Protein AF-A0A496V4Q6-F1 (afdb_monomer_lite)

Foldseek 3Di:
DVVVVVVVVVVVVVVVPPDFLDAAQKFKAFLQRHGFAWAEWEWEKEDWFQKIKIKIKTKTWDQAQFKFKIKIKHQDDPQKFWFWKWKDDPNDIFTWFKAFPVLQVVLQQVVVLVQFWKKWWADDFARMIIMTTDIRGHRDMIMMMIMMMGGQFWLQGKDWAGQANHDFYQKYKYKYAYDPVFKDPPPQVVQDADADPRRITIGIDGRDRDNDIGIITTDPPDPQQWAWADDPQKIKIKGQLFADDDDDDFDLEFAAEEEEEELALVCQSQLVVLLVLCLVQVVRSNYAKYWYWYDAPDIDTQGIDGDSVRSNVSSVVCVPPHRFFHHAVVNVLVVQLPDDDAQHEYEYEELLRHLFDDNQLQVSLVSLLNRPNYAFYEYEYRDSGHHVSSVLSNQVSHPFRAYYYYPPDDSVVVSCRRRFGKDAQFAKDKPQFPDKPDRARSIDTHSGIDMMITRGNDPDFIWMDGHNGITTHDYDYTDPLSSVLVVLVRVLVVLVVVLSPDPDPVSVVVSVVVSSVSCSAAVTDDNRIMTMGDDDPVSCVVSPNDQQNHDWRWDADPSGIDTDDSPPPPDVCVPPPCVPVPPPLVVQVVQLLCCLAPVVDFLVVRHPDDLVVNLVVVVVVCVVVVDDPVVVVVSVVLSVCSVVRVSVVNNVSSVVPDDPVVVVVVVVVVVVPPDPDLCVQVVQQLCCLQPPVDFSVVRHPDDLVVNLVVVVVVVVVPPDDPVVVVLVVVLSVCSVVRPSVVNNVSSPPPDDDDDDDDDDDDDDDDDDDDDDDDDDDDDDDDDDDDDDDDDDDDDDDDDDDDDDDDDDDDDDDDDDDDDDDDDDDDDDDDDDDDDDDDDDDDDDDDDDDDDDDDDDDDDDDDDDDDDDDDDDDDDDDDDDDDDDDDDDDDDDDDDDDDDDDDDDDDDDDDDDDDDDDDDDDDDDDDDDDDDDDDDYDDDDDDDDDDDDDDDDDDDDDDDDPPPPPDDPDADDLDDDLLVVLVVCVVVVVLVVSCVSLVVVCSVSVQSPSSLVSNLVSCVVVVNNVVSLRSLSSLSNSCSLDLLSLQQSLLSCVQSVPPLSSSLRSLVSSCVNCVLDLSSLQSNLVSCVSVVVLLVSLVSLVVNLPDDRVQAPCSNVVSQVVSLQSCLQCVLVVNNCVSPVPDDDDHDHQPFKKKKKKWWWAWFQWAKWKWKAFLVRAIDIDVRQAGPQAWGWDDGHRGGTDITMIMGTHRDRPWMWIKMATQDQRSSQKIWTWIWIWIADSPPGIDIHIQIDMGRDHRHMDTSGIHGD

Radius of gyration: 44.27 Å; chains: 1; bounding box: 140×147×120 Å

Secondary structure (DSSP, 8-state):
-HHHHHHHHHHHHHHH--------SEEEEETTSPBPEEEEEEEEEEEETTEEEEEEEEEEE--SSS-EEEEEEEEPPTTEEEEEEEEEETTEEEEPEEEEHHHHHHHHHHHHTTT---EEEEE-STTEEEEEEEEE-TT-EEEEEEEEEEE---TT-EEEE--TT---EEEEEEEEEE-TTTB--TT-TT---EE-TTSEEEEEEEEE---S-EEEEB----SSSEEEEEETTEEEEEE------S-------EEEEEEEEE-SGGGTTTHHHHHHHHHHHHHHTTEEEEEEEEESSSEEEEEEESSHHHHHHHHHGGGG----S---HHHHHHHHHT---SSEEEEEES-----SS---HHHHHHHHHT-TTEEEEEEEE-SSS--HHHHHHHHTSSSS---EEETTS-HHHHHHHHHS--B-S-BEEETTEEEEE-SB--SB-TT--EEEEEEESS---EEEEETTEEEEEPEEE--HHHHHHHHHHHHHHHHHHHHHH---HHHHHHHHHHHHHHHHHTT---TTEEEEE-S-HHHHHHTT--SSSSPPEEEEETTEEEEE-STT-------------TT-HHHHHHHHHHHHHTT---HHHH-SS-HHHHHHHHHHHHHHH---HHHHHHHHHHHHHHHHT-HHHHHHHHHTT--HHHHHHHHHHHHHHH--SSHHHHHHHHHHHHHH---GGGT-SS-HHHHHHHHHHHHHHTT--HHHHHHHHHHHHHHHHT-HHHHHHHHHTT------------------------------------------SS-----------------------------------------------------------------------------PPP---------------------------------------------------------------------------PPPP------------PPPP---S--HHHHHHHHHHTTT-HHHHHHHHHHHHHHSTT-HHHHHHHHHHHHHTT-HHHHHHHHHHHHHH-TT-HHHHHHHHHHHHHTT-SHHHHHHHHHHHHHH-TT-HHHHHHHHHHHHHTT-HHHHHHHHHHHHTS--TT-TTHHHHHHHHHHHHHHHHHHTT-HHHH-TT---------S-EEEEEEEE--TT-EEEEEEE-TT--EESSSS-B-TTS-EE-----SS---EEEEEES--SPPEEEEEEEEE--TTSSEEEEEEEEEEETTTEEEEEEEEEEE-STTEEEEEEEE--

Sequence (1268 aa):
MKKLAAFFTLLTLLLSQTGFATESRLSLTASDGTGLELHQFEARVVLDGFLAFTELEMVFYNPENRRREGRFQIILPDNAAISRFAMKIGERLQEGEIVEKQLARRAYEDFLHRRQDPALLETDSGNRFNARIFPIEPKSEKRLILSYSQRLAGLESEYVLPLKGLPQLKHLAIKVFYDRDSFSTTQLGELTGTVSKREVLSIDKRNYQPTVDFRMPYQLKSSQGGISMQSGQLVAARIIPFTEATSTTAKQGLDNLILLMDTSASQAPYLADSLKRLETLLPQLKVGTLQLYTFDQRVKKVGTADNLTAHKALIGQLQQHKALGASRLEAAINALSALKLQKSRLLLISDTVVTAGETSATALAAQLKTIPWLDRVDILIPSYHSDKQIARSLAKAGKSPGIVAPLALSDAHIIRKLTSPVYADMPIKVSGSNWFWPEKVEALQTNEPLIVFAEMSSNLPITISVGDKVLSLTSKPANPILLKREWVRARLDKLLDMEDKTQDKDLKSAFHNEIINLSVKERVLSPYTSLLVLETEDDYRRYKIDRKGLADILTIGVDGLTVIKRAGVENERPTPEVAKPAEDIEKVVQRFVICILQERKEIETCLPGSKEAFVARFREAMEKERPSEHDRQEVEKFLALIVQGNTEELFEYLSNRVSAAQLSEMSKVLEEATSRRVGKSLQRFVICIRQERKEIEACLPESKEAFVASIREVMEKERSSEHDRQEIEEFFALIVQGNTEELFEYLSNRVPAARRSERLEENASRSSVAESEADDEAETELQMATREDSAELETGSAPPAPTLALRDAPALSAPAPAPMEERPQAQTEERRMMAAPPRQERLMTRSRGAADDDAERRAARMGRHRDVPAAPPAPTAALRAPATGASAPRSAPAPMAEHPQAQTEERRVMTAPPRQERMMMDSRGAADDDDDRAAEEEMAASRPAAAMAPPPARLMARSAGRAAQEKPRQISPWIGKYAEFRALLDKADIKAAGNFAQQWHQKELANVMALIALGEWYEKTGDTAQAARAYGSLIDYFPARADIRRWAAERLLSINTESWLSIDSLKKAVEQRPDHPSGHYLLAIAYWEAGQYKKAVETLQAALERDYPRFKAAKRMLAETLALMLTRLEQQQQLGAIFPDKSFNWKKATQRQLRLLLMWETDANDVDFHIYDNQQHHAYYSQKRLPSGGSLYADIRTGYGPECFSISEPKAFPYRIQAHYYNMGPMGYGMGVLHVLKYEPKTGLNSEFRPFVVMKDGAYVELGKVNE

Structure (mmCIF, N/CA/C/O backbone):
data_AF-A0A496V4Q6-F1
#
_entry.id   AF-A0A496V4Q6-F1
#
loop_
_atom_site.group_PDB
_atom_site.id
_atom_site.type_symbol
_atom_site.label_atom_id
_atom_site.label_alt_id
_atom_site.label_comp_id
_atom_site.label_asym_id
_atom_site.label_entity_id
_atom_site.label_seq_id
_atom_site.pdbx_PDB_ins_code
_atom_site.Cartn_x
_atom_site.Cartn_y
_atom_site.Cartn_z
_atom_site.occupancy
_atom_site.B_iso_or_equiv
_atom_site.auth_seq_id
_atom_site.auth_comp_id
_atom_site.auth_asym_id
_atom_site.auth_atom_id
_atom_site.pdbx_PDB_model_num
ATOM 1 N N . MET A 1 1 ? 54.951 -1.117 11.280 1.00 44.97 1 MET A N 1
ATOM 2 C CA . MET A 1 1 ? 54.190 -0.256 10.339 1.00 44.97 1 MET A CA 1
ATOM 3 C C . MET A 1 1 ? 53.484 -1.029 9.221 1.00 44.97 1 MET A C 1
ATOM 5 O O . MET A 1 1 ? 52.283 -1.177 9.359 1.00 44.97 1 MET A O 1
ATOM 9 N N . LYS A 1 2 ? 54.134 -1.578 8.172 1.00 40.06 2 LYS A N 1
ATOM 10 C CA . LYS A 1 2 ? 53.418 -2.190 7.011 1.00 40.06 2 LYS A CA 1
ATOM 11 C C . LYS A 1 2 ? 52.298 -3.200 7.365 1.00 40.06 2 LYS A C 1
ATOM 13 O O . LYS A 1 2 ? 51.205 -3.074 6.830 1.00 40.06 2 LYS A O 1
ATOM 18 N N . LYS A 1 3 ? 52.515 -4.130 8.312 1.00 41.31 3 LYS A N 1
ATOM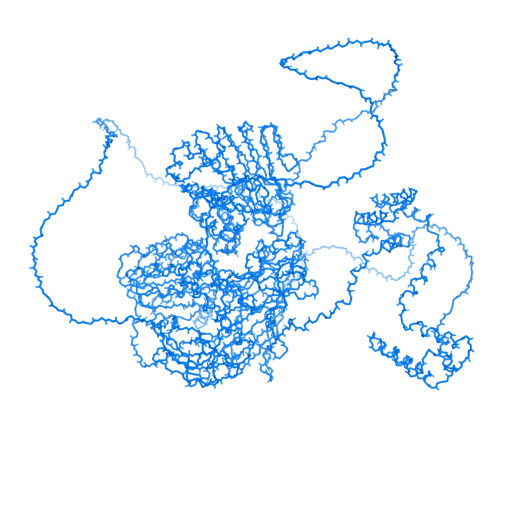 19 C CA . LYS A 1 3 ? 51.457 -5.052 8.799 1.00 41.31 3 LYS A CA 1
ATOM 20 C C . LYS A 1 3 ? 50.284 -4.338 9.500 1.00 41.31 3 LYS A C 1
ATOM 22 O O . LYS A 1 3 ? 49.149 -4.770 9.365 1.00 41.31 3 LYS A O 1
ATOM 27 N N . LEU A 1 4 ? 50.549 -3.235 10.204 1.00 42.16 4 LEU A N 1
ATOM 28 C CA . LEU A 1 4 ? 49.530 -2.425 10.884 1.00 42.16 4 LEU A CA 1
ATOM 29 C C . LEU A 1 4 ? 48.688 -1.628 9.876 1.00 42.16 4 LEU A C 1
ATOM 31 O O . LEU A 1 4 ? 47.475 -1.550 10.019 1.00 42.16 4 LEU A O 1
ATOM 35 N N . ALA A 1 5 ? 49.327 -1.105 8.823 1.00 45.78 5 ALA A N 1
ATOM 36 C CA . ALA A 1 5 ? 48.631 -0.490 7.696 1.00 45.78 5 ALA A CA 1
ATOM 37 C C . ALA A 1 5 ? 47.727 -1.513 6.993 1.00 45.78 5 ALA A C 1
ATOM 39 O O . ALA A 1 5 ? 46.545 -1.249 6.843 1.00 45.78 5 ALA A O 1
ATOM 40 N N . ALA A 1 6 ? 48.240 -2.707 6.669 1.00 46.50 6 ALA A N 1
ATOM 41 C CA . ALA A 1 6 ? 47.439 -3.780 6.074 1.00 46.50 6 ALA A CA 1
ATOM 42 C C . ALA A 1 6 ? 46.247 -4.200 6.957 1.00 46.50 6 ALA A C 1
ATOM 44 O O . ALA A 1 6 ? 45.155 -4.407 6.436 1.00 46.50 6 ALA A O 1
ATOM 45 N N . PHE A 1 7 ? 46.421 -4.261 8.284 1.00 58.66 7 PHE A N 1
ATOM 46 C CA . PHE A 1 7 ? 45.321 -4.515 9.219 1.00 58.66 7 PHE A CA 1
ATOM 47 C C . PHE A 1 7 ? 44.275 -3.391 9.194 1.00 58.66 7 PHE A C 1
ATOM 49 O O . PHE A 1 7 ? 43.087 -3.677 9.099 1.00 58.66 7 PHE A O 1
ATOM 56 N N . PHE A 1 8 ? 44.691 -2.119 9.179 1.00 52.66 8 PHE A N 1
ATOM 57 C CA . PHE A 1 8 ? 43.772 -0.989 9.005 1.00 52.66 8 PHE A CA 1
ATOM 58 C C . PHE A 1 8 ? 43.091 -0.980 7.628 1.00 52.66 8 PHE A C 1
ATOM 60 O O . PHE A 1 8 ? 41.909 -0.654 7.555 1.00 52.66 8 PHE A O 1
ATOM 67 N N . THR A 1 9 ? 43.768 -1.383 6.548 1.00 48.62 9 THR A N 1
ATOM 68 C CA . THR A 1 9 ? 43.160 -1.518 5.214 1.00 48.62 9 THR A CA 1
ATOM 69 C C . THR A 1 9 ? 42.128 -2.644 5.192 1.00 48.62 9 THR A C 1
ATOM 71 O O . THR A 1 9 ? 41.038 -2.449 4.673 1.00 48.62 9 THR A O 1
ATOM 74 N N . LEU A 1 10 ? 42.414 -3.794 5.812 1.00 38.03 10 LEU A N 1
ATOM 75 C CA . LEU A 1 10 ? 41.465 -4.906 5.918 1.00 38.03 10 LEU A CA 1
ATOM 76 C C . LEU A 1 10 ? 40.263 -4.549 6.809 1.00 38.03 10 LEU A C 1
ATOM 78 O O . LEU A 1 10 ? 39.123 -4.821 6.445 1.00 38.03 10 LEU A O 1
ATOM 82 N N . LEU A 1 11 ? 40.504 -3.875 7.938 1.00 38.03 11 LEU A N 1
ATOM 83 C CA . LEU A 1 11 ? 39.464 -3.403 8.853 1.00 38.03 11 LEU A CA 1
ATOM 84 C C . LEU A 1 11 ? 38.582 -2.325 8.207 1.00 38.03 11 LEU A C 1
ATOM 86 O O . LEU A 1 11 ? 37.369 -2.345 8.378 1.00 38.03 11 LEU A O 1
ATOM 90 N N . THR A 1 12 ? 39.157 -1.420 7.410 1.00 38.53 12 THR A N 1
ATOM 91 C CA . THR A 1 12 ? 38.375 -0.450 6.620 1.00 38.53 12 THR A CA 1
ATOM 92 C C . THR A 1 12 ? 37.675 -1.089 5.419 1.00 38.53 12 THR A C 1
ATOM 94 O O . THR A 1 12 ? 36.600 -0.619 5.059 1.00 38.53 12 THR A O 1
ATOM 97 N N . LEU A 1 13 ? 38.176 -2.194 4.849 1.00 33.94 13 LEU A N 1
ATOM 98 C CA . LEU A 1 13 ? 37.432 -3.003 3.869 1.00 33.94 13 LEU A CA 1
ATOM 99 C C . LEU A 1 13 ? 36.204 -3.673 4.509 1.00 33.94 13 LEU A C 1
ATOM 101 O O . LEU A 1 13 ? 35.108 -3.608 3.959 1.00 33.94 13 LEU A O 1
ATOM 105 N N . LEU A 1 14 ? 36.365 -4.250 5.703 1.00 33.81 14 LEU A N 1
ATOM 106 C CA . LEU A 1 14 ? 35.273 -4.850 6.479 1.00 33.81 14 LEU A CA 1
ATOM 107 C C . LEU A 1 14 ? 34.242 -3.800 6.933 1.00 33.81 14 LEU A C 1
ATOM 109 O O . LEU A 1 14 ? 33.043 -4.037 6.833 1.00 33.81 14 LEU A O 1
ATOM 113 N N . LEU A 1 15 ? 34.686 -2.610 7.354 1.00 32.62 15 LEU A N 1
ATOM 114 C CA . LEU A 1 15 ? 33.810 -1.499 7.762 1.00 32.62 15 LEU A CA 1
ATOM 115 C C . LEU A 1 15 ? 33.196 -0.706 6.590 1.00 32.62 15 LEU A C 1
ATOM 117 O O . LEU A 1 15 ? 32.280 0.090 6.808 1.00 32.62 15 LEU A O 1
ATOM 121 N N . SER A 1 16 ? 33.676 -0.887 5.354 1.00 27.30 16 SER A N 1
ATOM 122 C CA . SER A 1 16 ? 33.104 -0.237 4.160 1.00 27.30 16 SER A CA 1
ATOM 123 C C . SER A 1 16 ? 32.055 -1.084 3.439 1.00 27.30 16 SER A C 1
ATOM 125 O O . SER A 1 16 ? 31.323 -0.539 2.613 1.00 27.30 16 SER A O 1
ATOM 127 N N . GLN A 1 17 ? 31.859 -2.349 3.831 1.00 29.73 17 GLN A N 1
ATOM 128 C CA . GLN A 1 17 ? 30.667 -3.122 3.468 1.00 29.73 17 GLN A CA 1
ATOM 129 C C . GLN A 1 17 ? 29.421 -2.684 4.266 1.00 29.73 17 GLN A C 1
ATOM 131 O O . GLN A 1 17 ? 28.739 -3.499 4.884 1.00 29.73 17 GLN A O 1
ATOM 136 N N . THR A 1 18 ? 29.056 -1.397 4.206 1.00 33.66 18 THR A N 1
ATOM 137 C CA . THR A 1 18 ? 27.669 -0.995 4.498 1.00 33.66 18 THR A CA 1
ATOM 138 C C . THR A 1 18 ? 26.791 -1.397 3.324 1.00 33.66 18 THR A C 1
ATOM 140 O O . THR A 1 18 ? 26.477 -0.588 2.450 1.00 33.66 18 THR A O 1
ATOM 143 N N . GLY A 1 19 ? 26.440 -2.680 3.279 1.00 33.44 19 GLY A N 1
ATOM 144 C CA . GLY A 1 19 ? 25.277 -3.120 2.532 1.00 33.44 19 GLY A CA 1
ATOM 145 C C . GLY A 1 19 ? 24.030 -2.578 3.221 1.00 33.44 19 GLY A C 1
ATOM 146 O O . GLY A 1 19 ? 23.894 -2.748 4.429 1.00 33.44 19 GLY A O 1
ATOM 147 N N . PHE A 1 20 ? 23.137 -1.958 2.447 1.00 41.81 20 PHE A N 1
ATOM 148 C CA . PHE A 1 20 ? 21.845 -1.468 2.931 1.00 41.81 20 PHE A CA 1
ATOM 149 C C . PHE A 1 20 ? 21.125 -2.508 3.791 1.00 41.81 20 PHE A C 1
ATOM 151 O O . PHE A 1 20 ? 21.181 -3.703 3.467 1.00 41.81 20 PHE A O 1
ATOM 158 N N . ALA A 1 21 ? 20.381 -2.061 4.807 1.00 39.22 21 ALA A N 1
ATOM 159 C CA . ALA A 1 21 ? 19.422 -2.908 5.517 1.00 39.22 21 ALA A CA 1
ATOM 160 C C . ALA A 1 21 ? 18.460 -3.552 4.500 1.00 39.22 21 ALA A C 1
ATOM 162 O O . ALA A 1 21 ? 17.575 -2.901 3.947 1.00 39.22 21 ALA A O 1
ATOM 163 N N . THR A 1 22 ? 18.699 -4.824 4.168 1.00 53.19 22 THR A N 1
ATOM 164 C CA . THR A 1 22 ? 18.036 -5.474 3.032 1.00 53.19 22 THR A CA 1
ATOM 165 C C . THR A 1 22 ? 16.865 -6.297 3.540 1.00 53.19 22 THR A C 1
ATOM 167 O O . THR A 1 22 ? 17.007 -7.487 3.810 1.00 53.19 22 THR A O 1
ATOM 170 N N . GLU A 1 23 ? 15.706 -5.651 3.667 1.00 60.03 23 GLU A N 1
ATOM 171 C CA . GLU A 1 23 ? 14.436 -6.368 3.776 1.00 60.03 23 GLU A CA 1
ATOM 172 C C . GLU A 1 23 ? 14.280 -7.319 2.580 1.00 60.03 23 GLU A C 1
ATOM 174 O O . GLU A 1 23 ? 14.585 -6.955 1.438 1.00 60.03 23 GLU A O 1
ATOM 179 N N . SER A 1 24 ? 13.783 -8.534 2.825 1.00 70.38 24 SER A N 1
ATOM 180 C CA . SER A 1 24 ? 13.433 -9.435 1.729 1.00 70.38 24 SER A CA 1
ATOM 181 C C . SER A 1 24 ? 12.344 -8.799 0.868 1.00 70.38 24 SER A C 1
ATOM 183 O O . SER A 1 24 ? 11.290 -8.404 1.371 1.00 70.38 24 SER A O 1
ATOM 185 N N . ARG A 1 25 ? 12.548 -8.771 -0.455 1.00 82.88 25 ARG A N 1
ATOM 186 C CA . ARG A 1 25 ? 11.516 -8.324 -1.410 1.00 82.88 25 ARG A CA 1
ATOM 187 C C . ARG A 1 25 ? 10.362 -9.325 -1.551 1.00 82.88 25 ARG A C 1
ATOM 189 O O . ARG A 1 25 ? 9.430 -9.050 -2.302 1.00 82.88 25 ARG A O 1
ATOM 196 N N . LEU A 1 26 ? 10.426 -10.463 -0.856 1.00 86.00 26 LEU A N 1
ATOM 197 C CA . LEU A 1 26 ? 9.433 -11.532 -0.888 1.00 86.00 26 LEU A CA 1
ATOM 198 C C . LEU A 1 26 ? 9.269 -12.191 0.489 1.00 86.00 26 LEU A C 1
ATOM 200 O O . LEU A 1 26 ? 10.253 -12.574 1.123 1.00 86.00 26 LEU A O 1
ATOM 204 N N . SER A 1 27 ? 8.031 -12.357 0.947 1.00 82.44 27 SER A N 1
ATOM 205 C CA . SER A 1 27 ? 7.727 -13.031 2.212 1.00 82.44 27 SER A CA 1
ATOM 206 C C . SER A 1 27 ? 6.346 -13.687 2.201 1.00 82.44 27 SER A C 1
ATOM 208 O O . SER A 1 27 ? 5.471 -13.330 1.413 1.00 82.44 27 SER A O 1
ATOM 210 N N . LEU A 1 28 ? 6.149 -14.641 3.111 1.00 78.50 28 LEU A N 1
ATOM 211 C CA . LEU A 1 28 ? 4.838 -15.115 3.543 1.00 78.50 28 LEU A CA 1
ATOM 212 C C . LEU A 1 28 ? 4.835 -15.069 5.068 1.00 78.50 28 LEU A C 1
ATOM 214 O O . LEU A 1 28 ? 5.462 -15.905 5.714 1.00 78.50 28 LEU A O 1
ATOM 218 N N . THR A 1 29 ? 4.183 -14.069 5.649 1.00 68.50 29 THR A N 1
ATOM 219 C CA . THR A 1 29 ? 3.980 -14.012 7.101 1.00 68.50 29 THR A CA 1
ATOM 220 C C . THR A 1 29 ? 2.613 -14.575 7.440 1.00 68.50 29 THR A C 1
ATOM 222 O O . THR A 1 29 ? 1.648 -14.375 6.707 1.00 68.50 29 THR A O 1
ATOM 225 N N . ALA A 1 30 ? 2.492 -15.265 8.566 1.00 58.72 30 ALA A N 1
ATOM 226 C CA . ALA A 1 30 ? 1.199 -15.433 9.192 1.00 58.72 30 ALA A CA 1
ATOM 227 C C . ALA A 1 30 ? 0.634 -14.060 9.598 1.00 58.72 30 ALA A C 1
ATOM 229 O O . ALA A 1 30 ? 1.353 -13.078 9.795 1.00 58.72 30 ALA A O 1
ATOM 230 N N . SER A 1 31 ? -0.679 -14.021 9.755 1.00 56.38 31 SER A N 1
ATOM 231 C CA . SER A 1 31 ? -1.485 -12.905 10.262 1.00 56.38 31 SER A CA 1
ATOM 232 C C . SER A 1 31 ? -0.940 -12.163 11.500 1.00 56.38 31 SER A C 1
ATOM 234 O O . SER A 1 31 ? -1.075 -10.940 11.585 1.00 56.38 31 SER A O 1
ATOM 236 N N . ASP A 1 32 ? -0.274 -12.867 12.423 1.00 51.34 32 ASP A N 1
ATOM 237 C CA . ASP A 1 32 ? 0.359 -12.292 13.624 1.00 51.34 32 ASP A CA 1
ATOM 238 C C . ASP A 1 32 ? 1.798 -11.772 13.411 1.00 51.34 32 ASP A C 1
ATOM 240 O O . ASP A 1 32 ? 2.471 -11.370 14.359 1.00 51.34 32 ASP A O 1
ATOM 244 N N . GLY A 1 33 ? 2.264 -11.735 12.160 1.00 55.22 33 GLY A N 1
ATOM 245 C CA . GLY A 1 33 ? 3.583 -11.240 11.764 1.00 55.22 33 GLY A CA 1
ATOM 246 C C . GLY A 1 33 ? 4.695 -12.291 11.805 1.00 55.22 33 GLY A C 1
ATOM 247 O O . GLY A 1 33 ? 5.783 -12.028 11.293 1.00 55.22 33 GLY A O 1
ATOM 248 N N . THR A 1 34 ? 4.445 -13.485 12.354 1.00 61.94 34 THR A N 1
ATOM 249 C CA . THR A 1 34 ? 5.431 -14.580 12.339 1.00 61.94 34 THR A CA 1
ATOM 250 C C . THR A 1 34 ? 5.676 -15.075 10.909 1.00 61.94 34 THR A C 1
ATOM 252 O O . THR A 1 34 ? 4.738 -15.297 10.149 1.00 61.94 34 THR A O 1
ATOM 255 N N . GLY A 1 35 ? 6.938 -15.211 10.495 1.00 64.50 35 GLY A N 1
ATOM 256 C CA . GLY A 1 35 ? 7.281 -15.680 9.147 1.00 64.50 35 GLY A CA 1
ATOM 257 C C . GLY A 1 35 ? 7.022 -17.177 8.971 1.00 64.50 35 GLY A C 1
ATOM 258 O O . GLY A 1 35 ? 7.370 -17.960 9.851 1.00 64.50 35 GLY A O 1
ATOM 259 N N . LEU A 1 36 ? 6.458 -17.577 7.829 1.00 80.69 36 LEU A N 1
ATOM 260 C CA . LEU A 1 36 ? 6.497 -18.968 7.376 1.00 80.69 36 LEU A CA 1
ATOM 261 C C . LEU A 1 36 ? 7.816 -19.233 6.640 1.00 80.69 36 LEU A C 1
ATOM 263 O O . LEU A 1 36 ? 8.372 -18.347 5.986 1.00 80.69 36 LEU A O 1
ATOM 267 N N . GLU A 1 37 ? 8.330 -20.453 6.749 1.00 86.94 37 GLU A N 1
ATOM 268 C CA . GLU A 1 37 ? 9.658 -20.796 6.242 1.00 86.94 37 GLU A CA 1
ATOM 269 C C . GLU A 1 37 ? 9.612 -21.022 4.725 1.00 86.94 37 GLU A C 1
ATOM 271 O O . GLU A 1 37 ? 8.992 -21.974 4.257 1.00 86.94 37 GLU A O 1
ATOM 276 N N . LEU A 1 38 ? 10.279 -20.177 3.933 1.00 91.12 38 LEU A N 1
ATOM 277 C CA . LEU A 1 38 ? 10.460 -20.425 2.499 1.00 91.12 38 LEU A CA 1
ATOM 278 C C . LEU A 1 38 ? 11.493 -21.547 2.309 1.00 91.12 38 LEU A C 1
ATOM 280 O O . LEU A 1 38 ? 12.683 -21.346 2.540 1.00 91.12 38 LEU A O 1
ATOM 284 N N . HIS A 1 39 ? 11.037 -22.731 1.903 1.00 93.25 39 HIS A N 1
ATOM 285 C CA . HIS A 1 39 ? 11.875 -23.926 1.761 1.00 93.25 39 HIS A CA 1
ATOM 286 C C . HIS A 1 39 ? 12.426 -24.101 0.346 1.00 93.25 39 HIS A C 1
ATOM 288 O O . HIS A 1 39 ? 13.597 -24.452 0.198 1.00 93.25 39 HIS A O 1
ATOM 294 N N . GLN A 1 40 ? 11.616 -23.835 -0.679 1.00 95.81 40 GLN A N 1
ATOM 295 C CA . GLN A 1 40 ? 12.003 -23.961 -2.088 1.00 95.81 40 GLN A CA 1
ATOM 296 C C . GLN A 1 40 ? 11.648 -22.685 -2.849 1.00 95.81 40 GLN A C 1
ATOM 298 O O . GLN A 1 40 ? 10.555 -22.138 -2.680 1.00 95.81 40 GLN A O 1
ATOM 303 N N . PHE A 1 41 ? 12.565 -22.241 -3.706 1.00 96.69 41 PHE A N 1
ATOM 304 C CA . PHE A 1 41 ? 12.357 -21.139 -4.640 1.00 96.69 41 PHE A CA 1
ATOM 305 C C . PHE A 1 41 ? 12.890 -21.548 -6.015 1.00 96.69 41 PHE A C 1
ATOM 307 O O . PHE A 1 41 ? 14.092 -21.759 -6.182 1.00 96.69 41 PHE A O 1
ATOM 314 N N . GLU A 1 42 ? 12.010 -21.647 -7.006 1.00 97.56 42 GLU A N 1
ATOM 315 C CA . GLU A 1 42 ? 12.393 -21.874 -8.397 1.00 97.56 42 GLU A CA 1
ATOM 316 C C . GLU A 1 42 ? 12.016 -20.674 -9.260 1.00 97.56 42 GLU A C 1
ATOM 318 O O . GLU A 1 42 ? 10.879 -20.210 -9.227 1.00 97.56 42 GLU A O 1
ATOM 323 N N . ALA A 1 43 ? 12.955 -20.193 -10.071 1.00 97.56 43 ALA A N 1
ATOM 324 C CA . ALA A 1 43 ? 12.722 -19.125 -11.033 1.00 97.56 43 ALA A CA 1
ATOM 325 C C . ALA A 1 43 ? 12.981 -19.613 -12.461 1.00 97.56 43 ALA A C 1
ATOM 327 O O . ALA A 1 43 ? 14.114 -19.898 -12.853 1.00 97.56 43 ALA A O 1
ATOM 328 N N . ARG A 1 44 ? 11.924 -19.658 -13.270 1.00 97.94 44 ARG A N 1
ATOM 329 C CA . ARG A 1 44 ? 12.011 -19.795 -14.725 1.00 97.94 44 ARG A CA 1
ATOM 330 C C . ARG A 1 44 ? 11.958 -18.398 -15.342 1.00 97.94 44 ARG A C 1
ATOM 332 O O . ARG A 1 44 ? 11.097 -17.599 -14.986 1.00 97.94 44 ARG A O 1
ATOM 339 N N . VAL A 1 45 ? 12.867 -18.088 -16.262 1.00 97.19 45 VAL A N 1
ATOM 340 C CA . VAL A 1 45 ? 12.973 -16.760 -16.892 1.00 97.19 45 VAL A CA 1
ATOM 341 C C . VAL A 1 45 ? 13.164 -16.910 -18.398 1.00 97.19 45 VAL A C 1
ATOM 343 O O . VAL A 1 45 ? 13.981 -17.715 -18.837 1.00 97.19 45 VAL A O 1
ATOM 346 N N . VAL A 1 46 ? 12.451 -16.115 -19.193 1.00 95.94 46 VAL A N 1
ATOM 347 C CA . VAL A 1 46 ? 12.709 -15.948 -20.630 1.00 95.94 46 VAL A CA 1
ATOM 348 C C . VAL A 1 46 ? 13.013 -14.480 -20.905 1.00 95.94 46 VAL A C 1
ATOM 350 O O . VAL A 1 46 ? 12.235 -13.603 -20.523 1.00 95.94 46 VAL A O 1
ATOM 353 N N . LEU A 1 47 ? 14.146 -14.228 -21.557 1.00 93.88 47 LEU A N 1
ATOM 354 C CA . LEU A 1 47 ? 14.636 -12.904 -21.924 1.00 93.88 47 LEU A CA 1
ATOM 355 C C . LEU A 1 47 ? 14.583 -12.750 -23.454 1.00 93.88 47 LEU A C 1
ATOM 357 O O . LEU A 1 47 ? 15.407 -13.319 -24.168 1.00 93.88 47 LEU A O 1
ATOM 361 N N . ASP A 1 48 ? 13.596 -11.997 -23.944 1.00 90.25 48 ASP A N 1
ATOM 362 C CA . ASP A 1 48 ? 13.326 -11.755 -25.367 1.00 90.25 48 ASP A CA 1
ATOM 363 C C . ASP A 1 48 ? 13.605 -10.277 -25.685 1.00 90.25 48 ASP A C 1
ATOM 365 O O . ASP A 1 48 ? 12.816 -9.386 -25.357 1.00 90.25 48 ASP A O 1
ATOM 369 N N . GLY A 1 49 ? 14.780 -9.992 -26.254 1.00 88.62 49 GLY A N 1
ATOM 370 C CA . GLY A 1 49 ? 15.252 -8.625 -26.484 1.00 88.62 49 GLY A CA 1
ATOM 371 C C . GLY A 1 49 ? 15.246 -7.787 -25.199 1.00 88.62 49 GLY A C 1
ATOM 372 O O . GLY A 1 49 ? 15.964 -8.093 -24.255 1.00 88.62 49 GLY A O 1
ATOM 373 N N . PHE A 1 50 ? 14.444 -6.720 -25.150 1.00 90.69 50 PHE A N 1
ATOM 374 C CA . PHE A 1 50 ? 14.288 -5.874 -23.952 1.00 90.69 50 PHE A CA 1
ATOM 375 C C . PHE A 1 50 ? 13.010 -6.169 -23.143 1.00 90.69 50 PHE A C 1
ATOM 377 O O . PHE A 1 50 ? 12.657 -5.399 -22.241 1.00 90.69 50 PHE A O 1
ATOM 384 N N . LEU A 1 51 ? 12.313 -7.264 -23.454 1.00 93.44 51 LEU A N 1
ATOM 385 C CA . LEU A 1 51 ? 11.168 -7.777 -22.708 1.00 93.44 51 LEU A CA 1
ATOM 386 C C . LEU A 1 51 ? 11.588 -9.037 -21.939 1.00 93.44 51 LEU A C 1
ATOM 388 O O . LEU A 1 51 ? 12.321 -9.883 -22.445 1.00 93.44 51 LEU A O 1
ATOM 392 N N . ALA A 1 52 ? 11.109 -9.181 -20.709 1.00 95.12 52 ALA A N 1
ATOM 393 C CA . ALA A 1 52 ? 11.350 -10.367 -19.896 1.00 95.12 52 ALA A CA 1
ATOM 394 C C . ALA A 1 52 ? 10.031 -10.956 -19.396 1.00 95.12 52 ALA A C 1
ATOM 396 O O . ALA A 1 52 ? 9.095 -10.225 -19.065 1.00 95.12 52 ALA A O 1
ATOM 397 N N . PHE A 1 53 ? 9.978 -12.280 -19.282 1.00 96.81 53 PHE A N 1
ATOM 398 C CA . PHE A 1 53 ? 8.932 -13.000 -18.564 1.00 96.81 53 PHE A CA 1
ATOM 399 C C . PHE A 1 53 ? 9.576 -13.869 -17.488 1.00 96.81 53 PHE A C 1
ATOM 401 O O . PHE A 1 53 ? 10.591 -14.517 -17.729 1.00 96.81 53 PHE A O 1
ATOM 408 N N . THR A 1 54 ? 9.018 -13.854 -16.285 1.00 97.62 54 THR A N 1
ATOM 409 C CA . THR A 1 54 ? 9.510 -14.602 -15.125 1.00 97.62 54 THR A CA 1
ATOM 410 C C . THR A 1 54 ? 8.354 -15.373 -14.513 1.00 97.62 54 THR A C 1
ATOM 412 O O . THR A 1 54 ? 7.276 -14.817 -14.335 1.00 97.62 54 THR A O 1
ATOM 415 N N . GLU A 1 55 ? 8.580 -16.635 -14.173 1.00 97.75 55 GLU A N 1
ATOM 416 C CA . GLU A 1 55 ? 7.669 -17.488 -13.417 1.00 97.75 55 GLU A CA 1
ATOM 417 C C . GLU A 1 55 ? 8.402 -17.995 -12.175 1.00 97.75 55 GLU A C 1
ATOM 419 O O . GLU A 1 55 ? 9.447 -18.637 -12.285 1.00 97.75 55 GLU A O 1
ATOM 424 N N . LEU A 1 56 ? 7.865 -17.657 -11.005 1.00 97.44 56 LEU A N 1
ATOM 425 C CA . LEU A 1 56 ? 8.369 -18.057 -9.698 1.00 97.44 56 LEU A CA 1
ATOM 426 C C . LEU A 1 56 ? 7.476 -19.159 -9.134 1.00 97.44 56 LEU A C 1
ATOM 428 O O . LEU A 1 56 ? 6.266 -18.965 -9.023 1.00 97.44 56 LEU A O 1
ATOM 432 N N . GLU A 1 57 ? 8.071 -20.272 -8.728 1.00 97.12 57 GLU A N 1
ATOM 433 C CA . GLU A 1 57 ? 7.424 -21.310 -7.930 1.00 97.12 57 GLU A CA 1
ATOM 434 C C . GLU A 1 57 ? 8.046 -21.316 -6.532 1.00 97.12 57 GLU A C 1
ATOM 436 O O . GLU A 1 57 ? 9.266 -21.299 -6.371 1.00 97.12 57 GLU A O 1
ATOM 441 N N . MET A 1 58 ? 7.199 -21.251 -5.508 1.00 96.62 58 MET A N 1
ATOM 442 C CA . MET A 1 58 ? 7.604 -21.000 -4.127 1.00 96.62 58 MET A CA 1
ATOM 443 C C . MET A 1 58 ? 6.895 -21.985 -3.209 1.00 96.62 58 MET A C 1
ATOM 445 O O . MET A 1 58 ? 5.670 -22.120 -3.271 1.00 96.62 58 MET A O 1
ATOM 449 N N . VAL A 1 59 ? 7.651 -22.644 -2.335 1.00 95.56 59 VAL A N 1
ATOM 450 C CA . VAL A 1 59 ? 7.103 -23.569 -1.338 1.00 95.56 59 VAL A CA 1
ATOM 451 C C . VAL A 1 59 ? 7.424 -23.048 0.052 1.00 95.56 59 VAL A C 1
ATOM 453 O O . VAL A 1 59 ? 8.591 -22.942 0.434 1.00 95.56 59 VAL A O 1
ATOM 456 N N . PHE A 1 60 ? 6.372 -22.717 0.796 1.00 93.81 60 PHE A N 1
ATOM 457 C CA . PHE A 1 60 ? 6.457 -22.236 2.168 1.00 93.81 60 PHE A CA 1
ATOM 458 C C . PHE A 1 60 ? 5.938 -23.294 3.134 1.00 93.81 60 PHE A C 1
ATOM 460 O O . PHE A 1 60 ? 4.899 -23.898 2.880 1.00 93.81 60 PHE A O 1
ATOM 467 N N . TYR A 1 61 ? 6.612 -23.470 4.260 1.00 91.50 61 TYR A N 1
ATOM 468 C CA . TYR A 1 61 ? 6.264 -24.432 5.297 1.00 91.50 61 TYR A CA 1
ATOM 469 C C . TYR A 1 61 ? 5.725 -23.739 6.549 1.00 91.50 61 TYR A C 1
ATOM 471 O O . TYR A 1 61 ? 6.234 -22.699 6.976 1.00 91.50 61 TYR A O 1
ATOM 479 N N . ASN A 1 62 ? 4.696 -24.337 7.149 1.00 90.38 62 ASN A N 1
ATOM 480 C CA . ASN A 1 62 ? 4.150 -23.921 8.433 1.00 90.38 62 ASN A CA 1
ATOM 481 C C . ASN A 1 62 ? 4.761 -24.749 9.579 1.00 90.38 62 ASN A C 1
ATOM 483 O O . ASN A 1 62 ? 4.354 -25.897 9.772 1.00 90.38 62 ASN A O 1
ATOM 487 N N . PRO A 1 63 ? 5.690 -24.194 10.381 1.00 86.19 63 PRO A N 1
ATOM 488 C CA . PRO A 1 63 ? 6.293 -24.918 11.498 1.00 86.19 63 PRO A CA 1
ATOM 489 C C . PRO A 1 63 ? 5.344 -25.104 12.694 1.00 86.19 63 PRO A C 1
ATOM 491 O O . PRO A 1 63 ? 5.693 -25.835 13.622 1.00 86.19 63 PRO A O 1
ATOM 494 N N . GLU A 1 64 ? 4.160 -24.488 12.700 1.00 83.88 64 GLU A N 1
ATOM 495 C CA . GLU A 1 64 ? 3.212 -24.540 13.817 1.00 83.88 64 GLU A CA 1
ATOM 496 C C . GLU A 1 64 ? 2.343 -25.808 13.844 1.00 83.88 64 GLU A C 1
ATOM 498 O O . GLU A 1 64 ? 2.040 -26.420 12.818 1.00 83.88 64 GLU A O 1
ATOM 503 N N . ASN A 1 65 ? 1.849 -26.145 15.040 1.00 83.88 65 ASN A N 1
ATOM 504 C CA . ASN A 1 65 ? 0.834 -27.188 15.263 1.00 83.88 65 ASN A CA 1
ATOM 505 C C . ASN A 1 65 ? -0.613 -26.684 15.024 1.00 83.88 65 ASN A C 1
ATOM 507 O O . ASN A 1 65 ? -1.567 -27.295 15.499 1.00 83.88 65 ASN A O 1
ATOM 511 N N . ARG A 1 66 ? -0.802 -25.560 14.316 1.00 78.81 66 ARG A N 1
ATOM 512 C CA . ARG A 1 66 ? -2.120 -24.954 14.044 1.00 78.81 66 ARG A CA 1
ATOM 513 C C . ARG A 1 66 ? -2.248 -24.445 12.607 1.00 78.81 66 ARG A C 1
ATOM 515 O O . ARG A 1 66 ? -1.267 -23.984 12.021 1.00 78.81 66 ARG A O 1
ATOM 522 N N . ARG A 1 67 ? -3.474 -24.496 12.072 1.00 82.88 67 ARG A N 1
ATOM 523 C CA . ARG A 1 67 ? -3.856 -23.901 10.781 1.00 82.88 67 ARG A CA 1
ATOM 524 C C . ARG A 1 67 ? -3.682 -22.373 10.831 1.00 82.88 67 ARG A C 1
ATOM 526 O O . ARG A 1 67 ? -3.899 -21.756 11.875 1.00 82.88 67 ARG A O 1
ATOM 533 N N . ARG A 1 68 ? -3.296 -21.758 9.711 1.00 77.25 68 ARG A N 1
ATOM 534 C CA . ARG A 1 68 ? -3.030 -20.315 9.565 1.00 77.25 68 ARG A CA 1
ATOM 535 C C . ARG A 1 68 ? -3.704 -19.722 8.326 1.00 77.25 68 ARG A C 1
ATOM 537 O O . ARG A 1 68 ? -3.943 -20.432 7.352 1.00 77.25 68 ARG A O 1
ATOM 544 N N . GLU A 1 69 ? -3.926 -18.408 8.341 1.00 80.12 69 GLU A N 1
ATOM 545 C CA . GLU A 1 69 ? -3.906 -17.594 7.117 1.00 80.12 69 GLU A CA 1
ATOM 546 C C . GLU A 1 69 ? -2.496 -17.015 6.949 1.00 80.12 69 GLU A C 1
ATOM 548 O O . GLU A 1 69 ? -1.909 -16.499 7.906 1.00 80.12 69 GLU A O 1
ATOM 553 N N . GLY A 1 70 ? -1.961 -17.110 5.734 1.00 80.88 70 GLY A N 1
ATOM 554 C CA . GLY A 1 70 ? -0.716 -16.469 5.338 1.00 80.88 70 GLY A CA 1
ATOM 555 C C . GLY A 1 70 ? -0.977 -15.238 4.472 1.00 80.88 70 GLY A C 1
ATOM 556 O O . GLY A 1 70 ? -1.789 -15.266 3.549 1.00 80.88 70 GLY A O 1
ATOM 557 N N . ARG A 1 71 ? -0.248 -14.158 4.741 1.00 82.69 71 ARG A N 1
ATOM 558 C CA . ARG A 1 71 ? -0.153 -12.972 3.895 1.00 82.69 71 ARG A CA 1
ATOM 559 C C . ARG A 1 71 ? 1.156 -13.017 3.113 1.00 82.69 71 ARG A C 1
ATOM 561 O O . ARG A 1 71 ? 2.227 -12.731 3.645 1.00 82.69 71 ARG A O 1
ATOM 568 N N . PHE A 1 72 ? 1.062 -13.394 1.845 1.00 89.38 72 PHE A N 1
ATOM 569 C CA . PHE A 1 72 ? 2.166 -13.284 0.899 1.00 89.38 72 PHE A CA 1
ATOM 570 C C . PHE A 1 72 ? 2.366 -11.817 0.526 1.00 89.38 72 PHE A C 1
ATOM 572 O O . PHE A 1 72 ? 1.388 -11.096 0.317 1.00 89.38 72 PHE A O 1
ATOM 579 N N . GLN A 1 73 ? 3.617 -11.392 0.397 1.00 88.62 73 GLN A N 1
ATOM 580 C CA . GLN A 1 73 ? 3.993 -10.084 -0.119 1.00 88.62 73 GLN A CA 1
ATOM 581 C C . GLN A 1 73 ? 5.147 -10.237 -1.108 1.00 88.62 73 GLN A C 1
ATOM 583 O O . GLN A 1 73 ? 6.120 -10.938 -0.830 1.00 88.62 73 GLN A O 1
ATOM 588 N N . ILE A 1 74 ? 5.073 -9.519 -2.229 1.00 90.94 74 ILE A N 1
ATOM 589 C CA . ILE A 1 74 ? 6.185 -9.359 -3.166 1.00 90.94 74 ILE A CA 1
ATOM 590 C C . ILE A 1 74 ? 6.312 -7.898 -3.618 1.00 90.94 74 ILE A C 1
ATOM 592 O O . ILE A 1 74 ? 5.320 -7.233 -3.920 1.00 90.94 74 ILE A O 1
ATOM 596 N N . ILE A 1 75 ? 7.544 -7.395 -3.667 1.00 91.00 75 ILE A N 1
ATOM 597 C CA . ILE A 1 75 ? 7.901 -6.100 -4.259 1.00 91.00 75 ILE A CA 1
ATOM 598 C C . ILE A 1 75 ? 8.522 -6.392 -5.625 1.00 91.00 75 ILE A C 1
ATOM 600 O O . ILE A 1 75 ? 9.609 -6.971 -5.704 1.00 91.00 75 ILE A O 1
ATOM 604 N N . LEU A 1 76 ? 7.832 -6.024 -6.706 1.00 91.12 76 LEU A N 1
ATOM 605 C CA . LEU A 1 76 ? 8.293 -6.354 -8.055 1.00 91.12 76 LEU A CA 1
ATOM 606 C C . LEU A 1 76 ? 9.381 -5.393 -8.577 1.00 91.12 76 LEU A C 1
ATOM 608 O O . LEU A 1 76 ? 9.393 -4.215 -8.206 1.00 91.12 76 LEU A O 1
ATOM 612 N N . PRO A 1 77 ? 10.262 -5.858 -9.488 1.00 88.94 77 PRO A N 1
ATOM 613 C CA . PRO A 1 77 ? 11.199 -5.003 -10.217 1.00 88.94 77 PRO A CA 1
ATOM 614 C C . PRO A 1 77 ? 10.534 -3.878 -11.030 1.00 88.94 77 PRO A C 1
ATOM 616 O O . PRO A 1 77 ? 9.355 -3.938 -11.383 1.00 88.94 77 PRO A O 1
ATOM 619 N N . ASP A 1 78 ? 11.327 -2.871 -11.405 1.00 83.25 78 ASP A N 1
ATOM 620 C CA . ASP A 1 78 ? 10.853 -1.737 -12.205 1.00 83.25 78 ASP A CA 1
ATOM 621 C C . ASP A 1 78 ? 10.237 -2.172 -13.541 1.00 83.25 78 ASP A C 1
ATOM 623 O O . ASP A 1 78 ? 10.805 -2.968 -14.295 1.00 83.25 78 ASP A O 1
ATOM 627 N N . ASN A 1 79 ? 9.072 -1.591 -13.840 1.00 87.19 79 ASN A N 1
ATOM 628 C CA . ASN A 1 79 ? 8.235 -1.873 -15.009 1.00 87.19 79 ASN A CA 1
ATOM 629 C C . ASN A 1 79 ? 7.756 -3.337 -15.124 1.00 87.19 79 ASN A C 1
ATOM 631 O O . ASN A 1 79 ? 7.368 -3.766 -16.216 1.00 87.19 79 ASN A O 1
ATOM 635 N N . ALA A 1 80 ? 7.745 -4.108 -14.033 1.00 91.38 80 ALA A N 1
ATOM 636 C CA . ALA A 1 80 ? 7.110 -5.424 -13.993 1.00 91.38 80 ALA A CA 1
ATOM 637 C C . ALA A 1 80 ? 5.582 -5.338 -13.773 1.00 91.38 80 ALA A C 1
ATOM 639 O O . ALA A 1 80 ? 5.092 -4.373 -13.191 1.00 91.38 80 ALA A O 1
ATOM 640 N N . ALA A 1 81 ? 4.824 -6.345 -14.222 1.00 90.12 81 ALA A N 1
ATOM 641 C CA . ALA A 1 81 ? 3.410 -6.527 -13.874 1.00 90.12 81 ALA A CA 1
ATOM 642 C C . ALA A 1 81 ? 3.019 -8.009 -13.788 1.00 90.12 81 ALA A C 1
ATOM 644 O O . ALA A 1 81 ? 3.458 -8.843 -14.591 1.00 90.12 81 ALA A O 1
ATOM 645 N N . ILE A 1 82 ? 2.149 -8.330 -12.826 1.00 91.75 82 ILE A N 1
ATOM 646 C CA . ILE A 1 82 ? 1.687 -9.699 -12.582 1.00 91.75 82 ILE A CA 1
ATOM 647 C C . ILE A 1 82 ? 0.863 -10.220 -13.763 1.00 91.75 82 ILE A C 1
ATOM 649 O O . ILE A 1 82 ? 0.153 -9.496 -14.463 1.00 91.75 82 ILE A O 1
ATOM 653 N N . SER A 1 83 ? 1.051 -11.507 -14.028 1.00 86.31 83 SER A N 1
ATOM 654 C CA . SER A 1 83 ? 0.558 -12.210 -15.208 1.00 86.31 83 SER A CA 1
ATOM 655 C C . SER A 1 83 ? -0.096 -13.552 -14.902 1.00 86.31 83 SER A C 1
ATOM 657 O O . SER A 1 83 ? -0.974 -13.978 -15.647 1.00 86.31 83 SER A O 1
ATOM 659 N N . ARG A 1 84 ? 0.286 -14.182 -13.791 1.00 91.31 84 ARG A N 1
ATOM 660 C CA . ARG A 1 84 ? -0.304 -15.415 -13.273 1.00 91.31 84 ARG A CA 1
ATOM 661 C C . ARG A 1 84 ? -0.175 -15.409 -11.755 1.00 91.31 84 ARG A C 1
ATOM 663 O O . ARG A 1 84 ? 0.841 -14.944 -11.238 1.00 91.31 84 ARG A O 1
ATOM 670 N N . PHE A 1 85 ? -1.176 -15.943 -11.071 1.00 94.19 85 PHE A N 1
ATOM 671 C CA . PHE A 1 85 ? -1.073 -16.358 -9.679 1.00 94.19 85 PHE A CA 1
ATOM 672 C C . PHE A 1 85 ? -1.880 -17.641 -9.516 1.00 94.19 85 PHE A C 1
ATOM 674 O O . PHE A 1 85 ? -3.024 -17.698 -9.967 1.00 94.19 85 PHE A O 1
ATOM 681 N N . ALA A 1 86 ? -1.271 -18.663 -8.930 1.00 93.12 86 ALA A N 1
ATOM 682 C CA . ALA A 1 86 ? -1.866 -19.979 -8.763 1.00 93.12 86 ALA A CA 1
ATOM 683 C C . ALA A 1 86 ? -1.388 -20.626 -7.457 1.00 93.12 86 ALA A C 1
ATOM 685 O O . ALA A 1 86 ? -0.318 -20.297 -6.940 1.00 93.12 86 ALA A O 1
ATOM 686 N N . MET A 1 87 ? -2.181 -21.550 -6.922 1.00 92.69 87 MET A N 1
ATOM 687 C CA . MET A 1 87 ? -1.955 -22.184 -5.620 1.00 92.69 87 MET A CA 1
ATOM 688 C C . MET A 1 87 ? -2.221 -23.687 -5.712 1.00 92.69 87 MET A C 1
ATOM 690 O O . MET A 1 87 ? -3.176 -24.091 -6.373 1.00 92.69 87 MET A O 1
ATOM 694 N N . LYS A 1 88 ? -1.412 -24.530 -5.056 1.00 90.25 88 LYS A N 1
ATOM 695 C CA . LYS A 1 88 ? -1.745 -25.961 -4.932 1.00 90.25 88 LYS A CA 1
ATOM 696 C C . LYS A 1 88 ? -2.893 -26.138 -3.924 1.00 90.25 88 LYS A C 1
ATOM 698 O O . LYS A 1 88 ? -2.779 -25.679 -2.785 1.00 90.25 88 LYS A O 1
ATOM 703 N N . ILE A 1 89 ? -3.972 -26.792 -4.357 1.00 84.94 89 ILE A N 1
ATOM 704 C CA . ILE A 1 89 ? -5.165 -27.149 -3.573 1.00 84.94 89 ILE A CA 1
ATOM 705 C C . ILE A 1 89 ? -5.435 -28.640 -3.804 1.00 84.94 89 ILE A C 1
ATOM 707 O O . ILE A 1 89 ? -5.573 -29.082 -4.949 1.00 84.94 89 ILE A O 1
ATOM 711 N N . GLY A 1 90 ? -5.459 -29.435 -2.730 1.00 81.44 90 GLY A N 1
ATOM 712 C CA . GLY A 1 90 ? -5.337 -30.892 -2.855 1.00 81.44 90 GLY A CA 1
ATOM 713 C C . GLY A 1 90 ? -4.105 -31.239 -3.698 1.00 81.44 90 GLY A C 1
ATOM 714 O O . GLY A 1 90 ? -3.054 -30.632 -3.520 1.00 81.44 90 GLY A O 1
ATOM 715 N N . GLU A 1 91 ? -4.249 -32.133 -4.679 1.00 79.75 91 GLU A N 1
ATOM 716 C CA . GLU A 1 91 ? -3.179 -32.462 -5.637 1.00 79.75 91 GLU A CA 1
ATOM 717 C C . GLU A 1 91 ? -3.167 -31.618 -6.927 1.00 79.75 91 GLU A C 1
ATOM 719 O O . GLU A 1 91 ? -2.327 -31.842 -7.798 1.00 79.75 91 GLU A O 1
ATOM 724 N N . ARG A 1 92 ? -4.046 -30.617 -7.072 1.00 84.56 92 ARG A N 1
ATOM 725 C CA . ARG A 1 92 ? -4.146 -29.796 -8.293 1.00 84.56 92 ARG A CA 1
ATOM 726 C C . ARG A 1 92 ? -3.563 -28.397 -8.093 1.00 84.56 92 ARG A C 1
ATOM 728 O O . ARG A 1 92 ? -3.654 -27.814 -7.017 1.00 84.56 92 ARG A O 1
ATOM 735 N N . LEU A 1 93 ? -2.976 -27.836 -9.151 1.00 87.50 93 LEU A N 1
ATOM 736 C CA . LEU A 1 93 ? -2.634 -26.414 -9.209 1.00 87.50 93 LEU A CA 1
ATOM 737 C C . LEU A 1 93 ? -3.865 -25.635 -9.682 1.00 87.50 93 LEU A C 1
ATOM 739 O O . LEU A 1 93 ? -4.320 -25.837 -10.806 1.00 87.50 93 LEU A O 1
ATOM 743 N N . GLN A 1 94 ? -4.378 -24.740 -8.843 1.00 90.00 94 GLN A N 1
ATOM 744 C CA . GLN A 1 94 ? -5.552 -23.935 -9.149 1.00 90.00 94 GLN A CA 1
ATOM 745 C C . GLN A 1 94 ? -5.151 -22.523 -9.586 1.00 90.00 94 GLN A C 1
ATOM 747 O O . GLN A 1 94 ? -4.528 -21.769 -8.836 1.00 90.00 94 GLN A O 1
ATOM 752 N N . GLU A 1 95 ? -5.516 -22.173 -10.818 1.00 90.31 95 GLU A N 1
ATOM 753 C CA . GLU A 1 95 ? -5.255 -20.866 -11.429 1.00 90.31 95 GLU A CA 1
ATOM 754 C C . GLU A 1 95 ? -6.211 -19.792 -10.903 1.00 90.31 95 GLU A C 1
ATOM 756 O O . GLU A 1 95 ? -7.426 -20.009 -10.851 1.00 90.31 95 GLU A O 1
ATOM 761 N N . GLY A 1 96 ? -5.667 -18.618 -10.580 1.00 90.81 96 GLY A N 1
ATOM 762 C CA . GLY A 1 96 ? -6.441 -17.434 -10.228 1.00 90.81 96 GLY A CA 1
ATOM 763 C C . GLY A 1 96 ? -6.995 -16.701 -11.450 1.00 90.81 96 GLY A C 1
ATOM 764 O O . GLY A 1 96 ? -6.358 -16.620 -12.506 1.00 90.81 96 GLY A O 1
ATOM 765 N N . GLU A 1 97 ? -8.181 -16.120 -11.300 1.00 90.69 97 GLU A N 1
ATOM 766 C CA . GLU A 1 97 ? -8.844 -15.315 -12.327 1.00 90.69 97 GLU A CA 1
ATOM 767 C C . GLU A 1 97 ? -8.756 -13.822 -12.031 1.00 90.69 97 GLU A C 1
ATOM 769 O O . GLU A 1 97 ? -8.829 -13.410 -10.875 1.00 90.69 97 GLU A O 1
ATOM 774 N N . ILE A 1 98 ? -8.599 -13.006 -13.079 1.00 91.38 98 ILE A N 1
ATOM 775 C CA . ILE A 1 98 ? -8.651 -11.548 -12.938 1.00 91.38 98 ILE A CA 1
ATOM 776 C C . ILE A 1 98 ? -10.114 -11.123 -12.870 1.00 91.38 98 ILE A C 1
ATOM 778 O O . ILE A 1 98 ? -10.902 -11.434 -13.759 1.00 91.38 98 ILE A O 1
ATOM 782 N N . VAL A 1 99 ? -10.454 -10.417 -11.797 1.00 92.12 99 VAL A N 1
ATOM 783 C CA . VAL A 1 99 ? -11.814 -10.003 -11.437 1.00 92.12 99 VAL A CA 1
ATOM 784 C C . VAL A 1 99 ? -11.825 -8.572 -10.897 1.00 92.12 99 VAL A C 1
ATOM 786 O O . VAL A 1 99 ? -10.807 -8.069 -10.424 1.00 92.12 99 VAL A O 1
ATOM 789 N N . GLU A 1 100 ? -12.986 -7.918 -10.952 1.00 92.50 100 GLU A N 1
ATOM 790 C CA . GLU A 1 100 ? -13.243 -6.612 -10.324 1.00 92.50 100 GLU A CA 1
ATOM 791 C C . GLU A 1 100 ? -12.948 -6.670 -8.809 1.00 92.50 100 GLU A C 1
ATOM 793 O O . GLU A 1 100 ? -13.330 -7.626 -8.130 1.00 92.50 100 GLU A O 1
ATOM 798 N N . LYS A 1 101 ? -12.227 -5.676 -8.276 1.00 88.81 101 LYS A N 1
ATOM 799 C CA . LYS A 1 101 ? -11.597 -5.731 -6.941 1.00 88.81 101 LYS A CA 1
ATOM 800 C C . LYS A 1 101 ? -12.589 -5.915 -5.782 1.00 88.81 101 LYS A C 1
ATOM 802 O O . LYS A 1 101 ? -12.303 -6.664 -4.847 1.00 88.81 101 LYS A O 1
ATOM 807 N N . GLN A 1 102 ? -13.768 -5.299 -5.833 1.00 84.56 102 GLN A N 1
ATOM 808 C CA . GLN A 1 102 ? -14.812 -5.437 -4.813 1.00 84.56 102 GLN A CA 1
ATOM 809 C C . GLN A 1 102 ? -15.600 -6.749 -4.947 1.00 84.56 102 GLN A C 1
ATOM 811 O O . GLN A 1 102 ? -16.029 -7.311 -3.939 1.00 84.56 102 GLN A O 1
ATOM 816 N N . LEU A 1 103 ? -15.796 -7.288 -6.155 1.00 87.44 103 LEU A N 1
ATOM 817 C CA . LEU A 1 103 ? -16.275 -8.661 -6.361 1.00 87.44 103 LEU A CA 1
ATOM 818 C C . LEU A 1 103 ? -15.281 -9.681 -5.786 1.00 87.44 103 LEU A C 1
ATOM 820 O O . LEU A 1 103 ? -15.696 -10.581 -5.059 1.00 87.44 103 LEU A O 1
ATOM 824 N N . ALA A 1 104 ? -13.982 -9.493 -6.038 1.00 88.94 104 ALA A N 1
ATOM 825 C CA . ALA A 1 104 ? -12.913 -10.367 -5.559 1.00 88.94 104 ALA A CA 1
ATOM 826 C C . ALA A 1 104 ? -12.893 -10.485 -4.027 1.00 88.94 104 ALA A C 1
ATOM 828 O O . ALA A 1 104 ? -12.868 -11.588 -3.481 1.00 88.94 104 ALA A O 1
ATOM 829 N N . ARG A 1 105 ? -12.968 -9.339 -3.336 1.00 85.19 105 ARG A N 1
ATOM 830 C CA . ARG A 1 105 ? -13.007 -9.243 -1.867 1.00 85.19 105 ARG A CA 1
ATOM 831 C C . ARG A 1 105 ? -14.227 -9.945 -1.273 1.00 85.19 105 ARG A C 1
ATOM 833 O O . ARG A 1 105 ? -14.074 -10.781 -0.388 1.00 85.19 105 ARG A O 1
ATOM 840 N N . ARG A 1 106 ? -15.423 -9.664 -1.809 1.00 81.50 106 ARG A N 1
ATOM 841 C CA . ARG A 1 106 ? -16.680 -10.299 -1.370 1.00 81.50 106 ARG A CA 1
ATOM 842 C C . ARG A 1 106 ? -16.658 -11.816 -1.556 1.00 81.50 106 ARG A C 1
ATOM 844 O O . ARG A 1 106 ? -17.110 -12.530 -0.669 1.00 81.50 106 ARG A O 1
ATOM 851 N N . ALA A 1 107 ? -16.117 -12.302 -2.674 1.00 84.56 107 ALA A N 1
ATOM 852 C CA . ALA A 1 107 ? -15.972 -13.733 -2.914 1.00 84.56 107 ALA A CA 1
ATOM 853 C C . ALA A 1 107 ? -15.000 -14.381 -1.911 1.00 84.56 107 ALA A C 1
ATOM 855 O O . ALA A 1 107 ? -15.385 -15.337 -1.245 1.00 84.56 107 ALA A O 1
ATOM 856 N N . TYR A 1 108 ? -13.783 -13.840 -1.750 1.00 83.88 108 TYR A N 1
ATOM 857 C CA . TYR A 1 108 ? -12.787 -14.365 -0.801 1.00 83.88 108 TYR A CA 1
ATOM 858 C C . TYR A 1 108 ? -13.349 -14.496 0.625 1.00 83.88 108 TYR A C 1
ATOM 860 O O . TYR A 1 108 ? -13.213 -15.545 1.252 1.00 83.88 108 TYR A O 1
ATOM 868 N N . GLU A 1 109 ? -14.019 -13.453 1.119 1.00 76.44 109 GLU A N 1
ATOM 869 C CA . GLU A 1 109 ? -14.563 -13.423 2.481 1.00 76.44 109 GLU A CA 1
ATOM 870 C C . GLU A 1 109 ? -15.710 -14.436 2.654 1.00 76.44 109 GLU A C 1
ATOM 872 O O . GLU A 1 109 ? -15.680 -15.238 3.586 1.00 76.44 109 GLU A O 1
ATOM 877 N N . ASP A 1 110 ? -16.655 -14.522 1.710 1.00 77.06 110 ASP A N 1
ATOM 878 C CA . ASP A 1 110 ? -17.704 -15.558 1.712 1.00 77.06 110 ASP A CA 1
ATOM 879 C C . ASP A 1 110 ? -17.140 -16.998 1.771 1.00 77.06 110 ASP A C 1
ATOM 881 O O . ASP A 1 110 ? -17.780 -17.883 2.349 1.00 77.06 110 ASP A O 1
ATOM 885 N N . PHE A 1 111 ? -15.964 -17.252 1.180 1.00 76.31 111 PHE A N 1
ATOM 886 C CA . PHE A 1 111 ? -15.292 -18.558 1.222 1.00 76.31 111 PHE A CA 1
ATOM 887 C C . PHE A 1 111 ? -14.531 -18.823 2.518 1.00 76.31 111 PHE A C 1
ATOM 889 O O . PHE A 1 111 ? -14.512 -19.963 2.990 1.00 76.31 111 PHE A O 1
ATOM 896 N N . LEU A 1 112 ? -13.976 -17.789 3.149 1.00 71.25 112 LEU A N 1
ATOM 897 C CA . LEU A 1 112 ? -13.291 -17.918 4.433 1.00 71.25 112 LEU A CA 1
ATOM 898 C C . LEU A 1 112 ? -14.240 -18.449 5.526 1.00 71.25 112 LEU A C 1
ATOM 900 O O . LEU A 1 112 ? -13.871 -19.330 6.304 1.00 71.25 112 LEU A O 1
ATOM 904 N N . HIS A 1 113 ? -15.510 -18.028 5.518 1.00 65.31 113 HIS A N 1
ATOM 905 C CA . HIS A 1 113 ? -16.537 -18.551 6.439 1.00 65.31 113 HIS A CA 1
ATOM 906 C C . HIS A 1 113 ? -16.985 -19.985 6.131 1.00 65.31 113 HIS A C 1
ATOM 908 O O . HIS A 1 113 ? -17.539 -20.653 7.003 1.00 65.31 113 HIS A O 1
ATOM 914 N N . ARG A 1 114 ? -16.709 -20.484 4.921 1.00 68.50 114 ARG A N 1
ATOM 915 C CA . ARG A 1 114 ? -16.925 -21.885 4.521 1.00 68.50 114 ARG A CA 1
ATOM 916 C C . ARG A 1 114 ? -15.729 -22.788 4.843 1.00 68.50 114 ARG A C 1
ATOM 918 O O . ARG A 1 114 ? -15.831 -23.995 4.669 1.00 68.50 114 ARG A O 1
ATOM 925 N N . ARG A 1 115 ? -14.621 -22.217 5.339 1.00 69.25 115 ARG A N 1
ATOM 926 C CA . ARG A 1 115 ? -13.347 -22.897 5.651 1.00 69.25 115 ARG A CA 1
ATOM 927 C C . ARG A 1 115 ? -12.670 -23.591 4.450 1.00 69.25 115 ARG A C 1
ATOM 929 O O . ARG A 1 115 ? -11.842 -24.475 4.675 1.00 69.25 115 ARG A O 1
ATOM 936 N N . GLN A 1 116 ? -13.016 -23.172 3.230 1.00 74.81 116 GLN A N 1
ATOM 937 C CA . GLN A 1 116 ? -12.455 -23.641 1.951 1.00 74.81 116 GLN A CA 1
ATOM 938 C C . GLN A 1 116 ? -11.068 -23.016 1.673 1.00 74.81 116 GLN A C 1
ATOM 940 O O . GLN A 1 116 ? -10.548 -22.294 2.526 1.00 74.81 116 GLN A O 1
ATOM 945 N N . ASP A 1 117 ? -10.499 -23.258 0.483 1.00 77.44 117 ASP A N 1
ATOM 946 C CA . ASP A 1 117 ? -9.135 -22.870 0.062 1.00 77.44 117 ASP A CA 1
ATOM 947 C C . ASP A 1 117 ? -9.058 -21.632 -0.889 1.00 77.44 117 ASP A C 1
ATOM 949 O O . ASP A 1 117 ? -8.580 -21.752 -2.024 1.00 77.44 117 ASP A O 1
ATOM 953 N N . PRO A 1 118 ? -9.520 -20.417 -0.518 1.00 85.31 118 PRO A N 1
ATOM 954 C CA . PRO A 1 118 ? -9.392 -19.247 -1.378 1.00 85.31 118 PRO A CA 1
ATOM 955 C C . PRO A 1 118 ? -8.002 -18.592 -1.276 1.00 85.31 118 PRO A C 1
ATOM 957 O O . PRO A 1 118 ? -7.362 -18.562 -0.221 1.00 85.31 118 PRO A O 1
ATOM 960 N N . ALA A 1 119 ? -7.574 -17.939 -2.356 1.00 89.25 119 ALA A N 1
ATOM 961 C CA . ALA A 1 119 ? -6.492 -16.957 -2.293 1.00 89.25 119 ALA A CA 1
ATOM 962 C C . ALA A 1 119 ? -6.828 -15.701 -3.102 1.00 89.25 119 ALA A C 1
ATOM 964 O O . ALA A 1 119 ? -7.395 -15.783 -4.188 1.00 89.25 119 ALA A O 1
ATOM 965 N N . LEU A 1 120 ? -6.475 -14.528 -2.577 1.00 89.94 120 LEU A N 1
ATOM 966 C CA . LEU A 1 120 ? -6.781 -13.232 -3.187 1.00 89.94 120 LEU A CA 1
ATOM 967 C C . LEU A 1 120 ? -5.529 -12.358 -3.226 1.00 89.94 120 LEU A C 1
ATOM 969 O O . LEU A 1 120 ? -5.097 -11.852 -2.191 1.00 89.94 120 LEU A O 1
ATOM 973 N N . LEU A 1 121 ? -4.975 -12.185 -4.427 1.00 91.44 121 LEU A N 1
ATOM 974 C CA . LEU A 1 121 ? -3.825 -11.340 -4.738 1.00 91.44 121 LEU A CA 1
ATOM 975 C C . LEU A 1 121 ? -4.287 -9.969 -5.254 1.00 91.44 121 LEU A C 1
ATOM 977 O O . LEU A 1 121 ? -4.958 -9.868 -6.283 1.00 91.44 121 LEU A O 1
ATOM 981 N N . GLU A 1 122 ? -3.878 -8.909 -4.562 1.00 88.88 122 GLU A N 1
ATOM 982 C CA . GLU A 1 122 ? -4.228 -7.518 -4.855 1.00 88.88 122 GLU A CA 1
ATOM 983 C C . GLU A 1 122 ? -2.964 -6.652 -5.010 1.00 88.88 122 GLU A C 1
ATOM 985 O O . GLU A 1 122 ? -1.975 -6.828 -4.291 1.00 88.88 122 GLU A O 1
ATOM 990 N N . THR A 1 123 ? -3.014 -5.656 -5.900 1.00 83.88 123 THR A N 1
ATOM 991 C CA . THR A 1 123 ? -2.061 -4.533 -5.896 1.00 83.88 123 THR A CA 1
ATOM 992 C C . THR A 1 123 ? -2.270 -3.693 -4.631 1.00 83.88 123 THR A C 1
ATOM 994 O O . THR A 1 123 ? -3.408 -3.290 -4.342 1.00 83.88 123 THR A O 1
ATOM 997 N N . ASP A 1 124 ? -1.184 -3.454 -3.892 1.00 78.75 124 ASP A N 1
ATOM 998 C CA . ASP A 1 124 ? -1.091 -2.506 -2.772 1.00 78.75 124 ASP A CA 1
ATOM 999 C C . ASP A 1 124 ? -0.693 -1.119 -3.334 1.00 78.75 124 ASP A C 1
ATOM 1001 O O . ASP A 1 124 ? -0.975 -0.796 -4.486 1.00 78.75 124 ASP A O 1
ATOM 1005 N N . SER A 1 125 ? -0.045 -0.281 -2.535 1.00 76.81 125 SER A N 1
ATOM 1006 C CA . SER A 1 125 ? 0.643 0.933 -2.975 1.00 76.81 125 SER A CA 1
ATOM 1007 C C . SER A 1 125 ? 1.863 0.635 -3.865 1.00 76.81 125 SER A C 1
ATOM 1009 O O . SER A 1 125 ? 2.641 -0.284 -3.588 1.00 76.81 125 SER A O 1
ATOM 1011 N N . GLY A 1 126 ? 2.087 1.454 -4.899 1.00 84.19 126 GLY A N 1
ATOM 1012 C CA . GLY A 1 126 ? 3.271 1.370 -5.759 1.00 84.19 126 GLY A CA 1
ATOM 1013 C C . GLY A 1 126 ? 3.478 -0.002 -6.420 1.00 84.19 126 GLY A C 1
ATOM 1014 O O . GLY A 1 126 ? 2.558 -0.601 -6.968 1.00 84.19 126 GLY A O 1
ATOM 1015 N N . ASN A 1 127 ? 4.711 -0.513 -6.374 1.00 89.00 127 ASN A N 1
ATOM 1016 C CA . ASN A 1 127 ? 5.113 -1.820 -6.922 1.00 89.00 127 ASN A CA 1
ATOM 1017 C C . ASN A 1 127 ? 4.997 -3.009 -5.935 1.00 89.00 127 ASN A C 1
ATOM 1019 O O . ASN A 1 127 ? 5.603 -4.060 -6.177 1.00 89.00 127 ASN A O 1
ATOM 1023 N N . ARG A 1 128 ? 4.257 -2.864 -4.824 1.00 89.62 128 ARG A N 1
ATOM 1024 C CA . ARG A 1 128 ? 4.011 -3.934 -3.838 1.00 89.62 128 ARG A CA 1
ATOM 1025 C C . ARG A 1 128 ? 2.699 -4.663 -4.151 1.00 89.62 128 ARG A C 1
ATOM 1027 O O . ARG A 1 128 ? 1.672 -4.044 -4.417 1.00 89.62 128 ARG A O 1
ATOM 1034 N N . PHE A 1 129 ? 2.723 -5.990 -4.072 1.00 89.94 129 PHE A N 1
ATOM 1035 C CA . PHE A 1 129 ? 1.555 -6.852 -4.254 1.00 89.94 129 PHE A CA 1
ATOM 1036 C C . PHE A 1 129 ? 1.417 -7.789 -3.054 1.00 89.94 129 PHE A C 1
ATOM 1038 O O . PHE A 1 129 ? 2.412 -8.346 -2.589 1.00 89.94 129 PHE A O 1
ATOM 1045 N N . ASN A 1 130 ? 0.188 -7.973 -2.572 1.00 88.25 130 ASN A N 1
ATOM 1046 C CA . ASN A 1 130 ? -0.122 -8.820 -1.420 1.00 88.25 130 ASN A CA 1
ATOM 1047 C C . ASN A 1 130 ? -1.117 -9.909 -1.816 1.00 88.25 130 ASN A C 1
ATOM 1049 O O . ASN A 1 130 ? -2.138 -9.572 -2.412 1.00 88.25 130 ASN A O 1
ATOM 1053 N N . ALA A 1 131 ? -0.904 -11.162 -1.406 1.00 88.06 131 ALA A N 1
ATOM 1054 C CA . ALA A 1 131 ? -1.966 -12.169 -1.421 1.00 88.06 131 ALA A CA 1
ATOM 1055 C C . ALA A 1 131 ? -2.373 -12.587 -0.008 1.00 88.06 131 ALA A C 1
ATOM 1057 O O . ALA A 1 131 ? -1.519 -12.862 0.832 1.00 88.06 131 ALA A O 1
ATOM 1058 N N . ARG A 1 132 ? -3.682 -12.670 0.237 1.00 84.69 132 ARG A N 1
ATOM 1059 C CA . ARG A 1 132 ? -4.251 -13.439 1.351 1.00 84.69 132 ARG A CA 1
ATOM 1060 C C . ARG A 1 132 ? -4.390 -14.894 0.908 1.00 84.69 132 ARG A C 1
ATOM 1062 O O . ARG A 1 132 ? -4.878 -15.134 -0.196 1.00 84.69 132 ARG A O 1
ATOM 1069 N N . ILE A 1 133 ? -3.915 -15.833 1.722 1.00 86.12 133 ILE A N 1
ATOM 1070 C CA . ILE A 1 133 ? -3.844 -17.269 1.421 1.00 86.12 133 ILE A CA 1
ATOM 1071 C C . ILE A 1 133 ? -4.357 -18.049 2.628 1.00 86.12 133 ILE A C 1
ATOM 1073 O O . ILE A 1 133 ? -3.721 -18.061 3.685 1.00 86.12 133 ILE A O 1
ATOM 1077 N N . PHE A 1 134 ? -5.474 -18.747 2.454 1.00 80.69 134 PHE A N 1
ATOM 1078 C CA . PHE A 1 134 ? -6.051 -19.615 3.472 1.00 80.69 134 PHE A CA 1
ATOM 1079 C C . PHE A 1 134 ? -6.529 -20.932 2.837 1.00 80.69 134 PHE A C 1
ATOM 1081 O O . PHE A 1 134 ? -6.912 -20.930 1.668 1.00 80.69 134 PHE A O 1
ATOM 1088 N N . PRO A 1 135 ? -6.522 -22.056 3.575 1.00 84.38 135 PRO A N 1
ATOM 1089 C CA . PRO A 1 135 ? -5.767 -22.326 4.787 1.00 84.38 135 PRO A CA 1
ATOM 1090 C C . PRO A 1 135 ? -4.306 -22.667 4.470 1.00 84.38 135 PRO A C 1
ATOM 1092 O O . PRO A 1 135 ? -3.954 -23.094 3.368 1.00 84.38 135 PRO A O 1
ATOM 1095 N N . ILE A 1 136 ? -3.457 -22.549 5.483 1.00 86.81 136 ILE A N 1
ATOM 1096 C CA . ILE A 1 136 ? -2.141 -23.185 5.530 1.00 86.81 136 ILE A CA 1
ATOM 1097 C C . ILE A 1 136 ? -2.152 -24.118 6.740 1.00 86.81 136 ILE A C 1
ATOM 1099 O O . ILE A 1 136 ? -2.325 -23.664 7.870 1.00 86.81 136 ILE A O 1
ATOM 1103 N N . GLU A 1 137 ? -2.045 -25.421 6.501 1.00 89.31 137 GLU A N 1
ATOM 1104 C CA . GLU A 1 137 ? -2.277 -26.449 7.523 1.00 89.31 137 GLU A CA 1
ATOM 1105 C C . GLU A 1 137 ? -1.100 -26.622 8.496 1.00 89.31 137 GLU A C 1
ATOM 1107 O O . GLU A 1 137 ? 0.018 -26.202 8.177 1.00 89.31 137 GLU A O 1
ATOM 1112 N N . PRO A 1 138 ? -1.313 -27.215 9.690 1.00 90.62 138 PRO A N 1
ATOM 1113 C CA . PRO A 1 138 ? -0.229 -27.567 10.607 1.00 90.62 138 PRO A CA 1
ATOM 1114 C C . PRO A 1 138 ? 0.858 -28.395 9.915 1.00 90.62 138 PRO A C 1
ATOM 1116 O O . PRO A 1 138 ? 0.532 -29.298 9.143 1.00 90.62 138 PRO A O 1
ATOM 1119 N N . LYS A 1 139 ? 2.137 -28.122 10.209 1.00 92.44 139 LYS A N 1
ATOM 1120 C CA . LYS A 1 139 ? 3.295 -28.921 9.742 1.00 92.44 139 LYS A CA 1
ATOM 1121 C C . LYS A 1 139 ? 3.306 -29.229 8.234 1.00 92.44 139 LYS A C 1
ATOM 1123 O O . LYS A 1 139 ? 3.836 -30.254 7.812 1.00 92.44 139 LYS A O 1
ATOM 1128 N N . SER A 1 140 ? 2.716 -28.349 7.426 1.00 91.25 140 SER A N 1
ATOM 1129 C CA . SER A 1 140 ? 2.439 -28.585 6.006 1.00 91.25 140 SER A CA 1
ATOM 1130 C C . SER A 1 140 ? 3.071 -27.524 5.110 1.00 91.25 140 SER A C 1
ATOM 1132 O O . SER A 1 140 ? 3.316 -26.391 5.532 1.00 91.25 140 SER A O 1
ATOM 1134 N N . GLU A 1 141 ? 3.304 -27.889 3.852 1.00 92.62 141 GLU A N 1
ATOM 1135 C CA . GLU A 1 141 ? 3.788 -26.987 2.807 1.00 92.62 141 GLU A CA 1
ATOM 1136 C C . GLU A 1 141 ? 2.620 -26.392 1.996 1.00 92.62 141 GLU A C 1
ATOM 1138 O O . GLU A 1 141 ? 1.711 -27.110 1.577 1.00 92.62 141 GLU A O 1
ATOM 1143 N N . LYS A 1 142 ? 2.655 -25.082 1.714 1.00 92.50 142 LYS A N 1
ATOM 1144 C CA . LYS A 1 142 ? 1.780 -24.417 0.734 1.00 92.50 142 LYS A CA 1
ATOM 1145 C C . LYS A 1 142 ? 2.628 -23.959 -0.453 1.00 92.50 142 LYS A C 1
ATOM 1147 O O . LYS A 1 142 ? 3.586 -23.199 -0.297 1.00 92.50 142 LYS A O 1
ATOM 1152 N N . ARG A 1 143 ? 2.265 -24.435 -1.645 1.00 95.44 143 ARG A N 1
ATOM 1153 C CA . ARG A 1 143 ? 2.938 -24.130 -2.914 1.00 95.44 143 ARG A CA 1
ATOM 1154 C C . ARG A 1 143 ? 2.182 -23.043 -3.672 1.00 95.44 143 ARG A C 1
ATOM 1156 O O . ARG A 1 143 ? 0.978 -23.176 -3.902 1.00 95.44 143 ARG A O 1
ATOM 1163 N N . LEU A 1 144 ? 2.906 -22.004 -4.074 1.00 95.56 144 LEU A N 1
ATOM 1164 C CA . LEU A 1 144 ? 2.413 -20.856 -4.834 1.00 95.56 144 LEU A CA 1
ATOM 1165 C C . LEU A 1 144 ? 3.196 -20.728 -6.143 1.00 95.56 144 LEU A C 1
ATOM 1167 O O . LEU A 1 144 ? 4.410 -20.932 -6.157 1.00 95.56 144 LEU A O 1
ATOM 1171 N N . ILE A 1 145 ? 2.523 -20.318 -7.215 1.00 95.88 145 ILE A N 1
ATOM 1172 C CA . ILE A 1 145 ? 3.158 -19.900 -8.468 1.00 95.88 145 ILE A CA 1
ATOM 1173 C C . ILE A 1 145 ? 2.747 -18.461 -8.770 1.00 95.88 145 ILE A C 1
ATOM 1175 O O . ILE A 1 145 ? 1.567 -18.118 -8.702 1.00 95.88 145 ILE A O 1
ATOM 1179 N N . LEU A 1 146 ? 3.717 -17.617 -9.119 1.00 95.56 146 LEU A N 1
ATOM 1180 C CA . LEU A 1 146 ? 3.508 -16.230 -9.527 1.00 95.56 146 LEU A CA 1
ATOM 1181 C C . LEU A 1 146 ? 4.353 -15.934 -10.763 1.00 95.56 146 LEU A C 1
ATOM 1183 O O . LEU A 1 146 ? 5.576 -16.040 -10.714 1.00 95.56 146 LEU A O 1
ATOM 1187 N N . SER A 1 147 ? 3.717 -15.491 -11.846 1.00 95.50 147 SER A N 1
ATOM 1188 C CA . SER A 1 147 ? 4.426 -15.090 -13.069 1.00 95.50 147 SER A CA 1
ATOM 1189 C C . SER A 1 147 ? 4.226 -13.604 -13.353 1.00 95.50 147 SER A C 1
ATOM 1191 O O . SER A 1 147 ? 3.126 -13.078 -13.169 1.00 95.50 147 SER A O 1
ATOM 1193 N N . TYR A 1 148 ? 5.268 -12.916 -13.818 1.00 95.31 148 TYR A N 1
ATOM 1194 C CA . TYR A 1 148 ? 5.251 -11.498 -14.180 1.00 95.31 148 TYR A CA 1
ATOM 1195 C C . TYR A 1 148 ? 6.022 -11.222 -15.478 1.00 95.31 148 TYR A C 1
ATOM 1197 O O . TYR A 1 148 ? 6.930 -11.955 -15.860 1.00 95.31 148 TYR A O 1
ATOM 1205 N N . SER A 1 149 ? 5.656 -10.136 -16.158 1.00 95.31 149 SER A N 1
ATOM 1206 C CA . SER A 1 149 ? 6.327 -9.632 -17.368 1.00 95.31 149 SER A CA 1
ATOM 1207 C C . SER A 1 149 ? 6.966 -8.271 -17.082 1.00 95.31 149 SER A C 1
ATOM 1209 O O . SER A 1 149 ? 6.413 -7.499 -16.300 1.00 95.31 149 SER A O 1
ATOM 1211 N N . GLN A 1 150 ? 8.137 -7.970 -17.652 1.00 94.50 150 GLN A N 1
ATOM 1212 C CA . GLN A 1 150 ? 8.944 -6.782 -17.332 1.00 94.50 150 GLN A CA 1
ATOM 1213 C C . GLN A 1 150 ? 9.529 -6.111 -18.586 1.00 94.50 150 GLN A C 1
ATOM 1215 O O . GLN A 1 150 ? 9.956 -6.784 -19.523 1.00 94.50 150 GLN A O 1
ATOM 1220 N N . ARG A 1 151 ? 9.596 -4.771 -18.570 1.00 93.19 151 ARG A N 1
ATOM 1221 C CA . ARG A 1 151 ? 10.193 -3.927 -19.621 1.00 93.19 151 ARG A CA 1
ATOM 1222 C C . ARG A 1 151 ? 11.567 -3.385 -19.183 1.00 93.19 151 ARG A C 1
ATOM 1224 O O . ARG A 1 151 ? 11.644 -2.617 -18.220 1.00 93.19 151 ARG A O 1
ATOM 1231 N N . LEU A 1 152 ? 12.649 -3.729 -19.887 1.00 91.25 152 LEU A N 1
ATOM 1232 C CA . LEU A 1 152 ? 14.029 -3.355 -19.519 1.00 91.25 152 LEU A CA 1
ATOM 1233 C C . LEU A 1 152 ? 14.413 -1.945 -20.019 1.00 91.25 152 LEU A C 1
ATOM 1235 O O . LEU A 1 152 ? 15.134 -1.772 -21.009 1.00 91.25 152 LEU A O 1
ATOM 1239 N N . ALA A 1 153 ? 13.926 -0.925 -19.307 1.00 79.69 153 ALA A N 1
ATOM 1240 C CA . ALA A 1 153 ? 13.998 0.496 -19.675 1.00 79.69 153 ALA A CA 1
ATOM 1241 C C . ALA A 1 153 ? 15.124 1.319 -18.992 1.00 79.69 153 ALA A C 1
ATOM 1243 O O . ALA A 1 153 ? 15.012 2.537 -18.901 1.00 79.69 153 ALA A O 1
ATOM 1244 N N . GLY A 1 154 ? 16.191 0.695 -18.480 1.00 72.94 154 GLY A N 1
ATOM 1245 C CA . GLY A 1 154 ? 17.329 1.413 -17.878 1.00 72.94 154 GLY A CA 1
ATOM 1246 C C . GLY A 1 154 ? 18.409 1.787 -18.902 1.00 72.94 154 GLY A C 1
ATOM 1247 O O . GLY A 1 154 ? 18.514 1.136 -19.936 1.00 72.94 154 GLY A O 1
ATOM 1248 N N . LEU A 1 155 ? 19.245 2.795 -18.620 1.00 63.72 155 LEU A N 1
ATOM 1249 C CA . LEU A 1 155 ? 20.452 3.081 -19.421 1.00 63.72 155 LEU A CA 1
ATOM 1250 C C . LEU A 1 155 ? 21.363 1.840 -19.461 1.00 63.72 155 LEU A C 1
ATOM 1252 O O . LEU A 1 155 ? 21.491 1.189 -20.497 1.00 63.72 155 LEU A O 1
ATOM 1256 N N . GLU A 1 156 ? 21.873 1.466 -18.288 1.00 65.12 156 GLU A N 1
ATOM 1257 C CA . GLU A 1 156 ? 22.670 0.264 -18.012 1.00 65.12 156 GLU A CA 1
ATOM 1258 C C . GLU A 1 156 ? 21.773 -0.986 -17.861 1.00 65.12 156 GLU A C 1
ATOM 1260 O O . GLU A 1 156 ? 21.938 -1.737 -16.904 1.00 65.12 156 GLU A O 1
ATOM 1265 N N . SER A 1 157 ? 20.740 -1.151 -18.708 1.00 72.94 157 SER A N 1
ATOM 1266 C CA . SER A 1 157 ? 19.682 -2.169 -18.530 1.00 72.94 157 SER A CA 1
ATOM 1267 C C . SER A 1 157 ? 20.235 -3.527 -18.080 1.00 72.94 157 SER A C 1
ATOM 1269 O O . SER A 1 157 ? 21.021 -4.155 -18.780 1.00 72.94 157 SER A O 1
ATOM 1271 N N . GLU A 1 158 ? 19.748 -4.024 -16.950 1.00 87.00 158 GLU A N 1
ATOM 1272 C CA . GLU A 1 158 ? 20.003 -5.371 -16.445 1.00 87.00 158 GLU A CA 1
ATOM 1273 C C . GLU A 1 158 ? 18.665 -6.034 -16.112 1.00 87.00 158 GLU A C 1
ATOM 1275 O O . GLU A 1 158 ? 17.745 -5.386 -15.605 1.00 87.00 158 GLU A O 1
ATOM 1280 N N . TYR A 1 159 ? 18.544 -7.331 -16.391 1.00 92.38 159 TYR A N 1
ATOM 1281 C CA . TYR A 1 159 ? 17.523 -8.143 -15.743 1.00 92.38 159 TYR A CA 1
ATOM 1282 C C . TYR A 1 159 ? 18.011 -8.493 -14.334 1.00 92.38 159 TYR A C 1
ATOM 1284 O O . TYR A 1 159 ? 19.129 -8.990 -14.174 1.00 92.38 159 TYR A O 1
ATOM 1292 N N . VAL A 1 160 ? 17.171 -8.244 -13.326 1.00 91.12 160 VAL A N 1
ATOM 1293 C CA . VAL A 1 160 ? 17.470 -8.515 -11.914 1.00 91.12 160 VAL A CA 1
ATOM 1294 C C . VAL A 1 160 ? 16.348 -9.351 -11.313 1.00 91.12 160 VAL A C 1
ATOM 1296 O O . VAL A 1 160 ? 15.228 -8.865 -11.148 1.00 91.12 160 VAL A O 1
ATOM 1299 N N . LEU A 1 161 ? 16.666 -10.589 -10.942 1.00 92.94 161 LEU A N 1
ATOM 1300 C CA . LEU A 1 161 ? 15.805 -11.440 -10.123 1.00 92.94 161 LEU A CA 1
ATOM 1301 C C . LEU A 1 161 ? 16.173 -11.198 -8.646 1.00 92.94 161 LEU A C 1
ATOM 1303 O O . LEU A 1 161 ? 17.313 -11.479 -8.259 1.00 92.94 161 LEU A O 1
ATOM 1307 N N . PRO A 1 162 ? 15.255 -10.657 -7.819 1.00 90.69 162 PRO A N 1
ATOM 1308 C CA . PRO A 1 162 ? 15.522 -10.418 -6.406 1.00 90.69 162 PRO A CA 1
ATOM 1309 C C . PRO A 1 162 ? 15.761 -11.728 -5.658 1.00 90.69 162 PRO A C 1
ATOM 1311 O O . PRO A 1 162 ? 14.895 -12.598 -5.656 1.00 90.69 162 PRO A O 1
ATOM 1314 N N . LEU A 1 163 ? 16.914 -11.842 -5.002 1.00 90.25 163 LEU A N 1
ATOM 1315 C CA . LEU A 1 163 ? 17.261 -12.996 -4.162 1.00 90.25 163 LEU A CA 1
ATOM 1316 C C . LEU A 1 163 ? 17.910 -12.569 -2.842 1.00 90.25 163 LEU A C 1
ATOM 1318 O O . LEU A 1 163 ? 17.757 -13.258 -1.834 1.00 90.25 163 LEU A O 1
ATOM 1322 N N . LYS A 1 164 ? 18.605 -11.423 -2.814 1.00 86.50 164 LYS A N 1
ATOM 1323 C CA . LYS A 1 164 ? 19.286 -10.955 -1.607 1.00 86.50 164 LYS A CA 1
ATOM 1324 C C . LYS A 1 164 ? 18.281 -10.692 -0.483 1.00 86.50 164 LYS A C 1
ATOM 1326 O O . LYS A 1 164 ? 17.342 -9.917 -0.654 1.00 86.50 164 LYS A O 1
ATOM 1331 N N . GLY A 1 165 ? 18.539 -11.281 0.684 1.00 82.94 165 GLY A N 1
ATOM 1332 C CA . GLY A 1 165 ? 17.694 -11.140 1.874 1.00 82.94 165 GLY A CA 1
ATOM 1333 C C . GLY A 1 165 ? 16.649 -12.247 2.041 1.00 82.94 165 GLY A C 1
ATOM 1334 O O . GLY A 1 165 ? 15.947 -12.253 3.051 1.00 82.94 165 GLY A O 1
ATOM 1335 N N . LEU A 1 166 ? 16.567 -13.204 1.109 1.00 87.00 166 LEU A N 1
ATOM 1336 C CA . LEU A 1 166 ? 15.847 -14.458 1.340 1.00 87.00 166 LEU A CA 1
ATOM 1337 C C . LEU A 1 166 ? 16.503 -15.267 2.488 1.00 87.00 166 LEU A C 1
ATOM 1339 O O . LEU A 1 166 ? 17.709 -15.134 2.737 1.00 87.00 166 LEU A O 1
ATOM 1343 N N . PRO A 1 167 ? 15.733 -16.113 3.202 1.00 88.06 167 PRO A N 1
ATOM 1344 C CA . PRO A 1 167 ? 16.283 -17.046 4.186 1.00 88.06 167 PRO A CA 1
ATOM 1345 C C . PRO A 1 167 ? 17.152 -18.126 3.518 1.00 88.06 167 PRO A C 1
ATOM 1347 O O . PRO A 1 167 ? 17.257 -18.200 2.293 1.00 88.06 167 PRO A O 1
ATOM 1350 N N . GLN A 1 168 ? 17.769 -18.994 4.323 1.00 90.38 168 GLN A N 1
ATOM 1351 C CA . GLN A 1 168 ? 18.417 -20.199 3.807 1.00 90.38 168 GLN A CA 1
ATOM 1352 C C . GLN A 1 168 ? 17.367 -21.137 3.193 1.00 90.38 168 GLN A C 1
ATOM 1354 O O . GLN A 1 168 ? 16.478 -21.628 3.884 1.00 90.38 168 GLN A O 1
ATOM 1359 N N . LEU A 1 169 ? 17.488 -21.390 1.892 1.00 92.50 169 LEU A N 1
ATOM 1360 C CA . LEU A 1 169 ? 16.585 -22.236 1.117 1.00 92.50 169 LEU A CA 1
ATOM 1361 C C . LEU A 1 169 ? 17.076 -23.688 1.161 1.00 92.50 169 LEU A C 1
ATOM 1363 O O . LEU A 1 169 ? 18.263 -23.938 0.933 1.00 92.50 169 LEU A O 1
ATOM 1367 N N . LYS A 1 170 ? 16.178 -24.663 1.361 1.00 95.44 170 LYS A N 1
ATOM 1368 C CA . LYS A 1 170 ? 16.508 -26.088 1.154 1.00 95.44 170 LYS A CA 1
ATOM 1369 C C . LYS A 1 170 ? 16.926 -26.324 -0.299 1.00 95.44 170 LYS A C 1
ATOM 1371 O O . LYS A 1 170 ? 17.875 -27.066 -0.552 1.00 95.44 170 LYS A O 1
ATOM 1376 N N . HIS A 1 171 ? 16.250 -25.663 -1.242 1.00 96.81 171 HIS A N 1
ATOM 1377 C CA . HIS A 1 171 ? 16.520 -25.744 -2.677 1.00 96.81 171 HIS A CA 1
ATOM 1378 C C . HIS A 1 171 ? 16.260 -24.406 -3.387 1.00 96.81 171 HIS A C 1
ATOM 1380 O O . HIS A 1 171 ? 15.249 -23.743 -3.148 1.00 96.81 171 HIS A O 1
ATOM 1386 N N . LEU A 1 172 ? 17.194 -24.022 -4.257 1.00 96.44 172 LEU A N 1
ATOM 1387 C CA . LEU A 1 172 ? 17.110 -22.879 -5.161 1.00 96.44 172 LEU A CA 1
ATOM 1388 C C . LEU A 1 172 ? 17.406 -23.362 -6.582 1.00 96.44 172 LEU A C 1
ATOM 1390 O O . LEU A 1 172 ? 18.519 -23.824 -6.846 1.00 96.44 172 LEU A O 1
ATOM 1394 N N . ALA A 1 173 ? 16.454 -23.182 -7.495 1.00 97.25 173 ALA A N 1
ATOM 1395 C CA . ALA A 1 173 ? 16.650 -23.422 -8.922 1.00 97.25 173 ALA A CA 1
ATOM 1396 C C . ALA A 1 173 ? 16.437 -22.134 -9.730 1.00 97.25 173 ALA A C 1
ATOM 1398 O O . ALA A 1 173 ? 15.493 -21.383 -9.490 1.00 97.25 173 ALA A O 1
ATOM 1399 N N . ILE A 1 174 ? 17.294 -21.875 -10.717 1.00 96.88 174 ILE A N 1
ATOM 1400 C CA . ILE A 1 174 ? 17.130 -20.762 -11.662 1.00 96.88 174 ILE A CA 1
ATOM 1401 C C . ILE A 1 174 ? 17.403 -21.284 -13.072 1.00 96.88 174 ILE A C 1
ATOM 1403 O O . ILE A 1 174 ? 18.508 -21.748 -13.355 1.00 96.88 174 ILE A O 1
ATOM 1407 N N . LYS A 1 175 ? 16.413 -21.198 -13.966 1.00 96.12 175 LYS A N 1
ATOM 1408 C CA . LYS A 1 175 ? 16.527 -21.586 -15.380 1.00 96.12 175 LYS A CA 1
ATOM 1409 C C . LYS A 1 175 ? 16.192 -20.391 -16.269 1.00 96.12 175 LYS A C 1
ATOM 1411 O O . LYS A 1 175 ? 15.034 -19.979 -16.335 1.00 96.12 175 LYS A O 1
ATOM 1416 N N . VAL A 1 176 ? 17.192 -19.856 -16.968 1.00 96.00 176 VAL A N 1
ATOM 1417 C CA . VAL A 1 176 ? 17.052 -18.679 -17.839 1.00 96.00 176 VAL A CA 1
ATOM 1418 C C . VAL A 1 176 ? 17.297 -19.050 -19.295 1.00 96.00 176 VAL A C 1
ATOM 1420 O O . VAL A 1 176 ? 18.376 -19.530 -19.631 1.00 96.00 176 VAL A O 1
ATOM 1423 N N . PHE A 1 177 ? 16.315 -18.783 -20.152 1.00 94.25 177 PHE A N 1
ATOM 1424 C CA . PHE A 1 177 ? 16.438 -18.808 -21.611 1.00 94.25 177 PHE A CA 1
ATOM 1425 C C . PHE A 1 177 ? 16.740 -17.381 -22.092 1.00 94.25 177 PHE A C 1
ATOM 1427 O O . PHE A 1 177 ? 15.999 -16.461 -21.734 1.00 94.25 177 PHE A O 1
ATOM 1434 N N . TYR A 1 178 ? 17.806 -17.174 -22.868 1.00 91.94 178 TYR A N 1
ATOM 1435 C CA . TYR A 1 178 ? 18.243 -15.831 -23.271 1.00 91.94 178 TYR A CA 1
ATOM 1436 C C . TYR A 1 178 ? 18.971 -15.813 -24.622 1.00 91.94 178 TYR A C 1
ATOM 1438 O O . TYR A 1 178 ? 19.691 -16.747 -24.946 1.00 91.94 178 TYR A O 1
ATOM 1446 N N . ASP A 1 179 ? 18.845 -14.710 -25.365 1.00 85.44 179 ASP A N 1
ATOM 1447 C CA . ASP A 1 179 ? 19.681 -14.404 -26.538 1.00 85.44 179 ASP A CA 1
ATOM 1448 C C . ASP A 1 179 ? 21.097 -13.980 -26.091 1.00 85.44 179 ASP A C 1
ATOM 1450 O O . ASP A 1 179 ? 21.248 -12.957 -25.410 1.00 85.44 179 ASP A O 1
ATOM 1454 N N . ARG A 1 180 ? 22.149 -14.718 -26.486 1.00 83.00 180 ARG A N 1
ATOM 1455 C CA . ARG A 1 180 ? 23.553 -14.350 -26.185 1.00 83.00 180 ARG A CA 1
ATOM 1456 C C . ARG A 1 180 ? 24.031 -13.092 -26.912 1.00 83.00 180 ARG A C 1
ATOM 1458 O O . ARG A 1 180 ? 25.017 -12.492 -26.483 1.00 83.00 180 ARG A O 1
ATOM 1465 N N . ASP A 1 181 ? 23.370 -12.667 -27.988 1.00 80.44 181 ASP A N 1
ATOM 1466 C CA . ASP A 1 181 ? 23.662 -11.385 -28.631 1.00 80.44 181 ASP A CA 1
ATOM 1467 C C . ASP A 1 181 ? 23.113 -10.193 -27.836 1.00 80.44 181 ASP A C 1
ATOM 1469 O O . ASP A 1 181 ? 23.621 -9.082 -27.991 1.00 80.44 181 ASP A O 1
ATOM 1473 N N . SER A 1 182 ? 22.110 -10.406 -26.977 1.00 83.88 182 SER A N 1
ATOM 1474 C CA . SER A 1 182 ? 21.484 -9.361 -26.155 1.00 83.88 182 SER A CA 1
ATOM 1475 C C . SER A 1 182 ? 21.814 -9.427 -24.663 1.00 83.88 182 SER A C 1
ATOM 1477 O O . SER A 1 182 ? 21.727 -8.387 -24.016 1.00 83.88 182 SER A O 1
ATOM 1479 N N . PHE A 1 183 ? 22.226 -10.568 -24.097 1.00 88.75 183 PHE A N 1
ATOM 1480 C CA . PHE A 1 183 ? 22.506 -10.688 -22.657 1.00 88.75 183 PHE A CA 1
ATOM 1481 C C . PHE A 1 183 ? 23.832 -11.373 -22.318 1.00 88.75 183 PHE A C 1
ATOM 1483 O O . PHE A 1 183 ? 24.245 -12.344 -22.950 1.00 88.75 183 PHE A O 1
ATOM 1490 N N . SER A 1 184 ? 24.462 -10.896 -21.240 1.00 84.69 184 SER A N 1
ATOM 1491 C CA . SER A 1 184 ? 25.724 -11.427 -20.719 1.00 84.69 184 SER A CA 1
ATOM 1492 C C . SER A 1 184 ? 25.556 -12.205 -19.410 1.00 84.69 184 SER A C 1
ATOM 1494 O O . SER A 1 184 ? 24.846 -11.777 -18.501 1.00 84.69 184 SER A O 1
ATOM 1496 N N . THR A 1 185 ? 26.302 -13.303 -19.263 1.00 83.94 185 THR A N 1
ATOM 1497 C CA . THR A 1 185 ? 26.428 -14.092 -18.021 1.00 83.94 185 THR A CA 1
ATOM 1498 C C . THR A 1 185 ? 27.649 -13.691 -17.175 1.00 83.94 185 THR A C 1
ATOM 1500 O O . THR A 1 185 ? 28.093 -14.452 -16.320 1.00 83.94 185 THR A O 1
ATOM 1503 N N . THR A 1 186 ? 28.240 -12.514 -17.410 1.00 80.69 186 THR A N 1
ATOM 1504 C CA . THR A 1 186 ? 29.479 -12.071 -16.735 1.00 80.69 186 THR A CA 1
ATOM 1505 C C . THR A 1 186 ? 29.301 -11.595 -15.289 1.00 80.69 186 THR A C 1
ATOM 1507 O O . THR A 1 186 ? 30.296 -11.477 -14.581 1.00 80.69 186 THR A O 1
ATOM 1510 N N . GLN A 1 187 ? 28.074 -11.323 -14.831 1.00 80.50 187 GLN A N 1
ATOM 1511 C CA . GLN A 1 187 ? 27.794 -10.761 -13.496 1.00 80.50 187 GLN A CA 1
ATOM 1512 C C . GLN A 1 187 ? 27.068 -11.734 -12.545 1.00 80.50 187 GLN A C 1
ATOM 1514 O O . GLN A 1 187 ? 26.400 -11.308 -11.608 1.00 80.50 187 GLN A O 1
ATOM 1519 N N . LEU A 1 188 ? 27.218 -13.048 -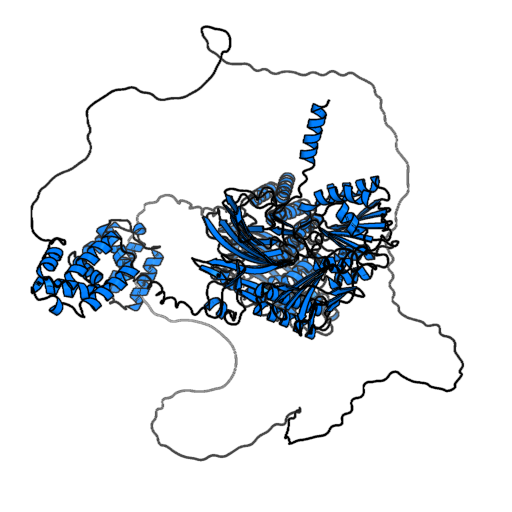12.752 1.00 80.38 188 LEU A N 1
ATOM 1520 C CA . LEU A 1 188 ? 26.559 -14.070 -11.924 1.00 80.38 188 LEU A CA 1
ATOM 1521 C C . LEU A 1 188 ? 27.113 -14.188 -10.487 1.00 80.38 188 LEU A C 1
ATOM 1523 O O . LEU A 1 188 ? 26.415 -14.686 -9.607 1.00 80.38 188 LEU A O 1
ATOM 1527 N N . GLY A 1 189 ? 28.347 -13.744 -10.224 1.00 80.81 189 GLY A N 1
ATOM 1528 C CA . GLY A 1 189 ? 28.952 -13.813 -8.887 1.00 80.81 189 GLY A CA 1
ATOM 1529 C C . GLY A 1 189 ? 29.014 -15.246 -8.336 1.00 80.81 189 GLY A C 1
ATOM 1530 O O . GLY A 1 189 ? 29.539 -16.143 -8.990 1.00 80.81 189 GLY A O 1
ATOM 1531 N N . GLU A 1 190 ? 28.462 -15.466 -7.140 1.00 82.31 190 GLU A N 1
ATOM 1532 C CA . GLU A 1 190 ? 28.348 -16.791 -6.499 1.00 82.31 190 GLU A CA 1
ATOM 1533 C C . GLU A 1 190 ? 27.276 -17.712 -7.129 1.00 82.31 190 GLU A C 1
ATOM 1535 O O . GLU A 1 190 ? 27.283 -18.936 -6.934 1.00 82.31 190 GLU A O 1
ATOM 1540 N N . LEU A 1 191 ? 26.382 -17.152 -7.951 1.00 85.88 191 LEU A N 1
ATOM 1541 C CA . LEU A 1 191 ? 25.304 -17.860 -8.647 1.00 85.88 191 LEU A CA 1
ATOM 1542 C C . LEU A 1 191 ? 25.790 -18.467 -9.976 1.00 85.88 191 LEU A C 1
ATOM 1544 O O . LEU A 1 191 ? 25.139 -18.373 -11.014 1.00 85.88 191 LEU A O 1
ATOM 1548 N N . THR A 1 192 ? 26.956 -19.113 -9.944 1.00 80.88 192 THR A N 1
ATOM 1549 C CA . THR A 1 192 ? 27.466 -19.921 -11.058 1.00 80.88 192 THR A CA 1
ATOM 1550 C C . THR A 1 192 ? 26.558 -21.123 -11.335 1.00 80.88 192 THR A C 1
ATOM 1552 O O . THR A 1 192 ? 26.018 -21.735 -10.406 1.00 80.88 192 THR A O 1
ATOM 1555 N N . GLY A 1 193 ? 26.417 -21.466 -12.619 1.00 83.31 193 GLY A N 1
ATOM 1556 C CA . GLY A 1 193 ? 25.584 -22.561 -13.121 1.00 83.31 193 GLY A CA 1
ATOM 1557 C C . GLY A 1 193 ? 26.071 -23.085 -14.475 1.00 83.31 193 GLY A C 1
ATOM 1558 O O . GLY A 1 193 ? 27.080 -22.622 -15.010 1.00 83.31 193 GLY A O 1
ATOM 1559 N N . THR A 1 194 ? 25.357 -24.060 -15.033 1.00 85.44 194 THR A N 1
ATOM 1560 C CA . THR A 1 194 ? 25.682 -24.676 -16.328 1.00 85.44 194 THR A CA 1
ATOM 1561 C C . THR A 1 194 ? 25.008 -23.923 -17.475 1.00 85.44 194 THR A C 1
ATOM 1563 O O . THR A 1 194 ? 23.852 -23.526 -17.364 1.00 85.44 194 THR A O 1
ATOM 1566 N N . VAL A 1 195 ? 25.713 -23.725 -18.594 1.00 82.94 195 VAL A N 1
ATOM 1567 C CA . VAL A 1 195 ? 25.152 -23.089 -19.799 1.00 82.94 195 VAL A CA 1
ATOM 1568 C C . VAL A 1 195 ? 25.098 -24.108 -20.932 1.00 82.94 195 VAL A C 1
ATOM 1570 O O . VAL A 1 195 ? 26.121 -24.631 -21.371 1.00 82.94 195 VAL A O 1
ATOM 1573 N N . SER A 1 196 ? 23.893 -24.387 -21.420 1.00 81.56 196 SER A N 1
ATOM 1574 C CA . SER A 1 196 ? 23.655 -25.342 -22.505 1.00 81.56 196 SER A CA 1
ATOM 1575 C C . SER A 1 196 ? 23.925 -24.752 -23.898 1.00 81.56 196 SER A C 1
ATOM 1577 O O . SER A 1 196 ? 24.051 -23.537 -24.088 1.00 81.56 196 SER A O 1
ATOM 1579 N N . LYS A 1 197 ? 23.950 -25.629 -24.914 1.00 69.25 197 LYS A N 1
ATOM 1580 C CA . LYS A 1 197 ? 24.023 -25.237 -26.334 1.00 69.25 197 LYS A CA 1
ATOM 1581 C C . LYS A 1 197 ? 22.764 -24.514 -26.848 1.00 69.25 197 LYS A C 1
ATOM 1583 O O . LYS A 1 197 ? 22.863 -23.851 -27.869 1.00 69.25 197 LYS A O 1
ATOM 1588 N N . ARG A 1 198 ? 21.616 -24.615 -26.159 1.00 71.88 198 ARG A N 1
ATOM 1589 C CA . ARG A 1 198 ? 20.351 -23.917 -26.496 1.00 71.88 198 ARG A CA 1
ATOM 1590 C C . ARG A 1 198 ? 20.193 -22.576 -25.759 1.00 71.88 198 ARG A C 1
ATOM 1592 O O . ARG A 1 198 ? 19.077 -22.160 -25.485 1.00 71.88 198 ARG A O 1
ATOM 1599 N N . GLU A 1 199 ? 21.303 -21.958 -25.356 1.00 85.75 199 GLU A N 1
ATOM 1600 C CA . GLU A 1 199 ? 21.307 -20.661 -24.652 1.00 85.75 199 GLU A CA 1
ATOM 1601 C C . GLU A 1 199 ? 20.444 -20.644 -23.372 1.00 85.75 199 GLU A C 1
ATOM 1603 O O . GLU A 1 199 ? 19.874 -19.633 -22.971 1.00 85.75 199 GLU A O 1
ATOM 1608 N N . VAL A 1 200 ? 20.380 -21.800 -22.701 1.00 91.12 200 VAL A N 1
ATOM 1609 C CA . VAL A 1 200 ? 19.766 -21.939 -21.377 1.00 91.12 200 VAL A CA 1
ATOM 1610 C C . VAL A 1 200 ? 20.857 -21.987 -20.316 1.00 91.12 200 VAL A C 1
ATOM 1612 O O . VAL A 1 200 ? 21.700 -22.888 -20.363 1.00 91.12 200 VAL A O 1
ATOM 1615 N N . LEU A 1 201 ? 20.819 -21.047 -19.371 1.00 93.38 201 LEU A N 1
ATOM 1616 C CA . LEU A 1 201 ? 21.570 -21.070 -18.115 1.00 93.38 201 LEU A CA 1
ATOM 1617 C C . LEU A 1 201 ? 20.731 -21.781 -17.044 1.00 93.38 201 LEU A C 1
ATOM 1619 O O . LEU A 1 201 ? 19.582 -21.403 -16.819 1.00 93.38 201 LEU A O 1
ATOM 1623 N N . SER A 1 202 ? 21.317 -22.767 -16.368 1.00 94.56 202 SER A N 1
ATOM 1624 C CA . SER A 1 202 ? 20.695 -23.533 -15.284 1.00 94.56 202 SER A CA 1
ATOM 1625 C C . SER A 1 202 ? 21.570 -23.503 -14.029 1.00 94.56 202 SER A C 1
ATOM 1627 O O . SER A 1 202 ? 22.711 -23.972 -14.043 1.00 94.56 202 SER A O 1
ATOM 1629 N N . ILE A 1 203 ? 21.026 -22.980 -12.934 1.00 95.69 203 ILE A N 1
ATOM 1630 C CA . ILE A 1 203 ? 21.643 -22.934 -11.604 1.00 95.69 203 ILE A CA 1
ATOM 1631 C C . ILE A 1 203 ? 20.793 -23.796 -10.668 1.00 95.69 203 ILE A C 1
ATOM 1633 O O . ILE A 1 203 ? 19.580 -23.614 -10.610 1.00 95.69 203 ILE A O 1
ATOM 1637 N N . ASP A 1 204 ? 21.433 -24.695 -9.924 1.00 95.94 204 ASP A N 1
ATOM 1638 C CA . ASP A 1 204 ? 20.837 -25.455 -8.820 1.00 95.94 204 ASP A CA 1
ATOM 1639 C C . ASP A 1 204 ? 21.732 -25.275 -7.586 1.00 95.94 204 ASP A C 1
ATOM 1641 O O . ASP A 1 204 ? 22.964 -25.330 -7.692 1.00 95.94 204 ASP A O 1
ATOM 1645 N N . LYS A 1 205 ? 21.131 -24.989 -6.430 1.00 95.44 205 LYS A N 1
ATOM 1646 C CA . LYS A 1 205 ? 21.809 -24.896 -5.130 1.00 95.44 205 LYS A CA 1
ATOM 1647 C C . LYS A 1 205 ? 20.917 -25.550 -4.071 1.00 95.44 205 LYS A C 1
ATOM 1649 O O . LYS A 1 205 ? 19.692 -25.437 -4.121 1.00 95.44 205 LYS A O 1
ATOM 1654 N N . ARG A 1 206 ? 21.526 -26.184 -3.068 1.00 95.75 206 ARG A N 1
ATOM 1655 C CA . ARG A 1 206 ? 20.831 -26.785 -1.916 1.00 95.75 206 ARG A CA 1
ATOM 1656 C C . ARG A 1 206 ? 21.360 -26.207 -0.611 1.00 95.75 206 ARG A C 1
ATOM 1658 O O . ARG A 1 206 ? 22.545 -25.894 -0.532 1.00 95.75 206 ARG A O 1
ATOM 1665 N N . ASN A 1 207 ? 20.493 -26.088 0.394 1.00 93.81 207 ASN A N 1
ATOM 1666 C CA . ASN A 1 207 ? 20.798 -25.528 1.719 1.00 93.81 207 ASN A CA 1
ATOM 1667 C C . ASN A 1 207 ? 21.516 -24.161 1.656 1.00 93.81 207 ASN A C 1
ATOM 1669 O O . ASN A 1 207 ? 22.432 -23.901 2.434 1.00 93.81 207 ASN A O 1
ATOM 1673 N N . TYR A 1 208 ? 21.114 -23.299 0.720 1.00 92.00 208 TYR A N 1
ATOM 1674 C CA . TYR A 1 208 ? 21.833 -22.086 0.320 1.00 92.00 208 TYR A CA 1
ATOM 1675 C C . TYR A 1 208 ? 21.062 -20.815 0.696 1.00 92.00 208 TYR A C 1
ATOM 1677 O O . TYR A 1 208 ? 19.866 -20.705 0.429 1.00 92.00 208 TYR A O 1
ATOM 1685 N N . GLN A 1 209 ? 21.754 -19.843 1.295 1.00 91.06 209 GLN A N 1
ATOM 1686 C CA . GLN A 1 209 ? 21.216 -18.518 1.606 1.00 91.06 209 GLN A CA 1
ATOM 1687 C C . GLN A 1 209 ? 21.740 -17.491 0.585 1.00 91.06 209 GLN A C 1
ATOM 1689 O O . GLN A 1 209 ? 22.952 -17.273 0.541 1.00 91.06 209 GLN A O 1
ATOM 1694 N N . PRO A 1 210 ? 20.884 -16.843 -0.229 1.00 89.50 210 PRO A N 1
ATOM 1695 C CA . PRO A 1 210 ? 21.358 -15.913 -1.251 1.00 89.50 210 PRO A CA 1
ATOM 1696 C C . PRO A 1 210 ? 21.842 -14.578 -0.661 1.00 89.50 210 PRO A C 1
ATOM 1698 O O . PRO A 1 210 ? 21.066 -13.821 -0.069 1.00 89.50 210 PRO A O 1
ATOM 1701 N N . THR A 1 211 ? 23.123 -14.251 -0.865 1.00 88.81 211 THR A N 1
ATOM 1702 C CA . THR A 1 211 ? 23.713 -12.979 -0.393 1.00 88.81 211 THR A CA 1
ATOM 1703 C C . THR A 1 211 ? 23.687 -11.871 -1.455 1.00 88.81 211 THR A C 1
ATOM 1705 O O . THR A 1 211 ? 23.855 -10.689 -1.137 1.00 88.81 211 THR A O 1
ATOM 1708 N N . VAL A 1 212 ? 23.408 -12.239 -2.711 1.00 88.69 212 VAL A N 1
ATOM 1709 C CA . VAL A 1 212 ? 23.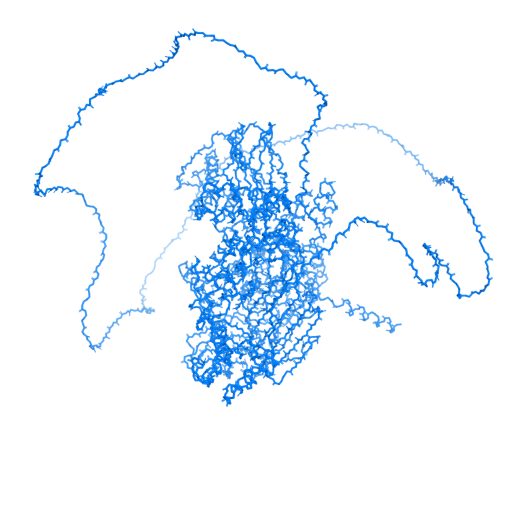329 -11.356 -3.884 1.00 88.69 212 VAL A CA 1
ATOM 1710 C C . VAL A 1 212 ? 22.025 -11.563 -4.663 1.00 88.69 212 VAL A C 1
ATOM 1712 O O . VAL A 1 212 ? 21.404 -12.619 -4.587 1.00 88.69 212 VAL A O 1
ATOM 1715 N N . ASP A 1 213 ? 21.620 -10.556 -5.441 1.00 90.25 213 ASP A N 1
ATOM 1716 C CA . ASP A 1 213 ? 20.590 -10.718 -6.477 1.00 90.25 213 ASP A CA 1
ATOM 1717 C C . ASP A 1 213 ? 21.180 -11.409 -7.715 1.00 90.25 213 ASP A C 1
ATOM 1719 O O . ASP A 1 213 ? 22.334 -11.158 -8.069 1.00 90.25 213 ASP A O 1
ATOM 1723 N N . PHE A 1 214 ? 20.372 -12.191 -8.433 1.00 93.06 214 PHE A N 1
ATOM 1724 C CA . PHE A 1 214 ? 20.754 -12.718 -9.746 1.00 93.06 214 PHE A CA 1
ATOM 1725 C C . PHE A 1 214 ? 20.633 -11.622 -10.813 1.00 93.06 214 PHE A C 1
ATOM 1727 O O . PHE A 1 214 ? 19.606 -10.942 -10.890 1.00 93.06 214 PHE A O 1
ATOM 1734 N N . ARG A 1 215 ? 21.678 -11.449 -11.636 1.00 92.00 215 ARG A N 1
ATOM 1735 C CA . ARG A 1 215 ? 21.829 -10.319 -12.569 1.00 92.00 215 ARG A CA 1
ATOM 1736 C C . ARG A 1 215 ? 22.312 -10.765 -13.946 1.00 92.00 215 ARG A C 1
ATOM 1738 O O . ARG A 1 215 ? 23.298 -11.492 -14.057 1.00 92.00 215 ARG A O 1
ATOM 1745 N N . MET A 1 216 ? 21.650 -10.274 -14.993 1.00 91.44 216 MET A N 1
ATOM 1746 C CA . MET A 1 216 ? 22.069 -10.433 -16.391 1.00 91.44 216 MET A CA 1
ATOM 1747 C C . MET A 1 216 ? 22.016 -9.082 -17.122 1.00 91.44 216 MET A C 1
ATOM 1749 O O . MET A 1 216 ? 20.924 -8.614 -17.458 1.00 91.44 216 MET A O 1
ATOM 1753 N N . PRO A 1 217 ? 23.172 -8.439 -17.378 1.00 89.62 217 PRO A N 1
ATOM 1754 C CA . PRO A 1 217 ? 23.246 -7.210 -18.164 1.00 89.62 217 PRO A CA 1
ATOM 1755 C C . PRO A 1 217 ? 22.740 -7.403 -19.597 1.00 89.62 217 PRO A C 1
ATOM 1757 O O . PRO A 1 217 ? 23.151 -8.345 -20.280 1.00 89.62 217 PRO A O 1
ATOM 1760 N N . TYR A 1 218 ? 21.895 -6.478 -20.052 1.00 86.44 218 TYR A N 1
ATOM 1761 C CA . TYR A 1 218 ? 21.399 -6.367 -21.422 1.00 86.44 218 TYR A CA 1
ATOM 1762 C C . TYR A 1 218 ? 22.290 -5.414 -22.228 1.00 86.44 218 TYR A C 1
ATOM 1764 O O . TYR A 1 218 ? 22.464 -4.248 -21.874 1.00 86.44 218 TYR A O 1
ATOM 1772 N N . GLN A 1 219 ? 22.834 -5.895 -23.342 1.00 77.19 219 GLN A N 1
ATOM 1773 C CA . GLN A 1 219 ? 23.727 -5.140 -24.215 1.00 77.19 219 GLN A CA 1
ATOM 1774 C C . GLN A 1 219 ? 23.000 -4.743 -25.502 1.00 77.19 219 GLN A C 1
ATOM 1776 O O . GLN A 1 219 ? 22.771 -5.564 -26.390 1.00 77.19 219 GLN A O 1
ATOM 1781 N N . LEU A 1 220 ? 22.662 -3.455 -25.638 1.00 69.50 220 LEU A N 1
ATOM 1782 C CA . LEU A 1 220 ? 22.057 -2.930 -26.864 1.00 69.50 220 LEU A CA 1
ATOM 1783 C C . LEU A 1 220 ? 23.104 -2.818 -27.987 1.00 69.50 220 LEU A C 1
ATOM 1785 O O . LEU A 1 220 ? 23.673 -1.751 -28.216 1.00 69.50 220 LEU A O 1
ATOM 1789 N N . LYS A 1 221 ? 23.313 -3.903 -28.738 1.00 65.06 221 LYS A N 1
ATOM 1790 C CA . LYS A 1 221 ? 24.070 -3.894 -30.000 1.00 65.06 221 LYS A CA 1
ATOM 1791 C C . LYS A 1 221 ? 23.272 -3.174 -31.104 1.00 65.06 221 LYS A C 1
ATOM 1793 O O . LYS A 1 221 ? 22.666 -3.818 -31.954 1.00 65.06 221 LYS A O 1
ATOM 1798 N N . SER A 1 222 ? 23.241 -1.837 -31.089 1.00 61.84 222 SER A N 1
ATOM 1799 C CA . SER A 1 222 ? 22.629 -1.023 -32.153 1.00 61.84 222 SER A CA 1
ATOM 1800 C C . SER A 1 222 ? 23.487 0.179 -32.541 1.00 61.84 222 SER A C 1
ATOM 1802 O O . SER A 1 222 ? 23.870 0.987 -31.699 1.00 61.84 222 SER A O 1
ATOM 1804 N N . SER A 1 223 ? 23.723 0.325 -33.845 1.00 56.53 223 SER A N 1
ATOM 1805 C CA . SER A 1 223 ? 24.385 1.473 -34.475 1.00 56.53 223 SER A CA 1
ATOM 1806 C C . SER A 1 223 ? 23.419 2.594 -34.890 1.00 56.53 223 SER A C 1
ATOM 1808 O O . SER A 1 223 ? 23.869 3.644 -35.339 1.00 56.53 223 SER A O 1
ATOM 1810 N N . GLN A 1 224 ? 22.102 2.395 -34.747 1.00 61.62 224 GLN A N 1
ATOM 1811 C CA . GLN A 1 224 ? 21.050 3.300 -35.246 1.00 61.62 224 GLN A CA 1
ATOM 1812 C C . GLN A 1 224 ? 20.241 3.980 -34.122 1.00 61.62 224 GLN A C 1
ATOM 1814 O O . GLN A 1 224 ? 19.139 4.471 -34.347 1.00 61.62 224 GLN A O 1
ATOM 1819 N N . GLY A 1 225 ? 20.766 4.006 -32.892 1.00 72.19 225 GLY A N 1
ATOM 1820 C CA . GLY A 1 225 ? 20.119 4.684 -31.759 1.00 72.19 225 GLY A CA 1
ATOM 1821 C C . GLY A 1 225 ? 18.881 3.972 -31.200 1.00 72.19 225 GLY A C 1
ATOM 1822 O O . GLY A 1 225 ? 18.137 4.560 -30.421 1.00 72.19 225 GLY A O 1
ATOM 1823 N N . GLY A 1 226 ? 18.638 2.710 -31.560 1.00 83.69 226 GLY A N 1
ATOM 1824 C CA . GLY A 1 226 ? 17.513 1.938 -31.030 1.00 83.69 226 GLY A CA 1
ATOM 1825 C C . GLY A 1 226 ? 17.355 0.552 -31.646 1.00 83.69 226 GLY A C 1
ATOM 1826 O O . GLY A 1 226 ? 18.105 0.162 -32.538 1.00 83.69 226 GLY A O 1
ATOM 1827 N N . ILE A 1 227 ? 16.371 -0.195 -31.157 1.00 86.88 227 ILE A N 1
ATOM 1828 C CA . ILE A 1 227 ? 15.964 -1.505 -31.677 1.00 86.88 227 ILE A CA 1
ATOM 1829 C C . ILE A 1 227 ? 14.438 -1.598 -31.672 1.00 86.88 227 ILE A C 1
ATOM 1831 O O . ILE A 1 227 ? 13.801 -1.128 -30.726 1.00 86.88 227 ILE A O 1
ATOM 1835 N N . SER A 1 228 ? 13.849 -2.217 -32.695 1.00 90.44 228 SER A N 1
ATOM 1836 C CA . SER A 1 228 ? 12.443 -2.625 -32.679 1.00 90.44 228 SER A CA 1
ATOM 1837 C C . SER A 1 228 ? 12.296 -4.146 -32.643 1.00 90.44 228 SER A C 1
ATOM 1839 O O . SER A 1 228 ? 13.147 -4.899 -33.111 1.00 90.44 228 SER A O 1
ATOM 1841 N N . MET A 1 229 ? 11.205 -4.576 -32.025 1.00 91.88 229 MET A N 1
ATOM 1842 C CA . MET A 1 229 ? 10.768 -5.947 -31.814 1.00 91.88 229 MET A CA 1
ATOM 1843 C C . MET A 1 229 ? 9.341 -6.049 -32.347 1.00 91.88 229 MET A C 1
ATOM 1845 O O . MET A 1 229 ? 8.483 -5.267 -31.933 1.00 91.88 229 MET A O 1
ATOM 1849 N N . GLN A 1 230 ? 9.082 -6.975 -33.267 1.00 92.88 230 GLN A N 1
ATOM 1850 C CA . GLN A 1 230 ? 7.818 -7.034 -34.003 1.00 92.88 230 GLN A CA 1
ATOM 1851 C C . GLN A 1 230 ? 7.237 -8.447 -34.066 1.00 92.88 230 GLN A C 1
ATOM 1853 O O . GLN A 1 230 ? 7.955 -9.435 -34.225 1.00 92.88 230 GLN A O 1
ATOM 1858 N N . SER A 1 231 ? 5.909 -8.531 -33.995 1.00 93.88 231 SER A N 1
ATOM 1859 C CA . SER A 1 231 ? 5.158 -9.757 -34.257 1.00 93.88 231 SER A CA 1
ATOM 1860 C C . SER A 1 231 ? 3.825 -9.396 -34.918 1.00 93.88 231 SER A C 1
ATOM 1862 O O . SER A 1 231 ? 2.954 -8.771 -34.310 1.00 93.88 231 SER A O 1
ATOM 1864 N N . GLY A 1 232 ? 3.691 -9.721 -36.208 1.00 91.75 232 GLY A N 1
ATOM 1865 C CA . GLY A 1 232 ? 2.600 -9.220 -37.048 1.00 91.75 232 GLY A CA 1
ATOM 1866 C C . GLY A 1 232 ? 2.596 -7.687 -37.124 1.00 91.75 232 GLY A C 1
ATOM 1867 O O . GLY A 1 232 ? 3.619 -7.069 -37.419 1.00 91.75 232 GLY A O 1
ATOM 1868 N N . GLN A 1 233 ? 1.441 -7.084 -36.835 1.00 93.00 233 GLN A N 1
ATOM 1869 C CA . GLN A 1 233 ? 1.257 -5.627 -36.780 1.00 93.00 233 GLN A CA 1
ATOM 1870 C C . GLN A 1 233 ? 1.729 -4.994 -35.460 1.00 93.00 233 GLN A C 1
ATOM 1872 O O . GLN A 1 233 ? 1.814 -3.771 -35.381 1.00 93.00 233 GLN A O 1
ATOM 1877 N N . LEU A 1 234 ? 2.015 -5.785 -34.420 1.00 95.38 234 LEU A N 1
ATOM 1878 C CA . LEU A 1 234 ? 2.431 -5.253 -33.122 1.00 95.38 234 LEU A CA 1
ATOM 1879 C C . LEU A 1 234 ? 3.936 -4.999 -33.099 1.00 95.38 234 LEU A C 1
ATOM 1881 O O . LEU A 1 234 ? 4.725 -5.846 -33.522 1.00 95.38 234 LEU A O 1
ATOM 1885 N N . VAL A 1 235 ? 4.320 -3.844 -32.559 1.00 95.38 235 VAL A N 1
ATOM 1886 C CA . VAL A 1 235 ? 5.703 -3.381 -32.418 1.00 95.38 235 VAL A CA 1
ATOM 1887 C C . VAL A 1 235 ? 5.946 -2.894 -30.991 1.00 95.38 235 VAL A C 1
ATOM 1889 O O . VAL A 1 235 ? 5.140 -2.154 -30.427 1.00 95.38 235 VAL A O 1
ATOM 1892 N N . ALA A 1 236 ? 7.104 -3.241 -30.439 1.00 95.44 236 ALA A N 1
ATOM 1893 C CA . ALA A 1 236 ? 7.737 -2.517 -29.344 1.00 95.44 236 ALA A CA 1
ATOM 1894 C C . ALA A 1 236 ? 9.103 -2.008 -29.818 1.00 95.44 236 ALA A C 1
ATOM 1896 O O . ALA A 1 236 ? 9.866 -2.745 -30.436 1.00 95.44 236 ALA A O 1
ATOM 1897 N N . ALA A 1 237 ? 9.447 -0.764 -29.511 1.00 94.06 237 ALA A N 1
ATOM 1898 C CA . ALA A 1 237 ? 10.715 -0.148 -29.881 1.00 94.06 237 ALA A CA 1
ATOM 1899 C C . ALA A 1 237 ? 11.399 0.460 -28.655 1.00 94.06 237 ALA A C 1
ATOM 1901 O O . ALA A 1 237 ? 10.792 1.271 -27.962 1.00 94.06 237 ALA A O 1
ATOM 1902 N N . ARG A 1 238 ? 12.664 0.103 -28.404 1.00 92.19 238 ARG A N 1
ATOM 1903 C CA . ARG A 1 238 ? 13.516 0.709 -27.367 1.00 92.19 238 ARG A CA 1
ATOM 1904 C C . ARG A 1 238 ? 14.532 1.618 -28.050 1.00 92.19 238 ARG A C 1
ATOM 1906 O O . ARG A 1 238 ? 15.463 1.136 -28.696 1.00 92.19 238 ARG A O 1
ATOM 1913 N N . ILE A 1 239 ? 14.343 2.925 -27.908 1.00 91.19 239 ILE A N 1
ATOM 1914 C CA . ILE A 1 239 ? 15.075 3.976 -28.625 1.00 91.19 239 ILE A CA 1
ATOM 1915 C C . ILE A 1 239 ? 15.800 4.928 -27.678 1.00 91.19 239 ILE A C 1
ATOM 1917 O O . ILE A 1 239 ? 15.354 5.138 -26.559 1.00 91.19 239 ILE A O 1
ATOM 1921 N N . ILE A 1 240 ? 16.888 5.541 -28.137 1.00 89.75 240 ILE A N 1
ATOM 1922 C CA . ILE A 1 240 ? 17.658 6.566 -27.424 1.00 89.75 240 ILE A CA 1
ATOM 1923 C C . ILE A 1 240 ? 17.623 7.843 -28.288 1.00 89.75 240 ILE A C 1
ATOM 1925 O O . ILE A 1 240 ? 18.489 8.036 -29.142 1.00 89.75 240 ILE A O 1
ATOM 1929 N N . PRO A 1 241 ? 16.599 8.708 -28.135 1.00 88.81 241 PRO A N 1
ATOM 1930 C CA . PRO A 1 241 ? 16.380 9.851 -29.030 1.00 88.81 241 PRO A CA 1
ATOM 1931 C C . PRO A 1 241 ? 17.345 11.024 -28.798 1.00 88.81 241 PRO A C 1
ATOM 1933 O O . PRO A 1 241 ? 17.523 11.859 -29.685 1.00 88.81 241 PRO A O 1
ATOM 1936 N N . PHE A 1 242 ? 17.979 11.094 -27.625 1.00 86.25 242 PHE A N 1
ATOM 1937 C CA . PHE A 1 242 ? 18.899 12.168 -27.252 1.00 86.25 242 PHE A CA 1
ATOM 1938 C C . PHE A 1 242 ? 20.266 11.578 -26.904 1.00 86.25 242 PHE A C 1
ATOM 1940 O O . PHE A 1 242 ? 20.465 11.098 -25.795 1.00 86.25 242 PHE A O 1
ATOM 1947 N N . THR A 1 243 ? 21.210 11.605 -27.842 1.00 80.12 243 THR A N 1
ATOM 1948 C CA . THR A 1 243 ? 22.623 11.259 -27.615 1.00 80.12 243 THR A CA 1
ATOM 1949 C C . THR A 1 243 ? 23.465 12.521 -27.402 1.00 80.12 243 THR A C 1
ATOM 1951 O O . THR A 1 243 ? 23.032 13.632 -27.717 1.00 80.12 243 THR A O 1
ATOM 1954 N N . GLU A 1 244 ? 24.663 12.380 -26.831 1.00 69.44 244 GLU A N 1
ATOM 1955 C CA . GLU A 1 244 ? 25.538 13.526 -26.553 1.00 69.44 244 GLU A CA 1
ATOM 1956 C C . GLU A 1 244 ? 26.108 14.157 -27.835 1.00 69.44 244 GLU A C 1
ATOM 1958 O O . GLU A 1 244 ? 26.958 13.583 -28.511 1.00 69.44 244 GLU A O 1
ATOM 1963 N N . ALA A 1 245 ? 25.678 15.387 -28.126 1.00 48.06 245 ALA A N 1
ATOM 1964 C CA . ALA A 1 245 ? 26.313 16.277 -29.092 1.00 48.06 245 ALA A CA 1
ATOM 1965 C C . ALA A 1 245 ? 27.057 17.391 -28.335 1.00 48.06 245 ALA A C 1
ATOM 1967 O O . ALA A 1 245 ? 26.425 18.285 -27.776 1.00 48.06 245 ALA A O 1
ATOM 1968 N N . THR A 1 246 ? 28.392 17.296 -28.291 1.00 39.34 246 THR A N 1
ATOM 1969 C CA . THR A 1 246 ? 29.353 18.330 -27.836 1.00 39.34 246 THR A CA 1
ATOM 1970 C C . THR A 1 246 ? 28.896 19.240 -26.684 1.00 39.34 246 THR A C 1
ATOM 1972 O O . THR A 1 246 ? 28.524 20.392 -26.895 1.00 39.34 246 THR A O 1
ATOM 1975 N N . SER A 1 247 ? 28.999 18.717 -25.459 1.00 41.69 247 SER A N 1
ATOM 1976 C CA . SER A 1 247 ? 29.238 19.459 -24.206 1.00 41.69 247 SER A CA 1
ATOM 1977 C C . SER A 1 247 ? 28.702 20.903 -24.108 1.00 41.69 247 SER A C 1
ATOM 1979 O O . SER A 1 247 ? 29.463 21.868 -24.211 1.00 41.69 247 SER A O 1
ATOM 1981 N N . THR A 1 248 ? 27.428 21.068 -23.747 1.00 44.78 248 THR A N 1
ATOM 1982 C CA . THR A 1 248 ? 27.023 22.260 -22.987 1.00 44.78 248 THR A CA 1
ATOM 1983 C C . THR A 1 248 ? 27.506 22.118 -21.543 1.00 44.78 248 THR A C 1
ATOM 1985 O O . THR A 1 248 ? 27.280 21.100 -20.888 1.00 44.78 248 THR A O 1
ATOM 1988 N N . THR A 1 249 ? 28.212 23.127 -21.030 1.00 46.81 249 THR A N 1
ATOM 1989 C CA . THR A 1 249 ? 28.806 23.114 -19.686 1.00 46.81 249 THR A CA 1
ATOM 1990 C C . THR A 1 249 ? 27.726 23.156 -18.604 1.00 46.81 249 THR A C 1
ATOM 1992 O O . THR A 1 249 ? 27.228 24.219 -18.232 1.00 46.81 249 THR A O 1
ATOM 1995 N N . ALA A 1 250 ? 27.363 21.988 -18.071 1.00 54.56 250 ALA A N 1
ATOM 1996 C CA . ALA A 1 250 ? 26.439 21.884 -16.947 1.00 54.56 250 ALA A CA 1
ATOM 1997 C C . ALA A 1 250 ? 26.976 22.660 -15.729 1.00 54.56 250 ALA A C 1
ATOM 1999 O O . ALA A 1 250 ? 28.101 22.427 -15.275 1.00 54.56 250 ALA A O 1
ATOM 2000 N N . LYS A 1 251 ? 26.163 23.569 -15.167 1.00 56.66 251 LYS A N 1
ATOM 2001 C CA . LYS A 1 251 ? 26.467 24.217 -13.882 1.00 56.66 251 LYS A CA 1
ATOM 2002 C C . LYS A 1 251 ? 26.586 23.133 -12.801 1.00 56.66 251 LYS A C 1
ATOM 2004 O O . LYS A 1 251 ? 25.591 22.520 -12.430 1.00 56.66 251 LYS A O 1
ATOM 2009 N N . GLN A 1 252 ? 27.798 22.926 -12.288 1.00 59.78 252 GLN A N 1
ATOM 2010 C CA . GLN A 1 252 ? 28.109 21.888 -11.292 1.00 59.78 252 GLN A CA 1
ATOM 2011 C C . GLN A 1 252 ? 27.669 22.214 -9.851 1.00 59.78 252 GLN A C 1
ATOM 2013 O O . GLN A 1 252 ? 27.941 21.416 -8.962 1.00 59.78 252 GLN A O 1
ATOM 2018 N N . GLY A 1 253 ? 27.080 23.387 -9.597 1.00 72.44 253 GLY A N 1
ATOM 2019 C CA . GLY A 1 253 ? 26.706 23.848 -8.256 1.00 72.44 253 GLY A CA 1
ATOM 2020 C C . GLY A 1 253 ? 25.214 24.130 -8.121 1.00 72.44 253 GLY A C 1
ATOM 2021 O O . GLY A 1 253 ? 24.545 24.461 -9.104 1.00 72.44 253 GLY A O 1
ATOM 2022 N N . LEU A 1 254 ? 24.711 24.003 -6.893 1.00 85.12 254 LEU A N 1
ATOM 2023 C CA . LEU A 1 254 ? 23.312 24.234 -6.532 1.00 85.12 254 LEU A CA 1
ATOM 2024 C C . LEU A 1 254 ? 23.224 25.395 -5.533 1.00 85.12 254 LEU A C 1
ATOM 2026 O O . LEU A 1 254 ? 23.409 25.200 -4.334 1.00 85.12 254 LEU A O 1
ATOM 2030 N N . ASP A 1 255 ? 22.937 26.595 -6.043 1.00 88.62 255 ASP A N 1
ATOM 2031 C CA . ASP A 1 255 ? 22.977 27.847 -5.270 1.00 88.62 255 ASP A CA 1
ATOM 2032 C C . ASP A 1 255 ? 22.042 27.810 -4.035 1.00 88.62 255 ASP A C 1
ATOM 2034 O O . ASP A 1 255 ? 22.463 28.140 -2.926 1.00 88.62 255 ASP A O 1
ATOM 2038 N N . ASN A 1 256 ? 20.798 27.338 -4.217 1.00 93.12 256 ASN A N 1
ATOM 2039 C CA . ASN A 1 256 ? 19.803 27.133 -3.155 1.00 93.12 256 ASN A CA 1
ATOM 2040 C C . ASN A 1 256 ? 19.149 25.746 -3.280 1.00 93.12 256 ASN A C 1
ATOM 2042 O O . ASN A 1 256 ? 18.527 25.439 -4.308 1.00 93.12 256 ASN A O 1
ATOM 2046 N N . LEU A 1 257 ? 19.232 24.936 -2.222 1.00 95.62 257 LEU A N 1
ATOM 2047 C CA . LEU A 1 257 ? 18.661 23.592 -2.151 1.00 95.62 257 LEU A CA 1
ATOM 2048 C C . LEU A 1 257 ? 17.738 23.433 -0.935 1.00 95.62 257 LEU A C 1
ATOM 2050 O O . LEU A 1 257 ? 18.156 23.587 0.213 1.00 95.62 257 LEU A O 1
ATOM 2054 N N . ILE A 1 258 ? 16.489 23.055 -1.190 1.00 97.25 258 ILE A N 1
ATOM 2055 C CA . ILE A 1 258 ? 15.581 22.523 -0.174 1.00 97.25 258 ILE A CA 1
ATOM 2056 C C . ILE A 1 258 ? 15.696 21.004 -0.209 1.00 97.25 258 ILE A C 1
ATOM 2058 O O . ILE A 1 258 ? 15.393 20.387 -1.226 1.00 97.25 258 ILE A O 1
ATOM 2062 N N . LEU A 1 259 ? 16.131 20.409 0.896 1.00 97.25 259 LEU A N 1
ATOM 2063 C CA . LEU A 1 259 ? 16.137 18.968 1.103 1.00 97.25 259 LEU A CA 1
ATOM 2064 C C . LEU A 1 259 ? 14.926 18.614 1.968 1.00 97.25 259 LEU A C 1
ATOM 2066 O O . LEU A 1 259 ? 14.847 19.024 3.127 1.00 97.25 259 LEU A O 1
ATOM 2070 N N . LEU A 1 260 ? 13.976 17.886 1.385 1.00 97.88 260 LEU A N 1
ATOM 2071 C CA . LEU A 1 260 ? 12.809 17.348 2.076 1.00 97.88 260 LEU A CA 1
ATOM 2072 C C . LEU A 1 260 ? 13.003 15.839 2.227 1.00 97.88 260 LEU A C 1
ATOM 2074 O O . LEU A 1 260 ? 13.086 15.124 1.231 1.00 97.88 260 LEU A O 1
ATOM 2078 N N . MET A 1 261 ? 13.107 15.363 3.463 1.00 96.50 261 MET A N 1
ATOM 2079 C CA . MET A 1 261 ? 13.339 13.954 3.766 1.00 96.50 261 MET A CA 1
ATOM 2080 C C . MET A 1 261 ? 12.114 13.329 4.427 1.00 96.50 261 MET A C 1
ATOM 2082 O O . MET A 1 261 ? 11.588 13.847 5.412 1.00 96.50 261 MET A O 1
ATOM 2086 N N . ASP A 1 262 ? 11.667 12.212 3.878 1.00 97.25 262 ASP A N 1
ATOM 2087 C CA . ASP A 1 262 ? 10.603 11.400 4.443 1.00 97.25 262 ASP A CA 1
ATOM 2088 C C . ASP A 1 262 ? 11.122 10.664 5.687 1.00 97.25 262 ASP A C 1
ATOM 2090 O O . ASP A 1 262 ? 12.211 10.084 5.696 1.00 97.25 262 ASP A O 1
ATOM 2094 N N . THR A 1 263 ? 10.358 10.759 6.768 1.00 96.06 263 THR A N 1
ATOM 2095 C CA . THR A 1 263 ? 10.619 10.137 8.070 1.00 96.06 263 THR A CA 1
ATOM 2096 C C . THR A 1 263 ? 9.400 9.362 8.579 1.00 96.06 263 THR A C 1
ATOM 2098 O O . THR A 1 263 ? 9.290 9.105 9.780 1.00 96.06 263 THR A O 1
ATOM 2101 N N . SER A 1 264 ? 8.488 8.991 7.676 1.00 96.69 264 SER A N 1
ATOM 2102 C CA . SER A 1 264 ? 7.436 8.002 7.930 1.00 96.69 264 SER A CA 1
ATOM 2103 C C . SER A 1 264 ? 8.022 6.624 8.264 1.00 96.69 264 SER A C 1
ATOM 2105 O O . SER A 1 264 ? 9.207 6.357 8.044 1.00 96.69 264 SER A O 1
ATOM 2107 N N . ALA A 1 265 ? 7.218 5.750 8.868 1.00 95.31 265 ALA A N 1
ATOM 2108 C CA . ALA A 1 265 ? 7.695 4.497 9.453 1.00 95.31 265 ALA A CA 1
ATOM 2109 C C . ALA A 1 265 ? 8.375 3.568 8.430 1.00 95.31 265 ALA A C 1
ATOM 2111 O O . ALA A 1 265 ? 9.415 2.983 8.729 1.00 95.31 265 ALA A O 1
ATOM 2112 N N . SER A 1 266 ? 7.849 3.510 7.205 1.00 91.38 266 SER A N 1
ATOM 2113 C CA . SER A 1 266 ? 8.419 2.796 6.053 1.00 91.38 266 SER A CA 1
ATOM 2114 C C . SER A 1 266 ? 9.888 3.133 5.758 1.00 91.38 266 SER A C 1
ATOM 2116 O O . SER A 1 266 ? 10.625 2.277 5.267 1.00 91.38 266 SER A O 1
ATOM 2118 N N . GLN A 1 267 ? 10.354 4.338 6.109 1.00 92.81 267 GLN A N 1
ATOM 2119 C CA . GLN A 1 267 ? 11.731 4.780 5.862 1.00 92.81 267 GLN A CA 1
ATOM 2120 C C . GLN A 1 267 ? 12.731 4.300 6.929 1.00 92.81 267 GLN A C 1
ATOM 2122 O O . GLN A 1 267 ? 13.942 4.451 6.749 1.00 92.81 267 GLN A O 1
ATOM 2127 N N . ALA A 1 268 ? 12.264 3.695 8.029 1.00 91.56 268 ALA A N 1
ATOM 2128 C CA . ALA A 1 268 ? 13.110 3.246 9.138 1.00 91.56 268 ALA A CA 1
ATOM 2129 C C . ALA A 1 268 ? 14.270 2.296 8.752 1.00 91.56 268 ALA A C 1
ATOM 2131 O O . ALA A 1 268 ? 15.359 2.496 9.296 1.00 91.56 268 ALA A O 1
ATOM 2132 N N . PRO A 1 269 ? 14.125 1.327 7.817 1.00 88.12 269 PRO A N 1
ATOM 2133 C CA . PRO A 1 269 ? 15.249 0.498 7.371 1.00 88.12 269 PRO A CA 1
ATOM 2134 C C . PRO A 1 269 ? 16.328 1.313 6.642 1.00 88.12 269 PRO A C 1
ATOM 2136 O O . PRO A 1 269 ? 17.518 1.051 6.787 1.00 88.12 269 PRO A O 1
ATOM 2139 N N . TYR A 1 270 ? 15.916 2.316 5.862 1.00 89.50 270 TYR A N 1
ATOM 2140 C CA . TYR A 1 270 ? 16.769 2.998 4.884 1.00 89.50 270 TYR A CA 1
ATOM 2141 C C . TYR A 1 270 ? 17.375 4.315 5.399 1.00 89.50 270 TYR A C 1
ATOM 2143 O O . TYR A 1 270 ? 18.292 4.855 4.774 1.00 89.50 270 TYR A O 1
ATOM 2151 N N . LEU A 1 271 ? 16.877 4.849 6.522 1.00 90.31 271 LEU A N 1
ATOM 2152 C CA . LEU A 1 271 ? 17.250 6.163 7.055 1.00 90.31 271 LEU A CA 1
ATOM 2153 C C . LEU A 1 271 ? 18.762 6.303 7.299 1.00 90.31 271 LEU A C 1
ATOM 2155 O O . LEU A 1 271 ? 19.367 7.263 6.824 1.00 90.31 271 LEU A O 1
ATOM 2159 N N . ALA A 1 272 ? 19.386 5.354 8.002 1.00 89.75 272 ALA A N 1
ATOM 2160 C CA . ALA A 1 272 ? 20.799 5.450 8.382 1.00 89.75 272 ALA A CA 1
ATOM 2161 C C . ALA A 1 272 ? 21.738 5.487 7.160 1.00 89.75 272 ALA A C 1
ATOM 2163 O O . ALA A 1 272 ? 22.602 6.364 7.064 1.00 89.75 272 ALA A O 1
ATOM 2164 N N . ASP A 1 273 ? 21.521 4.590 6.194 1.00 89.06 273 ASP A N 1
ATOM 2165 C CA . ASP A 1 273 ? 22.277 4.567 4.939 1.00 89.06 273 ASP A CA 1
ATOM 2166 C C . ASP A 1 273 ? 22.008 5.820 4.096 1.00 89.06 273 ASP A C 1
ATOM 2168 O O . ASP A 1 273 ? 22.938 6.388 3.526 1.00 89.06 273 ASP A O 1
ATOM 2172 N N . SER A 1 274 ? 20.764 6.311 4.069 1.00 92.62 274 SER A N 1
ATOM 2173 C CA . SER A 1 274 ? 20.396 7.539 3.350 1.00 92.62 274 SER A CA 1
ATOM 2174 C C . SER A 1 274 ? 21.101 8.776 3.915 1.00 92.62 274 SER A C 1
ATOM 2176 O O . SER A 1 274 ? 21.623 9.583 3.145 1.00 92.62 274 SER A O 1
ATOM 2178 N N . LEU A 1 275 ? 21.197 8.912 5.243 1.00 92.69 275 LEU A N 1
ATOM 2179 C CA . LEU A 1 275 ? 21.952 9.996 5.886 1.00 92.69 275 LEU A CA 1
ATOM 2180 C C . LEU A 1 275 ? 23.452 9.895 5.576 1.00 92.69 275 LEU A C 1
ATOM 2182 O O . LEU A 1 275 ? 24.047 10.876 5.126 1.00 92.69 275 LEU A O 1
ATOM 2186 N N . LYS A 1 276 ? 24.047 8.699 5.713 1.00 91.38 276 LYS A N 1
ATOM 2187 C CA . LYS A 1 276 ? 25.448 8.440 5.328 1.00 91.38 276 LYS A CA 1
ATOM 2188 C C . LYS A 1 276 ? 25.709 8.804 3.860 1.00 91.38 276 LYS A C 1
ATOM 2190 O O . LYS A 1 276 ? 26.773 9.324 3.530 1.00 91.38 276 LYS A O 1
ATOM 2195 N N . ARG A 1 277 ? 24.737 8.555 2.981 1.00 91.44 277 ARG A N 1
ATOM 2196 C CA . ARG A 1 277 ? 24.820 8.857 1.549 1.00 91.44 277 ARG A CA 1
ATOM 2197 C C . ARG A 1 277 ? 24.704 10.348 1.237 1.00 91.44 277 ARG A C 1
ATOM 2199 O O . ARG A 1 277 ? 25.399 10.848 0.357 1.00 91.44 277 ARG A O 1
ATOM 2206 N N . LEU A 1 278 ? 23.874 11.079 1.975 1.00 91.50 278 LEU A N 1
ATOM 2207 C CA . LEU A 1 278 ? 23.781 12.535 1.857 1.00 91.50 278 LEU A CA 1
ATOM 2208 C C . LEU A 1 278 ? 25.083 13.222 2.302 1.00 91.50 278 LEU A C 1
ATOM 2210 O O . LEU A 1 278 ? 25.491 14.196 1.669 1.00 91.50 278 LEU A O 1
ATOM 2214 N N . GLU A 1 279 ? 25.785 12.683 3.308 1.00 90.50 279 GLU A N 1
ATOM 2215 C CA . GLU A 1 279 ? 27.109 13.183 3.711 1.00 90.50 279 GLU A CA 1
ATOM 2216 C C . GLU A 1 279 ? 28.176 13.085 2.601 1.00 90.50 279 GLU A C 1
ATOM 2218 O O . GLU A 1 279 ? 29.067 13.935 2.563 1.00 90.50 279 GLU A O 1
ATOM 2223 N N . THR A 1 280 ? 28.102 12.106 1.685 1.00 90.88 280 THR A N 1
ATOM 2224 C CA . THR A 1 280 ? 29.027 12.025 0.532 1.00 90.88 280 THR A CA 1
ATOM 2225 C C . THR A 1 280 ? 28.525 12.815 -0.674 1.00 90.88 280 THR A C 1
ATOM 2227 O O . THR A 1 280 ? 29.319 13.461 -1.359 1.00 90.88 280 THR A O 1
ATOM 2230 N N . LEU A 1 281 ? 27.216 12.808 -0.937 1.00 91.44 281 LEU A N 1
ATOM 2231 C CA . LEU A 1 281 ? 26.628 13.416 -2.132 1.00 91.44 281 LEU A CA 1
ATOM 2232 C C . LEU A 1 281 ? 26.639 14.956 -2.093 1.00 91.44 281 LEU A C 1
ATOM 2234 O O . LEU A 1 281 ? 27.024 15.597 -3.072 1.00 91.44 281 LEU A O 1
ATOM 2238 N N . LEU A 1 282 ? 26.233 15.563 -0.971 1.00 90.81 282 LEU A N 1
ATOM 2239 C CA . LEU A 1 282 ? 26.080 17.020 -0.840 1.00 90.81 282 LEU A CA 1
ATOM 2240 C C . LEU A 1 282 ? 27.375 17.826 -1.106 1.00 90.81 282 LEU A C 1
ATOM 2242 O O . LEU A 1 282 ? 27.294 18.787 -1.877 1.00 90.81 282 LEU A O 1
ATOM 2246 N N . PRO A 1 283 ? 28.570 17.461 -0.581 1.00 90.50 283 PRO A N 1
ATOM 2247 C CA . PRO A 1 283 ? 29.817 18.143 -0.949 1.00 90.50 283 PRO A CA 1
ATOM 2248 C C . PRO A 1 283 ? 30.126 18.095 -2.450 1.00 90.50 283 PRO A C 1
ATOM 2250 O O . PRO A 1 283 ? 30.595 19.084 -3.013 1.00 90.50 283 PRO A O 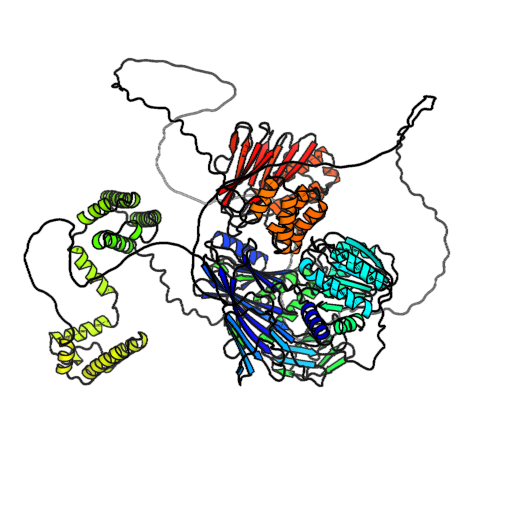1
ATOM 2253 N N . GLN A 1 284 ? 29.853 16.971 -3.118 1.00 90.94 284 GLN A N 1
ATOM 2254 C CA . GLN A 1 284 ? 30.150 16.807 -4.544 1.00 90.94 284 GLN A CA 1
ATOM 2255 C C . GLN A 1 284 ? 29.208 17.632 -5.440 1.00 90.94 284 GLN A C 1
ATOM 2257 O O . GLN A 1 284 ? 29.626 18.101 -6.497 1.00 90.94 284 GLN A O 1
ATOM 2262 N N . LEU A 1 285 ? 27.968 17.866 -4.993 1.00 89.19 285 LEU A N 1
ATOM 2263 C CA . LEU A 1 285 ? 26.980 18.733 -5.655 1.00 89.19 285 LEU A CA 1
ATOM 2264 C C . LEU A 1 285 ? 27.240 20.241 -5.476 1.00 89.19 285 LEU A C 1
ATOM 2266 O O . LEU A 1 285 ? 26.481 21.043 -6.021 1.00 89.19 285 LEU A O 1
ATOM 2270 N N . LYS A 1 286 ? 28.274 20.633 -4.711 1.00 89.31 286 LYS A N 1
ATOM 2271 C CA . LYS A 1 286 ? 28.666 22.037 -4.469 1.00 89.31 286 LYS A CA 1
ATOM 2272 C C . LYS A 1 286 ? 27.456 22.908 -4.094 1.00 89.31 286 LYS A C 1
ATOM 2274 O O . LYS A 1 286 ? 27.171 23.920 -4.736 1.00 89.31 286 LYS A O 1
ATOM 2279 N N . VAL A 1 287 ? 26.704 22.454 -3.090 1.00 91.19 287 VAL A N 1
ATOM 2280 C CA . VAL A 1 287 ? 25.524 23.157 -2.567 1.00 91.19 287 VAL A CA 1
ATOM 2281 C C . VAL A 1 287 ? 25.958 24.439 -1.851 1.00 91.19 287 VAL A C 1
ATOM 2283 O O . VAL A 1 287 ? 26.908 24.411 -1.070 1.00 91.19 287 VAL A O 1
ATOM 2286 N N . GLY A 1 288 ? 25.256 25.544 -2.108 1.00 91.81 288 GLY A N 1
ATOM 2287 C CA . GLY A 1 288 ? 25.369 26.790 -1.347 1.00 91.81 288 GLY A CA 1
ATOM 2288 C C . GLY A 1 288 ? 24.525 26.729 -0.073 1.00 91.81 288 GLY A C 1
ATOM 2289 O O . GLY A 1 288 ? 24.880 26.052 0.896 1.00 91.81 288 GLY A O 1
ATOM 2290 N N . THR A 1 289 ? 23.372 27.398 -0.086 1.00 94.69 289 THR A N 1
ATOM 2291 C CA . THR A 1 289 ? 22.398 27.337 1.012 1.00 94.69 289 THR A CA 1
ATOM 2292 C C . THR A 1 289 ? 21.583 26.046 0.940 1.00 94.69 289 THR A C 1
ATOM 2294 O O . THR A 1 289 ? 20.863 25.796 -0.029 1.00 94.69 289 THR A O 1
ATOM 2297 N N . LEU A 1 290 ? 21.649 25.252 2.008 1.00 96.00 290 LEU A N 1
ATOM 2298 C CA . LEU A 1 290 ? 20.820 24.077 2.259 1.00 96.00 290 LEU A CA 1
ATOM 2299 C C . LEU A 1 290 ? 19.766 24.414 3.321 1.00 96.00 290 LEU A C 1
ATOM 2301 O O . LEU A 1 290 ? 20.111 24.868 4.412 1.00 96.00 290 LEU A O 1
ATOM 2305 N N . GLN A 1 291 ? 18.491 24.126 3.062 1.00 96.06 291 GLN A N 1
ATOM 2306 C CA . GLN A 1 291 ? 17.471 24.043 4.116 1.00 96.06 291 GLN A CA 1
ATOM 2307 C C . GLN A 1 291 ? 16.956 22.611 4.220 1.00 96.06 291 GLN A C 1
ATOM 2309 O O . GLN A 1 291 ? 16.565 22.027 3.212 1.00 96.06 291 GLN A O 1
ATOM 2314 N N . LEU A 1 292 ? 16.942 22.064 5.436 1.00 96.25 292 LEU A N 1
ATOM 2315 C CA . LEU A 1 292 ? 16.515 20.691 5.700 1.00 96.25 292 LEU A CA 1
ATOM 2316 C C . LEU A 1 292 ? 15.155 20.679 6.399 1.00 96.25 292 LEU A C 1
ATOM 2318 O O . LEU A 1 292 ? 14.977 21.301 7.453 1.00 96.25 292 LEU A O 1
ATOM 2322 N N . TYR A 1 293 ? 14.225 19.934 5.816 1.00 96.94 293 TYR A N 1
ATOM 2323 C CA . TYR A 1 293 ? 12.900 19.647 6.346 1.00 96.94 293 TYR A CA 1
ATOM 2324 C C . TYR A 1 293 ? 12.707 18.131 6.407 1.00 96.94 293 TYR A C 1
ATOM 2326 O O . TYR A 1 293 ? 13.141 17.416 5.505 1.00 96.94 293 TYR A O 1
ATOM 2334 N N . THR A 1 294 ? 12.026 17.646 7.442 1.00 96.62 294 THR A N 1
ATOM 2335 C CA . THR A 1 294 ? 11.511 16.275 7.492 1.00 96.62 294 THR A CA 1
ATOM 2336 C C . THR A 1 294 ? 9.992 16.269 7.494 1.00 96.62 294 THR A C 1
ATOM 2338 O O . THR A 1 294 ? 9.364 17.221 7.973 1.00 96.62 294 THR A O 1
ATOM 2341 N N . PHE A 1 295 ? 9.395 15.197 6.978 1.00 97.00 295 PHE A N 1
ATOM 2342 C CA . PHE A 1 295 ? 7.956 14.982 7.070 1.00 97.00 295 PHE A CA 1
ATOM 2343 C C . PHE A 1 295 ? 7.603 13.529 7.391 1.00 97.00 295 PHE A C 1
ATOM 2345 O O . PHE A 1 295 ? 8.267 12.592 6.968 1.00 97.00 295 PHE A O 1
ATOM 2352 N N . ASP A 1 296 ? 6.542 13.371 8.166 1.00 95.88 296 ASP A N 1
ATOM 2353 C CA . ASP A 1 296 ? 5.770 12.146 8.323 1.00 95.88 296 ASP A CA 1
ATOM 2354 C C . ASP A 1 296 ? 4.289 12.553 8.226 1.00 95.88 296 ASP A C 1
ATOM 2356 O O . ASP A 1 296 ? 3.886 13.149 7.225 1.00 95.88 296 ASP A O 1
ATOM 2360 N N . GLN A 1 297 ? 3.491 12.321 9.267 1.00 94.69 297 GLN A N 1
ATOM 2361 C CA . GLN A 1 297 ? 2.144 12.871 9.411 1.00 94.69 297 GLN A CA 1
ATOM 2362 C C . GLN A 1 297 ? 2.193 14.343 9.857 1.00 94.69 297 GLN A C 1
ATOM 2364 O O . GLN A 1 297 ? 1.198 15.063 9.759 1.00 94.69 297 GLN A O 1
ATOM 2369 N N . ARG A 1 298 ? 3.366 14.790 10.329 1.00 93.56 298 ARG A N 1
ATOM 2370 C CA . ARG A 1 298 ? 3.742 16.171 10.647 1.00 93.56 298 ARG A CA 1
ATOM 2371 C C . ARG A 1 298 ? 4.852 16.657 9.715 1.00 93.56 298 ARG A C 1
ATOM 2373 O O . ARG A 1 298 ? 5.485 15.873 9.019 1.00 93.56 298 ARG A O 1
ATOM 2380 N N . VAL A 1 299 ? 5.146 17.955 9.759 1.00 95.06 299 VAL A N 1
ATOM 2381 C CA . VAL A 1 299 ? 6.284 18.566 9.053 1.00 95.06 299 VAL A CA 1
ATOM 2382 C C . VAL A 1 299 ? 7.168 19.286 10.063 1.00 95.06 299 VAL A C 1
ATOM 2384 O O . VAL A 1 299 ? 6.665 20.041 10.896 1.00 95.06 299 VAL A O 1
ATOM 2387 N N . LYS A 1 300 ? 8.485 19.089 9.986 1.00 94.25 300 LYS A N 1
ATOM 2388 C CA . LYS A 1 300 ? 9.472 19.753 10.845 1.00 94.25 300 LYS A CA 1
ATOM 2389 C C . LYS A 1 300 ? 10.554 20.412 9.991 1.00 94.25 300 LYS A C 1
ATOM 2391 O O . LYS A 1 300 ? 11.238 19.740 9.225 1.00 94.25 300 LYS A O 1
ATOM 2396 N N . LYS A 1 301 ? 10.793 21.715 10.185 1.00 95.44 301 LYS A N 1
ATOM 2397 C CA . LYS A 1 301 ? 12.068 22.322 9.770 1.00 95.44 301 LYS A CA 1
ATOM 2398 C C . LYS A 1 301 ? 13.160 21.853 10.731 1.00 95.44 301 LYS A C 1
ATOM 2400 O O . LYS A 1 301 ? 13.021 22.013 11.941 1.00 95.44 301 LYS A O 1
ATOM 2405 N N . VAL A 1 302 ? 14.235 21.287 10.194 1.00 94.88 302 VAL A N 1
ATOM 2406 C CA . VAL A 1 302 ? 15.415 20.882 10.973 1.00 94.88 302 VAL A CA 1
ATOM 2407 C C . VAL A 1 302 ? 16.366 22.068 11.104 1.00 94.88 302 VAL A C 1
ATOM 2409 O O . VAL A 1 302 ? 16.800 22.390 12.204 1.00 94.88 302 VAL A O 1
ATOM 2412 N N . GLY A 1 303 ? 16.625 22.782 10.003 1.00 95.06 303 GLY A N 1
ATOM 2413 C CA . GLY A 1 303 ? 17.488 23.961 10.025 1.00 95.06 303 GLY A CA 1
ATOM 2414 C C . GLY A 1 303 ? 17.846 24.512 8.647 1.00 95.06 303 GLY A C 1
ATOM 2415 O O . GLY A 1 303 ? 17.221 24.191 7.632 1.00 95.06 303 GLY A O 1
ATOM 2416 N N . THR A 1 304 ? 18.859 25.375 8.632 1.00 95.88 304 THR A N 1
ATOM 2417 C CA . THR A 1 304 ? 19.455 25.991 7.440 1.00 95.88 304 THR A CA 1
ATOM 2418 C C . THR A 1 304 ? 20.967 26.071 7.639 1.00 95.88 304 THR A C 1
ATOM 2420 O O . THR A 1 304 ? 21.418 26.264 8.767 1.00 95.88 304 THR A O 1
ATOM 2423 N N . ALA A 1 305 ? 21.737 25.854 6.574 1.00 94.81 305 ALA A N 1
ATOM 2424 C CA . ALA A 1 305 ? 23.191 25.782 6.611 1.00 94.81 305 ALA A CA 1
ATOM 2425 C C . ALA A 1 305 ? 23.807 26.190 5.262 1.00 94.81 305 ALA A C 1
ATOM 2427 O O . ALA A 1 305 ? 23.372 25.721 4.212 1.00 94.81 305 ALA A O 1
ATOM 2428 N N . ASP A 1 306 ? 24.860 27.007 5.304 1.00 93.50 306 ASP A N 1
ATOM 2429 C CA . ASP A 1 306 ? 25.424 27.692 4.125 1.00 93.50 306 ASP A CA 1
ATOM 2430 C C . ASP A 1 306 ? 26.889 27.307 3.833 1.00 93.50 306 ASP A C 1
ATOM 2432 O O . ASP A 1 306 ? 27.601 27.987 3.099 1.00 93.50 306 ASP A O 1
ATOM 2436 N N . ASN A 1 307 ? 27.377 26.229 4.454 1.00 90.50 307 ASN A N 1
ATOM 2437 C CA . ASN A 1 307 ? 28.711 25.672 4.230 1.00 90.50 307 ASN A CA 1
ATOM 2438 C C . ASN A 1 307 ? 28.748 24.178 4.584 1.00 90.50 307 ASN A C 1
ATOM 2440 O O . ASN A 1 307 ? 27.939 23.705 5.381 1.00 90.50 307 ASN A O 1
ATOM 2444 N N . LEU A 1 308 ? 29.736 23.453 4.051 1.00 87.31 308 LEU A N 1
ATOM 2445 C CA . LEU A 1 308 ? 29.842 21.995 4.175 1.00 87.31 308 LEU A CA 1
ATOM 2446 C C . LEU A 1 308 ? 29.882 21.481 5.627 1.00 87.31 308 LEU A C 1
ATOM 2448 O O . LEU A 1 308 ? 29.264 20.462 5.938 1.00 87.31 308 LEU A O 1
ATOM 2452 N N . THR A 1 309 ? 30.571 22.179 6.533 1.00 90.00 309 THR A N 1
ATOM 2453 C CA . THR A 1 309 ? 30.630 21.796 7.954 1.00 90.00 309 THR A CA 1
ATOM 2454 C C . THR A 1 309 ? 29.248 21.897 8.597 1.00 90.00 309 THR A C 1
ATOM 2456 O O . THR A 1 309 ? 28.815 20.978 9.294 1.00 90.00 309 THR A O 1
ATOM 2459 N N . ALA A 1 310 ? 28.517 22.975 8.304 1.00 90.69 310 ALA A N 1
ATOM 2460 C CA . ALA A 1 310 ? 27.142 23.159 8.747 1.00 90.69 310 ALA A CA 1
ATOM 2461 C C . ALA A 1 310 ? 26.169 22.174 8.065 1.00 90.69 310 ALA A C 1
ATOM 2463 O O . ALA A 1 310 ? 25.265 21.675 8.730 1.00 90.69 310 ALA A O 1
ATOM 2464 N N . HIS A 1 311 ? 26.371 21.819 6.786 1.00 91.12 311 HIS A N 1
ATOM 2465 C CA . HIS A 1 311 ? 25.587 20.779 6.100 1.00 91.12 311 HIS A CA 1
ATOM 2466 C C . HIS A 1 311 ? 25.726 19.427 6.808 1.00 91.12 311 HIS A C 1
ATOM 2468 O O . HIS A 1 311 ? 24.717 18.801 7.129 1.00 91.12 311 HIS A O 1
ATOM 2474 N N . LYS A 1 312 ? 26.957 18.998 7.120 1.00 90.81 312 LYS A N 1
ATOM 2475 C CA . LYS A 1 312 ? 27.197 17.740 7.845 1.00 90.81 312 LYS A CA 1
ATOM 2476 C C . LYS A 1 312 ? 26.629 17.774 9.267 1.00 90.81 312 LYS A C 1
ATOM 2478 O O . LYS A 1 312 ? 26.008 16.801 9.687 1.00 90.81 312 LYS A O 1
ATOM 2483 N N . ALA A 1 313 ? 26.773 18.886 9.989 1.00 91.31 313 ALA A N 1
ATOM 2484 C CA . ALA A 1 313 ? 26.159 19.045 11.310 1.00 91.31 313 ALA A CA 1
ATOM 2485 C C . ALA A 1 313 ? 24.621 18.946 11.254 1.00 91.31 313 ALA A C 1
ATOM 2487 O O . ALA A 1 313 ? 24.013 18.311 12.114 1.00 91.31 313 ALA A O 1
ATOM 2488 N N . LEU A 1 314 ? 23.997 19.522 10.221 1.00 91.25 314 LEU A N 1
ATOM 2489 C CA . LEU A 1 314 ? 22.549 19.507 10.006 1.00 91.25 314 LEU A CA 1
ATOM 2490 C C . LEU A 1 314 ? 22.019 18.105 9.642 1.00 91.25 314 LEU A C 1
ATOM 2492 O O . LEU A 1 314 ? 20.979 17.701 10.155 1.00 91.25 314 LEU A O 1
ATOM 2496 N N . ILE A 1 315 ? 22.754 17.333 8.832 1.00 90.75 315 ILE A N 1
ATOM 2497 C CA . ILE A 1 315 ? 22.457 15.912 8.562 1.00 90.75 315 ILE A CA 1
ATOM 2498 C C . ILE A 1 315 ? 22.642 15.056 9.828 1.00 90.75 315 ILE A C 1
ATOM 2500 O O . ILE A 1 315 ? 21.805 14.204 10.124 1.00 90.75 315 ILE A O 1
ATOM 2504 N N . GLY A 1 316 ? 23.679 15.327 10.630 1.00 88.69 316 GLY A N 1
ATOM 2505 C CA . GLY A 1 316 ? 23.939 14.630 11.895 1.00 88.69 316 GLY A CA 1
ATOM 2506 C C . GLY A 1 316 ? 22.790 14.720 12.909 1.00 88.69 316 GLY A C 1
ATOM 2507 O O . GLY A 1 316 ? 22.538 13.758 13.632 1.00 88.69 316 GLY A O 1
ATOM 2508 N N . GLN A 1 317 ? 22.023 15.818 12.916 1.00 88.75 317 GLN A N 1
ATOM 2509 C CA . GLN A 1 317 ? 20.836 15.961 13.776 1.00 88.75 317 GLN A CA 1
ATOM 2510 C C . GLN A 1 317 ? 19.744 14.918 13.479 1.00 88.75 317 GLN A C 1
ATOM 2512 O O . GLN A 1 317 ? 18.985 14.557 14.378 1.00 88.75 317 GLN A O 1
ATOM 2517 N N . LEU A 1 318 ? 19.668 14.391 12.250 1.00 86.69 318 LEU A N 1
ATOM 2518 C CA . LEU A 1 318 ? 18.694 13.354 11.899 1.00 86.69 318 LEU A CA 1
ATOM 2519 C C . LEU A 1 318 ? 19.064 11.958 12.410 1.00 86.69 318 LEU A C 1
ATOM 2521 O O . LEU A 1 318 ? 18.173 11.125 12.542 1.00 86.69 318 LEU A O 1
ATOM 2525 N N . GLN A 1 319 ? 20.319 11.706 12.793 1.00 81.25 319 GLN A N 1
ATOM 2526 C CA . GLN A 1 319 ? 20.732 10.410 13.355 1.00 81.25 319 GLN A CA 1
ATOM 2527 C C . GLN A 1 319 ? 20.035 10.096 14.696 1.00 81.25 319 GLN A C 1
ATOM 2529 O O . GLN A 1 319 ? 19.941 8.937 15.092 1.00 81.25 319 GLN A O 1
ATOM 2534 N N . GLN A 1 320 ? 19.517 11.118 15.388 1.00 73.75 320 GLN A N 1
ATOM 2535 C CA . GLN A 1 320 ? 18.740 10.976 16.627 1.00 73.75 320 GLN A CA 1
ATOM 2536 C C . GLN A 1 320 ? 17.224 10.840 16.384 1.00 73.75 320 GLN A C 1
ATOM 2538 O O . GLN A 1 320 ? 16.474 10.526 17.310 1.00 73.75 320 GLN A O 1
ATOM 2543 N N . HIS A 1 321 ? 16.746 11.070 15.157 1.00 74.88 321 HIS A N 1
ATOM 2544 C CA . HIS A 1 321 ? 15.325 11.033 14.827 1.00 74.88 321 HIS A CA 1
ATOM 2545 C C . HIS A 1 321 ? 14.895 9.647 14.336 1.00 74.88 321 HIS A C 1
ATOM 2547 O O . HIS A 1 321 ? 15.256 9.215 13.248 1.00 74.88 321 HIS A O 1
ATOM 2553 N N . LYS A 1 322 ? 14.062 8.959 15.128 1.00 82.94 322 LYS A N 1
ATOM 2554 C CA . LYS A 1 322 ? 13.409 7.714 14.701 1.00 82.94 322 LYS A CA 1
ATOM 2555 C C . LYS A 1 322 ? 12.303 8.017 13.681 1.00 82.94 322 LYS A C 1
ATOM 2557 O O . LYS A 1 322 ? 11.379 8.786 13.981 1.00 82.94 322 LYS A O 1
ATOM 2562 N N . ALA A 1 323 ? 12.403 7.391 12.510 1.00 92.56 323 ALA A N 1
ATOM 2563 C CA . ALA A 1 323 ? 11.346 7.362 11.506 1.00 92.56 323 ALA A CA 1
ATOM 2564 C C . ALA A 1 323 ? 10.117 6.622 12.066 1.00 92.56 323 ALA A C 1
ATOM 2566 O O . ALA A 1 323 ? 10.261 5.543 12.641 1.00 92.56 323 ALA A O 1
ATOM 2567 N N . LEU A 1 324 ? 8.944 7.259 12.006 1.00 94.50 324 LEU A N 1
ATOM 2568 C CA . LEU A 1 324 ? 7.704 6.805 12.644 1.00 94.50 324 LEU A CA 1
ATOM 2569 C C . LEU A 1 324 ? 6.525 7.666 12.151 1.00 94.50 324 LEU A C 1
ATOM 2571 O O . LEU A 1 324 ? 6.675 8.874 11.985 1.00 94.50 324 LEU A O 1
ATOM 2575 N N . GLY A 1 325 ? 5.339 7.079 12.003 1.00 96.31 325 GLY A N 1
ATOM 2576 C CA . GLY A 1 325 ? 4.134 7.766 11.518 1.00 96.31 325 GLY A CA 1
ATOM 2577 C C . GLY A 1 325 ? 3.823 7.500 10.044 1.00 96.31 325 GLY A C 1
ATOM 2578 O O . GLY A 1 325 ? 4.595 6.843 9.351 1.00 96.31 325 GLY A O 1
ATOM 2579 N N . ALA A 1 326 ? 2.674 7.996 9.586 1.00 97.00 326 ALA A N 1
ATOM 2580 C CA . ALA A 1 326 ? 2.221 7.886 8.192 1.00 97.00 326 ALA A CA 1
ATOM 2581 C C . ALA A 1 326 ? 2.886 8.935 7.286 1.00 97.00 326 ALA A C 1
ATOM 2583 O O . ALA A 1 326 ? 3.075 10.056 7.733 1.00 97.00 326 ALA A O 1
ATOM 2584 N N . SER A 1 327 ? 3.178 8.652 6.018 1.00 97.00 327 SER A N 1
ATOM 2585 C CA . SER A 1 327 ? 3.659 9.660 5.057 1.00 97.00 327 SER A CA 1
ATOM 2586 C C . SER A 1 327 ? 2.523 10.589 4.586 1.00 97.00 327 SER A C 1
ATOM 2588 O O . SER A 1 327 ? 1.579 10.145 3.923 1.00 97.00 327 SER A O 1
ATOM 2590 N N . ARG A 1 328 ? 2.602 11.893 4.915 1.00 96.56 328 ARG A N 1
ATOM 2591 C CA . ARG A 1 328 ? 1.669 12.953 4.473 1.00 96.56 328 ARG A CA 1
ATOM 2592 C C . ARG A 1 328 ? 2.395 14.063 3.705 1.00 96.56 328 ARG A C 1
ATOM 2594 O O . ARG A 1 328 ? 2.695 15.139 4.228 1.00 96.56 328 ARG A O 1
ATOM 2601 N N . LEU A 1 329 ? 2.623 13.825 2.416 1.00 97.00 329 LEU A N 1
ATOM 2602 C CA . LEU A 1 329 ? 3.339 14.760 1.544 1.00 97.00 329 LEU A CA 1
ATOM 2603 C C . LEU A 1 329 ? 2.591 16.093 1.310 1.00 97.00 329 LEU A C 1
ATOM 2605 O O . LEU A 1 329 ? 3.232 17.134 1.192 1.00 97.00 329 LEU A O 1
ATOM 2609 N N . GLU A 1 330 ? 1.253 16.101 1.303 1.00 96.19 330 GLU A N 1
ATOM 2610 C CA . GLU A 1 330 ? 0.435 17.321 1.127 1.00 96.19 330 GLU A CA 1
ATOM 2611 C C . GLU A 1 330 ? 0.734 18.402 2.179 1.00 96.19 330 GLU A C 1
ATOM 2613 O O . GLU A 1 330 ? 0.915 19.572 1.836 1.00 96.19 330 GLU A O 1
ATOM 2618 N N . ALA A 1 331 ? 0.879 18.021 3.451 1.00 95.62 331 ALA A N 1
ATOM 2619 C CA . ALA A 1 331 ? 1.237 18.963 4.508 1.00 95.62 331 ALA A CA 1
ATOM 2620 C C . ALA A 1 331 ? 2.639 19.554 4.290 1.00 95.62 331 ALA A C 1
ATOM 2622 O O . ALA A 1 331 ? 2.855 20.740 4.547 1.00 95.62 331 ALA A O 1
ATOM 2623 N N . ALA A 1 332 ? 3.584 18.754 3.783 1.00 96.94 332 ALA A N 1
ATOM 2624 C CA . ALA A 1 332 ? 4.932 19.215 3.463 1.00 96.94 332 ALA A CA 1
ATOM 2625 C C . ALA A 1 332 ? 4.937 20.185 2.271 1.00 96.94 332 ALA A C 1
ATOM 2627 O O . ALA A 1 332 ? 5.586 21.227 2.342 1.00 96.94 332 ALA A O 1
ATOM 2628 N N . ILE A 1 333 ? 4.159 19.907 1.219 1.00 97.25 333 ILE A N 1
ATOM 2629 C CA . ILE A 1 333 ? 3.985 20.818 0.076 1.00 97.25 333 ILE A CA 1
ATOM 2630 C C . ILE A 1 333 ? 3.387 22.156 0.541 1.00 97.25 333 ILE A C 1
ATOM 2632 O O . ILE A 1 333 ? 3.911 23.211 0.185 1.00 97.25 333 ILE A O 1
ATOM 2636 N N . ASN A 1 334 ? 2.363 22.128 1.399 1.00 96.00 334 ASN A N 1
ATOM 2637 C CA . ASN A 1 334 ? 1.752 23.331 1.978 1.00 96.00 334 ASN A CA 1
ATOM 2638 C C . ASN A 1 334 ? 2.718 24.119 2.887 1.00 96.00 334 ASN A C 1
ATOM 2640 O O . ASN A 1 334 ? 2.753 25.349 2.852 1.00 96.00 334 ASN A O 1
ATOM 2644 N N . ALA A 1 335 ? 3.552 23.432 3.671 1.00 95.62 335 ALA A N 1
ATOM 2645 C CA . ALA A 1 335 ? 4.586 24.077 4.480 1.00 95.62 335 ALA A CA 1
ATOM 2646 C C . ALA A 1 335 ? 5.682 24.738 3.620 1.00 95.62 335 ALA A C 1
ATOM 2648 O O . ALA A 1 335 ? 6.212 25.782 4.002 1.00 95.62 335 ALA A O 1
ATOM 2649 N N . LEU A 1 336 ? 6.006 24.162 2.455 1.00 95.31 336 LEU A N 1
ATOM 2650 C CA . LEU A 1 336 ? 6.939 24.744 1.487 1.00 95.31 336 LEU A CA 1
ATOM 2651 C C . LEU A 1 336 ? 6.320 25.909 0.695 1.00 95.31 336 LEU A C 1
ATOM 2653 O O . LEU A 1 336 ? 7.002 26.909 0.462 1.00 95.31 336 LEU A O 1
ATOM 2657 N N . SER A 1 337 ? 5.042 25.835 0.308 1.00 94.25 337 SER A N 1
ATOM 2658 C CA . SER A 1 337 ? 4.375 26.898 -0.464 1.00 94.25 337 SER A CA 1
ATOM 2659 C C . SER A 1 337 ? 4.238 28.211 0.319 1.00 94.25 337 SER A C 1
ATOM 2661 O O . SER A 1 337 ? 4.284 29.288 -0.276 1.00 94.25 337 SER A O 1
ATOM 2663 N N . ALA A 1 338 ? 4.178 28.140 1.653 1.00 93.38 338 ALA A N 1
ATOM 2664 C CA . ALA A 1 338 ? 4.204 29.300 2.545 1.00 93.38 338 ALA A CA 1
ATOM 2665 C C . ALA A 1 338 ? 5.567 30.033 2.602 1.00 93.38 338 ALA A C 1
ATOM 2667 O O . ALA A 1 338 ? 5.641 31.159 3.106 1.00 93.38 338 ALA A O 1
ATOM 2668 N N . LEU A 1 339 ? 6.657 29.428 2.111 1.00 93.38 339 LEU A N 1
ATOM 2669 C CA . LEU A 1 339 ? 7.997 30.021 2.167 1.00 93.38 339 LEU A CA 1
ATOM 2670 C C . LEU A 1 339 ? 8.194 31.089 1.081 1.00 93.38 339 LEU A C 1
ATOM 2672 O O . LEU A 1 339 ? 7.903 30.874 -0.094 1.00 93.38 339 LEU A O 1
ATOM 2676 N N . LYS A 1 340 ? 8.787 32.226 1.460 1.00 91.56 340 LYS A N 1
ATOM 2677 C CA . LYS A 1 340 ? 9.206 33.290 0.533 1.00 91.56 340 LYS A CA 1
ATOM 2678 C C . LYS A 1 340 ? 10.702 33.159 0.251 1.00 91.56 340 LYS A C 1
ATOM 2680 O O . LYS A 1 340 ? 11.518 33.716 0.980 1.00 91.56 340 LYS A O 1
ATOM 2685 N N . LEU A 1 341 ? 11.055 32.380 -0.771 1.00 90.69 341 LEU A N 1
ATOM 2686 C CA . LEU A 1 341 ? 12.443 32.070 -1.130 1.00 90.69 341 LEU A CA 1
ATOM 2687 C C . LEU A 1 341 ? 12.868 32.698 -2.461 1.00 90.69 341 LEU A C 1
ATOM 2689 O O . LEU A 1 341 ? 12.042 33.035 -3.308 1.00 90.69 341 LEU A O 1
ATOM 2693 N N . GLN A 1 342 ? 14.184 32.783 -2.659 1.00 89.62 342 GLN A N 1
ATOM 2694 C CA . GLN A 1 342 ? 14.780 32.945 -3.985 1.00 89.62 342 GLN A CA 1
ATOM 2695 C C . GLN A 1 342 ? 14.611 31.668 -4.820 1.00 89.62 342 GLN A C 1
ATOM 2697 O O . GLN A 1 342 ? 14.246 30.611 -4.298 1.00 89.62 342 GLN A O 1
ATOM 2702 N N . LYS A 1 343 ? 14.911 31.751 -6.123 1.00 93.69 343 LYS A N 1
ATOM 2703 C CA . LYS A 1 343 ? 14.883 30.603 -7.042 1.00 93.69 343 LYS A CA 1
ATOM 2704 C C . LYS A 1 343 ? 15.679 29.419 -6.458 1.00 93.69 343 LYS A C 1
ATOM 2706 O O . LYS A 1 343 ? 16.895 29.514 -6.297 1.00 93.69 343 LYS A O 1
ATOM 2711 N N . SER A 1 344 ? 14.982 28.321 -6.154 1.00 94.81 344 SER A N 1
ATOM 2712 C CA . SER A 1 344 ? 15.523 27.162 -5.423 1.00 94.81 344 SER A CA 1
ATOM 2713 C C . SER A 1 344 ? 15.086 25.836 -6.048 1.00 94.81 344 SER A C 1
ATOM 2715 O O . SER A 1 344 ? 14.026 25.760 -6.676 1.00 94.81 344 SER A O 1
ATOM 2717 N N . ARG A 1 345 ? 15.879 24.775 -5.852 1.00 95.56 345 ARG A N 1
ATOM 2718 C CA . ARG A 1 345 ? 15.477 23.396 -6.184 1.00 95.56 345 ARG A CA 1
ATOM 2719 C C . ARG A 1 345 ? 14.964 22.657 -4.952 1.00 95.56 345 ARG A C 1
ATOM 2721 O O . ARG A 1 345 ? 15.413 22.933 -3.841 1.00 95.56 345 ARG A O 1
ATOM 2728 N N . LEU A 1 346 ? 14.065 21.702 -5.171 1.00 97.62 346 LEU A N 1
ATOM 2729 C CA . LEU A 1 346 ? 13.611 20.740 -4.169 1.00 97.62 346 LEU A CA 1
ATOM 2730 C C . LEU A 1 346 ? 14.228 19.371 -4.473 1.00 97.62 346 LEU A C 1
ATOM 2732 O O . LEU A 1 346 ? 14.044 18.850 -5.570 1.00 97.62 346 LEU A O 1
ATOM 2736 N N . LEU A 1 347 ? 14.929 18.797 -3.499 1.00 97.69 347 LEU A N 1
ATOM 2737 C CA . LEU A 1 347 ? 15.382 17.411 -3.497 1.00 97.69 347 LEU A CA 1
ATOM 2738 C C . LEU A 1 347 ? 14.555 16.638 -2.466 1.00 97.69 347 LEU A C 1
ATOM 2740 O O . LEU A 1 347 ? 14.661 16.897 -1.268 1.00 97.69 347 LEU A O 1
ATOM 2744 N N . LEU A 1 348 ? 13.716 15.721 -2.942 1.00 98.31 348 LEU A N 1
ATOM 2745 C CA . LEU A 1 348 ? 12.880 14.851 -2.118 1.00 98.31 348 LEU A CA 1
ATOM 2746 C C . LEU A 1 348 ? 13.568 13.493 -1.937 1.00 98.31 348 LEU A C 1
ATOM 2748 O O . LEU A 1 348 ? 13.873 12.817 -2.919 1.00 98.31 348 LEU A O 1
ATOM 2752 N N . ILE A 1 349 ? 13.782 13.083 -0.688 1.00 97.56 349 ILE A N 1
ATOM 2753 C CA . ILE A 1 349 ? 14.199 11.722 -0.332 1.00 97.56 349 ILE A CA 1
ATOM 2754 C C . ILE A 1 349 ? 12.974 11.021 0.249 1.00 97.56 349 ILE A C 1
ATOM 2756 O O . ILE A 1 349 ? 12.591 11.304 1.379 1.00 97.56 349 ILE A O 1
ATOM 2760 N N . SER A 1 350 ? 12.316 10.184 -0.548 1.00 96.50 350 SER A N 1
ATOM 2761 C CA . SER A 1 350 ? 11.074 9.481 -0.198 1.00 96.50 350 SER A CA 1
ATOM 2762 C C . SER A 1 350 ? 10.878 8.331 -1.181 1.00 96.50 350 SER A C 1
ATOM 2764 O O . SER A 1 350 ? 11.324 8.413 -2.328 1.00 96.50 350 SER A O 1
ATOM 2766 N N . ASP A 1 351 ? 10.172 7.285 -0.770 1.00 93.81 351 ASP A N 1
ATOM 2767 C CA . ASP A 1 351 ? 9.642 6.279 -1.693 1.00 93.81 351 ASP A CA 1
ATOM 2768 C C . ASP A 1 351 ? 8.373 6.738 -2.436 1.00 93.81 351 ASP A C 1
ATOM 2770 O O . ASP A 1 351 ? 7.903 6.072 -3.365 1.00 93.81 351 ASP A O 1
ATOM 2774 N N . THR A 1 352 ? 7.850 7.914 -2.068 1.00 94.56 352 THR A N 1
ATOM 2775 C CA . THR A 1 352 ? 6.625 8.552 -2.566 1.00 94.56 352 THR A CA 1
ATOM 2776 C C . THR A 1 352 ? 5.338 7.746 -2.351 1.00 94.56 352 THR A C 1
ATOM 2778 O O . THR A 1 352 ? 4.311 8.054 -2.955 1.00 94.56 352 THR A O 1
ATOM 2781 N N . VAL A 1 353 ? 5.353 6.768 -1.441 1.00 93.38 353 VAL A N 1
ATOM 2782 C CA . VAL A 1 353 ? 4.171 6.023 -0.993 1.00 93.38 353 VAL A CA 1
ATOM 2783 C C . VAL A 1 353 ? 3.389 6.878 0.010 1.00 93.38 353 VAL A C 1
ATOM 2785 O O . VAL A 1 353 ? 3.506 6.740 1.222 1.00 93.38 353 VAL A O 1
ATOM 2788 N N . VAL A 1 354 ? 2.582 7.815 -0.495 1.00 94.56 354 VAL A N 1
ATOM 2789 C CA . VAL A 1 354 ? 1.798 8.719 0.366 1.00 94.56 354 VAL A CA 1
ATOM 2790 C C . VAL A 1 354 ? 0.626 7.955 1.000 1.00 94.56 354 VAL A C 1
ATOM 2792 O O . VAL A 1 354 ? -0.278 7.495 0.302 1.00 94.56 354 VAL A O 1
ATOM 2795 N N . THR A 1 355 ? 0.621 7.811 2.329 1.00 94.62 355 THR A N 1
ATOM 2796 C CA . THR A 1 355 ? -0.337 6.953 3.058 1.00 94.62 355 THR A CA 1
ATOM 2797 C C . THR A 1 355 ? -1.435 7.737 3.788 1.00 94.62 355 THR A C 1
ATOM 2799 O O . THR A 1 355 ? -2.538 7.199 3.995 1.00 94.62 355 THR A O 1
ATOM 2802 N N . ALA A 1 356 ? -1.195 9.019 4.092 1.00 95.69 356 ALA A N 1
ATOM 2803 C CA . ALA A 1 356 ? -2.116 9.930 4.775 1.00 95.69 356 ALA A CA 1
ATOM 2804 C C . ALA A 1 356 ? -2.304 11.272 4.034 1.00 95.69 356 ALA A C 1
ATOM 2806 O O . ALA A 1 356 ? -1.404 11.763 3.359 1.00 95.69 356 ALA A O 1
ATOM 2807 N N . GLY A 1 357 ? -3.481 11.889 4.182 1.00 95.06 357 GLY A N 1
ATOM 2808 C CA . GLY A 1 357 ? -3.847 13.131 3.482 1.00 95.06 357 GLY A CA 1
ATOM 2809 C C . GLY A 1 357 ? -4.178 12.926 1.996 1.00 95.06 357 GLY A C 1
ATOM 2810 O O . GLY A 1 357 ? -4.684 11.871 1.617 1.00 95.06 357 GLY A O 1
ATOM 2811 N N . GLU A 1 358 ? -3.921 13.928 1.153 1.00 93.62 358 GLU A N 1
ATOM 2812 C CA . GLU A 1 358 ? -4.075 13.806 -0.307 1.00 93.62 358 GLU A CA 1
ATOM 2813 C C . GLU A 1 358 ? -3.036 12.833 -0.891 1.00 93.62 358 GLU A C 1
ATOM 2815 O O . GLU A 1 358 ? -1.854 12.904 -0.554 1.00 93.62 358 GLU A O 1
ATOM 2820 N N . THR A 1 359 ? -3.480 11.935 -1.773 1.00 90.06 359 THR A N 1
ATOM 2821 C CA . THR A 1 359 ? -2.665 10.867 -2.382 1.00 90.06 359 THR A CA 1
ATOM 2822 C C . THR A 1 359 ? -2.715 10.868 -3.915 1.00 90.06 359 THR A C 1
ATOM 2824 O O . THR A 1 359 ? -2.034 10.068 -4.549 1.00 90.06 359 THR A O 1
ATOM 2827 N N . SER A 1 360 ? -3.503 11.747 -4.544 1.00 87.50 360 SER A N 1
ATOM 2828 C CA . SER A 1 360 ? -3.547 11.889 -6.001 1.00 87.50 360 SER A CA 1
ATOM 2829 C C . SER A 1 360 ? -2.257 12.513 -6.538 1.00 87.50 360 SER A C 1
ATOM 2831 O O . SER A 1 360 ? -1.932 13.666 -6.239 1.00 87.50 360 SER A O 1
ATOM 2833 N N . ALA A 1 361 ? -1.558 11.778 -7.410 1.00 88.44 361 ALA A N 1
ATOM 2834 C CA . ALA A 1 361 ? -0.375 12.257 -8.128 1.00 88.44 361 ALA A CA 1
ATOM 2835 C C . ALA A 1 361 ? -0.634 13.599 -8.843 1.00 88.44 361 ALA A C 1
ATOM 2837 O O . ALA A 1 361 ? 0.180 14.522 -8.761 1.00 88.44 361 ALA A O 1
ATOM 2838 N N . THR A 1 362 ? -1.798 13.730 -9.488 1.00 87.06 362 THR A N 1
ATOM 2839 C CA . THR A 1 362 ? -2.233 14.943 -10.195 1.00 87.06 362 THR A CA 1
ATOM 2840 C C . THR A 1 362 ? -2.473 16.111 -9.239 1.00 87.06 362 THR A C 1
ATOM 2842 O O . THR A 1 362 ? -2.027 17.223 -9.526 1.00 87.06 362 THR A O 1
ATOM 2845 N N . ALA A 1 363 ? -3.121 15.882 -8.090 1.00 91.06 363 ALA A N 1
ATOM 2846 C CA . ALA A 1 363 ? -3.389 16.937 -7.109 1.00 91.06 363 ALA A CA 1
ATOM 2847 C C . ALA A 1 363 ? -2.103 17.445 -6.434 1.00 91.06 363 ALA A C 1
ATOM 2849 O O . ALA A 1 363 ? -1.871 18.653 -6.380 1.00 91.06 363 ALA A O 1
ATOM 2850 N N . LEU A 1 364 ? -1.227 16.538 -5.989 1.00 94.75 364 LEU A N 1
ATOM 2851 C CA . LEU A 1 364 ? 0.052 16.882 -5.354 1.00 94.75 364 LEU A CA 1
ATOM 2852 C C . LEU A 1 364 ? 0.993 17.609 -6.338 1.00 94.75 364 LEU A C 1
ATOM 2854 O O . LEU A 1 364 ? 1.625 18.608 -5.987 1.00 94.75 364 LEU A O 1
ATOM 2858 N N . ALA A 1 365 ? 1.039 17.171 -7.603 1.00 93.88 365 ALA A N 1
ATOM 2859 C CA . ALA A 1 365 ? 1.792 17.862 -8.650 1.00 93.88 365 ALA A CA 1
ATOM 2860 C C . ALA A 1 365 ? 1.189 19.236 -9.004 1.00 93.88 365 ALA A C 1
ATOM 2862 O O . ALA A 1 365 ? 1.935 20.177 -9.278 1.00 93.88 365 ALA A O 1
ATOM 2863 N N . ALA A 1 366 ? -0.141 19.387 -8.974 1.00 93.56 366 ALA A N 1
ATOM 2864 C CA . ALA A 1 366 ? -0.797 20.681 -9.157 1.00 93.56 366 ALA A CA 1
ATOM 2865 C C . ALA A 1 366 ? -0.487 21.651 -8.003 1.00 93.56 366 ALA A C 1
ATOM 2867 O O . ALA A 1 366 ? -0.185 22.814 -8.265 1.00 93.56 366 ALA A O 1
ATOM 2868 N N . GLN A 1 367 ? -0.473 21.176 -6.751 1.00 94.81 367 GLN A N 1
ATOM 2869 C CA . GLN A 1 367 ? -0.062 21.973 -5.588 1.00 94.81 367 GLN A CA 1
ATOM 2870 C C . GLN A 1 367 ? 1.387 22.467 -5.729 1.00 94.81 367 GLN A C 1
ATOM 2872 O O . GLN A 1 367 ? 1.627 23.671 -5.627 1.00 94.81 367 GLN A O 1
ATOM 2877 N N . LEU A 1 368 ? 2.346 21.585 -6.046 1.00 95.81 368 LEU A N 1
ATOM 2878 C CA . LEU A 1 368 ? 3.749 21.976 -6.271 1.00 95.81 368 LEU A CA 1
ATOM 2879 C C . LEU A 1 368 ? 3.907 23.020 -7.393 1.00 95.81 368 LEU A C 1
ATOM 2881 O O . LEU A 1 368 ? 4.686 23.961 -7.235 1.00 95.81 368 LEU A O 1
ATOM 2885 N N . LYS A 1 369 ? 3.131 22.917 -8.483 1.00 95.62 369 LYS A N 1
ATOM 2886 C CA . LYS A 1 369 ? 3.144 23.893 -9.593 1.00 95.62 369 LYS A CA 1
ATOM 2887 C C . LYS A 1 369 ? 2.733 25.312 -9.181 1.00 95.62 369 LYS A C 1
ATOM 2889 O O . LYS A 1 369 ? 3.050 26.254 -9.904 1.00 95.62 369 LYS A O 1
ATOM 2894 N N . THR A 1 370 ? 2.066 25.495 -8.037 1.00 95.19 370 THR A N 1
ATOM 2895 C CA . THR A 1 370 ? 1.725 26.837 -7.526 1.00 95.19 370 THR A CA 1
ATOM 2896 C C . THR A 1 370 ? 2.909 27.577 -6.896 1.00 95.19 370 THR A C 1
ATOM 2898 O O . THR A 1 370 ? 2.847 28.797 -6.759 1.00 95.19 370 THR A O 1
ATOM 2901 N N . ILE A 1 371 ? 3.989 26.878 -6.516 1.00 96.56 371 ILE A N 1
ATOM 2902 C CA . ILE A 1 371 ? 5.072 27.432 -5.690 1.00 96.56 371 ILE A CA 1
ATOM 2903 C C . ILE A 1 371 ? 5.971 28.375 -6.521 1.00 96.56 371 ILE A C 1
ATOM 2905 O O . ILE A 1 371 ? 6.767 27.904 -7.340 1.00 96.56 371 ILE A O 1
ATOM 2909 N N . PRO A 1 372 ? 5.944 29.712 -6.312 1.00 94.81 372 PRO A N 1
ATOM 2910 C CA . PRO A 1 372 ? 6.544 30.649 -7.269 1.00 94.81 372 PRO A CA 1
ATOM 2911 C C . PRO A 1 372 ? 8.076 30.622 -7.328 1.00 94.81 372 PRO A C 1
ATOM 2913 O O . PRO A 1 372 ? 8.653 31.081 -8.316 1.00 94.81 372 PRO A O 1
ATOM 2916 N N . TRP A 1 373 ? 8.750 30.105 -6.299 1.00 95.25 373 TRP A N 1
ATOM 2917 C CA . TRP A 1 373 ? 10.214 30.032 -6.215 1.00 95.25 373 TRP A CA 1
ATOM 2918 C C . TRP A 1 373 ? 10.807 28.710 -6.732 1.00 95.25 373 TRP A C 1
ATOM 2920 O O . TRP A 1 373 ? 12.023 28.622 -6.922 1.00 95.25 373 TRP A O 1
ATOM 2930 N N . LEU A 1 374 ? 9.970 27.696 -6.973 1.00 96.62 374 LEU A N 1
ATOM 2931 C CA . LEU A 1 374 ? 10.395 26.332 -7.280 1.00 96.62 374 LEU A CA 1
ATOM 2932 C C . LEU A 1 374 ? 10.897 26.211 -8.728 1.00 96.62 374 LEU A C 1
ATOM 2934 O O . LEU A 1 374 ? 10.141 26.387 -9.682 1.00 96.62 374 LEU A O 1
ATOM 2938 N N . ASP A 1 375 ? 12.186 25.918 -8.903 1.00 94.69 375 ASP A N 1
ATOM 2939 C CA . ASP A 1 375 ? 12.794 25.719 -10.225 1.00 94.69 375 ASP A CA 1
ATOM 2940 C C . ASP A 1 375 ? 12.594 24.299 -10.746 1.00 94.69 375 ASP A C 1
ATOM 2942 O O . ASP A 1 375 ? 12.137 24.109 -11.865 1.00 94.69 375 ASP A O 1
ATOM 2946 N N . ARG A 1 376 ? 12.951 23.303 -9.936 1.00 93.94 376 ARG A N 1
ATOM 2947 C CA . ARG A 1 376 ? 13.035 21.891 -10.320 1.00 93.94 376 ARG A CA 1
ATOM 2948 C C . ARG A 1 376 ? 12.809 21.022 -9.084 1.00 93.94 376 ARG A C 1
ATOM 2950 O O . ARG A 1 376 ? 13.222 21.406 -7.987 1.00 93.94 376 ARG A O 1
ATOM 2957 N N . VAL A 1 377 ? 12.155 19.881 -9.284 1.00 96.88 377 VAL A N 1
ATOM 2958 C CA . VAL A 1 377 ? 11.903 18.857 -8.262 1.00 96.88 377 VAL A CA 1
ATOM 2959 C C . VAL A 1 377 ? 12.651 17.598 -8.676 1.00 96.88 377 VAL A C 1
ATOM 2961 O O . VAL A 1 377 ? 12.345 17.013 -9.710 1.00 96.88 377 VAL A O 1
ATOM 2964 N N . ASP A 1 378 ? 13.636 17.195 -7.885 1.00 96.56 378 ASP A N 1
ATOM 2965 C CA . ASP A 1 378 ? 14.398 15.964 -8.072 1.00 96.56 378 ASP A CA 1
ATOM 2966 C C . ASP A 1 378 ? 14.082 14.992 -6.927 1.00 96.56 378 ASP A C 1
ATOM 2968 O O . ASP A 1 378 ? 13.954 15.412 -5.777 1.00 96.56 378 ASP A O 1
ATOM 2972 N N . ILE A 1 379 ? 13.937 13.700 -7.225 1.00 97.69 379 ILE A N 1
ATOM 2973 C CA . ILE A 1 379 ? 13.494 12.684 -6.258 1.00 97.69 379 ILE A CA 1
ATOM 2974 C C . ILE A 1 379 ? 14.470 11.511 -6.236 1.00 97.69 379 ILE A C 1
ATOM 2976 O O . ILE A 1 379 ? 14.769 10.919 -7.278 1.00 97.69 379 ILE A O 1
ATOM 2980 N N . LEU A 1 380 ? 14.937 11.154 -5.039 1.00 96.94 380 LEU A N 1
ATOM 2981 C CA . LEU A 1 380 ? 15.789 9.993 -4.801 1.00 96.94 380 LEU A CA 1
ATOM 2982 C C . LEU A 1 380 ? 15.056 8.986 -3.906 1.00 96.94 380 LEU A C 1
ATOM 2984 O O . LEU A 1 380 ? 14.749 9.278 -2.753 1.00 96.94 380 LEU A O 1
ATOM 2988 N N . ILE A 1 381 ? 14.785 7.801 -4.454 1.00 94.88 381 ILE A N 1
ATOM 2989 C CA . ILE A 1 381 ? 14.004 6.732 -3.813 1.00 94.88 381 ILE A CA 1
ATOM 2990 C C . ILE A 1 381 ? 14.960 5.801 -3.050 1.00 94.88 381 ILE A C 1
ATOM 2992 O O . ILE A 1 381 ? 15.730 5.094 -3.705 1.00 94.88 381 ILE A O 1
ATOM 2996 N N . PRO A 1 382 ? 14.965 5.778 -1.705 1.00 92.62 382 PRO A N 1
ATOM 2997 C CA . PRO A 1 382 ? 15.947 5.010 -0.933 1.00 92.62 382 PRO A CA 1
ATOM 2998 C C . PRO A 1 382 ? 15.650 3.497 -0.883 1.00 92.62 382 PRO A C 1
ATOM 3000 O O . PRO A 1 382 ? 16.549 2.703 -0.614 1.00 92.62 382 PRO A O 1
ATOM 3003 N N . SER A 1 383 ? 14.404 3.111 -1.157 1.00 88.12 383 SER A N 1
ATOM 3004 C CA . SER A 1 383 ? 13.815 1.781 -0.981 1.00 88.12 383 SER A CA 1
ATOM 3005 C C . SER A 1 383 ? 13.651 0.999 -2.300 1.00 88.12 383 SER A C 1
ATOM 3007 O O . SER A 1 383 ? 13.927 1.495 -3.395 1.00 88.12 383 SER A O 1
ATOM 3009 N N . TYR A 1 384 ? 13.144 -0.239 -2.206 1.00 84.50 384 TYR A N 1
ATOM 3010 C CA . TYR A 1 384 ? 12.659 -1.006 -3.369 1.00 84.50 384 TYR A CA 1
ATOM 3011 C C . TYR A 1 384 ? 11.149 -0.875 -3.608 1.00 84.50 384 TYR A C 1
ATOM 3013 O O . TYR A 1 384 ? 10.709 -0.912 -4.758 1.00 84.50 384 TYR A O 1
ATOM 3021 N N . HIS A 1 385 ? 10.352 -0.734 -2.544 1.00 88.31 385 HIS A N 1
ATOM 3022 C CA . HIS A 1 385 ? 8.926 -0.407 -2.636 1.00 88.31 385 HIS A CA 1
ATOM 3023 C C . HIS A 1 385 ? 8.778 1.098 -2.855 1.00 88.31 385 HIS A C 1
ATOM 3025 O O . HIS A 1 385 ? 9.349 1.853 -2.083 1.00 88.31 385 HIS A O 1
ATOM 3031 N N . SER A 1 386 ? 8.085 1.533 -3.911 1.00 91.44 386 SER A N 1
ATOM 3032 C CA . SER A 1 386 ? 7.901 2.959 -4.232 1.00 91.44 386 SER A CA 1
ATOM 3033 C C . SER A 1 386 ? 6.737 3.215 -5.195 1.00 91.44 386 SER A C 1
ATOM 3035 O O . SER A 1 386 ? 6.405 2.353 -6.014 1.00 91.44 386 SER A O 1
ATOM 3037 N N . ASP A 1 387 ? 6.153 4.417 -5.146 1.00 91.25 387 ASP A N 1
ATOM 3038 C CA . ASP A 1 387 ? 5.151 4.877 -6.120 1.00 91.25 387 ASP A CA 1
ATOM 3039 C C . ASP A 1 387 ? 5.773 5.780 -7.196 1.00 91.25 387 ASP A C 1
ATOM 3041 O O . ASP A 1 387 ? 5.856 7.007 -7.096 1.00 91.25 387 ASP A O 1
ATOM 3045 N N . LYS A 1 388 ? 6.216 5.157 -8.289 1.00 86.81 388 LYS A N 1
ATOM 3046 C CA . LYS A 1 388 ? 6.883 5.884 -9.375 1.00 86.81 388 LYS A CA 1
ATOM 3047 C C . LYS A 1 388 ? 5.923 6.709 -10.248 1.00 86.81 388 LYS A C 1
ATOM 3049 O O . LYS A 1 388 ? 6.417 7.550 -10.998 1.00 86.81 388 LYS A O 1
ATOM 3054 N N . GLN A 1 389 ? 4.599 6.548 -10.135 1.00 85.44 389 GLN A N 1
ATOM 3055 C CA . GLN A 1 389 ? 3.621 7.405 -10.823 1.00 85.44 389 GLN A CA 1
ATOM 3056 C C . GLN A 1 389 ? 3.484 8.748 -10.095 1.00 85.44 389 GLN A C 1
ATOM 3058 O O . GLN A 1 389 ? 3.566 9.805 -10.733 1.00 85.44 389 GLN A O 1
ATOM 3063 N N . ILE A 1 390 ? 3.387 8.721 -8.761 1.00 91.50 390 ILE A N 1
ATOM 3064 C CA . ILE A 1 390 ? 3.484 9.917 -7.917 1.00 91.50 390 ILE A CA 1
ATOM 3065 C C . ILE A 1 390 ? 4.846 10.587 -8.146 1.00 91.50 390 ILE A C 1
ATOM 3067 O O . ILE A 1 390 ? 4.880 11.751 -8.551 1.00 91.50 390 ILE A O 1
ATOM 3071 N N . ALA A 1 391 ? 5.964 9.860 -8.015 1.00 94.12 391 ALA A N 1
ATOM 3072 C CA . ALA A 1 391 ? 7.303 10.436 -8.184 1.00 94.12 391 ALA A CA 1
ATOM 3073 C C . ALA A 1 391 ? 7.488 11.180 -9.523 1.00 94.12 391 ALA A C 1
ATOM 3075 O O . ALA A 1 391 ? 7.905 12.340 -9.543 1.00 94.12 391 ALA A O 1
ATOM 3076 N N . ARG A 1 392 ? 7.148 10.553 -10.661 1.00 90.69 392 ARG A N 1
ATOM 3077 C CA . ARG A 1 392 ? 7.309 11.185 -11.986 1.00 90.69 392 ARG A CA 1
ATOM 3078 C C . ARG A 1 392 ? 6.390 12.394 -12.172 1.00 90.69 392 ARG A C 1
ATOM 3080 O O . ARG A 1 392 ? 6.777 13.350 -12.843 1.00 90.69 392 ARG A O 1
ATOM 3087 N N . SER A 1 393 ? 5.204 12.387 -11.564 1.00 91.31 393 SER A N 1
ATOM 3088 C CA . SER A 1 393 ? 4.271 13.520 -11.605 1.00 91.31 393 SER A CA 1
ATOM 3089 C C . SER A 1 393 ? 4.807 14.725 -10.826 1.00 91.31 393 SER A C 1
ATOM 3091 O O . SER A 1 393 ? 4.779 15.849 -11.331 1.00 91.31 393 SER A O 1
ATOM 3093 N N . LEU A 1 394 ? 5.371 14.489 -9.637 1.00 95.25 394 LEU A N 1
ATOM 3094 C CA . LEU A 1 394 ? 6.005 15.515 -8.803 1.00 95.25 394 LEU A CA 1
ATOM 3095 C C . LEU A 1 394 ? 7.292 16.072 -9.440 1.00 95.25 394 LEU A C 1
ATOM 3097 O O . LEU A 1 394 ? 7.507 17.282 -9.425 1.00 95.25 394 LEU A O 1
ATOM 3101 N N . ALA A 1 395 ? 8.121 15.226 -10.063 1.00 95.19 395 ALA A N 1
ATOM 3102 C CA . ALA A 1 395 ? 9.356 15.651 -10.736 1.00 95.19 395 ALA A CA 1
ATOM 3103 C C . ALA A 1 395 ? 9.112 16.625 -11.915 1.00 95.19 395 ALA A C 1
ATOM 3105 O O . ALA A 1 395 ? 9.958 17.466 -12.228 1.00 95.19 395 ALA A O 1
ATOM 3106 N N . LYS A 1 396 ? 7.924 16.568 -12.538 1.00 92.38 396 LYS A N 1
ATOM 3107 C CA . LYS A 1 396 ? 7.452 17.506 -13.580 1.00 92.38 396 LYS A CA 1
ATOM 3108 C C . LYS A 1 396 ? 6.686 18.721 -13.028 1.00 92.38 396 LYS A C 1
ATOM 3110 O O . LYS A 1 396 ? 6.080 19.466 -13.799 1.00 92.38 396 LYS A O 1
ATOM 3115 N N . ALA A 1 397 ? 6.640 18.910 -11.708 1.00 93.00 397 ALA A N 1
ATOM 3116 C CA . ALA A 1 397 ? 5.912 20.021 -11.093 1.00 93.00 397 ALA A CA 1
ATOM 3117 C C . ALA A 1 397 ? 6.740 21.312 -10.951 1.00 93.00 397 ALA A C 1
ATOM 3119 O O . ALA A 1 397 ? 6.169 22.382 -10.751 1.00 93.00 397 ALA A O 1
ATOM 3120 N N . GLY A 1 398 ? 8.069 21.232 -11.077 1.00 91.50 398 GLY A N 1
ATOM 3121 C CA . GLY A 1 398 ? 8.932 22.412 -11.178 1.00 91.50 398 GLY A CA 1
ATOM 3122 C C . GLY A 1 398 ? 8.809 23.123 -12.532 1.00 91.50 398 GLY A C 1
ATOM 3123 O O . GLY A 1 398 ? 8.335 22.551 -13.512 1.00 91.50 398 GLY A O 1
ATOM 3124 N N . LYS A 1 399 ? 9.289 24.371 -12.605 1.00 92.75 399 LYS A N 1
ATOM 3125 C CA . LYS A 1 399 ? 9.384 25.156 -13.857 1.00 92.75 399 LYS A CA 1
ATOM 3126 C C . LYS A 1 399 ? 10.283 24.502 -14.913 1.00 92.75 399 LYS A C 1
ATOM 3128 O O . LYS A 1 399 ? 10.096 24.725 -16.104 1.00 92.75 399 LYS A O 1
ATOM 3133 N N . SER A 1 400 ? 11.253 23.719 -14.456 1.00 91.62 400 SER A N 1
ATOM 3134 C CA . SER A 1 400 ? 12.100 22.826 -15.233 1.00 91.62 400 SER A CA 1
ATOM 3135 C C . SER A 1 400 ? 11.833 21.385 -14.770 1.00 91.62 400 SER A C 1
ATOM 3137 O O . SER A 1 400 ? 11.812 21.154 -13.555 1.00 91.62 400 SER A O 1
ATOM 3139 N N . PRO A 1 401 ? 11.680 20.404 -15.678 1.00 91.69 401 PRO A N 1
ATOM 3140 C CA . PRO A 1 401 ? 11.546 19.001 -15.291 1.00 91.69 401 PRO A CA 1
ATOM 3141 C C . PRO A 1 401 ? 12.801 18.507 -14.555 1.00 91.69 401 PRO A C 1
ATOM 3143 O O . PRO A 1 401 ? 13.933 18.826 -14.936 1.00 91.69 401 PRO A O 1
ATOM 3146 N N . GLY A 1 402 ? 12.594 17.735 -13.488 1.00 93.56 402 GLY A N 1
ATOM 3147 C CA . GLY A 1 402 ? 13.647 17.036 -12.754 1.00 93.56 402 GLY A CA 1
ATOM 3148 C C . GLY A 1 402 ? 13.578 15.521 -12.912 1.00 93.56 402 GLY A C 1
ATOM 3149 O O . GLY A 1 402 ? 12.921 15.007 -13.819 1.00 93.56 402 GLY A O 1
ATOM 3150 N N . ILE A 1 403 ? 14.312 14.805 -12.059 1.00 93.00 403 ILE A N 1
ATOM 3151 C CA . ILE A 1 403 ? 14.489 13.350 -12.164 1.00 93.00 403 ILE A CA 1
ATOM 3152 C C . ILE A 1 403 ? 13.793 12.568 -11.053 1.00 93.00 403 ILE A C 1
ATOM 3154 O O . ILE A 1 403 ? 13.517 13.080 -9.972 1.00 93.00 403 ILE A O 1
ATOM 3158 N N . VAL A 1 404 ? 13.592 11.280 -11.321 1.00 93.06 404 VAL A N 1
ATOM 3159 C CA . VAL A 1 404 ? 13.375 10.241 -10.310 1.00 93.06 404 VAL A CA 1
ATOM 3160 C C . VAL A 1 404 ? 14.517 9.238 -10.461 1.00 93.06 404 VAL A C 1
ATOM 3162 O O . VAL A 1 404 ? 14.790 8.792 -11.577 1.00 93.06 404 VAL A O 1
ATOM 3165 N N . ALA A 1 405 ? 15.212 8.894 -9.377 1.00 91.38 405 ALA A N 1
ATOM 3166 C CA . ALA A 1 405 ? 16.314 7.932 -9.415 1.00 91.38 405 ALA A CA 1
ATOM 3167 C C . ALA A 1 405 ? 16.399 7.085 -8.131 1.00 91.38 405 ALA A C 1
ATOM 3169 O O . ALA A 1 405 ? 16.048 7.572 -7.059 1.00 91.38 405 ALA A O 1
ATOM 3170 N N . PRO A 1 406 ? 16.889 5.834 -8.194 1.00 90.81 406 PRO A N 1
ATOM 3171 C CA . PRO A 1 406 ? 17.170 5.057 -6.992 1.00 90.81 406 PRO A CA 1
ATOM 3172 C C . PRO A 1 406 ? 18.330 5.639 -6.175 1.00 90.81 406 PRO A C 1
ATOM 3174 O O . PRO A 1 406 ? 19.396 5.937 -6.721 1.00 90.81 406 PRO A O 1
ATOM 3177 N N . LEU A 1 407 ? 18.152 5.651 -4.853 1.00 91.56 407 LEU A N 1
ATOM 3178 C CA . LEU A 1 407 ? 19.190 5.727 -3.819 1.00 91.56 407 LEU A CA 1
ATOM 3179 C C . LEU A 1 407 ? 20.391 4.835 -4.185 1.00 91.56 407 LEU A C 1
ATOM 3181 O O . LEU A 1 407 ? 21.548 5.242 -4.145 1.00 91.56 407 LEU A O 1
ATOM 3185 N N . ALA A 1 408 ? 20.069 3.610 -4.616 1.00 86.19 408 ALA A N 1
ATOM 3186 C CA . ALA A 1 408 ? 20.971 2.531 -5.027 1.00 86.19 408 ALA A CA 1
ATOM 3187 C C . ALA A 1 408 ? 22.069 2.862 -6.072 1.00 86.19 408 ALA A C 1
ATOM 3189 O O . ALA A 1 408 ? 23.052 2.129 -6.168 1.00 86.19 408 ALA A O 1
ATOM 3190 N N . LEU A 1 409 ? 21.921 3.916 -6.886 1.00 86.94 409 LEU A N 1
ATOM 3191 C CA . LEU A 1 409 ? 22.917 4.269 -7.915 1.00 86.94 409 LEU A CA 1
ATOM 3192 C C . LEU A 1 409 ? 24.232 4.773 -7.295 1.00 86.94 409 LEU A C 1
ATOM 3194 O O . LEU A 1 409 ? 24.242 5.188 -6.145 1.00 86.94 409 LEU A O 1
ATOM 3198 N N . SER A 1 410 ? 25.338 4.805 -8.049 1.00 87.81 410 SER A N 1
ATOM 3199 C CA . SER A 1 410 ? 26.609 5.401 -7.590 1.00 87.81 410 SER A CA 1
ATOM 3200 C C . SER A 1 410 ? 26.523 6.932 -7.451 1.00 87.81 410 SER A C 1
ATOM 3202 O O . SER A 1 410 ? 25.719 7.569 -8.134 1.00 87.81 410 SER A O 1
ATOM 3204 N N . ASP A 1 411 ? 27.369 7.548 -6.611 1.00 89.44 411 ASP A N 1
ATOM 3205 C CA . ASP A 1 411 ? 27.406 9.018 -6.449 1.00 89.44 411 ASP A CA 1
ATOM 3206 C C . ASP A 1 411 ? 27.606 9.722 -7.796 1.00 89.44 411 ASP A C 1
ATOM 3208 O O . ASP A 1 411 ? 26.852 10.632 -8.128 1.00 89.44 411 ASP A O 1
ATOM 3212 N N . ALA A 1 412 ? 28.541 9.242 -8.622 1.00 87.38 412 ALA A N 1
ATOM 3213 C CA . ALA A 1 412 ? 28.786 9.778 -9.961 1.00 87.38 412 ALA A CA 1
ATOM 3214 C C . ALA A 1 412 ? 27.537 9.721 -10.865 1.00 87.38 412 ALA A C 1
ATOM 3216 O O . ALA A 1 412 ? 27.261 10.674 -11.596 1.00 87.38 412 ALA A O 1
ATOM 3217 N N . HIS A 1 413 ? 26.746 8.643 -10.795 1.00 86.25 413 HIS A N 1
ATOM 3218 C CA . HIS A 1 413 ? 25.495 8.533 -11.550 1.00 86.25 413 HIS A CA 1
ATOM 3219 C C . HIS A 1 413 ? 24.421 9.487 -11.009 1.00 86.25 413 HIS A C 1
ATOM 3221 O O . HIS A 1 413 ? 23.769 10.165 -11.802 1.00 86.25 413 HIS A O 1
ATOM 3227 N N . ILE A 1 414 ? 24.265 9.613 -9.686 1.00 90.50 414 ILE A N 1
ATOM 3228 C CA . ILE A 1 414 ? 23.309 10.562 -9.089 1.00 90.50 414 ILE A CA 1
ATOM 3229 C C . ILE A 1 414 ? 23.695 12.010 -9.435 1.00 90.50 414 ILE A C 1
ATOM 3231 O O . ILE A 1 414 ? 22.845 12.778 -9.883 1.00 90.50 414 ILE A O 1
ATOM 3235 N N . ILE A 1 415 ? 24.977 12.374 -9.329 1.00 89.69 415 ILE A N 1
ATOM 3236 C CA . ILE A 1 415 ? 25.491 13.701 -9.702 1.00 89.69 415 ILE A CA 1
ATOM 3237 C C . ILE A 1 415 ? 25.228 13.987 -11.185 1.00 89.69 415 ILE A C 1
ATOM 3239 O O . ILE A 1 415 ? 24.701 15.057 -11.504 1.00 89.69 415 ILE A O 1
ATOM 3243 N N . ARG A 1 416 ? 25.502 13.035 -12.095 1.00 86.38 416 ARG A N 1
ATOM 3244 C CA . ARG A 1 416 ? 25.164 13.172 -13.527 1.00 86.38 416 ARG A CA 1
ATOM 3245 C C . ARG A 1 416 ? 23.671 13.449 -13.707 1.00 86.38 416 ARG A C 1
ATOM 3247 O O . ARG A 1 416 ? 23.325 14.384 -14.422 1.00 86.38 416 ARG A O 1
ATOM 3254 N N . LYS A 1 417 ? 22.785 12.709 -13.034 1.00 88.44 417 LYS A N 1
ATOM 3255 C CA . LYS A 1 417 ? 21.325 12.871 -13.165 1.00 88.44 417 LYS A CA 1
ATOM 3256 C C . LYS A 1 417 ? 20.795 14.205 -12.614 1.00 88.44 417 LYS A C 1
ATOM 3258 O O . LYS A 1 417 ? 19.952 14.834 -13.257 1.00 88.44 417 LYS A O 1
ATOM 3263 N N . LEU A 1 418 ? 21.315 14.673 -11.477 1.00 89.50 418 LEU A N 1
ATOM 3264 C CA . LEU A 1 418 ? 20.926 15.949 -10.848 1.00 89.50 418 LEU A CA 1
ATOM 3265 C C . LEU A 1 418 ? 21.470 17.190 -11.587 1.00 89.50 418 LEU A C 1
ATOM 3267 O O . LEU A 1 418 ? 20.858 18.263 -11.540 1.00 89.50 418 LEU A O 1
ATOM 3271 N N . THR A 1 419 ? 22.602 17.061 -12.286 1.00 85.94 419 THR A N 1
ATOM 3272 C CA . THR A 1 419 ? 23.225 18.167 -13.043 1.00 85.94 419 THR A CA 1
ATOM 3273 C C . THR A 1 419 ? 22.854 18.193 -14.529 1.00 85.94 419 THR A C 1
ATOM 3275 O O . THR A 1 419 ? 22.858 19.268 -15.128 1.00 85.94 419 THR A O 1
ATOM 3278 N N . SER A 1 420 ? 22.482 17.055 -15.122 1.00 84.31 420 SER A N 1
ATOM 3279 C CA . SER A 1 420 ? 22.069 16.975 -16.531 1.00 84.31 420 SER A CA 1
ATOM 3280 C C . SER A 1 420 ? 20.679 17.583 -16.781 1.00 84.31 420 SER A C 1
ATOM 3282 O O . SER A 1 420 ? 19.818 17.566 -15.887 1.00 84.31 420 SER A O 1
ATOM 3284 N N . PRO A 1 421 ? 20.416 18.085 -18.005 1.00 84.50 421 PRO A N 1
ATOM 3285 C CA . PRO A 1 421 ? 19.069 18.458 -18.429 1.00 84.50 421 PRO A CA 1
ATOM 3286 C C . PRO A 1 421 ? 18.117 17.251 -18.430 1.00 84.50 421 PRO A C 1
ATOM 3288 O O . PRO A 1 421 ? 18.535 16.092 -18.347 1.00 84.50 421 PRO A O 1
ATOM 3291 N N . VAL A 1 422 ? 16.821 17.546 -18.524 1.00 90.62 422 VAL A N 1
ATOM 3292 C CA . VAL A 1 422 ? 15.742 16.567 -18.690 1.00 90.62 422 VAL A CA 1
ATOM 3293 C C . VAL A 1 422 ? 14.854 17.061 -19.830 1.00 90.62 422 VAL A C 1
ATOM 3295 O O . VAL A 1 422 ? 14.434 18.217 -19.835 1.00 90.62 422 VAL A O 1
ATOM 3298 N N . TYR A 1 423 ? 14.581 16.193 -20.797 1.00 89.62 423 TYR A N 1
ATOM 3299 C CA . TYR A 1 423 ? 13.652 16.428 -21.895 1.00 89.62 423 TYR A CA 1
ATOM 3300 C C . TYR A 1 423 ? 12.279 15.870 -21.502 1.00 89.62 423 TYR A C 1
ATOM 3302 O O . TYR A 1 423 ? 12.169 14.701 -21.136 1.00 89.62 423 TYR A O 1
ATOM 3310 N N . ALA A 1 424 ? 11.237 16.697 -21.563 1.00 90.88 424 ALA A N 1
ATOM 3311 C CA . ALA A 1 424 ? 9.862 16.335 -21.216 1.00 90.88 424 ALA A CA 1
ATOM 3312 C C . ALA A 1 424 ? 8.875 16.973 -22.207 1.00 90.88 424 ALA A C 1
ATOM 3314 O O . ALA A 1 424 ? 9.239 17.898 -22.933 1.00 90.88 424 ALA A O 1
ATOM 3315 N N . ASP A 1 425 ? 7.653 16.442 -22.264 1.00 89.81 425 ASP A N 1
ATOM 3316 C CA . ASP A 1 425 ? 6.526 16.865 -23.114 1.00 89.81 425 ASP A CA 1
ATOM 3317 C C . ASP A 1 425 ? 6.773 16.877 -24.640 1.00 89.81 425 ASP A C 1
ATOM 3319 O O . ASP A 1 425 ? 5.873 17.219 -25.415 1.00 89.81 425 ASP A O 1
ATOM 3323 N N . MET A 1 426 ? 7.948 16.425 -25.094 1.00 93.75 426 MET A N 1
ATOM 3324 C CA . MET A 1 426 ? 8.305 16.291 -26.511 1.00 93.75 426 MET A CA 1
ATOM 3325 C C . MET A 1 426 ? 7.344 15.320 -27.220 1.00 93.75 426 MET A C 1
ATOM 3327 O O . MET A 1 426 ? 7.190 14.190 -26.747 1.00 93.75 426 MET A O 1
ATOM 3331 N N . PRO A 1 427 ? 6.714 15.703 -28.345 1.00 96.50 427 PRO A N 1
ATOM 3332 C CA . PRO A 1 427 ? 5.740 14.858 -29.031 1.00 96.50 427 PRO A CA 1
ATOM 3333 C C . PRO A 1 427 ? 6.402 13.646 -29.692 1.00 96.50 427 PRO A C 1
ATOM 3335 O O . PRO A 1 427 ? 7.476 13.759 -30.286 1.00 96.50 427 PRO A O 1
ATOM 3338 N N . ILE A 1 428 ? 5.725 12.502 -29.629 1.00 96.94 428 ILE A N 1
ATOM 3339 C CA . ILE A 1 428 ? 6.115 11.255 -30.291 1.00 96.94 428 ILE A CA 1
ATOM 3340 C C . ILE A 1 428 ? 5.168 11.013 -31.472 1.00 96.94 428 ILE A C 1
ATOM 3342 O O . ILE A 1 428 ? 3.975 11.307 -31.391 1.00 96.94 428 ILE A O 1
ATOM 3346 N N . LYS A 1 429 ? 5.685 10.472 -32.579 1.00 96.31 429 LYS A N 1
ATOM 3347 C CA . LYS A 1 429 ? 4.875 9.914 -33.676 1.00 96.31 429 LYS A CA 1
ATOM 3348 C C . LYS A 1 429 ? 5.533 8.650 -34.214 1.00 96.31 429 LYS A C 1
ATOM 3350 O O . LYS A 1 429 ? 6.759 8.594 -34.299 1.00 96.31 429 LYS A O 1
ATOM 3355 N N . VAL A 1 430 ? 4.724 7.681 -34.633 1.00 95.31 430 VAL A N 1
ATOM 3356 C CA . VAL A 1 430 ? 5.175 6.464 -35.325 1.00 95.31 430 VAL A CA 1
ATOM 3357 C C . VAL A 1 430 ? 4.595 6.466 -36.740 1.00 95.31 430 VAL A C 1
ATOM 3359 O O . VAL A 1 430 ? 3.380 6.552 -36.923 1.00 95.31 430 VAL A O 1
ATOM 3362 N N . SER A 1 431 ? 5.453 6.427 -37.759 1.00 92.31 431 SER A N 1
ATOM 3363 C CA . SER A 1 431 ? 5.032 6.476 -39.163 1.00 92.31 431 SER A CA 1
ATOM 3364 C C . SER A 1 431 ? 4.290 5.199 -39.564 1.00 92.31 431 SER A C 1
ATOM 3366 O O . SER A 1 431 ? 4.783 4.103 -39.332 1.00 92.31 431 SER A O 1
ATOM 3368 N N . GLY A 1 432 ? 3.116 5.330 -40.192 1.00 89.50 432 GLY A N 1
ATOM 3369 C CA . GLY A 1 432 ? 2.316 4.179 -40.641 1.00 89.50 432 GLY A CA 1
ATOM 3370 C C . GLY A 1 432 ? 1.570 3.427 -39.529 1.00 89.50 432 GLY A C 1
ATOM 3371 O O . GLY A 1 432 ? 1.042 2.346 -39.785 1.00 89.50 432 GLY A O 1
ATOM 3372 N N . SER A 1 433 ? 1.513 3.984 -38.317 1.00 93.56 433 SER A N 1
ATOM 3373 C CA . SER A 1 433 ? 0.803 3.419 -37.167 1.00 93.56 433 SER A CA 1
ATOM 3374 C C . SER A 1 433 ? -0.624 3.969 -37.034 1.00 93.56 433 SER A C 1
ATOM 3376 O O . SER A 1 433 ? -0.862 5.149 -37.296 1.00 93.56 433 SER A O 1
ATOM 3378 N N . ASN A 1 434 ? -1.570 3.125 -36.609 1.00 91.69 434 ASN A N 1
ATOM 3379 C CA . ASN A 1 434 ? -2.940 3.518 -36.247 1.00 91.69 434 ASN A CA 1
ATOM 3380 C C . ASN A 1 434 ? -3.107 3.782 -34.734 1.00 91.69 434 ASN A C 1
ATOM 3382 O O . ASN A 1 434 ? -3.989 4.543 -34.337 1.00 91.69 434 ASN A O 1
ATOM 3386 N N . TRP A 1 435 ? -2.254 3.190 -33.894 1.00 95.81 435 TRP A N 1
ATOM 3387 C CA . TRP A 1 435 ? -2.220 3.380 -32.444 1.00 95.81 435 TRP A CA 1
ATOM 3388 C C . TRP A 1 435 ? -0.785 3.262 -31.924 1.00 95.81 435 TRP A C 1
ATOM 3390 O O . TRP A 1 435 ? -0.086 2.309 -32.260 1.00 95.81 435 TRP A O 1
ATOM 3400 N N . PHE A 1 436 ? -0.358 4.176 -31.050 1.00 96.69 436 PHE A N 1
ATOM 3401 C CA . PHE A 1 436 ? 0.913 4.065 -30.328 1.00 96.69 436 PHE A CA 1
ATOM 3402 C C . PHE A 1 436 ? 0.843 4.665 -28.914 1.00 96.69 436 PHE A C 1
ATOM 3404 O O . PHE A 1 436 ? -0.066 5.439 -28.583 1.00 96.69 436 PHE A O 1
ATOM 3411 N N . TRP A 1 437 ? 1.815 4.285 -28.078 1.00 96.88 437 TRP A N 1
ATOM 3412 C CA . TRP A 1 437 ? 2.006 4.775 -26.712 1.00 96.88 437 TRP A CA 1
ATOM 3413 C C . TRP A 1 437 ? 3.483 4.663 -26.276 1.00 96.88 437 TRP A C 1
ATOM 3415 O O . TRP A 1 437 ? 4.096 3.626 -26.533 1.00 96.88 437 TRP A O 1
ATOM 3425 N N . PRO A 1 438 ? 4.073 5.658 -25.584 1.00 95.62 438 PRO A N 1
ATOM 3426 C CA . PRO A 1 438 ? 3.485 6.941 -25.200 1.00 95.62 438 PRO A CA 1
ATOM 3427 C C . PRO A 1 438 ? 3.378 7.940 -26.361 1.00 95.62 438 PRO A C 1
ATOM 3429 O O . PRO A 1 438 ? 4.093 7.846 -27.356 1.00 95.62 438 PRO A O 1
ATOM 3432 N N . GLU A 1 439 ? 2.478 8.917 -26.225 1.00 95.56 439 GLU A N 1
ATOM 3433 C CA . GLU A 1 439 ? 2.291 10.003 -27.208 1.00 95.56 439 GLU A CA 1
ATOM 3434 C C . GLU A 1 439 ? 3.270 11.175 -27.021 1.00 95.56 439 GLU A C 1
ATOM 3436 O O . GLU A 1 439 ? 3.458 11.993 -27.924 1.00 95.56 439 GLU A O 1
ATOM 3441 N N . LYS A 1 440 ? 3.904 11.265 -25.847 1.00 94.25 440 LYS A N 1
ATOM 3442 C CA . LYS A 1 440 ? 4.922 12.264 -25.504 1.00 94.25 440 LYS A CA 1
ATOM 3443 C C . LYS A 1 440 ? 6.011 11.651 -24.629 1.00 94.25 440 LYS A C 1
ATOM 3445 O O . LYS A 1 440 ? 5.751 10.714 -23.877 1.00 94.25 440 LYS A O 1
ATOM 3450 N N . VAL A 1 441 ? 7.215 12.215 -24.677 1.00 91.31 441 VAL A N 1
ATOM 3451 C CA . VAL A 1 441 ? 8.283 11.909 -23.715 1.00 91.31 441 VAL A CA 1
ATOM 3452 C C . VAL A 1 441 ? 7.858 12.423 -22.345 1.00 91.31 441 VAL A C 1
ATOM 3454 O O . VAL A 1 441 ? 7.687 13.627 -22.177 1.00 91.31 441 VAL A O 1
ATOM 3457 N N . GLU A 1 442 ? 7.688 11.545 -21.354 1.00 83.44 442 GLU A N 1
ATOM 3458 C CA . GLU A 1 442 ? 7.236 12.004 -20.036 1.00 83.44 442 GLU A CA 1
ATOM 3459 C C . GLU A 1 442 ? 8.348 12.749 -19.276 1.00 83.44 442 GLU A C 1
ATOM 3461 O O . GLU A 1 442 ? 8.108 13.835 -18.758 1.00 83.44 442 GLU A O 1
ATOM 3466 N N . ALA A 1 443 ? 9.550 12.169 -19.231 1.00 87.25 443 ALA A N 1
ATOM 3467 C CA . ALA A 1 443 ? 10.800 12.750 -18.743 1.00 87.25 443 ALA A CA 1
ATOM 3468 C C . ALA A 1 443 ? 11.946 11.809 -19.159 1.00 87.25 443 ALA A C 1
ATOM 3470 O O . ALA A 1 443 ? 11.838 10.600 -18.954 1.00 87.25 443 ALA A O 1
ATOM 3471 N N . LEU A 1 444 ? 13.016 12.334 -19.759 1.00 88.06 444 LEU A N 1
ATOM 3472 C CA . LEU A 1 444 ? 14.143 11.537 -20.261 1.00 88.06 444 LEU A CA 1
ATOM 3473 C C . LEU A 1 444 ? 15.436 12.361 -20.275 1.00 88.06 444 LEU A C 1
ATOM 3475 O O . LEU A 1 444 ? 15.411 13.531 -20.654 1.00 88.06 444 LEU A O 1
ATOM 3479 N N . GLN A 1 445 ? 16.571 11.779 -19.894 1.00 87.25 445 GLN A N 1
ATOM 3480 C CA . GLN A 1 445 ? 17.886 12.429 -19.976 1.00 87.25 445 GLN A CA 1
ATOM 3481 C C . GLN A 1 445 ? 18.714 11.912 -21.158 1.00 87.25 445 GLN A C 1
ATOM 3483 O O . GLN A 1 445 ? 18.365 10.935 -21.819 1.00 87.25 445 GLN A O 1
ATOM 3488 N N . THR A 1 446 ? 19.836 12.575 -21.439 1.00 84.31 446 THR A N 1
ATOM 3489 C CA . THR A 1 446 ? 20.735 12.177 -22.526 1.00 84.31 446 THR A CA 1
ATOM 3490 C C . THR A 1 446 ? 21.263 10.752 -22.323 1.00 84.31 446 THR A C 1
ATOM 3492 O O . THR A 1 446 ? 21.738 10.388 -21.246 1.00 84.31 446 THR A O 1
ATOM 3495 N N . ASN A 1 447 ? 21.210 9.972 -23.399 1.00 82.81 447 ASN A N 1
ATOM 3496 C CA . ASN A 1 447 ? 21.483 8.541 -23.529 1.00 82.81 447 ASN A CA 1
ATOM 3497 C C . ASN A 1 447 ? 20.446 7.597 -22.887 1.00 82.81 447 ASN A C 1
ATOM 3499 O O . ASN A 1 447 ? 20.531 6.389 -23.104 1.00 82.81 447 ASN A O 1
ATOM 3503 N N . GLU A 1 448 ? 19.451 8.092 -22.143 1.00 85.44 448 GLU A N 1
ATOM 3504 C CA . GLU A 1 448 ? 18.425 7.218 -21.561 1.00 85.44 448 GLU A CA 1
ATOM 3505 C C . GLU A 1 448 ? 17.467 6.661 -22.629 1.00 85.44 448 GLU A C 1
ATOM 3507 O O . GLU A 1 448 ? 17.118 7.367 -23.583 1.00 85.44 448 GLU A O 1
ATOM 3512 N N . PRO A 1 449 ? 17.017 5.400 -22.489 1.00 88.75 449 PRO A N 1
ATOM 3513 C CA . PRO A 1 449 ? 16.112 4.790 -23.443 1.00 88.75 449 PRO A CA 1
ATOM 3514 C C . PRO A 1 449 ? 14.643 5.097 -23.137 1.00 88.75 449 PRO A C 1
ATOM 3516 O O . PRO A 1 449 ? 14.193 5.098 -21.994 1.00 88.75 449 PRO A O 1
ATOM 3519 N N . LEU A 1 450 ? 13.870 5.239 -24.203 1.00 91.56 450 LEU A N 1
ATOM 3520 C CA . LEU A 1 450 ? 12.419 5.304 -24.214 1.00 91.56 450 LEU A CA 1
ATOM 3521 C C . LEU A 1 450 ? 11.877 4.032 -24.876 1.00 91.56 450 LEU A C 1
ATOM 3523 O O . LEU A 1 450 ? 12.406 3.599 -25.900 1.00 91.56 450 LEU A O 1
ATOM 3527 N N . ILE A 1 451 ? 10.820 3.445 -24.310 1.00 94.06 451 ILE A N 1
ATOM 3528 C CA . ILE A 1 451 ? 10.088 2.341 -24.943 1.00 94.06 451 ILE A CA 1
ATOM 3529 C C . ILE A 1 451 ? 8.786 2.888 -25.533 1.00 94.06 451 ILE A C 1
ATOM 3531 O O . ILE A 1 451 ? 8.010 3.527 -24.826 1.00 94.06 451 ILE A O 1
ATOM 3535 N N . VAL A 1 452 ? 8.561 2.625 -26.820 1.00 96.12 452 VAL A N 1
ATOM 3536 C CA . VAL A 1 452 ? 7.349 2.981 -27.568 1.00 96.12 452 VAL A CA 1
ATOM 3537 C C . VAL A 1 452 ? 6.701 1.700 -28.086 1.00 96.12 452 VAL A C 1
ATOM 3539 O O . VAL A 1 452 ? 7.344 0.913 -28.776 1.00 96.12 452 VAL A O 1
ATOM 3542 N N . PHE A 1 453 ? 5.429 1.493 -27.768 1.00 97.12 453 PHE A N 1
ATOM 3543 C CA . PHE A 1 453 ? 4.592 0.441 -28.337 1.00 97.12 453 PHE A CA 1
ATOM 3544 C C . PHE A 1 453 ? 3.753 1.014 -29.476 1.00 97.12 453 PHE A C 1
ATOM 3546 O O . PHE A 1 453 ? 3.270 2.142 -29.378 1.00 97.12 453 PHE A O 1
ATOM 3553 N N . ALA A 1 454 ? 3.558 0.238 -30.538 1.00 96.25 454 ALA A N 1
ATOM 3554 C CA . ALA A 1 454 ? 2.743 0.623 -31.681 1.00 96.25 454 ALA A CA 1
ATOM 3555 C C . ALA A 1 454 ? 1.985 -0.569 -32.277 1.00 96.25 454 ALA A C 1
ATOM 3557 O O . ALA A 1 454 ? 2.421 -1.718 -32.206 1.00 96.25 454 ALA A O 1
ATOM 3558 N N . GLU A 1 455 ? 0.850 -0.262 -32.888 1.00 95.75 455 GLU A N 1
ATOM 3559 C CA . GLU A 1 455 ? 0.134 -1.100 -33.843 1.00 95.75 455 GLU A CA 1
ATOM 3560 C C . GLU A 1 455 ? 0.333 -0.475 -35.238 1.00 95.75 455 GLU A C 1
ATOM 3562 O O . GLU A 1 455 ? 0.253 0.748 -35.404 1.00 95.75 455 GLU A O 1
ATOM 3567 N N . MET A 1 456 ? 0.700 -1.297 -36.221 1.00 93.25 456 MET A N 1
ATOM 3568 C CA . MET A 1 456 ? 1.150 -0.865 -37.547 1.00 93.25 456 MET A CA 1
ATOM 3569 C C . MET A 1 456 ? 0.121 -1.210 -38.625 1.00 93.25 456 MET A C 1
ATOM 3571 O O . MET A 1 456 ? -0.240 -2.372 -38.813 1.00 93.25 456 MET A O 1
ATOM 3575 N N . SER A 1 457 ? -0.281 -0.218 -39.421 1.00 87.62 457 SER A N 1
ATOM 3576 C CA . SER A 1 457 ? -1.217 -0.412 -40.538 1.00 87.62 457 SER A CA 1
ATOM 3577 C C . SER A 1 457 ? -0.605 -1.201 -41.706 1.00 87.62 457 SER A C 1
ATOM 3579 O O . SER A 1 457 ? -1.329 -1.674 -42.576 1.00 87.62 457 SER A O 1
ATOM 3581 N N . SER A 1 458 ? 0.726 -1.329 -41.758 1.00 78.31 458 SER A N 1
ATOM 3582 C CA . SER A 1 458 ? 1.465 -2.095 -42.771 1.00 78.31 458 SER A CA 1
ATOM 3583 C C . SER A 1 458 ? 2.883 -2.430 -42.290 1.00 78.31 458 SER A C 1
ATOM 3585 O O . SER A 1 458 ? 3.426 -1.733 -41.433 1.00 78.31 458 SER A O 1
ATOM 3587 N N . ASN A 1 459 ? 3.510 -3.457 -42.873 1.00 70.81 459 ASN A N 1
ATOM 3588 C CA . ASN A 1 459 ? 4.867 -3.912 -42.523 1.00 70.81 459 ASN A CA 1
ATOM 3589 C C . ASN A 1 459 ? 5.979 -3.045 -43.159 1.00 70.81 459 ASN A C 1
ATOM 3591 O O . ASN A 1 459 ? 6.954 -3.565 -43.698 1.00 70.81 459 ASN A O 1
ATOM 3595 N N . LEU A 1 460 ? 5.813 -1.720 -43.142 1.00 73.81 460 LEU A N 1
ATOM 3596 C CA . LEU A 1 460 ? 6.833 -0.768 -43.587 1.00 73.81 460 LEU A CA 1
ATOM 3597 C C . LEU A 1 460 ? 7.958 -0.620 -42.539 1.00 73.81 460 LEU A C 1
ATOM 3599 O O . LEU A 1 460 ? 7.741 -0.934 -41.365 1.00 73.81 460 LEU A O 1
ATOM 3603 N N . PRO A 1 461 ? 9.149 -0.114 -42.926 1.00 77.25 461 PRO A N 1
ATOM 3604 C CA . PRO A 1 461 ? 10.215 0.216 -41.982 1.00 77.25 461 PRO A CA 1
ATOM 3605 C C . PRO A 1 461 ? 9.723 1.128 -40.851 1.00 77.25 461 PRO A C 1
ATOM 3607 O O . PRO A 1 461 ? 9.023 2.114 -41.088 1.00 77.25 461 PRO A O 1
ATOM 3610 N N . ILE A 1 462 ? 10.094 0.793 -39.615 1.00 87.94 462 ILE A N 1
ATOM 3611 C CA . ILE A 1 462 ? 9.578 1.459 -38.416 1.00 87.94 462 ILE A CA 1
ATOM 3612 C C . ILE A 1 462 ? 10.346 2.767 -38.204 1.00 87.94 462 ILE A C 1
ATOM 3614 O O . ILE A 1 462 ? 11.484 2.762 -37.731 1.00 87.94 462 ILE A O 1
ATOM 3618 N N . THR A 1 463 ? 9.700 3.884 -38.533 1.00 92.25 463 THR A N 1
ATOM 3619 C CA . THR A 1 463 ? 10.224 5.235 -38.299 1.00 92.25 463 THR A CA 1
ATOM 3620 C C . THR A 1 463 ? 9.489 5.890 -37.134 1.00 92.25 463 THR A C 1
ATOM 3622 O O . THR A 1 463 ? 8.259 5.982 -37.137 1.00 92.25 463 THR A O 1
ATOM 3625 N N . ILE A 1 464 ? 10.240 6.365 -36.138 1.00 94.62 464 ILE A N 1
ATOM 3626 C CA . ILE A 1 464 ? 9.719 7.056 -34.951 1.00 94.62 464 ILE A CA 1
ATOM 3627 C C . ILE A 1 464 ? 10.328 8.457 -34.886 1.00 94.62 464 ILE A C 1
ATOM 3629 O O . ILE A 1 464 ? 11.547 8.608 -34.951 1.00 94.62 464 ILE A O 1
ATOM 3633 N N . SER A 1 465 ? 9.493 9.486 -34.731 1.00 94.88 465 SER A N 1
ATOM 3634 C CA . SER A 1 465 ? 9.943 10.857 -34.456 1.00 94.88 465 SER A CA 1
ATOM 3635 C C . SER A 1 465 ? 9.695 11.232 -32.997 1.00 94.88 465 SER A C 1
ATOM 3637 O O . SER A 1 465 ? 8.583 11.034 -32.506 1.00 94.88 465 SER A O 1
ATOM 3639 N N . VAL A 1 466 ? 10.691 11.822 -32.339 1.00 94.69 466 VAL A N 1
ATOM 3640 C CA . VAL A 1 466 ? 10.634 12.353 -30.971 1.00 94.69 466 VAL A CA 1
ATOM 3641 C C . VAL A 1 466 ? 11.063 13.821 -31.012 1.00 94.69 466 VAL A C 1
ATOM 3643 O O . VAL A 1 466 ? 12.252 14.130 -31.100 1.00 94.69 466 VAL A O 1
ATOM 3646 N N . GLY A 1 467 ? 10.092 14.738 -31.016 1.00 92.44 467 GLY A N 1
ATOM 3647 C CA . GLY A 1 467 ? 10.336 16.117 -31.452 1.00 92.44 467 GLY A CA 1
ATOM 3648 C C . GLY A 1 467 ? 10.947 16.134 -32.860 1.00 92.44 467 GLY A C 1
ATOM 3649 O O . GLY A 1 467 ? 10.472 15.430 -33.751 1.00 92.44 467 GLY A O 1
ATOM 3650 N N . ASP A 1 468 ? 12.041 16.875 -33.037 1.00 88.25 468 ASP A N 1
ATOM 3651 C CA . ASP A 1 468 ? 12.771 16.977 -34.312 1.00 88.25 468 ASP A CA 1
ATOM 3652 C C . ASP A 1 468 ? 13.715 15.786 -34.592 1.00 88.25 468 ASP A C 1
ATOM 3654 O O . ASP A 1 468 ? 14.394 15.748 -35.620 1.00 88.25 468 ASP A O 1
ATOM 3658 N N . LYS A 1 469 ? 13.818 14.810 -33.676 1.00 90.50 469 LYS A N 1
ATOM 3659 C CA . LYS A 1 469 ? 14.693 13.637 -33.831 1.00 90.50 469 LYS A CA 1
ATOM 3660 C C . LYS A 1 469 ? 13.937 12.503 -34.509 1.00 90.50 469 LYS A C 1
ATOM 3662 O O . LYS A 1 469 ? 12.994 11.970 -33.936 1.00 90.50 469 LYS A O 1
ATOM 3667 N N . VAL A 1 470 ? 14.371 12.110 -35.705 1.00 91.06 470 VAL A N 1
ATOM 3668 C CA . VAL A 1 470 ? 13.803 10.982 -36.459 1.00 91.06 470 VAL A CA 1
ATOM 3669 C C . VAL A 1 470 ? 14.744 9.783 -36.381 1.00 91.06 470 VAL A C 1
ATOM 3671 O O . VAL A 1 470 ? 15.939 9.908 -36.640 1.00 91.06 470 VAL A O 1
ATOM 3674 N N . LEU A 1 471 ? 14.193 8.627 -36.022 1.00 90.94 471 LEU A N 1
ATOM 3675 C CA . LEU A 1 471 ? 14.888 7.353 -35.873 1.00 90.94 471 LEU A CA 1
ATOM 3676 C C . LEU A 1 471 ? 14.246 6.323 -36.804 1.00 90.94 471 LEU A C 1
ATOM 3678 O O . LEU A 1 471 ? 13.050 6.054 -36.686 1.00 90.94 471 LEU A O 1
ATOM 3682 N N . SER A 1 472 ? 15.040 5.725 -37.688 1.00 89.12 472 SER A N 1
ATOM 3683 C CA . SER A 1 472 ? 14.636 4.576 -38.506 1.00 89.12 472 SER A CA 1
ATOM 3684 C C . SER A 1 472 ? 15.200 3.307 -37.877 1.00 89.12 472 SER A C 1
ATOM 3686 O O . SER A 1 472 ? 16.407 3.228 -37.648 1.00 89.12 472 SER A O 1
ATOM 3688 N N . LEU A 1 473 ? 14.344 2.331 -37.575 1.00 87.44 473 LEU A N 1
ATOM 3689 C CA . LEU A 1 473 ? 14.707 1.160 -36.777 1.00 87.44 473 LEU A CA 1
ATOM 3690 C C . LEU A 1 473 ? 14.709 -0.130 -37.597 1.00 87.44 473 LEU A C 1
ATOM 3692 O O . LEU A 1 473 ? 13.765 -0.425 -38.334 1.00 87.44 473 LEU A O 1
ATOM 3696 N N . THR A 1 474 ? 15.744 -0.942 -37.386 1.00 79.12 474 THR A N 1
ATOM 3697 C CA . THR A 1 474 ? 15.773 -2.336 -37.837 1.00 79.12 474 THR A CA 1
ATOM 3698 C C . THR A 1 474 ? 14.955 -3.207 -36.879 1.00 79.12 474 THR A C 1
ATOM 3700 O O . THR A 1 474 ? 15.177 -3.181 -35.666 1.00 79.12 474 THR A O 1
ATOM 3703 N N . SER A 1 475 ? 14.024 -3.982 -37.441 1.00 83.75 475 SER A N 1
ATOM 3704 C CA . SER A 1 475 ? 13.076 -4.827 -36.707 1.00 83.75 475 SER A CA 1
ATOM 3705 C C . SER A 1 475 ? 13.627 -6.242 -36.491 1.00 83.75 475 SER A C 1
ATOM 3707 O O . SER A 1 475 ? 13.974 -6.918 -37.461 1.00 83.75 475 SER A O 1
ATOM 3709 N N . LYS A 1 476 ? 13.692 -6.706 -35.237 1.00 88.19 476 LYS A N 1
ATOM 3710 C CA . LYS A 1 476 ? 13.870 -8.127 -34.884 1.00 88.19 476 LYS A CA 1
ATOM 3711 C C . LYS A 1 476 ? 12.494 -8.808 -34.733 1.00 88.19 476 LYS A C 1
ATOM 3713 O O . LYS A 1 476 ? 11.550 -8.161 -34.270 1.00 88.19 476 LYS A O 1
ATOM 3718 N N . PRO A 1 477 ? 12.360 -10.112 -35.047 1.00 90.44 477 PRO A N 1
ATOM 3719 C CA . PRO A 1 477 ? 11.183 -10.881 -34.647 1.00 90.44 477 PRO A CA 1
ATOM 3720 C C . PRO A 1 477 ? 11.074 -10.939 -33.115 1.00 90.44 477 PRO A C 1
ATOM 3722 O O . PRO A 1 477 ? 12.087 -10.950 -32.420 1.00 90.44 477 PRO A O 1
ATOM 3725 N N . ALA A 1 478 ? 9.845 -10.991 -32.606 1.00 91.56 478 ALA A N 1
ATOM 3726 C CA . ALA A 1 478 ? 9.528 -11.043 -31.179 1.00 91.56 478 ALA A CA 1
ATOM 3727 C C . ALA A 1 478 ? 8.524 -12.158 -30.870 1.00 91.56 478 ALA A C 1
ATOM 3729 O O . ALA A 1 478 ? 7.681 -12.488 -31.717 1.00 91.56 478 ALA A O 1
ATOM 3730 N N . ASN A 1 479 ? 8.544 -12.688 -29.643 1.00 92.06 479 ASN A N 1
ATOM 3731 C CA . ASN A 1 479 ? 7.536 -13.645 -29.205 1.00 92.06 479 ASN A CA 1
ATOM 3732 C C . ASN A 1 479 ? 6.129 -13.006 -29.271 1.00 92.06 479 ASN A C 1
ATOM 3734 O O . ASN A 1 479 ? 5.882 -12.002 -28.594 1.00 92.06 479 ASN A O 1
ATOM 3738 N N . PRO A 1 480 ? 5.181 -13.573 -30.045 1.00 92.19 480 PRO A N 1
ATOM 3739 C CA . PRO A 1 480 ? 3.884 -12.938 -30.283 1.00 92.19 480 PRO A CA 1
ATOM 3740 C C . PRO A 1 480 ? 3.056 -12.767 -29.008 1.00 92.19 480 PRO A C 1
ATOM 3742 O O . PRO A 1 480 ? 2.311 -11.797 -28.882 1.00 92.19 480 PRO A O 1
ATOM 3745 N N . ILE A 1 481 ? 3.189 -13.687 -28.049 1.00 89.81 481 ILE A N 1
ATOM 3746 C CA . ILE A 1 481 ? 2.349 -13.728 -26.850 1.00 89.81 481 ILE A CA 1
ATOM 3747 C C . ILE A 1 481 ? 2.865 -12.729 -25.808 1.00 89.81 481 ILE A C 1
ATOM 3749 O O . ILE A 1 481 ? 2.075 -11.961 -25.254 1.00 89.81 481 ILE A O 1
ATOM 3753 N N . LEU A 1 482 ? 4.187 -12.668 -25.599 1.00 92.75 482 LEU A N 1
ATOM 3754 C CA . LEU A 1 482 ? 4.802 -11.661 -24.729 1.00 92.75 482 LEU A CA 1
ATOM 3755 C C . LEU A 1 482 ? 4.636 -10.245 -25.303 1.00 92.75 482 LEU A C 1
ATOM 3757 O O . LEU A 1 482 ? 4.254 -9.338 -24.565 1.00 92.75 482 LEU A O 1
ATOM 3761 N N . LEU A 1 483 ? 4.826 -10.051 -26.615 1.00 94.88 483 LEU A N 1
ATOM 3762 C CA . LEU A 1 483 ? 4.638 -8.736 -27.234 1.00 94.88 483 LEU A CA 1
ATOM 3763 C C . LEU A 1 483 ? 3.172 -8.275 -27.191 1.00 94.88 483 LEU A C 1
ATOM 3765 O O . LEU A 1 483 ? 2.920 -7.130 -26.814 1.00 94.88 483 LEU A O 1
ATOM 3769 N N . LYS A 1 484 ? 2.194 -9.152 -27.489 1.00 93.88 484 LYS A N 1
ATOM 3770 C CA . LYS A 1 484 ? 0.765 -8.813 -27.330 1.00 93.88 484 LYS A CA 1
ATOM 3771 C C . LYS A 1 484 ? 0.464 -8.394 -25.892 1.00 93.88 484 LYS A C 1
ATOM 3773 O O . LYS A 1 484 ? -0.206 -7.388 -25.674 1.00 93.88 484 LYS A O 1
ATOM 3778 N N . ARG A 1 485 ? 0.985 -9.132 -24.908 1.00 92.56 485 ARG A N 1
ATOM 3779 C CA . ARG A 1 485 ? 0.786 -8.843 -23.484 1.00 92.56 485 ARG A CA 1
ATOM 3780 C C . ARG A 1 485 ? 1.334 -7.472 -23.078 1.00 92.56 485 ARG A C 1
ATOM 3782 O O . ARG A 1 485 ? 0.643 -6.712 -22.402 1.00 92.56 485 ARG A O 1
ATOM 3789 N N . GLU A 1 486 ? 2.539 -7.134 -23.521 1.00 95.06 486 GLU A N 1
ATOM 3790 C CA . GLU A 1 486 ? 3.169 -5.844 -23.223 1.00 95.06 486 GLU A CA 1
ATOM 3791 C C . GLU A 1 486 ? 2.506 -4.658 -23.938 1.00 95.06 486 GLU A C 1
ATOM 3793 O O . GLU A 1 486 ? 2.414 -3.567 -23.364 1.00 95.06 486 GLU A O 1
ATOM 3798 N N . TRP A 1 487 ? 1.956 -4.892 -25.132 1.00 95.81 487 TRP A N 1
ATOM 3799 C CA . TRP A 1 487 ? 1.095 -3.946 -25.842 1.00 95.81 487 TRP A CA 1
ATOM 3800 C C . TRP A 1 487 ? -0.257 -3.740 -25.131 1.00 95.81 487 TRP A C 1
ATOM 3802 O O . TRP A 1 487 ? -0.681 -2.598 -24.961 1.00 95.81 487 TRP A O 1
ATOM 3812 N N . VAL A 1 488 ? -0.905 -4.797 -24.615 1.00 95.44 488 VAL A N 1
ATOM 3813 C CA . VAL A 1 488 ? -2.138 -4.658 -23.807 1.00 95.44 488 VAL A CA 1
ATOM 3814 C C . VAL A 1 488 ? -1.862 -3.849 -22.540 1.00 95.44 488 VAL A C 1
ATOM 3816 O O . VAL A 1 488 ? -2.644 -2.960 -22.207 1.00 95.44 488 VAL A O 1
ATOM 3819 N N . ARG A 1 489 ? -0.727 -4.087 -21.866 1.00 94.81 489 ARG A N 1
ATOM 3820 C CA . ARG A 1 489 ? -0.281 -3.228 -20.758 1.00 94.81 489 ARG A CA 1
ATOM 3821 C C . ARG A 1 489 ? -0.155 -1.771 -21.205 1.00 94.81 489 ARG A C 1
ATOM 3823 O O . ARG A 1 489 ? -0.706 -0.909 -20.543 1.00 94.81 489 ARG A O 1
ATOM 3830 N N . ALA A 1 490 ? 0.476 -1.491 -22.348 1.00 95.50 490 ALA A N 1
ATOM 3831 C CA . ALA A 1 490 ? 0.604 -0.128 -22.881 1.00 95.50 490 ALA A CA 1
ATOM 3832 C C . ALA A 1 490 ? -0.752 0.525 -23.221 1.00 95.50 490 ALA A C 1
ATOM 3834 O O . ALA A 1 490 ? -0.906 1.741 -23.114 1.00 95.50 490 ALA A O 1
ATOM 3835 N N . ARG A 1 491 ? -1.764 -0.274 -23.576 1.00 96.25 491 ARG A N 1
ATOM 3836 C CA . ARG A 1 491 ? -3.146 0.184 -23.766 1.00 96.25 491 ARG A CA 1
ATOM 3837 C C . ARG A 1 491 ? -3.857 0.491 -22.442 1.00 96.25 491 ARG A C 1
ATOM 3839 O O . ARG A 1 491 ? -4.584 1.478 -22.384 1.00 96.25 491 ARG A O 1
ATOM 3846 N N . LEU A 1 492 ? -3.612 -0.286 -21.385 1.00 95.19 492 LEU A N 1
ATOM 3847 C CA . LEU A 1 492 ? -4.074 0.025 -20.024 1.00 95.19 492 LEU A CA 1
ATOM 3848 C C . LEU A 1 492 ? -3.362 1.265 -19.454 1.00 95.19 492 LEU A C 1
ATOM 3850 O O . LEU A 1 492 ? -4.036 2.142 -18.923 1.00 95.19 492 LEU A O 1
ATOM 3854 N N . ASP A 1 493 ? -2.041 1.381 -19.644 1.00 92.44 493 ASP A N 1
ATOM 3855 C CA . ASP A 1 493 ? -1.235 2.555 -19.274 1.00 92.44 493 ASP A CA 1
ATOM 3856 C C . ASP A 1 493 ? -1.840 3.842 -19.885 1.00 92.44 493 ASP A C 1
ATOM 3858 O O . ASP A 1 493 ? -1.976 4.859 -19.207 1.00 92.44 493 ASP A O 1
ATOM 3862 N N . LYS A 1 494 ? -2.264 3.779 -21.159 1.00 94.75 494 LYS A N 1
ATOM 3863 C CA . LYS A 1 494 ? -2.940 4.879 -21.866 1.00 94.75 494 LYS A CA 1
ATOM 3864 C C . LYS A 1 494 ? -4.343 5.182 -21.331 1.00 94.75 494 LYS A C 1
ATOM 3866 O O . LYS A 1 494 ? -4.696 6.349 -21.196 1.00 94.75 494 LYS A O 1
ATOM 3871 N N . LEU A 1 495 ? -5.154 4.162 -21.044 1.00 95.06 495 LEU A N 1
ATOM 3872 C CA . LEU A 1 495 ? -6.507 4.366 -20.511 1.00 95.06 495 LEU A CA 1
ATOM 3873 C C . LEU A 1 495 ? -6.479 4.999 -19.111 1.00 95.06 495 LEU A C 1
ATOM 3875 O O . LEU A 1 495 ? -7.274 5.895 -18.846 1.00 95.06 495 LEU A O 1
ATOM 3879 N N . LEU A 1 496 ? -5.539 4.590 -18.253 1.00 91.06 496 LEU A N 1
ATOM 3880 C CA . LEU A 1 496 ? -5.326 5.189 -16.929 1.00 91.06 496 LEU A CA 1
ATOM 3881 C C . LEU A 1 496 ? -4.917 6.667 -17.040 1.00 91.06 496 LEU A C 1
ATOM 3883 O O . LEU A 1 496 ? -5.491 7.516 -16.366 1.00 91.06 496 LEU A O 1
ATOM 3887 N N . ASP A 1 497 ? -3.998 7.000 -17.952 1.00 88.50 497 ASP A N 1
ATOM 3888 C CA . ASP A 1 497 ? -3.602 8.386 -18.244 1.00 88.50 497 ASP A CA 1
ATOM 3889 C C . ASP A 1 497 ? -4.776 9.254 -18.756 1.00 88.50 497 ASP A C 1
ATOM 3891 O O . ASP A 1 497 ? -4.870 10.437 -18.417 1.00 88.50 497 ASP A O 1
ATOM 3895 N N . MET A 1 498 ? -5.709 8.669 -19.516 1.00 91.06 498 MET A N 1
ATOM 3896 C CA . MET A 1 498 ? -6.948 9.335 -19.943 1.00 91.06 498 MET A CA 1
ATOM 3897 C C . MET A 1 498 ? -7.952 9.497 -18.787 1.00 91.06 498 MET A C 1
ATOM 3899 O O . MET A 1 498 ? -8.564 10.562 -18.659 1.00 91.06 498 MET A O 1
ATOM 3903 N N . GLU A 1 499 ? -8.086 8.493 -17.912 1.00 91.31 499 GLU A N 1
ATOM 3904 C CA . GLU A 1 499 ? -8.932 8.556 -16.713 1.00 91.31 499 GLU A CA 1
ATOM 3905 C C . GLU A 1 499 ? -8.426 9.604 -15.703 1.00 91.31 499 GLU A C 1
ATOM 3907 O O . GLU A 1 499 ? -9.230 10.330 -15.116 1.00 91.31 499 GLU A O 1
ATOM 3912 N N . ASP A 1 500 ? -7.112 9.728 -15.508 1.00 83.62 500 ASP A N 1
ATOM 3913 C CA . ASP A 1 500 ? -6.500 10.695 -14.584 1.00 83.62 500 ASP A CA 1
ATOM 3914 C C . ASP A 1 500 ? -6.564 12.148 -15.081 1.00 83.62 500 ASP A C 1
ATOM 3916 O O . ASP A 1 500 ? -6.538 13.081 -14.272 1.00 83.62 500 ASP A O 1
ATOM 3920 N N . LYS A 1 501 ? -6.664 12.361 -16.400 1.00 83.75 501 LYS A N 1
ATOM 3921 C CA . LYS A 1 501 ? -6.748 13.702 -17.005 1.00 83.75 501 LYS A CA 1
ATOM 3922 C C . LYS A 1 501 ? -8.171 14.240 -17.114 1.00 83.75 501 LYS A C 1
ATOM 3924 O O . LYS A 1 501 ? -8.347 15.459 -17.071 1.00 83.75 501 LYS A O 1
ATOM 3929 N N . THR A 1 502 ? -9.181 13.382 -17.260 1.00 87.44 502 THR A N 1
ATOM 3930 C CA . THR A 1 502 ? -10.570 13.850 -17.370 1.00 87.44 502 THR A CA 1
ATOM 3931 C C . THR A 1 502 ? -11.115 14.372 -16.035 1.00 87.44 502 THR A C 1
ATOM 3933 O O . THR A 1 502 ? -10.913 13.779 -14.977 1.00 87.44 502 THR A O 1
ATOM 3936 N N . GLN A 1 503 ? -11.831 15.497 -16.098 1.00 86.88 503 GLN A N 1
ATOM 3937 C CA . GLN A 1 503 ? -12.638 16.037 -14.992 1.00 86.88 503 GLN A CA 1
ATOM 3938 C C . GLN A 1 503 ? -14.130 15.688 -15.143 1.00 86.88 503 GLN A C 1
ATOM 3940 O O . GLN A 1 503 ? -14.915 15.875 -14.215 1.00 86.88 503 GLN A O 1
ATOM 3945 N N . ASP A 1 504 ? -14.524 15.177 -16.312 1.00 92.75 504 ASP A N 1
ATOM 3946 C CA . ASP A 1 504 ? -15.871 14.692 -16.594 1.00 92.75 504 ASP A CA 1
ATOM 3947 C C . ASP A 1 504 ? -16.069 13.318 -15.934 1.00 92.75 504 ASP A C 1
ATOM 3949 O O . ASP A 1 504 ? -15.278 12.394 -16.153 1.00 92.75 504 ASP A O 1
ATOM 3953 N N . LYS A 1 505 ? -17.114 13.197 -15.106 1.00 90.75 505 LYS A N 1
ATOM 3954 C CA . LYS A 1 505 ? -17.400 12.003 -14.295 1.00 90.75 505 LYS A CA 1
ATOM 3955 C C . LYS A 1 505 ? -17.898 10.819 -15.115 1.00 90.75 505 LYS A C 1
ATOM 3957 O O . LYS A 1 505 ? -17.613 9.679 -14.744 1.00 90.75 505 LYS A O 1
ATOM 3962 N N . ASP A 1 506 ? -18.610 11.072 -16.205 1.00 93.25 506 ASP A N 1
ATOM 3963 C CA . ASP A 1 506 ? -19.210 10.029 -17.031 1.00 93.25 506 ASP A CA 1
ATOM 3964 C C . ASP A 1 506 ? -18.140 9.442 -17.956 1.00 93.25 506 ASP A C 1
ATOM 3966 O O . ASP A 1 506 ? -17.997 8.222 -18.038 1.00 93.25 506 ASP A O 1
ATOM 3970 N N . LEU A 1 507 ? -17.275 10.293 -18.527 1.00 93.81 507 LEU A N 1
ATOM 3971 C CA . LEU A 1 507 ? -16.057 9.852 -19.212 1.00 93.81 507 LEU A CA 1
ATOM 3972 C C . LEU A 1 507 ? -15.096 9.123 -18.264 1.00 93.81 507 LEU A C 1
ATOM 3974 O O . LEU A 1 507 ? -14.557 8.084 -18.642 1.00 93.81 507 LEU A O 1
ATOM 3978 N N . LYS A 1 508 ? -14.905 9.607 -17.025 1.00 90.75 508 LYS A N 1
ATOM 3979 C CA . LYS A 1 508 ? -14.066 8.908 -16.034 1.00 90.75 508 LYS A CA 1
ATOM 3980 C C . LYS A 1 508 ? -14.611 7.506 -15.750 1.00 90.75 508 LYS A C 1
ATOM 3982 O O . LYS A 1 508 ? -13.867 6.534 -15.809 1.00 90.75 508 LYS A O 1
ATOM 3987 N N . SER A 1 509 ? -15.922 7.397 -15.537 1.00 92.06 509 SER A N 1
ATOM 3988 C CA . SER A 1 509 ? -16.612 6.120 -15.317 1.00 92.06 509 SER A CA 1
ATOM 3989 C C . SER A 1 509 ? -16.547 5.196 -16.542 1.00 92.06 509 SER A C 1
ATOM 3991 O O . SER A 1 509 ? -16.426 3.981 -16.392 1.00 92.06 509 SER A O 1
ATOM 3993 N N . ALA A 1 510 ? -16.583 5.745 -17.760 1.00 95.12 510 ALA A N 1
ATOM 3994 C CA . ALA A 1 510 ? -16.419 4.976 -18.991 1.00 95.12 510 ALA A CA 1
ATOM 3995 C C . ALA A 1 510 ? -14.999 4.395 -19.129 1.00 95.12 510 ALA A C 1
ATOM 3997 O O . ALA A 1 510 ? -14.864 3.202 -19.405 1.00 95.12 510 ALA A O 1
ATOM 3998 N N . PHE A 1 511 ? -13.950 5.191 -18.881 1.00 95.69 511 PHE A N 1
ATOM 3999 C CA . PHE A 1 511 ? -12.567 4.696 -18.889 1.00 95.69 511 PHE A CA 1
ATOM 4000 C C . PHE A 1 511 ? -12.331 3.654 -17.792 1.00 95.69 511 PHE A C 1
ATOM 4002 O O . PHE A 1 511 ? -11.788 2.592 -18.085 1.00 95.69 511 PHE A O 1
ATOM 4009 N N . HIS A 1 512 ? -12.828 3.898 -16.577 1.00 93.38 512 HIS A N 1
ATOM 4010 C CA . HIS A 1 512 ? -12.752 2.967 -15.449 1.00 93.38 512 HIS A CA 1
ATOM 4011 C C . HIS A 1 512 ? -13.323 1.580 -15.794 1.00 93.38 512 HIS A C 1
ATOM 4013 O O . HIS A 1 512 ? -12.674 0.549 -15.593 1.00 93.38 512 HIS A O 1
ATOM 4019 N N . ASN A 1 513 ? -14.521 1.553 -16.387 1.00 94.81 513 ASN A N 1
ATOM 4020 C CA . ASN A 1 513 ? -15.170 0.318 -16.823 1.00 94.81 513 ASN A CA 1
ATOM 4021 C C . ASN A 1 513 ? -14.404 -0.369 -17.969 1.00 94.81 513 ASN A C 1
ATOM 4023 O O . ASN A 1 513 ? -14.236 -1.587 -17.938 1.00 94.81 513 ASN A O 1
ATOM 4027 N N . GLU A 1 514 ? -13.891 0.379 -18.952 1.00 96.50 514 GLU A N 1
ATOM 4028 C CA . GLU A 1 514 ? -13.084 -0.187 -20.046 1.00 96.50 514 GLU A CA 1
ATOM 4029 C C . GLU A 1 514 ? -11.739 -0.752 -19.551 1.00 96.50 514 GLU A C 1
ATOM 4031 O O . GLU A 1 514 ? -11.297 -1.800 -20.023 1.00 96.50 514 GLU A O 1
ATOM 4036 N N . ILE A 1 515 ? -11.116 -0.129 -18.544 1.00 95.75 515 ILE A N 1
ATOM 4037 C CA . ILE A 1 515 ? -9.911 -0.642 -17.873 1.00 95.75 515 ILE A CA 1
ATOM 4038 C C . ILE A 1 515 ? -10.204 -1.983 -17.197 1.00 95.75 515 ILE A C 1
ATOM 4040 O O . ILE A 1 515 ? -9.416 -2.917 -17.353 1.00 95.75 515 ILE A O 1
ATOM 4044 N N . ILE A 1 516 ? -11.329 -2.114 -16.485 1.00 94.19 516 ILE A N 1
ATOM 4045 C CA . ILE A 1 516 ? -11.754 -3.388 -15.881 1.00 94.19 516 ILE A CA 1
ATOM 4046 C C . ILE A 1 516 ? -12.023 -4.433 -16.975 1.00 94.19 516 ILE A C 1
ATOM 4048 O O . ILE A 1 516 ? -11.467 -5.531 -16.913 1.00 94.19 516 ILE A O 1
ATOM 4052 N N . ASN A 1 517 ? -12.798 -4.090 -18.009 1.00 93.50 517 ASN A N 1
ATOM 4053 C CA . ASN A 1 517 ? -13.145 -4.995 -19.110 1.00 93.50 517 ASN A CA 1
ATOM 4054 C C . ASN A 1 517 ? -11.901 -5.536 -19.834 1.00 93.50 517 ASN A C 1
ATOM 4056 O O . ASN A 1 517 ? -11.759 -6.749 -20.011 1.00 93.50 517 ASN A O 1
ATOM 4060 N N . LEU A 1 518 ? -10.979 -4.651 -20.228 1.00 94.12 518 LEU A N 1
ATOM 4061 C CA . LEU A 1 518 ? -9.735 -5.013 -20.909 1.00 94.12 518 LEU A CA 1
ATOM 4062 C C . LEU A 1 518 ? -8.811 -5.835 -19.996 1.00 94.12 518 LEU A C 1
ATOM 4064 O O . LEU A 1 518 ? -8.228 -6.826 -20.442 1.00 94.12 518 LEU A O 1
ATOM 4068 N N . SER A 1 519 ? -8.716 -5.456 -18.716 1.00 93.00 519 SER A N 1
ATOM 4069 C CA . SER A 1 519 ? -7.908 -6.135 -17.697 1.00 93.00 519 SER A CA 1
ATOM 4070 C C . SER A 1 519 ? -8.348 -7.585 -17.468 1.00 93.00 519 SER A C 1
ATOM 4072 O O . SER A 1 519 ? -7.508 -8.491 -17.494 1.00 93.00 519 SER A O 1
ATOM 4074 N N . VAL A 1 520 ? -9.657 -7.814 -17.310 1.00 91.06 520 VAL A N 1
ATOM 4075 C CA . VAL A 1 520 ? -10.257 -9.150 -17.158 1.00 91.06 520 VAL A CA 1
ATOM 4076 C C . VAL A 1 520 ? -10.056 -9.976 -18.431 1.00 91.06 520 VAL A C 1
ATOM 4078 O O . VAL A 1 520 ? -9.461 -11.054 -18.378 1.00 91.06 520 VAL A O 1
ATOM 4081 N N . LYS A 1 521 ? -10.484 -9.451 -19.589 1.00 89.44 521 LYS A N 1
ATOM 4082 C CA . LYS A 1 521 ? -10.481 -10.154 -20.884 1.00 89.44 521 LYS A CA 1
ATOM 4083 C C . LYS A 1 521 ? -9.097 -10.668 -21.292 1.00 89.44 521 LYS A C 1
ATOM 4085 O O . LYS A 1 521 ? -8.938 -11.839 -21.632 1.00 89.44 521 LYS A O 1
ATOM 4090 N N . GLU A 1 522 ? -8.098 -9.788 -21.271 1.00 89.50 522 GLU A N 1
ATOM 4091 C CA . GLU A 1 522 ? -6.736 -10.077 -21.744 1.00 89.50 522 GLU A CA 1
ATOM 4092 C C . GLU A 1 522 ? -5.815 -10.605 -20.625 1.00 89.50 522 GLU A C 1
ATOM 4094 O O . GLU A 1 522 ? -4.615 -10.803 -20.830 1.00 89.50 522 GLU A O 1
ATOM 4099 N N . ARG A 1 523 ? -6.369 -10.834 -19.425 1.00 87.50 523 ARG A N 1
ATOM 4100 C CA . ARG A 1 523 ? -5.653 -11.262 -18.217 1.00 87.50 523 ARG A CA 1
ATOM 4101 C C . ARG A 1 523 ? -4.437 -10.387 -17.894 1.00 87.50 523 ARG A C 1
ATOM 4103 O O . ARG A 1 523 ? -3.337 -10.898 -17.669 1.00 87.50 523 ARG A O 1
ATOM 4110 N N . VAL A 1 524 ? -4.606 -9.069 -17.853 1.00 89.56 524 VAL A N 1
ATOM 4111 C CA . VAL A 1 524 ? -3.554 -8.116 -17.454 1.00 89.56 524 VAL A CA 1
ATOM 4112 C C . VAL A 1 524 ? -4.036 -7.319 -16.250 1.00 89.56 524 VAL A C 1
ATOM 4114 O O . VAL A 1 524 ? -5.017 -6.594 -16.353 1.00 89.56 524 VAL A O 1
ATOM 4117 N N . LEU A 1 525 ? -3.369 -7.466 -15.103 1.00 89.06 525 LEU A N 1
ATOM 4118 C CA . LEU A 1 525 ? -3.795 -6.858 -13.839 1.00 89.06 525 LEU A CA 1
ATOM 4119 C C . LEU A 1 525 ? -3.753 -5.317 -13.909 1.00 89.06 525 LEU A C 1
ATOM 4121 O O . LEU A 1 525 ? -2.797 -4.748 -14.435 1.00 89.06 525 LEU A O 1
ATOM 4125 N N . SER A 1 526 ? -4.775 -4.657 -13.362 1.00 90.31 526 SER A N 1
ATOM 4126 C CA . SER A 1 526 ? -4.913 -3.195 -13.288 1.00 90.31 526 SER A CA 1
ATOM 4127 C C . SER A 1 526 ? -5.214 -2.752 -11.842 1.00 90.31 526 SER A C 1
ATOM 4129 O O . SER A 1 526 ? -5.504 -3.600 -10.995 1.00 90.31 526 SER A O 1
ATOM 4131 N N . PRO A 1 527 ? -5.166 -1.445 -11.505 1.00 85.75 527 PRO A N 1
ATOM 4132 C CA . PRO A 1 527 ? -5.456 -0.969 -10.144 1.00 85.75 527 PRO A CA 1
ATOM 4133 C C . PRO A 1 527 ? -6.849 -1.358 -9.611 1.00 85.75 527 PRO A C 1
ATOM 4135 O O . PRO A 1 527 ? -7.028 -1.505 -8.396 1.00 85.75 527 PRO A O 1
ATOM 4138 N N . TYR A 1 528 ? -7.816 -1.553 -10.516 1.00 89.44 528 TYR A N 1
ATOM 4139 C CA . TYR A 1 528 ? -9.227 -1.842 -10.227 1.00 89.44 528 TYR A CA 1
ATOM 4140 C C . TYR A 1 528 ? -9.579 -3.337 -10.275 1.00 89.44 528 TYR A C 1
ATOM 4142 O O . TYR A 1 528 ? -10.736 -3.709 -10.072 1.00 89.44 528 TYR A O 1
ATOM 4150 N N . THR A 1 529 ? -8.596 -4.207 -10.519 1.00 92.25 529 THR A N 1
ATOM 4151 C CA . THR A 1 529 ? -8.785 -5.661 -10.560 1.00 92.25 529 THR A CA 1
ATOM 4152 C C . THR A 1 529 ? -7.894 -6.389 -9.555 1.00 92.25 529 THR A C 1
ATOM 4154 O O . THR A 1 529 ? -7.058 -5.804 -8.861 1.00 92.25 529 THR A O 1
ATOM 4157 N N . SER A 1 530 ? -8.143 -7.682 -9.369 1.00 92.50 530 SER A N 1
ATOM 4158 C CA . SER A 1 530 ? -7.408 -8.566 -8.457 1.00 92.50 530 SER A CA 1
ATOM 4159 C C . SER A 1 530 ? -7.421 -9.998 -8.985 1.00 92.50 530 SER A C 1
ATOM 4161 O O . SER A 1 530 ? -8.280 -10.347 -9.792 1.00 92.50 530 SER A O 1
ATOM 4163 N N . LEU A 1 531 ? -6.459 -10.814 -8.552 1.00 92.94 531 LEU A N 1
ATOM 4164 C CA . LEU A 1 531 ? -6.332 -12.224 -8.922 1.00 92.94 531 LEU A CA 1
ATOM 4165 C C . LEU A 1 531 ? -6.938 -13.098 -7.818 1.00 92.94 531 LEU A C 1
ATOM 4167 O O . LEU A 1 531 ? -6.398 -13.160 -6.714 1.00 92.94 531 LEU A O 1
ATOM 4171 N N . LEU A 1 532 ? -8.056 -13.757 -8.118 1.00 92.75 532 LEU A N 1
ATOM 4172 C CA . LEU A 1 532 ? -8.819 -14.582 -7.181 1.00 92.75 532 LEU A CA 1
ATOM 4173 C C . LEU A 1 532 ? -8.707 -16.065 -7.549 1.00 92.75 532 LEU A C 1
ATOM 4175 O O . LEU A 1 532 ? -9.130 -16.459 -8.633 1.00 92.75 532 LEU A O 1
ATOM 4179 N N . VAL A 1 533 ? -8.181 -16.873 -6.632 1.00 92.12 533 VAL A N 1
ATOM 4180 C CA . VAL A 1 533 ? -8.186 -18.340 -6.672 1.00 92.12 533 VAL A CA 1
ATOM 4181 C C . VAL A 1 533 ? -9.373 -18.838 -5.842 1.00 92.12 533 VAL A C 1
ATOM 4183 O O . VAL A 1 533 ? -9.461 -18.514 -4.658 1.00 92.12 533 VAL A O 1
ATOM 4186 N N . LEU A 1 534 ? -10.262 -19.624 -6.453 1.00 89.31 534 LEU A N 1
ATOM 4187 C CA . LEU A 1 534 ? -11.367 -20.347 -5.805 1.00 89.31 534 LEU A CA 1
ATOM 4188 C C . LEU A 1 534 ? -11.230 -21.854 -6.042 1.00 89.31 534 LEU A C 1
ATOM 4190 O O . LEU A 1 534 ? -10.664 -22.261 -7.054 1.00 89.31 534 LEU A O 1
ATOM 4194 N N . GLU A 1 535 ? -11.780 -22.671 -5.145 1.00 85.44 535 GLU A N 1
ATOM 4195 C CA . GLU A 1 535 ? -11.617 -24.131 -5.141 1.00 85.44 535 GLU A CA 1
ATOM 4196 C C . GLU A 1 535 ? -12.211 -24.821 -6.386 1.00 85.44 535 GLU A C 1
ATOM 4198 O O . GLU A 1 535 ? -11.510 -25.592 -7.043 1.00 85.44 535 GLU A O 1
ATOM 4203 N N . THR A 1 536 ? -13.462 -24.521 -6.767 1.00 83.88 536 THR A N 1
ATOM 4204 C CA . THR A 1 536 ? -14.173 -25.254 -7.838 1.00 83.88 536 THR A CA 1
ATOM 4205 C C . THR A 1 536 ? -14.701 -24.382 -8.989 1.00 83.88 536 THR A C 1
ATOM 4207 O O . THR A 1 536 ? -14.848 -23.165 -8.888 1.00 83.88 536 THR A O 1
ATOM 4210 N N . GLU A 1 537 ? -15.062 -25.022 -10.108 1.00 81.38 537 GLU A N 1
ATOM 4211 C CA . GLU A 1 537 ? -15.783 -24.379 -11.222 1.00 81.38 537 GLU A CA 1
ATOM 4212 C C . GLU A 1 537 ? -17.185 -23.876 -10.834 1.00 81.38 537 GLU A C 1
ATOM 4214 O O . GLU A 1 537 ? -17.713 -22.965 -11.478 1.00 81.38 537 GLU A O 1
ATOM 4219 N N . ASP A 1 538 ? -17.827 -24.488 -9.835 1.00 83.12 538 ASP A N 1
ATOM 4220 C CA . ASP A 1 538 ? -19.135 -24.059 -9.325 1.00 83.12 538 ASP A CA 1
ATOM 4221 C C . ASP A 1 538 ? -19.008 -22.775 -8.500 1.00 83.12 538 ASP A C 1
ATOM 4223 O O . ASP A 1 538 ? -19.868 -21.897 -8.586 1.00 83.12 538 ASP A O 1
ATOM 4227 N N . ASP A 1 539 ? -17.888 -22.604 -7.798 1.00 86.12 539 ASP A N 1
ATOM 4228 C CA . ASP A 1 539 ? -17.576 -21.395 -7.039 1.00 86.12 539 ASP A CA 1
ATOM 4229 C C . ASP A 1 539 ? -17.390 -20.179 -7.954 1.00 86.12 539 ASP A C 1
ATOM 4231 O O . ASP A 1 539 ? -18.022 -19.144 -7.738 1.00 86.12 539 ASP A O 1
ATOM 4235 N N . TYR A 1 540 ? -16.618 -20.304 -9.039 1.00 86.31 540 TYR A N 1
ATOM 4236 C CA . TYR A 1 540 ? -16.504 -19.231 -10.035 1.00 86.31 540 TYR A CA 1
ATOM 4237 C C . TYR A 1 540 ? -17.862 -18.894 -10.676 1.00 86.31 540 TYR A C 1
ATOM 4239 O O . TYR A 1 540 ? -18.227 -17.716 -10.780 1.00 86.31 540 TYR A O 1
ATOM 4247 N N . ARG A 1 541 ? -18.670 -19.911 -11.019 1.00 86.19 541 ARG A N 1
ATOM 4248 C CA . ARG A 1 541 ? -20.034 -19.722 -11.545 1.00 86.19 541 ARG A CA 1
ATOM 4249 C C . ARG A 1 541 ? -20.963 -19.024 -10.548 1.00 86.19 541 ARG A C 1
ATOM 4251 O O . ARG A 1 541 ? -21.730 -18.155 -10.964 1.00 86.19 541 ARG A O 1
ATOM 4258 N N . ARG A 1 542 ? -20.859 -19.314 -9.245 1.00 86.31 542 ARG A N 1
ATOM 4259 C CA . ARG A 1 542 ? -21.649 -18.669 -8.175 1.00 86.31 542 ARG A CA 1
ATOM 4260 C C . ARG A 1 542 ? -21.441 -17.149 -8.114 1.00 86.31 542 ARG A C 1
ATOM 4262 O O . ARG A 1 542 ? -22.398 -16.430 -7.830 1.00 86.31 542 ARG A O 1
ATOM 4269 N N . TYR A 1 543 ? -20.246 -16.652 -8.445 1.00 86.38 543 TYR A N 1
ATOM 4270 C CA . TYR A 1 543 ? -19.942 -15.211 -8.529 1.00 86.38 543 TYR A CA 1
ATOM 4271 C C . TYR A 1 543 ? -20.016 -14.635 -9.952 1.00 86.38 543 TYR A C 1
ATOM 4273 O O . TYR A 1 543 ? -19.657 -13.478 -10.160 1.00 86.38 543 TYR A O 1
ATOM 4281 N N . LYS A 1 544 ? -20.526 -15.410 -10.924 1.00 87.94 544 LYS A N 1
ATOM 4282 C CA . LYS A 1 544 ? -20.620 -15.048 -12.352 1.00 87.94 544 LYS A CA 1
ATOM 4283 C C . LYS A 1 544 ? -19.265 -14.717 -13.000 1.00 87.94 544 LYS A C 1
ATOM 4285 O O . LYS A 1 544 ? -19.201 -13.924 -13.936 1.00 87.94 544 LYS A O 1
ATOM 4290 N N . ILE A 1 545 ? -18.190 -15.335 -12.513 1.00 84.69 545 ILE A N 1
ATOM 4291 C CA . ILE A 1 545 ? -16.844 -15.204 -13.074 1.00 84.69 545 ILE A CA 1
ATOM 4292 C C . ILE A 1 545 ? -16.731 -16.212 -14.223 1.00 84.69 545 ILE A C 1
ATOM 4294 O O . ILE A 1 545 ? -16.634 -17.416 -13.983 1.00 84.69 545 ILE A O 1
ATOM 4298 N N . ASP A 1 546 ? -16.781 -15.742 -15.472 1.00 76.12 546 ASP A N 1
ATOM 4299 C CA . ASP A 1 546 ? -16.559 -16.624 -16.621 1.00 76.12 546 ASP A CA 1
ATOM 4300 C C . ASP A 1 546 ? -15.081 -17.027 -16.728 1.00 76.12 546 ASP A C 1
ATOM 4302 O O . ASP A 1 546 ? -14.180 -16.194 -16.652 1.00 76.12 546 ASP A O 1
ATOM 4306 N N . ARG A 1 547 ? -14.847 -18.324 -16.945 1.00 76.12 547 ARG A N 1
ATOM 4307 C CA . ARG A 1 547 ? -13.525 -18.916 -17.173 1.00 76.12 547 ARG A CA 1
ATOM 4308 C C . ARG A 1 547 ? -13.292 -19.340 -18.626 1.00 76.12 547 ARG A C 1
ATOM 4310 O O . ARG A 1 547 ? -12.170 -19.738 -18.947 1.00 76.12 547 ARG A O 1
ATOM 4317 N N . LYS A 1 548 ? -14.315 -19.314 -19.488 1.00 57.78 548 LYS A N 1
ATOM 4318 C CA . LYS A 1 548 ? -14.300 -19.974 -20.806 1.00 57.78 548 LYS A CA 1
ATOM 4319 C C . LYS A 1 548 ? -14.123 -19.008 -21.982 1.00 57.78 548 LYS A C 1
ATOM 4321 O O . LYS A 1 548 ? -13.645 -19.441 -23.024 1.00 57.78 548 LYS A O 1
ATOM 4326 N N . GLY A 1 549 ? -14.415 -17.717 -21.809 1.00 56.44 549 GLY A N 1
ATOM 4327 C CA . GLY A 1 549 ? -14.128 -16.649 -22.776 1.00 56.44 549 GLY A CA 1
ATOM 4328 C C . GLY A 1 549 ? -12.819 -15.872 -22.549 1.00 56.44 549 GLY A C 1
ATOM 4329 O O . GLY A 1 549 ? -12.574 -14.892 -23.253 1.00 56.44 549 GLY A O 1
ATOM 4330 N N . LEU A 1 550 ? -11.991 -16.254 -21.567 1.00 66.25 550 LEU A N 1
ATOM 4331 C CA . LEU A 1 550 ? -10.764 -15.528 -21.195 1.00 66.25 550 LEU A CA 1
ATOM 4332 C C . LEU A 1 550 ? -9.524 -15.982 -21.984 1.00 66.25 550 LEU A C 1
ATOM 4334 O O . LEU A 1 550 ? -9.441 -17.126 -22.427 1.00 66.25 550 LEU A O 1
ATOM 4338 N N . ALA A 1 551 ? -8.528 -15.097 -22.097 1.00 73.25 551 ALA A N 1
ATOM 4339 C CA . ALA A 1 551 ? -7.245 -15.390 -22.743 1.00 73.25 551 ALA A CA 1
ATOM 4340 C C . ALA A 1 551 ? -6.464 -16.552 -22.086 1.00 73.25 551 ALA A C 1
ATOM 4342 O O . ALA A 1 551 ? -6.554 -16.775 -20.876 1.00 73.25 551 ALA A O 1
ATOM 4343 N N . ASP A 1 552 ? -5.651 -17.257 -22.880 1.00 82.50 552 ASP A N 1
ATOM 4344 C CA . ASP A 1 552 ? -4.786 -18.352 -22.417 1.00 82.50 552 ASP A CA 1
ATOM 4345 C C . ASP A 1 552 ? -3.714 -17.894 -21.405 1.00 82.50 552 ASP A C 1
ATOM 4347 O O . ASP A 1 552 ? -3.352 -16.716 -21.323 1.00 82.50 552 ASP A O 1
ATOM 4351 N N . ILE A 1 553 ? -3.190 -18.836 -20.613 1.00 84.94 553 ILE A N 1
ATOM 4352 C CA . ILE A 1 553 ? -2.282 -18.537 -19.494 1.00 84.94 553 ILE A CA 1
ATOM 4353 C C . ILE A 1 553 ? -0.824 -18.726 -19.926 1.00 84.94 553 ILE A C 1
ATOM 4355 O O . ILE A 1 553 ? -0.390 -19.842 -20.207 1.00 84.94 553 ILE A O 1
ATOM 4359 N N . LEU A 1 554 ? -0.064 -17.628 -19.960 1.00 88.62 554 LEU A N 1
ATOM 4360 C CA . LEU A 1 554 ? 1.362 -17.610 -20.302 1.00 88.62 554 LEU A CA 1
ATOM 4361 C C . LEU A 1 554 ? 2.210 -18.250 -19.188 1.00 88.62 554 LEU A C 1
ATOM 4363 O O . LEU A 1 554 ? 2.075 -17.891 -18.017 1.00 88.62 554 LEU A O 1
ATOM 4367 N N . THR A 1 555 ? 3.094 -19.175 -19.561 1.00 92.12 555 THR A N 1
ATOM 4368 C CA . THR A 1 555 ? 3.993 -19.916 -18.660 1.00 92.12 555 THR A CA 1
ATOM 4369 C C . THR A 1 555 ? 5.311 -20.265 -19.378 1.00 92.12 555 THR A C 1
ATOM 4371 O O . THR A 1 555 ? 5.501 -19.924 -20.549 1.00 92.12 555 THR A O 1
ATOM 4374 N N . ILE A 1 556 ? 6.254 -20.912 -18.686 1.00 92.88 556 ILE A N 1
ATOM 4375 C CA . ILE A 1 556 ? 7.573 -21.284 -19.222 1.00 92.88 556 ILE A CA 1
ATOM 4376 C C . ILE A 1 556 ? 7.744 -22.805 -19.154 1.00 92.88 556 ILE A C 1
ATOM 4378 O O . ILE A 1 556 ? 7.883 -23.379 -18.071 1.00 92.88 556 ILE A O 1
ATOM 4382 N N . GLY A 1 557 ? 7.745 -23.443 -20.325 1.00 88.56 557 GLY A N 1
ATOM 4383 C CA . GLY A 1 557 ? 7.940 -24.879 -20.508 1.00 88.56 557 GLY A CA 1
ATOM 4384 C C . GLY A 1 557 ? 9.412 -25.284 -20.654 1.00 88.56 557 GLY A C 1
ATOM 4385 O O . GLY A 1 557 ? 10.337 -24.556 -20.287 1.00 88.56 557 GLY A O 1
ATOM 4386 N N . VAL A 1 558 ? 9.647 -26.474 -21.215 1.00 82.62 558 VAL A N 1
ATOM 4387 C CA . VAL A 1 558 ? 11.004 -27.030 -21.377 1.00 82.62 558 VAL A CA 1
ATOM 4388 C C . VAL A 1 558 ? 11.881 -26.239 -22.354 1.00 82.62 558 VAL A C 1
ATOM 4390 O O . VAL A 1 558 ? 13.077 -26.109 -22.078 1.00 82.62 558 VAL A O 1
ATOM 4393 N N . ASP A 1 559 ? 11.274 -25.652 -23.394 1.00 81.75 559 ASP A N 1
ATOM 4394 C CA . ASP A 1 559 ? 11.914 -24.911 -24.497 1.00 81.75 559 ASP A CA 1
ATOM 4395 C C . ASP A 1 559 ? 11.641 -23.387 -24.488 1.00 81.75 559 ASP A C 1
ATOM 4397 O O . ASP A 1 559 ? 11.956 -22.696 -25.453 1.00 81.75 559 ASP A O 1
ATOM 4401 N N . GLY A 1 560 ? 11.073 -22.842 -23.405 1.00 87.50 560 GLY A N 1
ATOM 4402 C CA . GLY A 1 560 ? 10.822 -21.402 -23.246 1.00 87.50 560 GLY A CA 1
ATOM 4403 C C . GLY A 1 560 ? 9.338 -21.059 -23.088 1.00 87.50 560 GLY A C 1
ATOM 4404 O O . GLY A 1 560 ? 8.594 -21.798 -22.443 1.00 87.50 560 GLY A O 1
ATOM 4405 N N . LEU A 1 561 ? 8.908 -19.914 -23.630 1.00 90.62 561 LEU A N 1
ATOM 4406 C CA . LEU A 1 561 ? 7.529 -19.422 -23.501 1.00 90.62 561 LEU A CA 1
ATOM 4407 C C . LEU A 1 561 ? 6.511 -20.365 -24.152 1.00 90.62 561 LEU A C 1
ATOM 4409 O O . LEU A 1 561 ? 6.646 -20.733 -25.317 1.00 90.62 561 LEU A O 1
ATOM 4413 N N . THR A 1 562 ? 5.450 -20.684 -23.415 1.00 90.38 562 THR A N 1
ATOM 4414 C CA . THR A 1 562 ? 4.308 -21.475 -23.891 1.00 90.38 562 THR A CA 1
ATOM 4415 C C . THR A 1 562 ? 3.011 -21.012 -23.219 1.00 90.38 562 THR A C 1
ATOM 4417 O O . THR A 1 562 ? 3.036 -20.168 -22.320 1.00 90.38 562 THR A O 1
ATOM 4420 N N . VAL A 1 563 ? 1.867 -21.542 -23.649 1.00 88.38 563 VAL A N 1
ATOM 4421 C CA . VAL A 1 563 ? 0.551 -21.224 -23.079 1.00 88.38 563 VAL A CA 1
ATOM 4422 C C . VAL A 1 563 ? -0.209 -22.471 -22.647 1.00 88.38 563 VAL A C 1
ATOM 4424 O O . VAL A 1 563 ? -0.290 -23.454 -23.383 1.00 88.38 563 VAL A O 1
ATOM 4427 N N . ILE A 1 564 ? -0.822 -22.395 -21.467 1.00 85.31 564 ILE A N 1
ATOM 4428 C CA . ILE A 1 564 ? -1.861 -23.331 -21.037 1.00 85.31 564 ILE A CA 1
ATOM 4429 C C . ILE A 1 564 ? -3.158 -22.872 -21.705 1.00 85.31 564 ILE A C 1
ATOM 4431 O O . ILE A 1 564 ? -3.678 -21.794 -21.390 1.00 85.31 564 ILE A O 1
ATOM 4435 N N . LYS A 1 565 ? -3.647 -23.674 -22.656 1.00 79.00 565 LYS A N 1
ATOM 4436 C CA . LYS A 1 565 ? -4.892 -23.400 -23.380 1.00 79.00 565 LYS A CA 1
ATOM 4437 C C . LYS A 1 565 ? -6.102 -23.533 -22.462 1.00 79.00 565 LYS A C 1
ATOM 4439 O O . LYS A 1 565 ? -6.195 -24.495 -21.707 1.00 79.00 565 LYS A O 1
ATOM 4444 N N . ARG A 1 566 ? -7.050 -22.603 -22.575 1.00 67.81 566 ARG A N 1
ATOM 4445 C CA . ARG A 1 566 ? -8.342 -22.646 -21.865 1.00 67.81 566 ARG A CA 1
ATOM 4446 C C . ARG A 1 566 ? -9.443 -23.244 -22.735 1.00 67.81 566 ARG A C 1
ATOM 4448 O O . ARG A 1 566 ? -10.213 -24.080 -22.275 1.00 67.81 566 ARG A O 1
ATOM 4455 N N . ALA A 1 567 ? -9.485 -22.862 -24.010 1.00 46.25 567 ALA A N 1
ATOM 4456 C CA . ALA A 1 567 ? -10.338 -23.498 -25.008 1.00 46.25 567 ALA A CA 1
ATOM 4457 C C . ALA A 1 567 ? -9.649 -24.758 -25.558 1.00 46.25 567 ALA A C 1
ATOM 4459 O O . ALA A 1 567 ? -8.486 -24.712 -25.959 1.00 46.25 567 ALA A O 1
ATOM 4460 N N . GLY A 1 568 ? -10.358 -25.887 -25.582 1.00 39.47 568 GLY A N 1
ATOM 4461 C CA . GLY A 1 568 ? -9.774 -27.180 -25.958 1.00 39.47 568 GLY A CA 1
ATOM 4462 C C . GLY A 1 568 ? -9.208 -27.983 -24.784 1.00 39.47 568 GLY A C 1
ATOM 4463 O O . GLY A 1 568 ? -8.860 -29.141 -24.980 1.00 39.47 568 GLY A O 1
ATOM 4464 N N . VAL A 1 569 ? -9.261 -27.449 -23.556 1.00 36.12 569 VAL A N 1
ATOM 4465 C CA . VAL A 1 569 ? -9.666 -28.301 -22.432 1.00 36.12 569 VAL A CA 1
ATOM 4466 C C . VAL A 1 569 ? -11.163 -28.562 -22.622 1.00 36.12 569 VAL A C 1
ATOM 4468 O O . VAL A 1 569 ? -12.027 -27.950 -21.992 1.00 36.12 569 VAL A O 1
ATOM 4471 N N . GLU A 1 570 ? -11.477 -29.510 -23.514 1.00 30.31 570 GLU A N 1
ATOM 4472 C CA . GLU A 1 570 ? -12.434 -30.509 -23.060 1.00 30.31 570 GLU A CA 1
ATOM 4473 C C . GLU A 1 570 ? -11.896 -31.013 -21.726 1.00 30.31 570 GLU A C 1
ATOM 4475 O O . GLU A 1 570 ? -10.691 -31.235 -21.576 1.00 30.31 570 GLU A O 1
ATOM 4480 N N . ASN A 1 571 ? -12.782 -31.207 -20.758 1.00 30.73 571 ASN A N 1
ATOM 4481 C CA . ASN A 1 571 ? -12.419 -32.117 -19.697 1.00 30.73 571 ASN A CA 1
ATOM 4482 C C . ASN A 1 571 ? -11.978 -33.418 -20.405 1.00 30.73 571 ASN A C 1
ATOM 4484 O O . ASN A 1 571 ? -12.790 -34.005 -21.128 1.00 30.73 571 ASN A O 1
ATOM 4488 N N . GLU A 1 572 ? -10.786 -33.943 -20.091 1.00 27.53 572 GLU A N 1
ATOM 4489 C CA . GLU A 1 572 ? -10.779 -35.341 -19.662 1.00 27.53 572 GLU A CA 1
ATOM 4490 C C . GLU A 1 572 ? -11.913 -35.392 -18.653 1.00 27.53 572 GLU A C 1
ATOM 4492 O O . GLU A 1 572 ? -11.775 -34.852 -17.549 1.00 27.53 572 GLU A O 1
ATOM 4497 N N . ARG A 1 573 ? -13.102 -35.841 -19.093 1.00 25.88 573 ARG A N 1
ATOM 4498 C CA . ARG A 1 573 ? -14.253 -35.930 -18.200 1.00 25.88 573 ARG A CA 1
ATOM 4499 C C . ARG A 1 573 ? -13.686 -36.680 -17.011 1.00 25.88 573 ARG A C 1
ATOM 4501 O O . ARG A 1 573 ? -13.171 -37.771 -17.267 1.00 25.88 573 ARG A O 1
ATOM 4508 N N . PRO A 1 574 ? -13.721 -36.140 -15.774 1.00 29.77 574 PRO A N 1
ATOM 4509 C CA . PRO A 1 574 ? -13.440 -36.992 -14.637 1.00 29.77 574 PRO A CA 1
ATOM 4510 C C . PRO A 1 574 ? -14.377 -38.174 -14.852 1.00 29.77 574 PRO A C 1
ATOM 4512 O O . PRO A 1 574 ? -15.588 -37.967 -14.949 1.00 29.77 574 PRO A O 1
ATOM 4515 N N . THR A 1 575 ? -13.810 -39.350 -15.139 1.00 25.22 575 THR A N 1
ATOM 4516 C CA . THR A 1 575 ? -14.558 -40.583 -15.385 1.00 25.22 575 THR A CA 1
ATOM 4517 C C . THR A 1 575 ? -15.274 -40.801 -14.080 1.00 25.22 575 THR A C 1
ATOM 4519 O O . THR A 1 575 ? -14.568 -41.096 -13.113 1.00 25.22 575 THR A O 1
ATOM 4522 N N . PRO A 1 576 ? -16.575 -40.442 -14.021 1.00 28.59 576 PRO A N 1
ATOM 4523 C CA . PRO A 1 576 ? -17.129 -39.595 -12.968 1.00 28.59 576 PRO A CA 1
ATOM 4524 C C . PRO A 1 576 ? -16.588 -40.088 -11.658 1.00 28.59 576 PRO A C 1
ATOM 4526 O O . PRO A 1 576 ? -16.855 -41.242 -11.341 1.00 28.59 576 PRO A O 1
ATOM 4529 N N . GLU A 1 577 ? -15.743 -39.285 -10.995 1.00 30.73 577 GLU A N 1
ATOM 4530 C CA . GLU A 1 577 ? -15.126 -39.705 -9.741 1.00 30.73 577 GLU A CA 1
ATOM 4531 C C . GLU A 1 577 ? -16.285 -39.879 -8.770 1.00 30.73 577 GLU A C 1
ATOM 4533 O O . GLU A 1 577 ? -16.809 -38.906 -8.228 1.00 30.73 577 GLU A O 1
ATOM 4538 N N . VAL A 1 578 ? -16.784 -41.120 -8.717 1.00 27.95 578 VAL A N 1
ATOM 4539 C CA . VAL A 1 578 ? -18.058 -41.477 -8.112 1.00 27.95 578 VAL A CA 1
ATOM 4540 C C . VAL A 1 578 ? -17.835 -41.186 -6.655 1.00 27.95 578 VAL A C 1
ATOM 4542 O O . VAL A 1 578 ? -17.121 -41.958 -6.022 1.00 27.95 578 VAL A O 1
ATOM 4545 N N . ALA A 1 579 ? -18.332 -40.034 -6.191 1.00 29.11 579 ALA A N 1
ATOM 4546 C CA . ALA A 1 579 ? -17.915 -39.409 -4.942 1.00 29.11 579 ALA A CA 1
ATOM 4547 C C . ALA A 1 579 ? -17.951 -40.467 -3.838 1.00 29.11 579 ALA A C 1
ATOM 4549 O O . ALA A 1 579 ? -19.053 -40.878 -3.467 1.00 29.11 579 ALA A O 1
ATOM 4550 N N . LYS A 1 580 ? -16.755 -40.979 -3.465 1.00 32.59 580 LYS A N 1
ATOM 4551 C CA . LYS A 1 580 ? -16.549 -42.398 -3.079 1.00 32.59 580 LYS A CA 1
ATOM 4552 C C . LYS A 1 580 ? -17.727 -42.880 -2.243 1.00 32.59 580 LYS A C 1
ATOM 4554 O O . LYS A 1 580 ? -17.827 -42.387 -1.120 1.00 32.59 580 LYS A O 1
ATOM 4559 N N . PRO A 1 581 ? -18.622 -43.736 -2.793 1.00 34.78 581 PRO A N 1
ATOM 4560 C CA . PRO A 1 581 ? -20.018 -43.822 -2.365 1.00 34.78 581 PRO A CA 1
ATOM 4561 C C . PRO A 1 581 ? -20.074 -43.957 -0.850 1.00 34.78 581 PRO A C 1
ATOM 4563 O O . PRO A 1 581 ? -19.569 -44.944 -0.313 1.00 34.78 581 PRO A O 1
ATOM 4566 N N . ALA A 1 582 ? -20.545 -42.878 -0.210 1.00 45.34 582 ALA A N 1
ATOM 4567 C CA . ALA A 1 582 ? -20.061 -42.418 1.094 1.00 45.34 582 ALA A CA 1
ATOM 4568 C C . ALA A 1 582 ? -20.016 -43.555 2.115 1.00 45.34 582 ALA A C 1
ATOM 4570 O O . ALA A 1 582 ? -21.082 -43.955 2.575 1.00 45.34 582 ALA A O 1
ATOM 4571 N N . GLU A 1 583 ? -18.794 -44.037 2.424 1.00 49.75 583 GLU A N 1
ATOM 4572 C CA . GLU A 1 583 ? -18.519 -45.467 2.681 1.00 49.75 583 GLU A CA 1
ATOM 4573 C C . GLU A 1 583 ? -19.707 -46.179 3.318 1.00 49.75 583 GLU A C 1
ATOM 4575 O O . GLU A 1 583 ? -20.104 -45.825 4.435 1.00 49.75 583 GLU A O 1
ATOM 4580 N N . ASP A 1 584 ? -20.268 -47.104 2.534 1.00 57.25 584 ASP A N 1
ATOM 4581 C CA . ASP A 1 584 ? -21.533 -47.786 2.781 1.00 57.25 584 ASP A CA 1
ATOM 4582 C C . ASP A 1 584 ? -21.667 -48.171 4.253 1.00 57.25 584 ASP A C 1
ATOM 4584 O O . ASP A 1 584 ? -20.760 -48.792 4.816 1.00 57.25 584 ASP A O 1
ATOM 4588 N N . ILE A 1 585 ? -22.766 -47.761 4.887 1.00 58.84 585 ILE A N 1
ATOM 4589 C CA . ILE A 1 585 ? -22.907 -47.875 6.339 1.00 58.84 585 ILE A CA 1
ATOM 4590 C C . ILE A 1 585 ? -22.850 -49.342 6.772 1.00 58.84 585 ILE A C 1
ATOM 4592 O O . ILE A 1 585 ? -22.257 -49.641 7.804 1.00 58.84 585 ILE A O 1
ATOM 4596 N N . GLU A 1 586 ? -23.344 -50.257 5.931 1.00 53.81 586 GLU A N 1
ATOM 4597 C CA . GLU A 1 586 ? -23.226 -51.700 6.131 1.00 53.81 586 GLU A CA 1
ATOM 4598 C C . GLU A 1 586 ? -21.753 -52.138 6.171 1.00 53.81 586 GLU A C 1
ATOM 4600 O O . GLU A 1 586 ? -21.355 -52.856 7.082 1.00 53.81 586 GLU A O 1
ATOM 4605 N N . LYS A 1 587 ? -20.899 -51.639 5.266 1.00 58.47 587 LYS A N 1
ATOM 4606 C CA . LYS A 1 587 ? -19.459 -51.974 5.209 1.00 58.47 587 LYS A CA 1
ATOM 4607 C C . LYS A 1 587 ? -18.659 -51.324 6.333 1.00 58.47 587 LYS A C 1
ATOM 4609 O O . LYS A 1 587 ? -17.765 -51.955 6.895 1.00 58.47 587 LYS A O 1
ATOM 4614 N N . VAL A 1 588 ? -19.002 -50.089 6.693 1.00 64.25 588 VAL A N 1
ATOM 4615 C CA . VAL A 1 588 ? -18.459 -49.379 7.861 1.00 64.25 588 VAL A CA 1
ATOM 4616 C C . VAL A 1 588 ? -18.748 -50.159 9.145 1.00 64.25 588 VAL A C 1
ATOM 4618 O O . VAL A 1 588 ? -17.850 -50.367 9.962 1.00 64.25 588 VAL A O 1
ATOM 4621 N N . VAL A 1 589 ? -19.982 -50.638 9.302 1.00 61.84 589 VAL A N 1
ATOM 4622 C CA . VAL A 1 589 ? -20.423 -51.418 10.463 1.00 61.84 589 VAL A CA 1
ATOM 4623 C C . VAL A 1 589 ? -19.844 -52.829 10.425 1.00 61.84 589 VAL A C 1
ATOM 4625 O O . VAL A 1 589 ? -19.380 -53.307 11.452 1.00 61.84 589 VAL A O 1
ATOM 4628 N N . GLN A 1 590 ? -19.769 -53.470 9.259 1.00 60.28 590 GLN A N 1
ATOM 4629 C CA . GLN A 1 590 ? -19.139 -54.778 9.080 1.00 60.28 590 GLN A CA 1
ATOM 4630 C C . GLN A 1 590 ? -17.653 -54.733 9.463 1.00 60.28 590 GLN A C 1
ATOM 4632 O O . GLN A 1 590 ? -17.198 -55.592 10.212 1.00 60.28 590 GLN A O 1
ATOM 4637 N N . ARG A 1 591 ? -16.902 -53.707 9.031 1.00 69.88 591 ARG A N 1
ATOM 4638 C CA . ARG A 1 591 ? -15.504 -53.484 9.448 1.00 69.88 591 ARG A CA 1
ATOM 4639 C C . ARG A 1 591 ? -15.379 -53.259 10.955 1.00 69.88 591 ARG A C 1
ATOM 4641 O O . ARG A 1 591 ? -14.499 -53.848 11.577 1.00 69.88 591 ARG A O 1
ATOM 4648 N N . PHE A 1 592 ? -16.261 -52.450 11.542 1.00 74.81 592 PHE A N 1
ATOM 4649 C CA . PHE A 1 592 ? -16.294 -52.217 12.987 1.00 74.81 592 PHE A CA 1
ATOM 4650 C C . PHE A 1 592 ? -16.564 -53.520 13.764 1.00 74.81 592 PHE A C 1
ATOM 4652 O O . PHE A 1 592 ? -15.792 -53.881 14.646 1.00 74.81 592 PHE A O 1
ATOM 4659 N N . VAL A 1 593 ? -17.595 -54.280 13.380 1.00 64.19 593 VAL A N 1
ATOM 4660 C CA . VAL A 1 593 ? -17.964 -55.567 13.995 1.00 64.19 593 VAL A CA 1
ATOM 4661 C C . VAL A 1 593 ? -16.866 -56.622 13.815 1.00 64.19 593 VAL A C 1
ATOM 4663 O O . VAL A 1 593 ? -16.596 -57.359 14.757 1.00 64.19 593 VAL A O 1
ATOM 4666 N N . ILE A 1 594 ? -16.180 -56.672 12.667 1.00 63.47 594 ILE A N 1
ATOM 4667 C CA . ILE A 1 594 ? -15.008 -57.541 12.454 1.00 63.47 594 ILE A CA 1
ATOM 4668 C C . ILE A 1 594 ? -13.860 -57.159 13.400 1.00 63.47 594 ILE A C 1
ATOM 4670 O O . ILE A 1 594 ? -13.299 -58.031 14.057 1.00 63.47 594 ILE A O 1
ATOM 4674 N N . CYS A 1 595 ? -13.545 -55.870 13.530 1.00 68.69 595 CYS A N 1
ATOM 4675 C CA . CYS A 1 595 ? -12.486 -55.388 14.420 1.00 68.69 595 CYS A CA 1
ATOM 4676 C C . CYS A 1 595 ? -12.778 -55.689 15.908 1.00 68.69 595 CYS A C 1
ATOM 4678 O O . CYS A 1 595 ? -11.879 -56.098 16.645 1.00 68.69 595 CYS A O 1
ATOM 4680 N N . ILE A 1 596 ? -14.042 -55.591 16.337 1.00 70.31 596 ILE A N 1
ATOM 4681 C CA . ILE A 1 596 ? -14.470 -56.010 17.681 1.00 70.31 596 ILE A CA 1
ATOM 4682 C C . ILE A 1 596 ? -14.398 -57.542 17.835 1.00 70.31 596 ILE A C 1
ATOM 4684 O O . ILE A 1 596 ? -13.739 -58.038 18.746 1.00 70.31 596 ILE A O 1
ATOM 4688 N N . LEU A 1 597 ? -15.054 -58.311 16.955 1.00 62.72 597 LEU A N 1
ATOM 4689 C CA . LEU A 1 597 ? -15.243 -59.759 17.137 1.00 62.72 597 LEU A CA 1
ATOM 4690 C C . LEU A 1 597 ? -14.007 -60.611 16.816 1.00 62.72 597 LEU A C 1
ATOM 4692 O O . LEU A 1 597 ? -13.777 -61.617 17.487 1.00 62.72 597 LEU A O 1
ATOM 4696 N N . GLN A 1 598 ? -13.237 -60.251 15.788 1.00 57.47 598 GLN A N 1
ATOM 4697 C CA . GLN A 1 598 ? -12.097 -61.043 15.307 1.00 57.47 598 GLN A CA 1
ATOM 4698 C C . GLN A 1 598 ? -10.759 -60.509 15.825 1.00 57.47 598 GLN A C 1
ATOM 4700 O O . GLN A 1 598 ? -9.905 -61.302 16.212 1.00 57.47 598 GLN A O 1
ATOM 4705 N N . GLU A 1 599 ? -10.577 -59.185 15.878 1.00 56.34 599 GLU A N 1
ATOM 4706 C CA . GLU A 1 599 ? -9.311 -58.579 16.324 1.00 56.34 599 GLU A CA 1
ATOM 4707 C C . GLU A 1 599 ? -9.280 -58.246 17.829 1.00 56.34 599 GLU A C 1
ATOM 4709 O O . GLU A 1 599 ? -8.207 -57.943 18.350 1.00 56.34 599 GLU A O 1
ATOM 4714 N N . ARG A 1 600 ? -10.426 -58.317 18.532 1.00 63.16 600 ARG A N 1
ATOM 4715 C CA . ARG A 1 600 ? -10.589 -58.005 19.971 1.00 63.16 600 ARG A CA 1
ATOM 4716 C C . ARG A 1 600 ? -10.004 -56.646 20.393 1.00 63.16 600 ARG A C 1
ATOM 4718 O O . ARG A 1 600 ? -9.455 -56.507 21.485 1.00 63.16 600 ARG A O 1
ATOM 4725 N N . LYS A 1 601 ? -10.115 -55.639 19.526 1.00 69.31 601 LYS A N 1
ATOM 4726 C CA . LYS A 1 601 ? -9.650 -54.270 19.801 1.00 69.31 601 LYS A CA 1
ATOM 4727 C C . LYS A 1 601 ? -10.726 -53.434 20.495 1.00 69.31 601 LYS A C 1
ATOM 4729 O O . LYS A 1 601 ? -11.909 -53.766 20.470 1.00 69.31 601 LYS A O 1
ATOM 4734 N N . GLU A 1 602 ? -10.306 -52.331 21.108 1.00 76.94 602 GLU A N 1
ATOM 4735 C CA . GLU A 1 602 ? -11.212 -51.382 21.755 1.00 76.94 602 GLU A CA 1
ATOM 4736 C C . GLU A 1 602 ? -12.078 -50.633 20.733 1.00 76.94 602 GLU A C 1
ATOM 4738 O O . GLU A 1 602 ? -11.653 -50.357 19.606 1.00 76.94 602 GLU A O 1
ATOM 4743 N N . ILE A 1 603 ? -13.282 -50.228 21.154 1.00 76.88 603 ILE A N 1
ATOM 4744 C CA . ILE A 1 603 ? -14.240 -49.473 20.325 1.00 76.88 603 ILE A CA 1
ATOM 4745 C C . ILE A 1 603 ? -13.584 -48.263 19.640 1.00 76.88 603 ILE A C 1
ATOM 4747 O O . ILE A 1 603 ? -13.822 -48.023 18.459 1.00 76.88 603 ILE A O 1
ATOM 4751 N N . GLU A 1 604 ? -12.726 -47.521 20.345 1.00 76.75 604 GLU A N 1
ATOM 4752 C CA . GLU A 1 604 ? -12.057 -46.330 19.800 1.00 76.75 604 GLU A CA 1
ATOM 4753 C C . GLU A 1 604 ? -10.994 -46.651 18.740 1.00 76.75 604 GLU A C 1
ATOM 4755 O O . GLU A 1 604 ? -10.750 -45.826 17.863 1.00 76.75 604 GLU A O 1
ATOM 4760 N N . THR A 1 605 ? -10.409 -47.854 18.750 1.00 77.00 605 THR A N 1
ATOM 4761 C CA . THR A 1 605 ? -9.478 -48.303 17.699 1.00 77.00 605 THR A CA 1
ATOM 4762 C C . THR A 1 605 ? -10.206 -48.814 16.451 1.00 77.00 605 THR A C 1
ATOM 4764 O O . THR A 1 605 ? -9.638 -48.801 15.361 1.00 77.00 605 THR A O 1
ATOM 4767 N N . CYS A 1 606 ? -11.453 -49.274 16.600 1.00 69.81 606 CYS A N 1
ATOM 4768 C CA . CYS A 1 606 ? -12.243 -49.873 15.522 1.00 69.81 606 CYS A CA 1
ATOM 4769 C C . CYS A 1 606 ? -13.129 -48.882 14.746 1.00 69.81 606 CYS A C 1
ATOM 4771 O O . CYS A 1 606 ? -13.603 -49.211 13.655 1.00 69.81 606 CYS A O 1
ATOM 4773 N N . LEU A 1 607 ? -13.399 -47.690 15.289 1.00 74.50 607 LEU A N 1
ATOM 4774 C CA . LEU A 1 607 ? -14.276 -46.699 14.659 1.00 74.50 607 LEU A CA 1
ATOM 4775 C C . LEU A 1 607 ? -13.557 -45.898 13.551 1.00 74.50 607 LEU A C 1
ATOM 4777 O O . LEU A 1 607 ? -12.460 -45.388 13.771 1.00 74.50 607 LEU A O 1
ATOM 4781 N N . PRO A 1 608 ? -14.179 -45.674 12.374 1.00 60.09 608 PRO A N 1
ATOM 4782 C CA . PRO A 1 608 ? -13.596 -44.887 11.278 1.00 60.09 608 PRO A CA 1
ATOM 4783 C C . PRO A 1 608 ? -13.744 -43.360 11.474 1.00 60.09 608 PRO A C 1
ATOM 4785 O O . PRO A 1 608 ? -13.892 -42.611 10.509 1.00 60.09 608 PRO A O 1
ATOM 4788 N N . GLY A 1 609 ? -13.778 -42.890 12.721 1.00 69.88 609 GLY A N 1
ATOM 4789 C CA . GLY A 1 609 ? -14.091 -41.512 13.102 1.00 69.88 609 GLY A CA 1
ATOM 4790 C C . GLY A 1 609 ? -14.499 -41.421 14.573 1.00 69.88 609 GLY A C 1
ATOM 4791 O O . GLY A 1 609 ? -14.319 -42.374 15.327 1.00 69.88 609 GLY A O 1
ATOM 4792 N N . SER A 1 610 ? -15.070 -40.289 14.998 1.00 76.44 610 SER A N 1
ATOM 4793 C CA . SER A 1 610 ? -15.564 -40.158 16.376 1.00 76.44 610 SER A CA 1
ATOM 4794 C C . SER A 1 610 ? -16.838 -40.984 16.614 1.00 76.44 610 SER A C 1
ATOM 4796 O O . SER A 1 610 ? -17.607 -41.252 15.682 1.00 76.44 610 SER A O 1
ATOM 4798 N N . LYS A 1 611 ? -17.087 -41.354 17.879 1.00 75.38 611 LYS A N 1
ATOM 4799 C CA . LYS A 1 611 ? -18.289 -42.090 18.314 1.00 75.38 611 LYS A CA 1
ATOM 4800 C C . LYS A 1 611 ? -19.570 -41.379 17.867 1.00 75.38 611 LYS A C 1
ATOM 4802 O O . LYS A 1 611 ? -20.480 -42.005 17.332 1.00 75.38 611 LYS A O 1
ATOM 4807 N N . GLU A 1 612 ? -19.610 -40.058 18.009 1.00 76.25 612 GLU A N 1
ATOM 4808 C CA . GLU A 1 612 ? -20.752 -39.209 17.664 1.00 76.25 612 GLU A CA 1
ATOM 4809 C C . GLU A 1 612 ? -21.000 -39.198 16.151 1.00 76.25 612 GLU A C 1
ATOM 4811 O O . GLU A 1 612 ? -22.145 -39.305 15.715 1.00 76.25 612 GLU A O 1
ATOM 4816 N N . ALA A 1 613 ? -19.935 -39.118 15.343 1.00 68.38 613 ALA A N 1
ATOM 4817 C CA . ALA A 1 613 ? -20.030 -39.126 13.885 1.00 68.38 613 ALA A CA 1
ATOM 4818 C C . ALA A 1 613 ? -20.513 -40.483 13.340 1.00 68.38 613 ALA A C 1
ATOM 4820 O O . ALA A 1 613 ? -21.326 -40.518 12.413 1.00 68.38 613 ALA A O 1
ATOM 4821 N N . PHE A 1 614 ? -20.058 -41.593 13.931 1.00 75.31 614 PHE A N 1
ATOM 4822 C CA . PHE A 1 614 ? -20.536 -42.938 13.597 1.00 75.31 614 PHE A CA 1
ATOM 4823 C C . PHE A 1 614 ? -22.015 -43.113 13.968 1.00 75.31 614 PHE A C 1
ATOM 4825 O O . PHE A 1 614 ? -22.826 -43.474 13.117 1.00 75.31 614 PHE A O 1
ATOM 4832 N N . VAL A 1 615 ? -22.388 -42.784 15.210 1.00 76.12 615 VAL A N 1
ATOM 4833 C CA . VAL A 1 615 ? -23.765 -42.913 15.718 1.00 76.12 615 VAL A CA 1
ATOM 4834 C C . VAL A 1 615 ? -24.742 -42.024 14.938 1.00 76.12 615 VAL A C 1
ATOM 4836 O O . VAL A 1 615 ? -25.847 -42.464 14.623 1.00 76.12 615 VAL A O 1
ATOM 4839 N N . ALA A 1 616 ? -24.341 -40.802 14.569 1.00 70.50 616 ALA A N 1
ATOM 4840 C CA . ALA A 1 616 ? -25.153 -39.915 13.738 1.00 70.50 616 ALA A CA 1
ATOM 4841 C C . ALA A 1 616 ? -25.393 -40.498 12.334 1.00 70.50 616 ALA A C 1
ATOM 4843 O O . ALA A 1 616 ? -26.544 -40.589 11.908 1.00 70.50 616 ALA A O 1
ATOM 4844 N N . ARG A 1 617 ? -24.336 -40.956 11.642 1.00 71.94 617 ARG A N 1
ATOM 4845 C CA . ARG A 1 617 ? -24.463 -41.573 10.306 1.00 71.94 617 ARG A CA 1
ATOM 4846 C C . ARG A 1 617 ? -25.266 -42.876 10.334 1.00 71.94 617 ARG A C 1
ATOM 4848 O O . ARG A 1 617 ? -26.020 -43.127 9.398 1.00 71.94 617 ARG A O 1
ATOM 4855 N N . PHE A 1 618 ? -25.148 -43.678 11.395 1.00 70.25 618 PHE A N 1
ATOM 4856 C CA . PHE A 1 618 ? -25.938 -44.901 11.550 1.00 70.25 618 PHE A CA 1
ATOM 4857 C C . PHE A 1 618 ? -27.431 -44.588 11.728 1.00 70.25 618 PHE A C 1
ATOM 4859 O O . PHE A 1 618 ? -28.260 -45.144 11.010 1.00 70.25 618 PHE A O 1
ATOM 4866 N N . ARG A 1 619 ? -27.800 -43.645 12.612 1.00 74.69 619 ARG A N 1
ATOM 4867 C CA . ARG A 1 619 ? -29.210 -43.231 12.765 1.00 74.69 619 ARG A CA 1
ATOM 4868 C C . ARG A 1 619 ? -29.790 -42.650 11.471 1.00 74.69 619 ARG A C 1
ATOM 4870 O O . ARG A 1 619 ? -30.895 -43.027 11.093 1.00 74.69 619 ARG A O 1
ATOM 4877 N N . GLU A 1 620 ? -29.035 -41.812 10.757 1.00 69.69 620 GLU A N 1
ATOM 4878 C CA . GLU A 1 620 ? -29.468 -41.227 9.475 1.00 69.69 620 GLU A CA 1
ATOM 4879 C C . GLU A 1 620 ? -29.700 -42.286 8.375 1.00 69.69 620 GLU A C 1
ATOM 4881 O O . GLU A 1 620 ? -30.470 -42.054 7.442 1.00 69.69 620 GLU A O 1
ATOM 4886 N N . ALA A 1 621 ? -29.048 -43.450 8.460 1.00 63.72 621 ALA A N 1
ATOM 4887 C CA . ALA A 1 621 ? -29.336 -44.589 7.592 1.00 63.72 621 ALA A CA 1
ATOM 4888 C C . ALA A 1 621 ? -30.617 -45.321 8.020 1.00 63.72 621 ALA A C 1
ATOM 4890 O O . ALA A 1 621 ? -31.521 -45.500 7.204 1.00 63.72 621 ALA A O 1
ATOM 4891 N N . MET A 1 622 ? -30.751 -45.662 9.306 1.00 62.78 622 MET A N 1
ATOM 4892 C CA . MET A 1 622 ? -31.920 -46.395 9.811 1.00 62.78 622 MET A CA 1
ATOM 4893 C C . MET A 1 622 ? -33.240 -45.622 9.644 1.00 62.78 622 MET A C 1
ATOM 4895 O O . MET A 1 622 ? -34.285 -46.231 9.415 1.00 62.78 622 MET A O 1
ATOM 4899 N N . GLU A 1 623 ? -33.225 -44.285 9.693 1.00 67.06 623 GLU A N 1
ATOM 4900 C CA . GLU A 1 623 ? -34.419 -43.476 9.391 1.00 67.06 623 GLU A CA 1
ATOM 4901 C C . GLU A 1 623 ? -34.877 -43.574 7.924 1.00 67.06 623 GLU A C 1
ATOM 4903 O O . GLU A 1 623 ? -36.059 -43.366 7.636 1.00 67.06 623 GLU A O 1
ATOM 4908 N N . LYS A 1 624 ? -33.977 -43.924 6.994 1.00 63.25 624 LYS A N 1
ATOM 4909 C CA . LYS A 1 624 ? -34.300 -44.098 5.568 1.00 63.25 624 LYS A CA 1
ATOM 4910 C C . LYS A 1 624 ? -34.887 -45.477 5.278 1.00 63.25 624 LYS A C 1
ATOM 4912 O O . LYS A 1 624 ? -35.804 -45.566 4.465 1.00 63.25 624 LYS A O 1
ATOM 4917 N N . GLU A 1 625 ? -34.410 -46.519 5.958 1.00 59.62 625 GLU A N 1
ATOM 4918 C CA . GLU A 1 625 ? -34.881 -47.898 5.745 1.00 59.62 625 GLU A CA 1
ATOM 4919 C C . GLU A 1 625 ? -36.224 -48.212 6.416 1.00 59.62 625 GLU A C 1
ATOM 4921 O O . GLU A 1 625 ? -36.945 -49.087 5.944 1.00 59.62 625 GLU A O 1
ATOM 4926 N N . ARG A 1 626 ? -36.603 -47.465 7.466 1.00 66.38 626 ARG A N 1
ATOM 4927 C CA . ARG A 1 626 ? -37.855 -47.659 8.231 1.00 66.38 626 ARG A CA 1
ATOM 4928 C C . ARG A 1 626 ? -37.990 -49.087 8.809 1.00 66.38 626 ARG A C 1
ATOM 4930 O O . ARG A 1 626 ? -38.952 -49.787 8.485 1.00 66.38 626 ARG A O 1
ATOM 4937 N N . PRO A 1 627 ? -37.049 -49.509 9.675 1.00 68.00 627 PRO A N 1
ATOM 4938 C CA . PRO A 1 627 ? -37.054 -50.827 10.316 1.00 68.00 627 PRO A CA 1
ATOM 4939 C C . PRO A 1 627 ? -38.288 -51.039 11.212 1.00 68.00 627 PRO A C 1
ATOM 4941 O O . PRO A 1 627 ? -38.982 -50.076 11.560 1.00 68.00 627 PRO A O 1
ATOM 4944 N N . SER A 1 628 ? -38.551 -52.284 11.631 1.00 70.06 628 SER A N 1
ATOM 4945 C CA . SER A 1 628 ? -39.646 -52.552 12.571 1.00 70.06 628 SER A CA 1
ATOM 4946 C C . SER A 1 628 ? -39.368 -51.942 13.950 1.00 70.06 628 SER A C 1
ATOM 4948 O O . SER A 1 628 ? -38.234 -51.603 14.297 1.00 70.06 628 SER A O 1
ATOM 4950 N N . GLU A 1 629 ? -40.408 -51.805 14.774 1.00 66.81 629 GLU A N 1
ATOM 4951 C CA . GLU A 1 629 ? -40.264 -51.238 16.119 1.00 66.81 629 GLU A CA 1
ATOM 4952 C C . GLU A 1 629 ? -39.378 -52.102 17.037 1.00 66.81 629 GLU A C 1
ATOM 4954 O O . GLU A 1 629 ? -38.685 -51.561 17.897 1.00 66.81 629 GLU A O 1
ATOM 4959 N N . HIS A 1 630 ? -39.316 -53.419 16.800 1.00 66.00 630 HIS A N 1
ATOM 4960 C CA . HIS A 1 630 ? -38.385 -54.319 17.487 1.00 66.00 630 HIS A CA 1
ATOM 4961 C C . HIS A 1 630 ? -36.933 -54.057 17.061 1.00 66.00 630 HIS A C 1
ATOM 4963 O O . HIS A 1 630 ? -36.078 -53.787 17.905 1.00 66.00 630 HIS A O 1
ATOM 4969 N N . ASP A 1 631 ? -36.670 -54.039 15.752 1.00 56.78 631 ASP A N 1
ATOM 4970 C CA . ASP A 1 631 ? -35.333 -53.786 15.197 1.00 56.78 631 ASP A CA 1
ATOM 4971 C C . ASP A 1 631 ? -34.804 -52.404 15.617 1.00 56.78 631 ASP A C 1
ATOM 4973 O O . ASP A 1 631 ? -33.621 -52.240 15.913 1.00 56.78 631 ASP A O 1
ATOM 4977 N N . ARG A 1 632 ? -35.688 -51.398 15.705 1.00 66.19 632 ARG A N 1
ATOM 4978 C CA . ARG A 1 632 ? -35.341 -50.043 16.154 1.00 66.19 632 ARG A CA 1
ATOM 4979 C C . ARG A 1 632 ? -34.905 -50.005 17.623 1.00 66.19 632 ARG A C 1
ATOM 4981 O O . ARG A 1 632 ? -33.988 -49.254 17.954 1.00 66.19 632 ARG A O 1
ATOM 4988 N N . GLN A 1 633 ? -35.517 -50.812 18.493 1.00 69.12 633 GLN A N 1
ATOM 4989 C CA . GLN A 1 633 ? -35.091 -50.947 19.893 1.00 69.12 633 GLN A CA 1
ATOM 4990 C C . GLN A 1 633 ? -33.722 -51.639 19.998 1.00 69.12 633 GLN A C 1
ATOM 4992 O O . GLN A 1 633 ? -32.869 -51.205 20.771 1.00 69.12 633 GLN A O 1
ATOM 4997 N N . GLU A 1 634 ? -33.478 -52.670 19.187 1.00 64.25 634 GLU A N 1
ATOM 4998 C CA . GLU A 1 634 ? -32.201 -53.396 19.157 1.00 64.25 634 GLU A CA 1
ATOM 4999 C C . GLU A 1 634 ? -31.055 -52.564 18.543 1.00 64.25 634 GLU A C 1
ATOM 5001 O O . GLU A 1 634 ? -29.914 -52.623 19.007 1.00 64.25 634 GLU A O 1
ATOM 5006 N N . VAL A 1 635 ? -31.353 -51.701 17.567 1.00 68.12 635 VAL A N 1
ATOM 5007 C CA . VAL A 1 635 ? -30.417 -50.683 17.062 1.00 68.12 635 VAL A CA 1
ATOM 5008 C C . VAL A 1 635 ? -30.048 -49.670 18.142 1.00 68.12 635 VAL A C 1
ATOM 5010 O O . VAL A 1 635 ? -28.865 -49.406 18.348 1.00 68.12 635 VAL A O 1
ATOM 5013 N N . GLU A 1 636 ? -31.020 -49.102 18.857 1.00 76.69 636 GLU A N 1
ATOM 5014 C CA . GLU A 1 636 ? -30.713 -48.127 19.912 1.00 76.69 636 GLU A CA 1
ATOM 5015 C C . GLU A 1 636 ? -29.944 -48.771 21.076 1.00 76.69 636 GLU A C 1
ATOM 5017 O O . GLU A 1 636 ? -29.058 -48.135 21.648 1.00 76.69 636 GLU A O 1
ATOM 5022 N N . LYS A 1 637 ? -30.174 -50.060 21.361 1.00 73.12 637 LYS A N 1
ATOM 5023 C CA . LYS A 1 637 ? -29.362 -50.846 22.302 1.00 73.12 637 LYS A CA 1
ATOM 5024 C C . LYS A 1 637 ? -27.910 -51.017 21.829 1.00 73.12 637 LYS A C 1
ATOM 5026 O O . LYS A 1 637 ? -26.990 -50.790 22.612 1.00 73.12 637 LYS A O 1
ATOM 5031 N N . PHE A 1 638 ? -27.691 -51.350 20.555 1.00 75.88 638 PHE A N 1
ATOM 5032 C CA . PHE A 1 638 ? -26.353 -51.422 19.948 1.00 75.88 638 PHE A CA 1
ATOM 5033 C C . PHE A 1 638 ? -25.615 -50.074 20.013 1.00 75.88 638 PHE A C 1
ATOM 5035 O O . PHE A 1 638 ? -24.465 -50.007 20.451 1.00 75.88 638 PHE A O 1
ATOM 5042 N N . LEU A 1 639 ? -26.288 -48.982 19.636 1.00 79.50 639 LEU A N 1
ATOM 5043 C CA . LEU A 1 639 ? -25.713 -47.636 19.667 1.00 79.50 639 LEU A CA 1
ATOM 5044 C C . LEU A 1 639 ? -25.435 -47.155 21.101 1.00 79.50 639 LEU A C 1
ATOM 5046 O O . LEU A 1 639 ? -24.427 -46.484 21.323 1.00 79.50 639 LEU A O 1
ATOM 5050 N N . ALA A 1 640 ? -26.273 -47.517 22.078 1.00 77.88 640 ALA A N 1
ATOM 5051 C CA . ALA A 1 640 ? -26.047 -47.189 23.485 1.00 77.88 640 ALA A CA 1
ATOM 5052 C C . ALA A 1 640 ? -24.735 -47.790 24.016 1.00 77.88 640 ALA A C 1
ATOM 5054 O O . ALA A 1 640 ? -23.963 -47.068 24.645 1.00 77.88 640 ALA A O 1
ATOM 5055 N N . LEU A 1 641 ? -24.437 -49.056 23.699 1.00 76.25 641 LEU A N 1
ATOM 5056 C CA . LEU A 1 641 ? -23.186 -49.718 24.098 1.00 76.25 641 LEU A CA 1
ATOM 5057 C C . LEU A 1 641 ? -21.945 -49.035 23.487 1.00 76.25 641 LEU A C 1
ATOM 5059 O O . LEU A 1 641 ? -20.947 -48.827 24.179 1.00 76.25 641 LEU A O 1
ATOM 5063 N N . ILE A 1 642 ? -22.024 -48.593 22.224 1.00 77.75 642 ILE A N 1
ATOM 5064 C CA . ILE A 1 642 ? -20.949 -47.828 21.559 1.00 77.75 642 ILE A CA 1
ATOM 5065 C C . ILE A 1 642 ? -20.732 -46.460 22.226 1.00 77.75 642 ILE A C 1
ATOM 5067 O O . ILE A 1 642 ? -19.587 -46.058 22.446 1.00 77.75 642 ILE A O 1
ATOM 5071 N N . VAL A 1 643 ? -21.813 -45.749 22.571 1.00 79.62 643 VAL A N 1
ATOM 5072 C CA . VAL A 1 643 ? -21.752 -44.442 23.256 1.00 79.62 643 VAL A CA 1
ATOM 5073 C C . VAL A 1 643 ? -21.211 -44.579 24.683 1.00 79.62 643 VAL A C 1
ATOM 5075 O O . VAL A 1 643 ? -20.423 -43.742 25.116 1.00 79.62 643 VAL A O 1
ATOM 5078 N N . GLN A 1 644 ? -21.590 -45.640 25.399 1.00 81.12 644 GLN A N 1
ATOM 5079 C CA . GLN A 1 644 ? -21.074 -45.959 26.735 1.00 81.12 644 GLN A CA 1
ATOM 5080 C C . GLN A 1 644 ? -19.606 -46.413 26.708 1.00 81.12 644 GLN A C 1
ATOM 5082 O O . GLN A 1 644 ? -18.907 -46.273 27.708 1.00 81.12 644 GLN A O 1
ATOM 5087 N N . GLY A 1 645 ? -19.121 -46.925 25.571 1.00 77.12 645 GLY A N 1
ATOM 5088 C CA . GLY A 1 645 ? -17.738 -47.373 25.397 1.00 77.12 645 GLY A CA 1
ATOM 5089 C C . GLY A 1 645 ? -17.425 -48.726 26.042 1.00 77.12 645 GLY A C 1
ATOM 5090 O O . GLY A 1 645 ? -16.250 -49.072 26.158 1.00 77.12 645 GLY A O 1
ATOM 5091 N N . ASN A 1 646 ? -18.438 -49.498 26.450 1.00 78.38 646 ASN A N 1
ATOM 5092 C CA . ASN A 1 646 ? -18.231 -50.798 27.084 1.00 78.38 646 ASN A CA 1
ATOM 5093 C C . ASN A 1 646 ? -17.898 -51.878 26.038 1.00 78.38 646 ASN A C 1
ATOM 5095 O O . ASN A 1 646 ? -18.788 -52.502 25.459 1.00 78.38 646 ASN A O 1
ATOM 5099 N N . THR A 1 647 ? -16.603 -52.075 25.776 1.00 77.81 647 THR A N 1
ATOM 5100 C CA . THR A 1 647 ? -16.123 -53.001 24.734 1.00 77.81 647 THR A CA 1
ATOM 5101 C C . THR A 1 647 ? -16.495 -54.460 25.027 1.00 77.81 647 THR A C 1
ATOM 5103 O O . THR A 1 647 ? -16.853 -55.175 24.094 1.00 77.81 647 THR A O 1
ATOM 5106 N N . GLU A 1 648 ? -16.477 -54.908 26.289 1.00 74.81 648 GLU A N 1
ATOM 5107 C CA . GLU A 1 648 ? -16.811 -56.301 26.639 1.00 74.81 648 GLU A CA 1
ATOM 5108 C C . GLU A 1 648 ? -18.300 -56.612 26.427 1.00 74.81 648 GLU A C 1
ATOM 5110 O O . GLU A 1 648 ? -18.642 -57.587 25.760 1.00 74.81 648 GLU A O 1
ATOM 5115 N N . GLU A 1 649 ? -19.193 -55.749 26.915 1.00 79.00 649 GLU A N 1
ATOM 5116 C CA . GLU A 1 649 ? -20.646 -55.925 26.770 1.00 79.00 649 GLU A CA 1
ATOM 5117 C C . GLU A 1 649 ? -21.093 -55.787 25.303 1.00 79.00 649 GLU A C 1
ATOM 5119 O O . GLU A 1 649 ? -21.979 -56.512 24.846 1.00 79.00 649 GLU A O 1
ATOM 5124 N N . LEU A 1 650 ? -20.425 -54.930 24.517 1.00 75.44 650 LEU A N 1
ATOM 5125 C CA . LEU A 1 650 ? -20.618 -54.868 23.066 1.00 75.44 650 LEU A CA 1
ATOM 5126 C C . LEU A 1 650 ? -20.125 -56.144 22.359 1.00 75.44 650 LEU A C 1
ATOM 5128 O O . LEU A 1 650 ? -20.803 -56.640 21.457 1.00 75.44 650 LEU A O 1
ATOM 5132 N N . PHE A 1 651 ? -18.972 -56.686 22.762 1.00 71.56 651 PHE A N 1
ATOM 5133 C CA . PHE A 1 651 ? -18.434 -57.938 22.225 1.00 71.56 651 PHE A CA 1
ATOM 5134 C C . PHE A 1 651 ? -19.372 -59.117 22.519 1.00 71.56 651 PHE A C 1
ATOM 5136 O O . PHE A 1 651 ? -19.653 -59.907 21.617 1.00 71.56 651 PHE A O 1
ATOM 5143 N N . GLU A 1 652 ? -19.908 -59.222 23.738 1.00 72.31 652 GLU A N 1
ATOM 5144 C CA . GLU A 1 652 ? -20.875 -60.260 24.114 1.00 72.31 652 GLU A CA 1
ATOM 5145 C C . GLU A 1 652 ? -22.209 -60.098 23.362 1.00 72.31 652 GLU A C 1
ATOM 5147 O O . GLU A 1 652 ? -22.740 -61.072 22.817 1.00 72.31 652 GLU A O 1
ATOM 5152 N N . TYR A 1 653 ? -22.727 -58.870 23.252 1.00 72.25 653 TYR A N 1
ATOM 5153 C CA . TYR A 1 653 ? -23.944 -58.563 22.494 1.00 72.25 653 TYR A CA 1
ATOM 5154 C C . TYR A 1 653 ? -23.837 -58.954 21.009 1.00 72.25 653 TYR A C 1
ATOM 5156 O O . TYR A 1 653 ? -24.775 -59.526 20.449 1.00 72.25 653 TYR A O 1
ATOM 5164 N N . LEU A 1 654 ? -22.688 -58.688 20.377 1.00 64.62 654 LEU A N 1
ATOM 5165 C CA . LEU A 1 654 ? -22.420 -59.051 18.982 1.00 64.62 654 LEU A CA 1
ATOM 5166 C C . LEU A 1 654 ? -22.152 -60.557 18.806 1.00 64.62 654 LEU A C 1
ATOM 5168 O O . LEU A 1 654 ? -22.679 -61.170 17.874 1.00 64.62 654 LEU A O 1
ATOM 5172 N N . SER A 1 655 ? -21.384 -61.173 19.713 1.00 57.31 655 SER A N 1
ATOM 5173 C CA . SER A 1 655 ? -21.026 -62.602 19.653 1.00 57.31 655 SER A CA 1
ATOM 5174 C C . SER A 1 655 ? -22.252 -63.511 19.724 1.00 57.31 655 SER A C 1
ATOM 5176 O O . SER A 1 655 ? -22.322 -64.515 19.021 1.00 57.31 655 SER A O 1
ATOM 5178 N N . ASN A 1 656 ? -23.258 -63.131 20.516 1.00 58.03 656 ASN A N 1
ATOM 5179 C CA . ASN A 1 656 ? -24.513 -63.872 20.644 1.00 58.03 656 ASN A CA 1
ATOM 5180 C C . ASN A 1 656 ? -25.455 -63.742 19.424 1.00 58.03 656 ASN A C 1
ATOM 5182 O O . ASN A 1 656 ? -26.542 -64.320 19.442 1.00 58.03 656 ASN A O 1
ATOM 5186 N N . ARG A 1 657 ? -25.092 -62.974 18.380 1.00 59.38 657 ARG A N 1
ATOM 5187 C CA . ARG A 1 657 ? -25.989 -62.653 17.248 1.00 59.38 657 ARG A CA 1
ATOM 5188 C C . ARG A 1 657 ? -25.443 -62.944 15.849 1.00 59.38 657 ARG A C 1
ATOM 5190 O O . ARG A 1 657 ? -26.240 -63.011 14.917 1.00 59.38 657 ARG A O 1
ATOM 5197 N N . VAL A 1 658 ? -24.139 -63.165 15.676 1.00 51.12 658 VAL A N 1
ATOM 5198 C CA . VAL A 1 658 ? -23.547 -63.510 14.367 1.00 51.12 658 VAL A CA 1
ATOM 5199 C C . VAL A 1 658 ? -23.134 -64.981 14.346 1.00 51.12 658 VAL A C 1
ATOM 5201 O O . VAL A 1 658 ? -22.120 -65.358 14.931 1.00 51.12 658 VAL A O 1
ATOM 5204 N N . SER A 1 659 ? -23.896 -65.834 13.653 1.00 43.00 659 SER A N 1
ATOM 5205 C CA . SER A 1 659 ? -23.530 -67.250 13.531 1.00 43.00 659 SER A CA 1
ATOM 5206 C C . SER A 1 659 ? -22.359 -67.440 12.555 1.00 43.00 659 SER A C 1
ATOM 5208 O O . SER A 1 659 ? -22.335 -66.872 11.460 1.00 43.00 659 SER A O 1
ATOM 5210 N N . ALA A 1 660 ? -21.387 -68.279 12.927 1.00 35.22 660 ALA A N 1
ATOM 5211 C CA . ALA A 1 660 ? -20.158 -68.479 12.151 1.00 35.22 660 ALA A CA 1
ATOM 5212 C C . ALA A 1 660 ? -20.387 -69.018 10.720 1.00 35.22 660 ALA A C 1
ATOM 5214 O O . ALA A 1 660 ? -19.512 -68.886 9.865 1.00 35.22 660 ALA A O 1
ATOM 5215 N N . ALA A 1 661 ? -21.563 -69.591 10.436 1.00 35.50 661 ALA A N 1
ATOM 5216 C CA . ALA A 1 661 ? -21.933 -70.064 9.104 1.00 35.50 661 ALA A CA 1
ATOM 5217 C C . ALA A 1 661 ? -22.116 -68.914 8.092 1.00 35.50 661 ALA A C 1
ATOM 5219 O O . ALA A 1 661 ? -21.663 -69.022 6.954 1.00 35.50 661 ALA A O 1
ATOM 5220 N N . GLN A 1 662 ? -22.730 -67.798 8.504 1.00 37.03 662 GLN A N 1
ATOM 5221 C CA . GLN A 1 662 ? -23.136 -66.717 7.590 1.00 37.03 662 GLN A CA 1
ATOM 5222 C C . GLN A 1 662 ? -21.934 -65.930 7.034 1.00 37.03 662 GLN A C 1
ATOM 5224 O O . GLN A 1 662 ? -21.921 -65.542 5.864 1.00 37.03 662 GLN A O 1
ATOM 5229 N N . LEU A 1 663 ? -20.877 -65.764 7.839 1.00 38.78 663 LEU A N 1
ATOM 5230 C CA . LEU A 1 663 ? -19.646 -65.069 7.437 1.00 38.78 663 LEU A CA 1
ATOM 5231 C C . LEU A 1 663 ? -18.911 -65.776 6.281 1.00 38.78 663 LEU A C 1
ATOM 5233 O O . LEU A 1 663 ? -18.325 -65.110 5.427 1.00 38.78 663 LEU A O 1
ATOM 5237 N N . SER A 1 664 ? -18.982 -67.111 6.204 1.00 34.50 664 SER A N 1
ATOM 5238 C CA . SER A 1 664 ? -18.352 -67.881 5.119 1.00 34.50 664 SER A CA 1
ATOM 5239 C C . SER A 1 664 ? -19.065 -67.732 3.770 1.00 34.50 664 SER A C 1
ATOM 5241 O O . SER A 1 664 ? -18.465 -68.034 2.735 1.00 34.50 664 SER A O 1
ATOM 5243 N N . GLU A 1 665 ? -20.334 -67.326 3.763 1.00 35.97 665 GLU A N 1
ATOM 5244 C CA . GLU A 1 665 ? -21.156 -67.262 2.552 1.00 35.97 665 GLU A CA 1
ATOM 5245 C C . GLU A 1 665 ? -21.084 -65.867 1.913 1.00 35.97 665 GLU A C 1
ATOM 5247 O O . GLU A 1 665 ? -20.853 -65.749 0.708 1.00 35.97 665 GLU A O 1
ATOM 5252 N N . MET A 1 666 ? -21.105 -64.807 2.732 1.00 29.80 666 MET A N 1
ATOM 5253 C CA . MET A 1 666 ? -20.879 -63.423 2.284 1.00 29.80 666 MET A CA 1
ATOM 5254 C C . MET A 1 666 ? -19.504 -63.227 1.625 1.00 29.80 666 MET A C 1
ATOM 5256 O O . MET A 1 666 ? -19.394 -62.493 0.643 1.00 29.80 666 MET A O 1
ATOM 5260 N N . SER A 1 667 ? -18.459 -63.914 2.107 1.00 32.28 667 SER A N 1
ATOM 5261 C CA . SER A 1 667 ? -17.105 -63.787 1.546 1.00 32.28 667 SER A CA 1
ATOM 5262 C C . SER A 1 667 ? -17.024 -64.200 0.069 1.00 32.28 667 SER A C 1
ATOM 5264 O O . SER A 1 667 ? -16.299 -63.562 -0.691 1.00 32.28 667 SER A O 1
ATOM 5266 N N . LYS A 1 668 ? -17.788 -65.215 -0.363 1.00 32.41 668 LYS A N 1
ATOM 5267 C CA . LYS A 1 668 ? -17.828 -65.649 -1.774 1.00 32.41 668 LYS A CA 1
ATOM 5268 C C . LYS A 1 668 ? -18.536 -64.648 -2.687 1.00 32.41 668 LYS A C 1
ATOM 5270 O O . LYS A 1 668 ? -18.164 -64.503 -3.847 1.00 32.41 668 LYS A O 1
ATOM 5275 N N . VAL A 1 669 ? -19.545 -63.949 -2.168 1.00 31.30 669 VAL A N 1
ATOM 5276 C CA . VAL A 1 669 ? -20.328 -62.972 -2.942 1.00 31.30 669 VAL A CA 1
ATOM 5277 C C . VAL A 1 669 ? -19.497 -61.722 -3.271 1.00 31.30 669 VAL A C 1
ATOM 5279 O O . VAL A 1 669 ? -19.703 -61.114 -4.323 1.00 31.30 669 VAL A O 1
ATOM 5282 N N . LEU A 1 670 ? -18.515 -61.358 -2.432 1.00 29.86 670 LEU A N 1
ATOM 5283 C CA . LEU A 1 670 ? -17.612 -60.237 -2.722 1.00 29.86 670 LEU A CA 1
ATOM 5284 C C . LEU A 1 670 ? -16.571 -60.548 -3.815 1.00 29.86 670 LEU A C 1
ATOM 5286 O O . LEU A 1 670 ? -16.231 -59.642 -4.577 1.00 29.86 670 LEU A O 1
ATOM 5290 N N . GLU A 1 671 ? -16.101 -61.791 -3.960 1.00 35.03 671 GLU A N 1
ATOM 5291 C CA . GLU A 1 671 ? -15.156 -62.153 -5.035 1.00 35.03 671 GLU A CA 1
ATOM 5292 C C . GLU A 1 671 ? -15.811 -62.115 -6.432 1.00 35.03 671 GLU A C 1
ATOM 5294 O O . GLU A 1 671 ? -15.189 -61.697 -7.410 1.00 35.03 671 GLU A O 1
ATOM 5299 N N . GLU A 1 672 ? -17.107 -62.435 -6.549 1.00 34.25 672 GLU A N 1
ATOM 5300 C CA . GLU A 1 672 ? -17.851 -62.343 -7.820 1.00 34.25 672 GLU A CA 1
ATOM 5301 C C . GLU A 1 672 ? -18.159 -60.897 -8.286 1.00 34.25 672 GLU A C 1
ATOM 5303 O O . GLU A 1 672 ? -18.760 -60.679 -9.356 1.00 34.25 672 GLU A O 1
ATOM 5308 N N . ALA A 1 673 ? -17.771 -59.889 -7.500 1.00 30.00 673 ALA A N 1
ATOM 5309 C CA . ALA A 1 673 ? -18.001 -58.478 -7.798 1.00 30.00 673 ALA A CA 1
ATOM 5310 C C . ALA A 1 673 ? -16.842 -57.809 -8.563 1.00 30.00 673 ALA A C 1
ATOM 5312 O O . ALA A 1 673 ? -17.098 -56.905 -9.359 1.00 30.00 673 ALA A O 1
ATOM 5313 N N . THR A 1 674 ? -15.592 -58.245 -8.366 1.00 32.50 674 THR A N 1
ATOM 5314 C CA . THR A 1 674 ? -14.389 -57.494 -8.788 1.00 32.50 674 THR A CA 1
ATOM 5315 C C . THR A 1 674 ? -13.780 -57.907 -10.132 1.00 32.50 674 THR A C 1
ATOM 5317 O O . THR A 1 674 ? -13.027 -57.121 -10.699 1.00 32.50 674 THR A O 1
ATOM 5320 N N . SER A 1 675 ? -14.140 -59.060 -10.715 1.00 39.19 675 SER A N 1
ATOM 5321 C CA . SER A 1 675 ? -13.660 -59.473 -12.052 1.00 39.19 675 SER A CA 1
ATOM 5322 C C . SER A 1 675 ? -14.791 -59.556 -13.085 1.00 39.19 675 SER A C 1
ATOM 5324 O O . SER A 1 675 ? -15.453 -60.584 -13.252 1.00 39.19 675 SER A O 1
ATOM 5326 N N . ARG A 1 676 ? -15.047 -58.445 -13.797 1.00 39.75 676 ARG A N 1
ATOM 5327 C CA . ARG A 1 676 ? -16.154 -58.332 -14.773 1.00 39.75 676 ARG A CA 1
ATOM 5328 C C . ARG A 1 676 ? -15.764 -57.720 -16.125 1.00 39.75 676 ARG A C 1
ATOM 5330 O O . ARG A 1 676 ? -16.432 -56.810 -16.610 1.00 39.75 676 ARG A O 1
ATOM 5337 N N . ARG A 1 677 ? -14.762 -58.315 -16.787 1.00 42.28 677 ARG A N 1
ATOM 5338 C CA . ARG A 1 677 ? -14.810 -58.517 -18.257 1.00 42.28 677 ARG A CA 1
ATOM 5339 C C . ARG A 1 677 ? -13.924 -59.652 -18.775 1.00 42.28 677 ARG A C 1
ATOM 5341 O O . ARG A 1 677 ? -14.418 -60.444 -19.565 1.00 42.28 677 ARG A O 1
ATOM 5348 N N . VAL A 1 678 ? -12.690 -59.796 -18.285 1.00 41.44 678 VAL A N 1
ATOM 5349 C CA . VAL A 1 678 ? -11.769 -60.862 -18.744 1.00 41.44 678 VAL A CA 1
ATOM 5350 C C . VAL A 1 678 ? -11.987 -62.188 -18.002 1.00 41.44 678 VAL A C 1
ATOM 5352 O O . VAL A 1 678 ? -12.125 -63.237 -18.632 1.00 41.44 678 VAL A O 1
ATOM 5355 N N . GLY A 1 679 ? -12.091 -62.147 -16.666 1.00 46.06 679 GLY A N 1
ATOM 5356 C CA . GLY A 1 679 ? -12.125 -63.348 -15.822 1.00 46.06 679 GLY A CA 1
ATOM 5357 C C . GLY A 1 679 ? -13.197 -64.369 -16.213 1.00 46.06 679 GLY A C 1
ATOM 5358 O O . GLY A 1 679 ? -12.889 -65.548 -16.337 1.00 46.06 679 GLY A O 1
ATOM 5359 N N . LYS A 1 680 ? -14.433 -63.935 -16.505 1.00 47.75 680 LYS A N 1
ATOM 5360 C CA . LYS A 1 680 ? -15.530 -64.858 -16.863 1.00 47.75 680 LYS A CA 1
ATOM 5361 C C . LYS A 1 680 ? -15.321 -65.609 -18.186 1.00 47.75 680 LYS A C 1
ATOM 5363 O O . LYS A 1 680 ? -15.863 -66.703 -18.329 1.00 47.75 680 LYS A O 1
ATOM 5368 N N . SER A 1 681 ? -14.540 -65.065 -19.120 1.00 45.81 681 SER A N 1
ATOM 5369 C CA . SER A 1 681 ? -14.195 -65.746 -20.376 1.00 45.81 681 SER A CA 1
ATOM 5370 C C . SER A 1 681 ? -13.049 -66.736 -20.166 1.00 45.81 681 SER A C 1
ATOM 5372 O O . SER A 1 681 ? -13.173 -67.901 -20.538 1.00 45.81 681 SER A O 1
ATOM 5374 N N . LEU A 1 682 ? -11.980 -66.311 -19.481 1.00 46.41 682 LEU A N 1
ATOM 5375 C CA . LEU A 1 682 ? -10.832 -67.165 -19.159 1.00 46.41 682 LEU A CA 1
ATOM 5376 C C . LEU A 1 682 ? -11.234 -68.352 -18.265 1.00 46.41 682 LEU A C 1
ATOM 5378 O O . LEU A 1 682 ? -10.866 -69.493 -18.526 1.00 46.41 682 LEU A O 1
ATOM 5382 N N . GLN A 1 683 ? -12.055 -68.099 -17.243 1.00 52.41 683 GLN A N 1
ATOM 5383 C CA . GLN A 1 683 ? -12.537 -69.112 -16.305 1.00 52.41 683 GLN A CA 1
ATOM 5384 C C . GLN A 1 683 ? -13.482 -70.116 -16.986 1.00 52.41 683 GLN A C 1
ATOM 5386 O O . GLN A 1 683 ? -13.391 -71.308 -16.707 1.00 52.41 683 GLN A O 1
ATOM 5391 N N . ARG A 1 684 ? -14.329 -69.678 -17.935 1.00 56.03 684 ARG A N 1
ATOM 5392 C CA . ARG A 1 684 ? -15.119 -70.590 -18.787 1.00 56.03 684 ARG A CA 1
ATOM 5393 C C . ARG A 1 684 ? -14.234 -71.474 -19.662 1.00 56.03 684 ARG A C 1
ATOM 5395 O O . ARG A 1 684 ? -14.455 -72.681 -19.691 1.00 56.03 684 ARG A O 1
ATOM 5402 N N . PHE A 1 685 ? -13.237 -70.891 -20.328 1.00 56.28 685 PHE A N 1
ATOM 5403 C CA . PHE A 1 685 ? -12.293 -71.627 -21.171 1.00 56.28 685 PHE A CA 1
ATOM 5404 C C . PHE A 1 685 ? -11.541 -72.702 -20.366 1.00 56.28 685 PHE A C 1
ATOM 5406 O O . PHE A 1 685 ? -11.579 -73.879 -20.717 1.00 56.28 685 PHE A O 1
ATOM 5413 N N . VAL A 1 686 ? -10.959 -72.331 -19.219 1.00 54.81 686 VAL A N 1
ATOM 5414 C CA . VAL A 1 686 ? -10.238 -73.258 -18.326 1.00 54.81 686 VAL A CA 1
ATOM 5415 C C . VAL A 1 686 ? -11.150 -74.359 -17.766 1.00 54.81 686 VAL A C 1
ATOM 5417 O O . VAL A 1 686 ? -10.717 -75.506 -17.663 1.00 54.81 686 VAL A O 1
ATOM 5420 N N . ILE A 1 687 ? -12.413 -74.056 -17.436 1.00 57.03 687 ILE A N 1
ATOM 5421 C CA . ILE A 1 687 ? -13.392 -75.071 -17.005 1.00 57.03 687 ILE A CA 1
ATOM 5422 C C . ILE A 1 687 ? -13.717 -76.045 -18.149 1.00 57.03 687 ILE A C 1
ATOM 5424 O O . ILE A 1 687 ? -13.708 -77.252 -17.923 1.00 57.03 687 ILE A O 1
ATOM 5428 N N . CYS A 1 688 ? -13.943 -75.547 -19.368 1.00 60.06 688 CYS A N 1
ATOM 5429 C CA . CYS A 1 688 ? -14.251 -76.366 -20.545 1.00 60.06 688 CYS A CA 1
ATOM 5430 C C . CYS A 1 688 ? -13.111 -77.347 -20.880 1.00 60.06 688 CYS A C 1
ATOM 5432 O O . CYS A 1 688 ? -13.342 -78.555 -20.977 1.00 60.06 688 CYS A O 1
ATOM 5434 N N . ILE A 1 689 ? -11.865 -76.852 -20.928 1.00 58.47 689 ILE A N 1
ATOM 5435 C CA . ILE A 1 689 ? -10.661 -77.679 -21.119 1.00 58.47 689 ILE A CA 1
ATOM 5436 C C . ILE A 1 689 ? -10.529 -78.733 -20.005 1.00 58.47 689 ILE A C 1
ATOM 5438 O O . ILE A 1 689 ? -10.302 -79.909 -20.293 1.00 58.47 689 ILE A O 1
ATOM 5442 N N . ARG A 1 690 ? -10.705 -78.348 -18.729 1.00 55.56 690 ARG A N 1
ATOM 5443 C CA . ARG A 1 690 ? -10.514 -79.265 -17.588 1.00 55.56 690 ARG A CA 1
ATOM 5444 C C . ARG A 1 690 ? -11.623 -80.305 -17.409 1.00 55.56 690 ARG A C 1
ATOM 5446 O O . ARG A 1 690 ? -11.332 -81.367 -16.868 1.00 55.56 690 ARG A O 1
ATOM 5453 N N . GLN A 1 691 ? -12.867 -80.019 -17.801 1.00 55.19 691 GLN A N 1
ATOM 5454 C CA . GLN A 1 691 ? -14.005 -80.911 -17.537 1.00 55.19 691 GLN A CA 1
ATOM 5455 C C . GLN A 1 691 ? -14.366 -81.840 -18.700 1.00 55.19 691 GLN A C 1
ATOM 5457 O O . GLN A 1 691 ? -14.834 -82.945 -18.438 1.00 55.19 691 GLN A O 1
ATOM 5462 N N . GLU A 1 692 ? -14.157 -81.434 -19.958 1.00 55.12 692 GLU A N 1
ATOM 5463 C CA . GLU A 1 692 ? -14.700 -82.179 -21.107 1.00 55.12 692 GLU A CA 1
ATOM 5464 C C . GLU A 1 692 ? -13.653 -82.747 -22.084 1.00 55.12 692 GLU A C 1
ATOM 5466 O O . GLU A 1 692 ? -14.040 -83.503 -22.973 1.00 55.12 692 GLU A O 1
ATOM 5471 N N . ARG A 1 693 ? -12.352 -82.422 -21.944 1.00 52.31 693 ARG A N 1
ATOM 5472 C CA . ARG A 1 693 ? -11.269 -82.843 -22.874 1.00 52.31 693 ARG A CA 1
ATOM 5473 C C . ARG A 1 693 ? -11.597 -82.594 -24.368 1.00 52.31 693 ARG A C 1
ATOM 5475 O O . ARG A 1 693 ? -11.194 -83.361 -25.240 1.00 52.31 693 ARG A O 1
ATOM 5482 N N . LYS A 1 694 ? -12.338 -81.524 -24.674 1.00 55.22 694 LYS A N 1
ATOM 5483 C CA . LYS A 1 694 ? -12.676 -81.120 -26.051 1.00 55.22 694 LYS A CA 1
ATOM 5484 C C . LYS A 1 694 ? -11.567 -80.271 -26.669 1.00 55.22 694 LYS A C 1
ATOM 5486 O O . LYS A 1 694 ? -10.825 -79.599 -25.956 1.00 55.22 694 LYS A O 1
ATOM 5491 N N . GLU A 1 695 ? -11.494 -80.290 -27.997 1.00 57.72 695 GLU A N 1
ATOM 5492 C CA . GLU A 1 695 ? -10.579 -79.463 -28.789 1.00 57.72 695 GLU A CA 1
ATOM 5493 C C . GLU A 1 6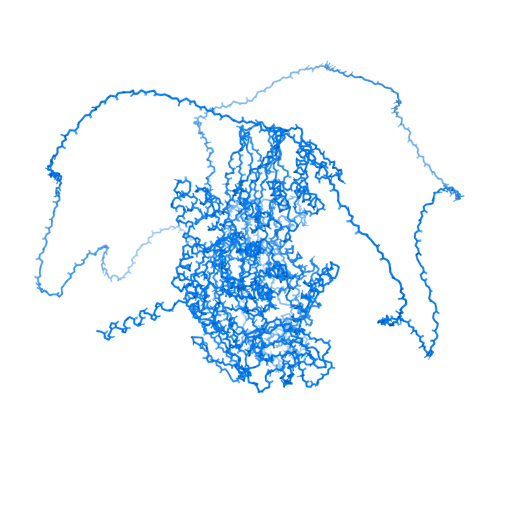95 ? -10.726 -77.974 -28.435 1.00 57.72 695 GLU A C 1
ATOM 5495 O O . GLU A 1 695 ? -11.839 -77.471 -28.263 1.00 57.72 695 GLU A O 1
ATOM 5500 N N . ILE A 1 696 ? -9.597 -77.260 -28.360 1.00 57.00 696 ILE A N 1
ATOM 5501 C CA . ILE A 1 696 ? -9.506 -75.862 -27.894 1.00 57.00 696 ILE A CA 1
ATOM 5502 C C . ILE A 1 696 ? -10.522 -74.924 -28.571 1.00 57.00 696 ILE A C 1
ATOM 5504 O O . ILE A 1 696 ? -11.083 -74.047 -27.913 1.00 57.00 696 ILE A O 1
ATOM 5508 N N . GLU A 1 697 ? -10.809 -75.125 -29.859 1.00 58.34 697 GLU A N 1
ATOM 5509 C CA . GLU A 1 697 ? -11.736 -74.292 -30.640 1.00 58.34 697 GLU A CA 1
ATOM 5510 C C . GLU A 1 697 ? -13.197 -74.398 -30.175 1.00 58.34 697 GLU A C 1
ATOM 5512 O O . GLU A 1 697 ? -13.936 -73.423 -30.277 1.00 58.34 697 GLU A O 1
ATOM 5517 N N . ALA A 1 698 ? -13.607 -75.523 -29.579 1.00 59.22 698 ALA A N 1
ATOM 5518 C CA . ALA A 1 698 ? -14.949 -75.688 -29.014 1.00 59.22 698 ALA A CA 1
ATOM 5519 C C . ALA A 1 698 ? -15.130 -74.991 -27.648 1.00 59.22 698 ALA A C 1
ATOM 5521 O O . ALA A 1 698 ? -16.261 -74.841 -27.181 1.00 59.22 698 ALA A O 1
ATOM 5522 N N . CYS A 1 699 ? -14.033 -74.580 -27.001 1.00 58.28 699 CYS A N 1
ATOM 5523 C CA . CYS A 1 699 ? -14.035 -73.954 -25.676 1.00 58.28 699 CYS A CA 1
ATOM 5524 C C . CYS A 1 699 ? -13.839 -72.427 -25.701 1.00 58.28 699 CYS A C 1
ATOM 5526 O O . CYS A 1 699 ? -14.047 -71.771 -24.674 1.00 58.28 699 CYS A O 1
ATOM 5528 N N . LEU A 1 700 ? -13.418 -71.852 -26.832 1.00 56.84 700 LEU A N 1
ATOM 5529 C CA . LEU A 1 700 ? -13.176 -70.415 -26.976 1.00 56.84 700 LEU A CA 1
ATOM 5530 C C . LEU A 1 700 ? -14.480 -69.644 -27.273 1.00 56.84 700 LEU A C 1
ATOM 5532 O O . LEU A 1 700 ? -15.344 -70.147 -27.989 1.00 56.84 700 LEU A O 1
ATOM 5536 N N . PRO A 1 701 ? -14.648 -68.411 -26.755 1.00 54.53 701 PRO A N 1
ATOM 5537 C CA . PRO A 1 701 ? -15.814 -67.575 -27.059 1.00 54.53 701 PRO A CA 1
ATOM 5538 C C . PRO A 1 701 ? -15.717 -66.857 -28.420 1.00 54.53 701 PRO A C 1
ATOM 5540 O O . PRO A 1 701 ? -16.720 -66.350 -28.914 1.00 54.53 701 PRO A O 1
ATOM 5543 N N . GLU A 1 702 ? -14.509 -66.773 -28.983 1.00 62.12 702 GLU A N 1
ATOM 5544 C CA . GLU A 1 702 ? -14.112 -66.011 -30.176 1.00 62.12 702 GLU A CA 1
ATOM 5545 C C . GLU A 1 702 ? -12.982 -66.785 -30.897 1.00 62.12 702 GLU A C 1
ATOM 5547 O O . GLU A 1 702 ? -12.604 -67.866 -30.440 1.00 62.12 702 GLU A O 1
ATOM 5552 N N . SER A 1 703 ? -12.413 -66.284 -32.005 1.00 65.62 703 SER A N 1
ATOM 5553 C CA . SER A 1 703 ? -11.270 -66.974 -32.641 1.00 65.62 703 SER A CA 1
ATOM 5554 C C . SER A 1 703 ? -10.038 -66.998 -31.721 1.00 65.62 703 SER A C 1
ATOM 5556 O O . SER A 1 703 ? -9.897 -66.146 -30.839 1.00 65.62 703 SER A O 1
ATOM 5558 N N . LYS A 1 704 ? -9.120 -67.952 -31.943 1.00 63.00 704 LYS A N 1
ATOM 5559 C CA . LYS A 1 704 ? -7.856 -68.076 -31.188 1.00 63.00 704 LYS A CA 1
ATOM 5560 C C . LYS A 1 704 ? -7.102 -66.743 -31.131 1.00 63.00 704 LYS A C 1
ATOM 5562 O O . LYS A 1 704 ? -6.678 -66.308 -30.065 1.00 63.00 704 LYS A O 1
ATOM 5567 N N . GLU A 1 705 ? -7.000 -66.065 -32.268 1.00 63.47 705 GLU A N 1
ATOM 5568 C CA . GLU A 1 705 ? -6.286 -64.800 -32.438 1.00 63.47 705 GLU A CA 1
ATOM 5569 C C . GLU A 1 705 ? -7.006 -63.647 -31.723 1.00 63.47 705 GLU A C 1
ATOM 5571 O O . GLU A 1 705 ? -6.363 -62.860 -31.030 1.00 63.47 705 GLU A O 1
ATOM 5576 N N . ALA A 1 706 ? -8.337 -63.566 -31.847 1.00 59.84 706 ALA A N 1
ATOM 5577 C CA . ALA A 1 706 ? -9.156 -62.532 -31.210 1.00 59.84 706 ALA A CA 1
ATOM 5578 C C . ALA A 1 706 ? -9.151 -62.646 -29.676 1.00 59.84 706 ALA A C 1
ATOM 5580 O O . ALA A 1 706 ? -9.034 -61.638 -28.974 1.00 59.84 706 ALA A O 1
ATOM 5581 N N . PHE A 1 707 ? -9.214 -63.875 -29.155 1.00 62.69 707 PHE A N 1
ATOM 5582 C CA . PHE A 1 707 ? -9.157 -64.165 -27.724 1.00 62.69 707 PHE A CA 1
ATOM 5583 C C . PHE A 1 707 ? -7.791 -63.804 -27.122 1.00 62.69 707 PHE A C 1
ATOM 5585 O O . PHE A 1 707 ? -7.733 -63.106 -26.109 1.00 62.69 707 PHE A O 1
ATOM 5592 N N . VAL A 1 708 ? -6.691 -64.204 -27.775 1.00 61.88 708 VAL A N 1
ATOM 5593 C CA . VAL A 1 708 ? -5.323 -63.847 -27.353 1.00 61.88 708 VAL A CA 1
ATOM 5594 C C . VAL A 1 708 ? -5.104 -62.332 -27.413 1.00 61.88 708 VAL A C 1
ATOM 5596 O O . VAL A 1 708 ? -4.631 -61.744 -26.439 1.00 61.88 708 VAL A O 1
ATOM 5599 N N . ALA A 1 709 ? -5.493 -61.673 -28.511 1.00 61.28 709 ALA A N 1
ATOM 5600 C CA . ALA A 1 709 ? -5.338 -60.226 -28.669 1.00 61.28 709 ALA A CA 1
ATOM 5601 C C . ALA A 1 709 ? -6.092 -59.441 -27.581 1.00 61.28 709 ALA A C 1
ATOM 5603 O O . ALA A 1 709 ? -5.525 -58.534 -26.969 1.00 61.28 709 ALA A O 1
ATOM 5604 N N . SER A 1 710 ? -7.334 -59.838 -27.289 1.00 59.56 710 SER A N 1
ATOM 5605 C CA . SER A 1 710 ? -8.201 -59.177 -26.306 1.00 59.56 710 SER A CA 1
ATOM 5606 C C . SER A 1 710 ? -7.668 -59.256 -24.869 1.00 59.56 710 SER A C 1
ATOM 5608 O O . SER A 1 710 ? -7.931 -58.359 -24.069 1.00 59.56 710 SER A O 1
ATOM 5610 N N . ILE A 1 711 ? -6.911 -60.304 -24.517 1.00 55.34 711 ILE A N 1
ATOM 5611 C CA . ILE A 1 711 ? -6.280 -60.417 -23.191 1.00 55.34 711 ILE A CA 1
ATOM 5612 C C . ILE A 1 711 ? -4.911 -59.719 -23.178 1.00 55.34 711 ILE A C 1
ATOM 5614 O O . ILE A 1 711 ? -4.585 -59.041 -22.200 1.00 55.34 711 ILE A O 1
ATOM 5618 N N . ARG A 1 712 ? -4.136 -59.792 -24.271 1.00 58.06 712 ARG A N 1
ATOM 5619 C CA . ARG A 1 712 ? -2.861 -59.064 -24.407 1.00 58.06 712 ARG A CA 1
ATOM 5620 C C . ARG A 1 712 ? -3.053 -57.543 -24.297 1.00 58.06 712 ARG A C 1
ATOM 5622 O O . ARG A 1 712 ? -2.292 -56.894 -23.586 1.00 58.06 712 ARG A O 1
ATOM 5629 N N . GLU A 1 713 ? -4.119 -56.986 -24.881 1.00 56.00 713 GLU A N 1
ATOM 5630 C CA . GLU A 1 713 ? -4.457 -55.552 -24.771 1.00 56.00 713 GLU A CA 1
ATOM 5631 C C . GLU A 1 713 ? -4.749 -55.104 -23.319 1.00 56.00 713 GLU A C 1
ATOM 5633 O O . GLU A 1 713 ? -4.569 -53.935 -22.969 1.00 56.00 713 GLU A O 1
ATOM 5638 N N . VAL A 1 714 ? -5.196 -56.020 -22.450 1.00 53.09 714 VAL A N 1
ATOM 5639 C CA . VAL A 1 714 ? -5.411 -55.754 -21.015 1.00 53.09 714 VAL A CA 1
ATOM 5640 C C . VAL A 1 714 ? -4.093 -55.883 -20.240 1.00 53.09 714 VAL A C 1
ATOM 5642 O O . VAL A 1 714 ? -3.742 -54.980 -19.480 1.00 53.09 714 VAL A O 1
ATOM 5645 N N . MET A 1 715 ? -3.306 -56.929 -20.514 1.00 50.91 715 MET A N 1
ATOM 5646 C CA . MET A 1 715 ? -1.964 -57.146 -19.943 1.00 50.91 715 MET A CA 1
ATOM 5647 C C . MET A 1 715 ? -0.984 -55.991 -20.210 1.00 50.91 715 MET A C 1
ATOM 5649 O O . MET A 1 715 ? -0.136 -55.668 -19.369 1.00 50.91 715 MET A O 1
ATOM 5653 N N . GLU A 1 716 ? -1.085 -55.334 -21.368 1.00 52.66 716 GLU A N 1
ATOM 5654 C CA . GLU A 1 716 ? -0.280 -54.147 -21.674 1.00 52.66 716 GLU A CA 1
ATOM 5655 C C . GLU A 1 716 ? -0.644 -52.942 -20.792 1.00 52.66 716 GLU A C 1
ATOM 5657 O O . GLU A 1 716 ? 0.247 -52.180 -20.406 1.00 52.66 716 GLU A O 1
ATOM 5662 N N . LYS A 1 717 ? -1.922 -52.799 -20.414 1.00 48.00 717 LYS A N 1
ATOM 5663 C CA . LYS A 1 717 ? -2.443 -51.657 -19.642 1.00 48.00 717 LYS A CA 1
ATOM 5664 C C . LYS A 1 717 ? -2.209 -51.773 -18.136 1.00 48.00 717 LYS A C 1
ATOM 5666 O O . LYS A 1 717 ? -2.004 -50.748 -17.491 1.00 48.00 717 LYS A O 1
ATOM 5671 N N . GLU A 1 718 ? -2.202 -52.982 -17.574 1.00 50.91 718 GLU A N 1
ATOM 5672 C CA . GLU A 1 718 ? -2.141 -53.184 -16.113 1.00 50.91 718 GLU A CA 1
ATOM 5673 C C . GLU A 1 718 ? -0.718 -53.212 -15.512 1.00 50.91 718 GLU A C 1
ATOM 5675 O O . GLU A 1 718 ? -0.577 -53.295 -14.296 1.00 50.91 718 GLU A O 1
ATOM 5680 N N . ARG A 1 719 ? 0.346 -53.074 -16.325 1.00 45.28 719 ARG A N 1
ATOM 5681 C CA . ARG A 1 719 ? 1.763 -53.096 -15.873 1.00 45.28 719 ARG A CA 1
ATOM 5682 C C . ARG A 1 719 ? 2.124 -54.312 -14.992 1.00 45.28 719 ARG A C 1
ATOM 5684 O O . ARG A 1 719 ? 2.800 -54.171 -13.974 1.00 45.28 719 ARG A O 1
ATOM 5691 N N . SER A 1 720 ? 1.718 -55.506 -15.419 1.00 51.91 720 SER A N 1
ATOM 5692 C CA . SER A 1 720 ? 2.215 -56.778 -14.872 1.00 51.91 720 SER A CA 1
ATOM 5693 C C . SER A 1 720 ? 3.751 -56.873 -14.933 1.00 51.91 720 SER A C 1
ATOM 5695 O O . SER A 1 720 ? 4.385 -56.180 -15.738 1.00 51.91 720 SER A O 1
ATOM 5697 N N . SER A 1 721 ? 4.363 -57.753 -14.134 1.00 52.22 721 SER A N 1
ATOM 5698 C CA . SER A 1 721 ? 5.814 -57.958 -14.183 1.00 52.22 721 SER A CA 1
ATOM 5699 C C . SER A 1 721 ? 6.254 -58.646 -15.482 1.00 52.22 721 SER A C 1
ATOM 5701 O O . SER A 1 721 ? 5.451 -59.209 -16.233 1.00 52.22 721 SER A O 1
ATOM 5703 N N . GLU A 1 722 ? 7.556 -58.591 -15.759 1.00 49.84 722 GLU A N 1
ATOM 5704 C CA . GLU A 1 722 ? 8.165 -59.231 -16.930 1.00 49.84 722 GLU A CA 1
ATOM 5705 C C . GLU A 1 722 ? 8.072 -60.768 -16.858 1.00 49.84 722 GLU A C 1
ATOM 5707 O O . GLU A 1 722 ? 7.894 -61.422 -17.883 1.00 49.84 722 GLU A O 1
ATOM 5712 N N . HIS A 1 723 ? 8.063 -61.334 -15.643 1.00 50.72 723 HIS A N 1
ATOM 5713 C CA . HIS A 1 723 ? 7.854 -62.763 -15.404 1.00 50.72 723 HIS A CA 1
ATOM 5714 C C . HIS A 1 723 ? 6.404 -63.186 -15.695 1.00 50.72 723 HIS A C 1
ATOM 5716 O O . HIS A 1 723 ? 6.195 -64.119 -16.469 1.00 50.72 723 HIS A O 1
ATOM 5722 N N . ASP A 1 724 ? 5.409 -62.445 -15.182 1.00 54.12 724 ASP A N 1
ATOM 5723 C CA . ASP A 1 724 ? 3.982 -62.724 -15.438 1.00 54.12 724 ASP A CA 1
ATOM 5724 C C . ASP A 1 724 ? 3.666 -62.692 -16.942 1.00 54.12 724 ASP A C 1
ATOM 5726 O O . ASP A 1 724 ? 2.873 -63.484 -17.448 1.00 54.12 724 ASP A O 1
ATOM 5730 N N . ARG A 1 725 ? 4.307 -61.769 -17.676 1.00 56.50 725 ARG A N 1
ATOM 5731 C CA . ARG A 1 725 ? 4.177 -61.660 -19.137 1.00 56.50 725 ARG A CA 1
ATOM 5732 C C . ARG A 1 725 ? 4.745 -62.877 -19.847 1.00 56.50 725 ARG A C 1
ATOM 5734 O O . ARG A 1 725 ? 4.121 -63.352 -20.788 1.00 56.50 725 ARG A O 1
ATOM 5741 N N . GLN A 1 726 ? 5.889 -63.389 -19.399 1.00 56.16 726 GLN A N 1
ATOM 5742 C CA . GLN A 1 726 ? 6.508 -64.559 -20.010 1.00 56.16 726 GLN A CA 1
ATOM 5743 C C . GLN A 1 726 ? 5.666 -65.828 -19.801 1.00 56.16 726 GLN A C 1
ATOM 5745 O O . GLN A 1 726 ? 5.443 -66.556 -20.765 1.00 56.16 726 GLN A O 1
ATOM 5750 N N . GLU A 1 727 ? 5.126 -66.057 -18.597 1.00 58.81 727 GLU A N 1
ATOM 5751 C CA . GLU A 1 727 ? 4.254 -67.219 -18.342 1.00 58.81 727 GLU A CA 1
ATOM 5752 C C . GLU A 1 727 ? 2.922 -67.136 -19.112 1.00 58.81 727 GLU A C 1
ATOM 5754 O O . GLU A 1 727 ? 2.424 -68.143 -19.614 1.00 58.81 727 GLU A O 1
ATOM 5759 N N . ILE A 1 728 ? 2.354 -65.934 -19.258 1.00 59.88 728 ILE A N 1
ATOM 5760 C CA . ILE A 1 728 ? 1.090 -65.728 -19.983 1.00 59.88 728 ILE A CA 1
ATOM 5761 C C . ILE A 1 728 ? 1.276 -65.813 -21.509 1.00 59.88 728 ILE A C 1
ATOM 5763 O O . ILE A 1 728 ? 0.405 -66.344 -22.198 1.00 59.88 728 ILE A O 1
ATOM 5767 N N . GLU A 1 729 ? 2.413 -65.375 -22.054 1.00 62.25 729 GLU A N 1
ATOM 5768 C CA . GLU A 1 729 ? 2.748 -65.599 -23.468 1.00 62.25 729 GLU A CA 1
ATOM 5769 C C . GLU A 1 729 ? 3.032 -67.081 -23.775 1.00 62.25 729 GLU A C 1
ATOM 5771 O O . GLU A 1 729 ? 2.623 -67.566 -24.829 1.00 62.25 729 GLU A O 1
ATOM 5776 N N . GLU A 1 730 ? 3.643 -67.830 -22.851 1.00 65.50 730 GLU A N 1
ATOM 5777 C CA . GLU A 1 730 ? 3.805 -69.289 -22.963 1.00 65.50 730 GLU A CA 1
ATOM 5778 C C . GLU A 1 730 ? 2.441 -70.008 -22.968 1.00 65.50 730 GLU A C 1
ATOM 5780 O O . GLU A 1 730 ? 2.168 -70.835 -23.843 1.00 65.50 730 GLU A O 1
ATOM 5785 N N . PHE A 1 731 ? 1.525 -69.611 -22.078 1.00 65.69 731 PHE A N 1
ATOM 5786 C CA . PHE A 1 731 ? 0.140 -70.092 -22.070 1.00 65.69 731 PHE A CA 1
ATOM 5787 C C . PHE A 1 731 ? -0.610 -69.780 -23.382 1.00 65.69 731 PHE A C 1
ATOM 5789 O O . PHE A 1 731 ? -1.327 -70.637 -23.907 1.00 65.69 731 PHE A O 1
ATOM 5796 N N . PHE A 1 732 ? -0.425 -68.588 -23.963 1.00 66.31 732 PHE A N 1
ATOM 5797 C CA . PHE A 1 732 ? -1.017 -68.256 -25.264 1.00 66.31 732 PHE A CA 1
ATOM 5798 C C . PHE A 1 732 ? -0.375 -69.004 -26.434 1.00 66.31 732 PHE A C 1
ATOM 5800 O O . PHE A 1 732 ? -1.095 -69.375 -27.363 1.00 66.31 732 PHE A O 1
ATOM 5807 N N . ALA A 1 733 ? 0.930 -69.286 -26.395 1.00 66.25 733 ALA A N 1
ATOM 5808 C CA . ALA A 1 733 ? 1.591 -70.089 -27.420 1.00 66.25 733 ALA A CA 1
ATOM 5809 C C . ALA A 1 733 ? 0.953 -71.485 -27.534 1.00 66.25 733 ALA A C 1
ATOM 5811 O O . ALA A 1 733 ? 0.638 -71.915 -28.644 1.00 66.25 733 ALA A O 1
ATOM 5812 N N . LEU A 1 734 ? 0.663 -72.141 -26.404 1.00 64.75 734 LEU A N 1
ATOM 5813 C CA . LEU A 1 734 ? -0.027 -73.439 -26.365 1.00 64.75 734 LEU A CA 1
ATOM 5814 C C . LEU A 1 734 ? -1.459 -73.367 -26.940 1.00 64.75 734 LEU A C 1
ATOM 5816 O O . LEU A 1 734 ? -1.859 -74.232 -27.722 1.00 64.75 734 LEU A O 1
ATOM 5820 N N . ILE A 1 735 ? -2.219 -72.306 -26.632 1.00 62.47 735 ILE A N 1
ATOM 5821 C CA . ILE A 1 735 ? -3.573 -72.087 -27.186 1.00 62.47 735 ILE A CA 1
ATOM 5822 C C . ILE A 1 735 ? -3.540 -71.898 -28.711 1.00 62.47 735 ILE A C 1
ATOM 5824 O O . ILE A 1 735 ? -4.381 -72.455 -29.422 1.00 62.47 735 ILE A O 1
ATOM 5828 N N . VAL A 1 736 ? -2.569 -71.134 -29.223 1.00 67.19 736 VAL A N 1
ATOM 5829 C CA . VAL A 1 736 ? -2.402 -70.869 -30.664 1.00 67.19 736 VAL A CA 1
ATOM 5830 C C . VAL A 1 736 ? -1.937 -72.123 -31.411 1.00 67.19 736 VAL A C 1
ATOM 5832 O O . VAL A 1 736 ? -2.472 -72.427 -32.476 1.00 67.19 736 VAL A O 1
ATOM 5835 N N . GLN A 1 737 ? -0.999 -72.886 -30.840 1.00 69.81 737 GLN A N 1
ATOM 5836 C CA . GLN A 1 737 ? -0.525 -74.160 -31.400 1.00 69.81 737 GLN A CA 1
ATOM 5837 C C . GLN A 1 737 ? -1.613 -75.247 -31.411 1.00 69.81 737 GLN A C 1
ATOM 5839 O O . GLN A 1 737 ? -1.546 -76.175 -32.213 1.00 69.81 737 GLN A O 1
ATOM 5844 N N . GLY A 1 738 ? -2.635 -75.129 -30.558 1.00 56.66 738 GLY A N 1
ATOM 5845 C CA . GLY A 1 738 ? -3.796 -76.019 -30.548 1.00 56.66 738 GLY A CA 1
ATOM 5846 C C . GLY A 1 738 ? -3.569 -77.372 -29.865 1.00 56.66 738 GLY A C 1
ATOM 5847 O O . GLY A 1 738 ? -4.488 -78.194 -29.857 1.00 56.66 738 GLY A O 1
ATOM 5848 N N . ASN A 1 739 ? -2.397 -77.614 -29.265 1.00 67.06 739 ASN A N 1
ATOM 5849 C CA . ASN A 1 739 ? -2.153 -78.854 -28.534 1.00 67.06 739 ASN A CA 1
ATOM 5850 C C . ASN A 1 739 ? -2.943 -78.864 -27.217 1.00 67.06 739 ASN A C 1
ATOM 5852 O O . ASN A 1 739 ? -2.680 -78.098 -26.291 1.00 67.06 739 ASN A O 1
ATOM 5856 N N . THR A 1 740 ? -3.944 -79.739 -27.148 1.00 61.34 740 THR A N 1
ATOM 5857 C CA . THR A 1 740 ? -4.916 -79.750 -26.049 1.00 61.34 740 THR A CA 1
ATOM 5858 C C . THR A 1 740 ? -4.403 -80.515 -24.819 1.00 61.34 740 THR A C 1
ATOM 5860 O O . THR A 1 740 ? -4.849 -80.228 -23.709 1.00 61.34 740 THR A O 1
ATOM 5863 N N . GLU A 1 741 ? -3.441 -81.438 -24.967 1.00 62.84 741 GLU A N 1
ATOM 5864 C CA . GLU A 1 741 ? -2.897 -82.192 -23.822 1.00 62.84 741 GLU A CA 1
ATOM 5865 C C . GLU A 1 741 ? -1.841 -81.395 -23.036 1.00 62.84 741 GLU A C 1
ATOM 5867 O O . GLU A 1 741 ? -1.968 -81.287 -21.816 1.00 62.84 741 GLU A O 1
ATOM 5872 N N . GLU A 1 742 ? -0.882 -80.737 -23.702 1.00 66.38 742 GLU A N 1
ATOM 5873 C CA . GLU A 1 742 ? 0.106 -79.865 -23.030 1.00 66.38 742 GLU A CA 1
ATOM 5874 C C . GLU A 1 742 ? -0.571 -78.708 -22.276 1.00 66.38 742 GLU A C 1
ATOM 5876 O O . GLU A 1 742 ? -0.218 -78.406 -21.135 1.00 66.38 742 GLU A O 1
ATOM 5881 N N . LEU A 1 743 ? -1.611 -78.102 -22.865 1.00 61.88 743 LEU A N 1
ATOM 5882 C CA . LEU A 1 743 ? -2.396 -77.050 -22.213 1.00 61.88 743 LEU A CA 1
ATOM 5883 C C . LEU A 1 743 ? -3.134 -77.564 -20.960 1.00 61.88 743 LEU A C 1
ATOM 5885 O O . LEU A 1 743 ? -3.239 -76.848 -19.960 1.00 61.88 743 LEU A O 1
ATOM 5889 N N . PHE A 1 744 ? -3.632 -78.806 -20.988 1.00 59.00 744 PHE A N 1
ATOM 5890 C CA . PHE A 1 744 ? -4.277 -79.442 -19.836 1.00 59.00 744 PHE A CA 1
ATOM 5891 C C . PHE A 1 744 ? -3.266 -79.754 -18.721 1.00 59.00 744 PHE A C 1
ATOM 5893 O O . PHE A 1 744 ? -3.579 -79.555 -17.543 1.00 59.00 744 PHE A O 1
ATOM 5900 N N . GLU A 1 745 ? -2.058 -80.210 -19.062 1.00 62.81 745 GLU A N 1
ATOM 5901 C CA . GLU A 1 745 ? -0.991 -80.490 -18.094 1.00 62.81 745 GLU A CA 1
ATOM 5902 C C . GLU A 1 745 ? -0.464 -79.202 -17.437 1.00 62.81 745 GLU A C 1
ATOM 5904 O O . GLU A 1 745 ? -0.425 -79.111 -16.205 1.00 62.81 745 GLU A O 1
ATOM 5909 N N . TYR A 1 746 ? -0.189 -78.162 -18.235 1.00 64.88 746 TYR A N 1
ATOM 5910 C CA . TYR A 1 746 ? 0.196 -76.824 -17.766 1.00 64.88 746 TYR A CA 1
ATOM 5911 C C . TYR A 1 746 ? -0.808 -76.262 -16.743 1.00 64.88 746 TYR A C 1
ATOM 5913 O O . TYR A 1 746 ? -0.432 -75.832 -15.649 1.00 64.88 746 TYR A O 1
ATOM 5921 N N . LEU A 1 747 ? -2.109 -76.332 -17.057 1.00 59.22 747 LEU A N 1
ATOM 5922 C CA . LEU A 1 747 ? -3.193 -75.895 -16.167 1.00 59.22 747 LEU A CA 1
ATOM 5923 C C . LEU A 1 747 ? -3.376 -76.784 -14.925 1.00 59.22 747 LEU A C 1
ATOM 5925 O O . LEU A 1 747 ? -3.999 -76.352 -13.949 1.00 59.22 747 LEU A O 1
ATOM 5929 N N . SER A 1 748 ? -2.879 -78.022 -14.947 1.00 58.00 748 SER A N 1
ATOM 5930 C CA . SER A 1 748 ? -3.069 -78.989 -13.862 1.00 58.00 748 SER A CA 1
ATOM 5931 C C . SER A 1 748 ? -2.023 -78.869 -12.758 1.00 58.00 748 SER A C 1
ATOM 5933 O O . SER A 1 748 ? -2.385 -78.951 -11.585 1.00 58.00 748 SER A O 1
ATOM 5935 N N . ASN A 1 749 ? -0.765 -78.589 -13.104 1.00 52.56 749 ASN A N 1
ATOM 5936 C CA . ASN A 1 749 ? 0.357 -78.632 -12.159 1.00 52.56 749 ASN A CA 1
ATOM 5937 C C . ASN A 1 749 ? 0.511 -77.387 -11.254 1.00 52.56 749 ASN A C 1
ATOM 5939 O O . ASN A 1 749 ? 1.377 -77.381 -10.383 1.00 52.56 749 ASN A O 1
ATOM 5943 N N . ARG A 1 750 ? -0.303 -76.330 -11.431 1.00 58.97 750 ARG A N 1
ATOM 5944 C CA . ARG A 1 750 ? -0.070 -74.998 -10.818 1.00 58.97 750 ARG A CA 1
ATOM 5945 C C . ARG A 1 750 ? -1.160 -74.454 -9.867 1.00 58.97 750 ARG A C 1
ATOM 5947 O O . ARG A 1 750 ? -1.044 -73.312 -9.434 1.00 58.97 750 ARG A O 1
ATOM 5954 N N . VAL A 1 751 ? -2.201 -75.219 -9.495 1.00 41.09 751 VAL A N 1
ATOM 5955 C CA . VAL A 1 751 ? -3.233 -74.763 -8.520 1.00 41.09 751 VAL A CA 1
ATOM 5956 C C . VAL A 1 751 ? -3.650 -75.885 -7.544 1.00 41.09 751 VAL A C 1
ATOM 5958 O O . VAL A 1 751 ? -4.217 -76.879 -8.002 1.00 41.09 751 VAL A O 1
ATOM 5961 N N . PRO A 1 752 ? -3.424 -75.753 -6.218 1.00 35.53 752 PRO A N 1
ATOM 5962 C CA . PRO A 1 752 ? -3.750 -76.787 -5.228 1.00 35.53 752 PRO A CA 1
ATOM 5963 C C . PRO A 1 752 ? -5.223 -76.771 -4.767 1.00 35.53 752 PRO A C 1
ATOM 5965 O O . PRO A 1 752 ? -5.909 -75.754 -4.839 1.00 35.53 752 PRO A O 1
ATOM 5968 N N . ALA A 1 753 ? -5.699 -77.908 -4.244 1.00 33.25 753 ALA A N 1
ATOM 5969 C CA . ALA A 1 753 ? -7.074 -78.118 -3.767 1.00 33.25 753 ALA A CA 1
ATOM 5970 C C . ALA A 1 753 ? -7.132 -78.455 -2.261 1.00 33.25 753 ALA A C 1
ATOM 5972 O O . ALA A 1 753 ? -6.147 -78.916 -1.688 1.00 33.25 753 ALA A O 1
ATOM 5973 N N . ALA A 1 754 ? -8.292 -78.266 -1.615 1.00 30.98 754 ALA A N 1
ATOM 5974 C CA . ALA A 1 754 ? -8.432 -78.394 -0.159 1.00 30.98 754 ALA A CA 1
ATOM 5975 C C . ALA A 1 754 ? -9.684 -79.171 0.298 1.00 30.98 754 ALA A C 1
ATOM 5977 O O . ALA A 1 754 ? -10.800 -78.790 -0.058 1.00 30.98 754 ALA A O 1
ATOM 5978 N N . ARG A 1 755 ? -9.485 -80.202 1.149 1.00 31.88 755 ARG A N 1
ATOM 5979 C CA . ARG A 1 755 ? -10.318 -80.613 2.318 1.00 31.88 755 ARG A CA 1
ATOM 5980 C C . ARG A 1 755 ? -10.013 -82.050 2.783 1.00 31.88 755 ARG A C 1
ATOM 5982 O O . ARG A 1 755 ? -10.330 -82.973 2.037 1.00 31.88 755 ARG A O 1
ATOM 5989 N N . ARG A 1 756 ? -9.624 -82.240 4.060 1.00 28.27 756 ARG A N 1
ATOM 5990 C CA . ARG A 1 756 ? -10.258 -83.214 4.994 1.00 28.27 756 ARG A CA 1
ATOM 5991 C C . ARG A 1 756 ? -9.707 -83.172 6.442 1.00 28.27 756 ARG A C 1
ATOM 5993 O O . ARG A 1 756 ? -8.515 -82.983 6.609 1.00 28.27 756 ARG A O 1
ATOM 6000 N N . SER A 1 757 ? -10.625 -83.332 7.416 1.00 26.62 757 SER A N 1
ATOM 6001 C CA . SER A 1 757 ? -10.596 -84.138 8.677 1.00 26.62 757 SER A CA 1
ATOM 6002 C C . SER A 1 757 ? -9.264 -84.431 9.415 1.00 26.62 757 SER A C 1
ATOM 6004 O O . SER A 1 757 ? -8.287 -84.763 8.763 1.00 26.62 757 SER A O 1
ATOM 6006 N N . GLU A 1 758 ? -9.178 -84.530 10.755 1.00 28.84 758 GLU A N 1
ATOM 6007 C CA . GLU A 1 758 ? -10.159 -84.432 11.868 1.00 28.84 758 GLU A CA 1
ATOM 6008 C C . GLU A 1 758 ? -9.427 -84.443 13.245 1.00 28.84 758 GLU A C 1
ATOM 6010 O O . GLU A 1 758 ? -8.301 -84.924 13.309 1.00 28.84 758 GLU A O 1
ATOM 6015 N N . ARG A 1 759 ? -10.162 -84.114 14.330 1.00 25.59 759 ARG A N 1
ATOM 6016 C CA . ARG A 1 759 ? -10.109 -84.731 15.691 1.00 25.59 759 ARG A CA 1
ATOM 6017 C C . ARG A 1 759 ? -9.003 -84.434 16.736 1.00 25.59 759 ARG A C 1
ATOM 6019 O O . ARG A 1 759 ? -7.827 -84.381 16.420 1.00 25.59 759 ARG A O 1
ATOM 6026 N N . LEU A 1 760 ? -9.483 -84.484 18.000 1.00 24.92 760 LEU A N 1
ATOM 6027 C CA . LEU A 1 760 ? -8.805 -84.692 19.306 1.00 24.92 760 LEU A CA 1
ATOM 6028 C C . LEU A 1 760 ? -7.920 -83.511 19.781 1.00 24.92 760 LEU A C 1
ATOM 6030 O O . LEU A 1 760 ? -7.166 -82.948 19.001 1.00 24.92 760 LEU A O 1
ATOM 6034 N N . GLU A 1 761 ? -8.181 -82.898 20.948 1.00 26.20 761 GLU A N 1
ATOM 6035 C CA . GLU A 1 761 ? -7.925 -83.353 22.346 1.00 26.20 761 GLU A CA 1
ATOM 6036 C C . GLU A 1 761 ? -6.411 -83.335 22.684 1.00 26.20 761 GLU A C 1
ATOM 6038 O O . GLU A 1 761 ? -5.596 -83.699 21.847 1.00 26.20 761 GLU A O 1
ATOM 6043 N N . GLU A 1 762 ? -5.938 -82.863 23.849 1.00 26.27 762 GLU A N 1
ATOM 6044 C CA . GLU A 1 762 ? -6.589 -82.753 25.169 1.00 26.27 762 GLU A CA 1
ATOM 6045 C C . GLU A 1 762 ? -5.997 -81.622 26.072 1.00 26.27 762 GLU A C 1
ATOM 6047 O O . GLU A 1 762 ? -5.017 -80.974 25.722 1.00 26.27 762 GLU A O 1
ATOM 6052 N N . ASN A 1 763 ? -6.626 -81.401 27.238 1.00 26.23 763 ASN A N 1
ATOM 6053 C CA . ASN A 1 763 ? -6.157 -80.784 28.504 1.00 26.23 763 ASN A CA 1
ATOM 6054 C C . ASN A 1 763 ? -4.734 -80.160 28.640 1.00 26.23 763 ASN A C 1
ATOM 6056 O O . ASN A 1 763 ? -3.744 -80.855 28.444 1.00 26.23 763 ASN A O 1
ATOM 6060 N N . ALA A 1 764 ? -4.627 -78.952 29.249 1.00 25.53 764 ALA A N 1
ATOM 6061 C CA . ALA A 1 764 ? -4.128 -78.773 30.644 1.00 25.53 764 ALA A CA 1
ATOM 6062 C C . ALA A 1 764 ? -3.767 -77.319 31.094 1.00 25.53 764 ALA A C 1
ATOM 6064 O O . ALA A 1 764 ? -3.021 -76.596 30.447 1.00 25.53 764 ALA A O 1
ATOM 6065 N N . SER A 1 765 ? -4.235 -76.962 32.298 1.00 26.62 765 SER A N 1
ATOM 6066 C CA . SER A 1 765 ? -3.514 -76.321 33.428 1.00 26.62 765 SER A CA 1
ATOM 6067 C C . SER A 1 765 ? -2.506 -75.149 33.276 1.00 26.62 765 SER A C 1
ATOM 6069 O O . SER A 1 765 ? -1.347 -75.341 32.944 1.00 26.62 765 SER A O 1
ATOM 6071 N N . ARG A 1 766 ? -2.912 -74.002 33.855 1.00 27.14 766 ARG A N 1
ATOM 6072 C CA . ARG A 1 766 ? -2.225 -73.207 34.918 1.00 27.14 766 ARG A CA 1
ATOM 6073 C C . ARG A 1 766 ? -0.763 -72.691 34.779 1.00 27.14 766 ARG A C 1
ATOM 6075 O O . ARG A 1 766 ? 0.197 -73.441 34.827 1.00 27.14 766 ARG A O 1
ATOM 6082 N N . SER A 1 767 ? -0.673 -71.365 34.977 1.00 25.09 767 SER A N 1
ATOM 6083 C CA . SER A 1 767 ? 0.216 -70.628 35.914 1.00 25.09 767 SER A CA 1
ATOM 6084 C C . SER A 1 767 ? 1.740 -70.518 35.684 1.00 25.09 767 SER A C 1
ATOM 6086 O O . SER A 1 767 ? 2.494 -71.426 36.001 1.00 25.09 767 SER A O 1
ATOM 6088 N N . SER A 1 768 ? 2.158 -69.294 35.328 1.00 26.28 768 SER A N 1
ATOM 6089 C CA . SER A 1 768 ? 3.194 -68.462 35.987 1.00 26.28 768 SER A CA 1
ATOM 6090 C C . SER A 1 768 ? 4.531 -69.057 36.490 1.00 26.28 768 SER A C 1
ATOM 6092 O O . SER A 1 768 ? 4.551 -69.774 37.484 1.00 26.28 768 SER A O 1
ATOM 6094 N N . VAL A 1 769 ? 5.619 -68.461 35.977 1.00 26.59 769 VAL A N 1
ATOM 6095 C CA . VAL A 1 769 ? 6.864 -68.070 36.690 1.00 26.59 769 VAL A CA 1
ATOM 6096 C C . VAL A 1 769 ? 7.750 -69.181 37.287 1.00 26.59 769 VAL A C 1
ATOM 6098 O O . VAL A 1 769 ? 7.557 -69.604 38.422 1.00 26.59 769 VAL A O 1
ATOM 6101 N N . ALA A 1 770 ? 8.803 -69.511 36.533 1.00 24.84 770 ALA A N 1
ATOM 6102 C CA . ALA A 1 770 ? 10.221 -69.677 36.917 1.00 24.84 770 ALA A CA 1
ATOM 6103 C C . ALA A 1 770 ? 11.021 -69.639 35.575 1.00 24.84 770 ALA A C 1
ATOM 6105 O O . ALA A 1 770 ? 10.427 -69.920 34.534 1.00 24.84 770 ALA A O 1
ATOM 6106 N N . GLU A 1 771 ? 12.250 -69.130 35.415 1.00 25.02 771 GLU A N 1
ATOM 6107 C CA . GLU A 1 771 ? 13.517 -69.431 36.118 1.00 25.02 771 GLU A CA 1
ATOM 6108 C C . GLU A 1 771 ? 13.875 -70.934 36.018 1.00 25.02 771 GLU A C 1
ATOM 6110 O O . GLU A 1 771 ? 13.019 -71.780 36.256 1.00 25.02 771 GLU A O 1
ATOM 6115 N N . SER A 1 772 ? 15.078 -71.351 35.609 1.00 27.36 772 SER A N 1
ATOM 6116 C CA . SER A 1 772 ? 16.367 -70.650 35.422 1.00 27.36 772 SER A CA 1
ATOM 6117 C C . SER A 1 772 ? 17.271 -71.373 34.384 1.00 27.36 772 SER A C 1
ATOM 6119 O O . SER A 1 772 ? 16.863 -72.408 33.871 1.00 27.36 772 SER A O 1
ATOM 6121 N N . GLU A 1 773 ? 18.475 -70.820 34.120 1.00 30.34 773 GLU A N 1
ATOM 6122 C CA . GLU A 1 773 ? 19.766 -71.536 33.878 1.00 30.34 773 GLU A CA 1
ATOM 6123 C C . GLU A 1 773 ? 19.904 -72.552 32.697 1.00 30.34 773 GLU A C 1
ATOM 6125 O O . GLU A 1 773 ? 18.967 -73.239 32.316 1.00 30.34 773 GLU A O 1
ATOM 6130 N N . ALA A 1 774 ? 21.061 -72.729 32.037 1.00 29.59 774 ALA A N 1
ATOM 6131 C CA . ALA A 1 774 ? 22.419 -72.184 32.206 1.00 29.59 774 ALA A CA 1
ATOM 6132 C C . ALA A 1 774 ? 23.203 -72.171 30.867 1.00 29.59 774 ALA A C 1
ATOM 6134 O O . ALA A 1 774 ? 22.828 -72.881 29.933 1.00 29.59 774 ALA A O 1
ATOM 6135 N N . ASP A 1 775 ? 24.262 -71.349 30.787 1.00 28.94 775 ASP A N 1
ATOM 6136 C CA . ASP A 1 775 ? 25.674 -71.740 30.522 1.00 28.94 775 ASP A CA 1
ATOM 6137 C C . ASP A 1 775 ? 26.514 -70.535 30.013 1.00 28.94 775 ASP A C 1
ATOM 6139 O O . ASP A 1 775 ? 25.987 -69.662 29.323 1.00 28.94 775 ASP A O 1
ATOM 6143 N N . ASP A 1 776 ? 27.810 -70.498 30.374 1.00 34.47 776 ASP A N 1
ATOM 6144 C CA . ASP A 1 776 ? 28.862 -69.524 29.984 1.00 34.47 776 ASP A CA 1
ATOM 6145 C C . ASP A 1 776 ? 28.502 -68.021 30.186 1.00 34.47 776 ASP A C 1
ATOM 6147 O O . ASP A 1 776 ? 28.027 -67.344 29.275 1.00 34.47 776 ASP A O 1
ATOM 6151 N N . GLU A 1 777 ? 28.610 -67.393 31.370 1.00 29.56 777 GLU A N 1
ATOM 6152 C CA . GLU A 1 777 ? 29.741 -67.257 32.328 1.00 29.56 777 GLU A CA 1
ATOM 6153 C C . GLU A 1 777 ? 31.012 -66.558 31.763 1.00 29.56 777 GLU A C 1
ATOM 6155 O O . GLU A 1 777 ? 31.486 -66.895 30.683 1.00 29.56 777 GLU A O 1
ATOM 6160 N N . ALA A 1 778 ? 31.643 -65.570 32.432 1.00 29.39 778 ALA A N 1
ATOM 6161 C CA . ALA A 1 778 ? 31.318 -64.895 33.704 1.00 29.39 778 ALA A CA 1
ATOM 6162 C C . ALA A 1 778 ? 31.954 -63.480 33.846 1.00 29.39 778 ALA A C 1
ATOM 6164 O O . ALA A 1 778 ? 33.094 -63.278 33.441 1.00 29.39 778 ALA A O 1
ATOM 6165 N N . GLU A 1 779 ? 31.213 -62.579 34.521 1.00 30.05 779 GLU A N 1
ATOM 6166 C CA . GLU A 1 779 ? 31.646 -61.463 35.411 1.00 30.05 779 GLU A CA 1
ATOM 6167 C C . GLU A 1 779 ? 32.579 -60.327 34.877 1.00 30.05 779 GLU A C 1
ATOM 6169 O O . GLU A 1 779 ? 33.263 -60.463 33.871 1.00 30.05 779 GLU A O 1
ATOM 6174 N N . THR A 1 780 ? 32.632 -59.111 35.458 1.00 28.14 780 THR A N 1
ATOM 6175 C CA . THR A 1 780 ? 32.115 -58.585 36.753 1.00 28.14 780 THR A CA 1
ATOM 6176 C C . THR A 1 780 ? 31.514 -57.150 36.625 1.00 28.14 780 THR A C 1
ATOM 6178 O O . THR A 1 780 ? 31.435 -56.587 35.536 1.00 28.14 780 THR A O 1
ATOM 6181 N N . GLU A 1 781 ? 31.062 -56.578 37.751 1.00 31.66 781 GLU A N 1
ATOM 6182 C CA . GLU A 1 781 ? 30.360 -55.289 37.987 1.00 31.66 781 GLU A CA 1
ATOM 6183 C C . GLU A 1 781 ? 31.222 -54.002 37.717 1.00 31.66 781 GLU A C 1
ATOM 6185 O O . GLU A 1 781 ? 32.343 -54.116 37.234 1.00 31.66 781 GLU A O 1
ATOM 6190 N N . LEU A 1 782 ? 30.850 -52.723 37.968 1.00 26.89 782 LEU A N 1
ATOM 6191 C CA . LEU A 1 782 ? 29.827 -52.075 38.828 1.00 26.89 782 LEU A CA 1
ATOM 6192 C C . LEU A 1 782 ? 29.482 -50.624 38.349 1.00 26.89 782 LEU A C 1
ATOM 6194 O O . LEU A 1 782 ? 29.905 -50.182 37.283 1.00 26.89 782 LEU A O 1
ATOM 6198 N N . GLN A 1 783 ? 28.694 -49.868 39.130 1.00 29.38 783 GLN A N 1
ATOM 6199 C CA . GLN A 1 783 ? 28.230 -48.485 38.870 1.00 29.38 783 GLN A CA 1
ATOM 6200 C C . GLN A 1 783 ? 29.168 -47.341 39.370 1.00 29.38 783 GLN A C 1
ATOM 6202 O O . GLN A 1 783 ? 30.003 -47.556 40.238 1.00 29.38 783 GLN A O 1
ATOM 6207 N N . MET A 1 784 ? 28.852 -46.098 38.939 1.00 29.64 784 MET A N 1
ATOM 6208 C CA . MET A 1 784 ? 29.091 -44.762 39.568 1.00 29.64 784 MET A CA 1
ATOM 6209 C C . MET A 1 784 ? 30.281 -43.832 39.168 1.00 29.64 784 MET A C 1
ATOM 6211 O O . MET A 1 784 ? 31.445 -44.140 39.354 1.00 29.64 784 MET A O 1
ATOM 6215 N N . ALA A 1 785 ? 29.889 -42.609 38.753 1.00 33.00 785 ALA A N 1
ATOM 6216 C CA . ALA A 1 785 ? 30.331 -41.243 39.147 1.00 33.00 785 ALA A CA 1
ATOM 6217 C C . ALA A 1 785 ? 31.805 -40.718 39.113 1.00 33.00 785 ALA A C 1
ATOM 6219 O O . ALA A 1 785 ? 32.693 -41.254 39.757 1.00 33.00 785 ALA A O 1
ATOM 6220 N N . THR A 1 786 ? 31.945 -39.485 38.564 1.00 30.44 786 THR A N 1
ATOM 6221 C CA . THR A 1 786 ? 32.979 -38.414 38.791 1.00 30.44 786 THR A CA 1
ATOM 6222 C C . THR A 1 786 ? 34.463 -38.700 38.431 1.00 30.44 786 THR A C 1
ATOM 6224 O O . THR A 1 786 ? 34.961 -39.772 38.725 1.00 30.44 786 THR A O 1
ATOM 6227 N N . ARG A 1 787 ? 35.212 -37.878 37.652 1.00 34.38 787 ARG A N 1
ATOM 6228 C CA . ARG A 1 787 ? 35.741 -36.481 37.839 1.00 34.38 787 ARG A CA 1
ATOM 6229 C C . ARG A 1 787 ? 36.687 -36.364 39.064 1.00 34.38 787 ARG A C 1
ATOM 6231 O O . ARG A 1 787 ? 36.278 -36.820 40.120 1.00 34.38 787 ARG A O 1
ATOM 6238 N N . GLU A 1 788 ? 37.913 -35.800 39.027 1.00 34.72 788 GLU A N 1
ATOM 6239 C CA . GLU A 1 788 ? 38.556 -34.750 38.179 1.00 34.72 788 GLU A CA 1
ATOM 6240 C C . GLU A 1 788 ? 40.105 -34.947 37.981 1.00 34.72 788 GLU A C 1
ATOM 6242 O O . GLU A 1 788 ? 40.687 -35.776 38.667 1.00 34.72 788 GLU A O 1
ATOM 6247 N N . ASP A 1 789 ? 40.718 -34.195 37.036 1.00 41.19 789 ASP A N 1
ATOM 6248 C CA . ASP A 1 789 ? 42.071 -33.530 36.964 1.00 41.19 789 ASP A CA 1
ATOM 6249 C C . ASP A 1 789 ? 43.356 -34.011 37.733 1.00 41.19 789 ASP A C 1
ATOM 6251 O O . ASP A 1 789 ? 43.260 -34.570 38.816 1.00 41.19 789 ASP A O 1
ATOM 6255 N N . SER A 1 790 ? 44.632 -33.742 37.339 1.00 50.34 790 SER A N 1
ATOM 6256 C CA . SER A 1 790 ? 45.299 -33.159 36.130 1.00 50.34 790 SER A CA 1
ATOM 6257 C C . SER A 1 790 ? 46.858 -33.346 36.154 1.00 50.34 790 SER A C 1
ATOM 6259 O O . SER A 1 790 ? 47.395 -33.773 37.172 1.00 50.34 790 SER A O 1
ATOM 6261 N N . ALA A 1 791 ? 47.575 -32.898 35.095 1.00 36.34 791 ALA A N 1
ATOM 6262 C CA . ALA A 1 791 ? 49.058 -32.723 34.952 1.00 36.34 791 ALA A CA 1
ATOM 6263 C C . ALA A 1 791 ? 49.940 -34.008 34.799 1.00 36.34 791 ALA A C 1
ATOM 6265 O O . ALA A 1 791 ? 49.463 -35.105 35.061 1.00 36.34 791 ALA A O 1
ATOM 6266 N N . GLU A 1 792 ? 51.195 -34.002 34.297 1.00 27.42 792 GLU A N 1
ATOM 6267 C CA . GLU A 1 792 ? 52.174 -32.934 33.962 1.00 27.42 792 GLU A CA 1
ATOM 6268 C C . GLU A 1 792 ? 52.912 -33.138 32.606 1.00 27.42 792 GLU A C 1
ATOM 6270 O O . GLU A 1 792 ? 53.294 -34.251 32.249 1.00 27.42 792 GLU A O 1
ATOM 6275 N N . LEU A 1 793 ? 53.267 -32.029 31.939 1.00 31.36 793 LEU A N 1
ATOM 6276 C CA . LEU A 1 793 ? 54.675 -31.701 31.632 1.00 31.36 793 LEU A CA 1
ATOM 6277 C C . LEU A 1 793 ? 55.042 -30.563 32.603 1.00 31.36 793 LEU A C 1
ATOM 6279 O O . LEU A 1 793 ? 54.282 -29.597 32.653 1.00 31.36 793 LEU A O 1
ATOM 6283 N N . GLU A 1 794 ? 56.128 -30.541 33.373 1.00 34.12 794 GLU A N 1
ATOM 6284 C CA . GLU A 1 794 ? 57.103 -31.548 33.845 1.00 34.12 794 GLU A CA 1
ATOM 6285 C C . GLU A 1 794 ? 57.377 -31.117 35.327 1.00 34.12 794 GLU A C 1
ATOM 6287 O O . GLU A 1 794 ? 57.309 -29.917 35.592 1.00 34.12 794 GLU A O 1
ATOM 6292 N N . THR A 1 795 ? 57.635 -31.933 36.361 1.00 33.97 795 THR A N 1
ATOM 6293 C CA . THR A 1 795 ? 58.532 -33.098 36.489 1.00 33.97 795 THR A CA 1
ATOM 6294 C C . THR A 1 795 ? 58.258 -33.973 37.755 1.00 33.97 795 THR A C 1
ATOM 6296 O O . THR A 1 795 ? 58.842 -33.737 38.812 1.00 33.97 795 THR A O 1
ATOM 6299 N N . GLY A 1 796 ? 57.554 -35.101 37.625 1.00 32.03 796 GLY A N 1
ATOM 6300 C CA . GLY A 1 796 ? 57.938 -36.394 38.236 1.00 32.03 796 GLY A CA 1
ATOM 6301 C C . GLY A 1 796 ? 57.530 -36.770 39.687 1.00 32.03 796 GLY A C 1
ATOM 6302 O O . GLY A 1 796 ? 58.051 -36.253 40.666 1.00 32.03 796 GLY A O 1
ATOM 6303 N N . SER A 1 797 ? 56.812 -37.903 39.783 1.00 34.84 797 SER A N 1
ATOM 6304 C CA . SER A 1 797 ? 56.865 -38.926 40.861 1.00 34.84 797 SER A CA 1
ATOM 6305 C C . SER A 1 797 ? 56.208 -38.683 42.250 1.00 34.84 797 SER A C 1
ATOM 6307 O O . SER A 1 797 ? 56.873 -38.262 43.193 1.00 34.84 797 SER A O 1
ATOM 6309 N N . ALA A 1 798 ? 55.011 -39.282 42.422 1.00 32.97 798 ALA A N 1
ATOM 6310 C CA . ALA A 1 798 ? 54.405 -39.826 43.670 1.00 32.97 798 ALA A CA 1
ATOM 6311 C C . ALA A 1 798 ? 53.555 -38.886 44.608 1.00 32.97 798 ALA A C 1
ATOM 6313 O O . ALA A 1 798 ? 53.678 -37.670 44.517 1.00 32.97 798 ALA A O 1
ATOM 6314 N N . PRO A 1 799 ? 52.625 -39.429 45.452 1.00 52.16 799 PRO A N 1
ATOM 6315 C CA . PRO A 1 799 ? 51.531 -38.711 46.183 1.00 52.16 799 PRO A CA 1
ATOM 6316 C C . PRO A 1 799 ? 51.868 -38.428 47.692 1.00 52.16 799 PRO A C 1
ATOM 6318 O O . PRO A 1 799 ? 53.004 -38.746 48.052 1.00 52.16 799 PRO A O 1
ATOM 6321 N N . PRO A 1 800 ? 50.989 -37.919 48.626 1.00 50.78 800 PRO A N 1
ATOM 6322 C CA . PRO A 1 800 ? 49.503 -37.852 48.651 1.00 50.78 800 PRO A CA 1
ATOM 6323 C C . PRO A 1 800 ? 48.850 -36.585 49.324 1.00 50.78 800 PRO A C 1
ATOM 6325 O O . PRO A 1 800 ? 49.417 -35.498 49.311 1.00 50.78 800 PRO A O 1
ATOM 6328 N N . ALA A 1 801 ? 47.634 -36.734 49.892 1.00 24.06 801 ALA A N 1
ATOM 6329 C CA . ALA A 1 801 ? 46.755 -35.741 50.571 1.00 24.06 801 ALA A CA 1
ATOM 6330 C C . ALA A 1 801 ? 46.444 -36.196 52.050 1.00 24.06 801 ALA A C 1
ATOM 6332 O O . ALA A 1 801 ? 47.206 -37.061 52.494 1.00 24.06 801 ALA A O 1
ATOM 6333 N N . PRO A 1 802 ? 45.401 -35.769 52.844 1.00 47.72 802 PRO A N 1
ATOM 6334 C CA . PRO A 1 802 ? 44.220 -34.892 52.606 1.00 47.72 802 PRO A CA 1
ATOM 6335 C C . PRO A 1 802 ? 43.769 -33.989 53.825 1.00 47.72 802 PRO A C 1
ATOM 6337 O O . PRO A 1 802 ? 44.554 -33.698 54.723 1.00 47.72 802 PRO A O 1
ATOM 6340 N N . THR A 1 803 ? 42.453 -33.674 53.917 1.00 29.23 803 THR A N 1
ATOM 6341 C CA . THR A 1 803 ? 41.600 -33.295 55.101 1.00 29.23 803 THR A CA 1
ATOM 6342 C C . THR A 1 803 ? 41.395 -31.830 55.576 1.00 29.23 803 THR A C 1
ATOM 6344 O O . THR A 1 803 ? 42.338 -31.062 55.688 1.00 29.23 803 THR A O 1
ATOM 6347 N N . LEU A 1 804 ? 40.145 -31.563 56.036 1.00 27.94 804 LEU A N 1
ATOM 6348 C CA . LEU A 1 804 ? 39.649 -30.519 56.984 1.00 27.94 804 LEU A CA 1
ATOM 6349 C C . LEU A 1 804 ? 39.753 -29.016 56.582 1.00 27.94 804 LEU A C 1
ATOM 6351 O O . LEU A 1 804 ? 40.505 -28.659 55.690 1.00 27.94 804 LEU A O 1
ATOM 6355 N N . ALA A 1 805 ? 39.122 -28.051 57.282 1.00 26.11 805 ALA A N 1
ATOM 6356 C CA . ALA A 1 805 ? 37.698 -27.821 57.634 1.00 26.11 805 ALA A CA 1
ATOM 6357 C C . ALA A 1 805 ? 37.542 -26.519 58.473 1.00 26.11 805 ALA A C 1
ATOM 6359 O O . ALA A 1 805 ? 38.437 -26.198 59.242 1.00 26.11 805 ALA A O 1
ATOM 6360 N N . LEU A 1 806 ? 36.349 -25.892 58.435 1.00 25.14 806 LEU A N 1
ATOM 6361 C CA . LEU A 1 806 ? 35.799 -24.906 59.404 1.00 25.14 806 LEU A CA 1
ATOM 6362 C C . LEU A 1 806 ? 36.484 -23.524 59.595 1.00 25.14 806 LEU A C 1
ATOM 6364 O O . LEU A 1 806 ? 37.657 -23.444 59.931 1.00 25.14 806 LEU A O 1
ATOM 6368 N N . ARG A 1 807 ? 35.626 -22.478 59.640 1.00 27.09 807 ARG A N 1
ATOM 6369 C CA . ARG A 1 807 ? 35.813 -21.165 60.323 1.00 27.09 807 ARG A CA 1
ATOM 6370 C C . ARG A 1 807 ? 36.878 -20.216 59.713 1.00 27.09 807 ARG A C 1
ATOM 6372 O O . ARG A 1 807 ? 37.715 -20.648 58.938 1.00 27.09 807 ARG A O 1
ATOM 6379 N N . ASP A 1 808 ? 36.845 -18.889 59.904 1.00 29.08 808 ASP A N 1
ATOM 6380 C CA . ASP A 1 808 ? 36.072 -18.005 60.808 1.00 29.08 808 ASP A CA 1
ATOM 6381 C C . ASP A 1 808 ? 35.510 -16.742 60.101 1.00 29.08 808 ASP A C 1
ATOM 6383 O O . ASP A 1 808 ? 35.847 -16.448 58.956 1.00 29.08 808 ASP A O 1
ATOM 6387 N N . ALA A 1 809 ? 34.699 -15.953 60.823 1.00 36.69 809 ALA A N 1
ATOM 6388 C CA . ALA A 1 809 ? 34.417 -14.541 60.518 1.00 36.69 809 ALA A CA 1
ATOM 6389 C C . ALA A 1 809 ? 34.514 -13.686 61.800 1.00 36.69 809 ALA A C 1
ATOM 6391 O O . ALA A 1 809 ? 33.876 -14.018 62.801 1.00 36.69 809 ALA A O 1
ATOM 6392 N N . PRO A 1 810 ? 35.320 -12.608 61.798 1.00 43.81 810 PRO A N 1
ATOM 6393 C CA . PRO A 1 810 ? 34.809 -11.232 62.004 1.00 43.81 810 PRO A CA 1
ATOM 6394 C C . PRO A 1 810 ? 35.418 -10.243 60.969 1.00 43.81 810 PRO A C 1
ATOM 6396 O O . PRO A 1 810 ? 36.467 -10.526 60.406 1.00 43.81 810 PRO A O 1
ATOM 6399 N N . ALA A 1 811 ? 34.803 -9.136 60.525 1.00 27.53 811 ALA A N 1
ATOM 6400 C CA . ALA A 1 811 ? 34.127 -7.999 61.184 1.00 27.53 811 ALA A CA 1
ATOM 6401 C C . ALA A 1 811 ? 35.077 -6.874 61.678 1.00 27.53 811 ALA A C 1
ATOM 6403 O O . ALA A 1 811 ? 36.133 -7.168 62.223 1.00 27.53 811 ALA A O 1
ATOM 6404 N N . LEU A 1 812 ? 34.617 -5.607 61.556 1.00 26.11 812 LEU A N 1
ATOM 6405 C CA . LEU A 1 812 ? 35.255 -4.333 61.993 1.00 26.11 812 LEU A CA 1
ATOM 6406 C C . LEU A 1 812 ? 36.480 -3.868 61.154 1.00 26.11 812 LEU A C 1
ATOM 6408 O O . LEU A 1 812 ? 37.202 -4.696 60.617 1.00 26.11 812 LEU A O 1
ATOM 6412 N N . SER A 1 813 ? 36.775 -2.569 60.963 1.00 27.36 813 SER A N 1
ATOM 6413 C CA . SER A 1 813 ? 36.044 -1.305 61.239 1.00 27.36 813 SER A CA 1
ATOM 6414 C C . SER A 1 813 ? 36.558 -0.147 60.347 1.00 27.36 813 SER A C 1
ATOM 6416 O O . SER A 1 813 ? 37.596 -0.268 59.705 1.00 27.36 813 SER A O 1
ATOM 6418 N N . ALA A 1 814 ? 35.866 1.004 60.343 1.00 34.69 814 ALA A N 1
ATOM 6419 C CA . ALA A 1 814 ? 36.400 2.283 59.832 1.00 34.69 814 ALA A CA 1
ATOM 6420 C C . ALA A 1 814 ? 37.505 2.859 60.765 1.00 34.69 814 ALA A C 1
ATOM 6422 O O . ALA A 1 814 ? 37.686 2.318 61.862 1.00 34.69 814 ALA A O 1
ATOM 6423 N N . PRO A 1 815 ? 38.244 3.926 60.373 1.00 45.66 815 PRO A N 1
ATOM 6424 C CA . PRO A 1 815 ? 37.727 5.298 60.544 1.00 45.66 815 PRO A CA 1
ATOM 6425 C C . PRO A 1 815 ? 38.149 6.315 59.446 1.00 45.66 815 PRO A C 1
ATOM 6427 O O . PRO A 1 815 ? 38.789 5.969 58.457 1.00 45.66 815 PRO A O 1
ATOM 6430 N N . ALA A 1 816 ? 37.771 7.588 59.635 1.00 30.64 816 ALA A N 1
ATOM 6431 C CA . ALA A 1 816 ? 38.247 8.752 58.866 1.00 30.64 816 ALA A CA 1
ATOM 6432 C C . ALA A 1 816 ? 39.630 9.259 59.358 1.00 30.64 816 ALA A C 1
ATOM 6434 O O . ALA A 1 816 ? 40.205 8.667 60.275 1.00 30.64 816 ALA A O 1
ATOM 6435 N N . PRO A 1 817 ? 40.157 10.370 58.799 1.00 44.75 817 PRO A N 1
ATOM 6436 C CA . PRO A 1 817 ? 40.016 11.630 59.553 1.00 44.75 817 PRO A CA 1
ATOM 6437 C C . PRO A 1 817 ? 39.760 12.903 58.709 1.00 44.75 817 PRO A C 1
ATOM 6439 O O . PRO A 1 817 ? 39.944 12.926 57.495 1.00 44.75 817 PRO A O 1
ATOM 6442 N N . ALA A 1 818 ? 39.389 13.985 59.403 1.00 33.19 818 ALA A N 1
ATOM 6443 C CA . ALA A 1 818 ? 39.443 15.386 58.953 1.00 33.19 818 ALA A CA 1
ATOM 6444 C C . ALA A 1 818 ? 40.389 16.191 59.880 1.00 33.19 818 ALA A C 1
ATOM 6446 O O . ALA A 1 818 ? 40.819 15.645 60.901 1.00 33.19 818 ALA A O 1
ATOM 6447 N N . PRO A 1 819 ? 40.750 17.445 59.540 1.00 50.78 819 PRO A N 1
ATOM 6448 C CA . PRO A 1 819 ? 40.308 18.591 60.374 1.00 50.78 819 PRO A CA 1
ATOM 6449 C C . PRO A 1 819 ? 39.987 19.887 59.557 1.00 50.78 819 PRO A C 1
ATOM 6451 O O . PRO A 1 819 ? 40.487 20.038 58.448 1.00 50.78 819 PRO A O 1
ATOM 6454 N N . MET A 1 820 ? 38.966 20.690 59.928 1.00 27.33 820 MET A N 1
ATOM 6455 C CA . MET A 1 820 ? 38.981 21.982 60.695 1.00 27.33 820 MET A CA 1
ATOM 6456 C C . MET A 1 820 ? 39.609 23.195 59.957 1.00 27.33 820 MET A C 1
ATOM 6458 O O . MET A 1 820 ? 40.565 22.999 59.220 1.00 27.33 820 MET A O 1
ATOM 6462 N N . GLU A 1 821 ? 39.206 24.474 60.097 1.00 33.38 821 GLU A N 1
ATOM 6463 C CA . GLU A 1 821 ? 38.043 25.223 60.669 1.00 33.38 821 GLU A CA 1
ATOM 6464 C C . GLU A 1 821 ? 38.013 26.638 59.977 1.00 33.38 821 GLU A C 1
ATOM 6466 O O . GLU A 1 821 ? 38.827 26.848 59.082 1.00 33.38 821 GLU A O 1
ATOM 6471 N N . GLU A 1 822 ? 37.122 27.638 60.147 1.00 28.16 822 GLU A N 1
ATOM 6472 C CA . GLU A 1 822 ? 36.374 28.219 61.295 1.00 28.16 822 GLU A CA 1
ATOM 6473 C C . GLU A 1 822 ? 34.982 28.831 60.886 1.00 28.16 822 GLU A C 1
ATOM 6475 O O . GLU A 1 822 ? 34.503 28.641 59.766 1.00 28.16 822 GLU A O 1
ATOM 6480 N N . ARG A 1 823 ? 34.308 29.579 61.794 1.00 30.78 823 ARG A N 1
ATOM 6481 C CA . ARG A 1 823 ? 33.023 30.328 61.633 1.00 30.78 823 ARG A CA 1
ATOM 6482 C C . ARG A 1 823 ? 33.028 31.654 62.435 1.00 30.78 823 ARG A C 1
ATOM 6484 O O . ARG A 1 823 ? 33.727 31.710 63.441 1.00 30.78 823 ARG A O 1
ATOM 6491 N N . PRO A 1 824 ? 32.217 32.680 62.074 1.00 42.97 824 PRO A N 1
ATOM 6492 C CA . PRO A 1 824 ? 30.929 33.004 62.762 1.00 42.97 824 PRO A CA 1
ATOM 6493 C C . PRO A 1 824 ? 29.757 33.242 61.753 1.00 42.97 824 PRO A C 1
ATOM 6495 O O . PRO A 1 824 ? 29.997 33.225 60.553 1.00 42.97 824 PRO A O 1
ATOM 6498 N N . GLN A 1 825 ? 28.440 33.266 62.060 1.00 30.53 825 GLN A N 1
ATOM 6499 C CA . GLN A 1 825 ? 27.597 34.079 62.987 1.00 30.53 825 GLN A CA 1
ATOM 6500 C C . GLN A 1 825 ? 27.589 35.603 62.659 1.00 30.53 825 GLN A C 1
ATOM 6502 O O . GLN A 1 825 ? 28.623 36.124 62.269 1.00 30.53 825 GLN A O 1
ATOM 6507 N N . ALA A 1 826 ? 26.496 36.391 62.751 1.00 27.92 826 ALA A N 1
ATOM 6508 C CA . ALA A 1 826 ? 25.135 36.191 63.298 1.00 27.92 826 ALA A CA 1
ATOM 6509 C C . ALA A 1 826 ? 24.028 36.990 62.523 1.00 27.92 826 ALA A C 1
ATOM 6511 O O . ALA A 1 826 ? 24.242 37.416 61.393 1.00 27.92 826 ALA A O 1
ATOM 6512 N N . GLN A 1 827 ? 22.836 37.157 63.125 1.00 31.97 827 GLN A N 1
ATOM 6513 C CA . GLN A 1 827 ? 21.647 37.897 62.620 1.00 31.97 827 GLN A CA 1
ATOM 6514 C C . GLN A 1 827 ? 21.791 39.439 62.817 1.00 31.97 827 GLN A C 1
ATOM 6516 O O . GLN A 1 827 ? 22.772 39.874 63.417 1.00 31.97 827 GLN A O 1
ATOM 6521 N N . THR A 1 828 ? 20.888 40.340 62.377 1.00 28.20 828 THR A N 1
ATOM 6522 C CA . THR A 1 828 ? 19.613 40.736 63.057 1.00 28.20 828 THR A CA 1
ATOM 6523 C C . THR A 1 828 ? 18.851 41.838 62.256 1.00 28.20 828 THR A C 1
ATOM 6525 O O . THR A 1 828 ? 19.423 42.435 61.351 1.00 28.20 828 THR A O 1
ATOM 6528 N N . GLU A 1 829 ? 17.607 42.138 62.674 1.00 28.83 829 GLU A N 1
ATOM 6529 C CA . GLU A 1 829 ? 16.775 43.360 62.467 1.00 28.83 829 GLU A CA 1
ATOM 6530 C C . GLU A 1 829 ? 15.664 43.402 61.387 1.00 28.83 829 GLU A C 1
ATOM 6532 O O . GLU A 1 829 ? 15.664 42.680 60.392 1.00 28.83 829 GLU A O 1
ATOM 6537 N N . GLU A 1 830 ? 14.635 44.220 61.678 1.00 28.62 830 GLU A N 1
ATOM 6538 C CA . GLU A 1 830 ? 13.321 44.283 61.013 1.00 28.62 830 GLU A CA 1
ATOM 6539 C C . GLU A 1 830 ? 13.027 45.652 60.344 1.00 28.62 830 GLU A C 1
ATOM 6541 O O . GLU A 1 830 ? 13.658 46.657 60.660 1.00 28.62 830 GLU A O 1
ATOM 6546 N N . ARG A 1 831 ? 11.893 45.716 59.613 1.00 30.98 831 ARG A N 1
ATOM 6547 C CA . ARG A 1 831 ? 11.116 46.933 59.238 1.00 30.98 831 ARG A CA 1
ATOM 6548 C C . ARG A 1 831 ? 11.776 47.812 58.146 1.00 30.98 831 ARG A C 1
ATOM 6550 O O . ARG A 1 831 ? 12.976 47.791 57.949 1.00 30.98 831 ARG A O 1
ATOM 6557 N N . ARG A 1 832 ? 11.026 48.591 57.348 1.00 28.33 832 ARG A N 1
ATOM 6558 C CA . ARG A 1 832 ? 9.619 49.046 57.459 1.00 28.33 832 ARG A CA 1
ATOM 6559 C C . ARG A 1 832 ? 9.024 49.354 56.061 1.00 28.33 832 ARG A C 1
ATOM 6561 O O . ARG A 1 832 ? 9.721 49.976 55.281 1.00 28.33 832 ARG A O 1
ATOM 6568 N N . MET A 1 833 ? 7.749 48.989 55.826 1.00 26.72 833 MET A N 1
ATOM 6569 C CA . MET A 1 833 ? 6.670 49.720 55.084 1.00 26.72 833 MET A CA 1
ATOM 6570 C C . MET A 1 833 ? 6.943 50.432 53.724 1.00 26.72 833 MET A C 1
ATOM 6572 O O . MET A 1 833 ? 7.948 51.100 53.563 1.00 26.72 833 MET A O 1
ATOM 6576 N N . MET A 1 834 ? 6.018 50.532 52.750 1.00 28.67 834 MET A N 1
ATOM 6577 C CA . MET A 1 834 ? 4.731 49.863 52.421 1.00 28.67 834 MET A CA 1
ATOM 6578 C C . MET A 1 834 ? 4.185 50.452 51.091 1.00 28.67 834 MET A C 1
ATOM 6580 O O . MET A 1 834 ? 4.259 51.666 50.940 1.00 28.67 834 MET A O 1
ATOM 6584 N N . ALA A 1 835 ? 3.559 49.648 50.210 1.00 25.03 835 ALA A N 1
ATOM 6585 C CA . ALA A 1 835 ? 2.404 49.992 49.330 1.00 25.03 835 ALA A CA 1
ATOM 6586 C C . ALA A 1 835 ? 2.146 48.834 48.326 1.00 25.03 835 ALA A C 1
ATOM 6588 O O . ALA A 1 835 ? 3.013 48.547 47.513 1.00 25.03 835 ALA A O 1
ATOM 6589 N N . ALA A 1 836 ? 1.098 48.003 48.426 1.00 25.28 836 ALA A N 1
ATOM 6590 C CA . ALA A 1 836 ? -0.339 48.271 48.193 1.00 25.28 836 ALA A CA 1
ATOM 6591 C C . ALA A 1 836 ? -0.724 48.409 46.681 1.00 25.28 836 ALA A C 1
ATOM 6593 O O . ALA A 1 836 ? 0.103 48.870 45.902 1.00 25.28 836 ALA A O 1
ATOM 6594 N N . PRO A 1 837 ? -1.911 47.921 46.228 1.00 44.47 837 PRO A N 1
ATOM 6595 C CA . PRO A 1 837 ? -1.901 46.885 45.181 1.00 44.47 837 PRO A CA 1
ATOM 6596 C C . PRO A 1 837 ? -2.577 47.197 43.805 1.00 44.47 837 PRO A C 1
ATOM 6598 O O . PRO A 1 837 ? -1.908 47.798 42.972 1.00 44.47 837 PRO A O 1
ATOM 6601 N N . PRO A 1 838 ? -3.784 46.702 43.427 1.00 59.91 838 PRO A N 1
ATOM 6602 C CA . PRO A 1 838 ? -3.957 46.034 42.125 1.00 59.91 838 PRO A CA 1
ATOM 6603 C C . PRO A 1 838 ? -4.886 46.779 41.145 1.00 59.91 838 PRO A C 1
ATOM 6605 O O . PRO A 1 838 ? -5.533 47.759 41.517 1.00 59.91 838 PRO A O 1
ATOM 6608 N N . ARG A 1 839 ? -5.088 46.240 39.926 1.00 24.75 839 ARG A N 1
ATOM 6609 C CA . ARG A 1 839 ? -6.344 46.473 39.181 1.00 24.75 839 ARG A CA 1
ATOM 6610 C C . ARG A 1 839 ? -6.773 45.346 38.234 1.00 24.75 839 ARG A C 1
ATOM 6612 O O . ARG A 1 839 ? -5.995 44.457 37.915 1.00 24.75 839 ARG A O 1
ATOM 6619 N N . GLN A 1 840 ? -8.068 45.365 37.915 1.00 27.41 840 GLN A N 1
ATOM 6620 C CA . GLN A 1 840 ? -8.889 44.233 37.466 1.00 27.41 840 GLN A CA 1
ATOM 6621 C C . GLN A 1 840 ? -9.218 44.261 35.959 1.00 27.41 840 GLN A C 1
ATOM 6623 O O . GLN A 1 840 ? -8.858 45.183 35.235 1.00 27.41 840 GLN A O 1
ATOM 6628 N N . GLU A 1 841 ? -9.967 43.237 35.543 1.00 32.12 841 GLU A N 1
ATOM 6629 C CA . GLU A 1 841 ? -10.740 43.105 34.301 1.00 32.12 841 GLU A CA 1
ATOM 6630 C C . GLU A 1 841 ? -11.696 44.283 33.956 1.00 32.12 841 GLU A C 1
ATOM 6632 O O . GLU A 1 841 ? -12.021 45.112 34.808 1.00 32.12 841 GLU A O 1
ATOM 6637 N N . ARG A 1 842 ? -12.328 44.162 32.766 1.00 26.22 842 ARG A N 1
ATOM 6638 C CA . ARG A 1 842 ? -13.494 44.909 32.214 1.00 26.22 842 ARG A CA 1
ATOM 6639 C C . ARG A 1 842 ? -13.133 46.302 31.665 1.00 26.22 842 ARG A C 1
ATOM 6641 O O . ARG A 1 842 ? -12.372 47.032 32.277 1.00 26.22 842 ARG A O 1
ATOM 6648 N N . LEU A 1 843 ? -13.658 46.769 30.526 1.00 23.62 843 LEU A N 1
ATOM 6649 C CA . LEU A 1 843 ? -14.817 46.361 29.699 1.00 23.62 843 LEU A CA 1
ATOM 6650 C C . LEU A 1 843 ? -14.385 45.667 28.374 1.00 23.62 843 LEU A C 1
ATOM 6652 O O . LEU A 1 843 ? -13.231 45.780 27.991 1.00 23.62 843 LEU A O 1
ATOM 6656 N N . MET A 1 844 ? -15.188 44.904 27.615 1.00 27.39 844 MET A N 1
ATOM 6657 C CA . MET A 1 844 ? -16.651 44.702 27.534 1.00 27.39 844 MET A CA 1
ATOM 6658 C C . MET A 1 844 ? -17.478 45.849 26.906 1.00 27.39 844 MET A C 1
ATOM 6660 O O . MET A 1 844 ? -18.281 46.485 27.585 1.00 27.39 844 MET A O 1
ATOM 6664 N N . THR A 1 845 ? -17.378 46.038 25.581 1.00 25.97 845 THR A N 1
ATOM 6665 C CA . THR A 1 845 ? -18.462 46.670 24.796 1.00 25.97 845 THR A CA 1
ATOM 6666 C C . THR A 1 845 ? -18.642 46.047 23.411 1.00 25.97 845 THR A C 1
ATOM 6668 O O . THR A 1 845 ? -17.686 45.767 22.696 1.00 25.97 845 THR A O 1
ATOM 6671 N N . ARG A 1 846 ? -19.911 45.838 23.042 1.00 27.06 846 ARG A N 1
ATOM 6672 C CA . ARG A 1 846 ? -20.382 45.366 21.730 1.00 27.06 846 ARG A CA 1
ATOM 6673 C C . ARG A 1 846 ? -20.568 46.546 20.766 1.00 27.06 846 ARG A C 1
ATOM 6675 O O . ARG A 1 846 ? -21.153 47.534 21.194 1.00 27.06 846 ARG A O 1
ATOM 6682 N N . SER A 1 847 ? -20.327 46.333 19.471 1.00 26.75 847 SER A N 1
ATOM 6683 C CA . SER A 1 847 ? -21.189 46.763 18.336 1.00 26.75 847 SER A CA 1
ATOM 6684 C C . SER A 1 847 ? -20.558 46.255 17.027 1.00 26.75 847 SER A C 1
ATOM 6686 O O . SER A 1 847 ? -19.342 46.300 16.911 1.00 26.75 847 SER A O 1
ATOM 6688 N N . ARG A 1 848 ? -21.264 45.551 16.126 1.00 27.03 848 ARG A N 1
ATOM 6689 C CA . ARG A 1 848 ? -22.352 45.981 15.207 1.00 27.03 848 ARG A CA 1
ATOM 6690 C C . ARG A 1 848 ? -21.878 46.946 14.110 1.00 27.03 848 ARG A C 1
ATOM 6692 O O . ARG A 1 848 ? -21.214 47.924 14.419 1.00 27.03 848 ARG A O 1
ATOM 6699 N N . GLY A 1 849 ? -22.354 46.699 12.887 1.00 26.61 849 GLY A N 1
ATOM 6700 C CA . GLY A 1 849 ? -22.045 47.465 11.673 1.00 26.61 849 GLY A CA 1
ATOM 6701 C C . GLY A 1 849 ? -20.980 46.769 10.812 1.00 26.61 849 GLY A C 1
ATOM 6702 O O . GLY A 1 849 ? -20.056 46.191 11.375 1.00 26.61 849 GLY A O 1
ATOM 6703 N N . ALA A 1 850 ? -21.053 46.685 9.479 1.00 29.30 850 ALA A N 1
ATOM 6704 C CA . ALA A 1 850 ? -21.964 47.282 8.487 1.00 29.30 850 ALA A CA 1
ATOM 6705 C C . ALA A 1 850 ? -22.066 48.830 8.528 1.00 29.30 850 ALA A C 1
ATOM 6707 O O . ALA A 1 850 ? -22.281 49.401 9.592 1.00 29.30 850 ALA A O 1
ATOM 6708 N N . ALA A 1 851 ? -21.960 49.559 7.419 1.00 29.98 851 ALA A N 1
ATOM 6709 C CA . ALA A 1 851 ? -21.894 49.133 6.020 1.00 29.98 851 ALA A CA 1
ATOM 6710 C C . ALA A 1 851 ? -20.847 49.945 5.233 1.00 29.98 851 ALA A C 1
ATOM 6712 O O . ALA A 1 851 ? -19.978 50.594 5.814 1.00 29.98 851 ALA A O 1
ATOM 6713 N N . ASP A 1 852 ? -20.951 49.821 3.918 1.00 34.94 852 ASP A N 1
ATOM 6714 C CA . ASP A 1 852 ? -20.285 50.567 2.855 1.00 34.94 852 ASP A CA 1
ATOM 6715 C C . ASP A 1 852 ? -20.269 52.091 3.083 1.00 34.94 852 ASP A C 1
ATOM 6717 O O . ASP A 1 852 ? -21.145 52.630 3.761 1.00 34.94 852 ASP A O 1
ATOM 6721 N N . ASP A 1 853 ? -19.357 52.797 2.408 1.00 30.38 853 ASP A N 1
ATOM 6722 C CA . ASP A 1 853 ? -19.841 53.732 1.384 1.00 30.38 853 ASP A CA 1
ATOM 6723 C C . ASP A 1 853 ? -18.797 53.994 0.284 1.00 30.38 853 ASP A C 1
ATOM 6725 O O . ASP A 1 853 ? -17.592 53.805 0.477 1.00 30.38 853 ASP A O 1
ATOM 6729 N N . ASP A 1 854 ? -19.293 54.399 -0.882 1.00 36.81 854 ASP A N 1
ATOM 6730 C CA . ASP A 1 854 ? -18.539 54.542 -2.132 1.00 36.81 854 ASP A CA 1
ATOM 6731 C C . ASP A 1 854 ? -18.027 55.982 -2.364 1.00 36.81 854 ASP A C 1
ATOM 6733 O O . ASP A 1 854 ? -18.458 56.936 -1.712 1.00 36.81 854 ASP A O 1
ATOM 6737 N N . ALA A 1 855 ? -17.125 56.177 -3.335 1.00 26.19 855 ALA A N 1
ATOM 6738 C CA . ALA A 1 855 ? -16.620 57.512 -3.698 1.00 26.19 855 ALA A CA 1
ATOM 6739 C C . ALA A 1 855 ? -16.341 57.682 -5.208 1.00 26.19 855 ALA A C 1
ATOM 6741 O O . ALA A 1 855 ? -15.200 57.845 -5.646 1.00 26.19 855 ALA A O 1
ATOM 6742 N N . GLU A 1 856 ? -17.401 57.694 -6.021 1.00 35.31 856 GLU A N 1
ATOM 6743 C CA . GLU A 1 856 ? -17.336 58.024 -7.455 1.00 35.31 856 GLU A CA 1
ATOM 6744 C C . GLU A 1 856 ? -16.807 59.443 -7.770 1.00 35.31 856 GLU A C 1
ATOM 6746 O O . GLU A 1 856 ? -17.107 60.392 -7.039 1.00 35.31 856 GLU A O 1
ATOM 6751 N N . ARG A 1 857 ? -16.211 59.596 -8.979 1.00 31.56 857 ARG A N 1
ATOM 6752 C CA . ARG A 1 857 ? -16.376 60.675 -10.016 1.00 31.56 857 ARG A CA 1
ATOM 6753 C C . ARG A 1 857 ? -15.058 60.897 -10.786 1.00 31.56 857 ARG A C 1
ATOM 6755 O O . ARG A 1 857 ? -14.004 60.857 -10.173 1.00 31.56 857 ARG A O 1
ATOM 6762 N N . ARG A 1 858 ? -14.972 61.188 -12.098 1.00 27.23 858 ARG A N 1
ATOM 6763 C CA . ARG A 1 858 ? -15.872 61.438 -13.268 1.00 27.23 858 ARG A CA 1
ATOM 6764 C C . ARG A 1 858 ? -15.107 60.918 -14.522 1.00 27.23 858 ARG A C 1
ATOM 6766 O O . ARG A 1 858 ? -13.884 60.920 -14.494 1.00 27.23 858 ARG A O 1
ATOM 6773 N N . ALA A 1 859 ? -15.686 60.347 -15.587 1.00 31.47 859 ALA A N 1
ATOM 6774 C CA . ALA A 1 859 ? -16.544 60.918 -16.650 1.00 31.47 859 ALA A CA 1
ATOM 6775 C C . ALA A 1 859 ? -15.955 62.137 -17.425 1.00 31.47 859 ALA A C 1
ATOM 6777 O O . ALA A 1 859 ? -15.402 63.029 -16.796 1.00 31.47 859 ALA A O 1
ATOM 6778 N N . ALA A 1 860 ? -16.117 62.342 -18.748 1.00 32.75 860 ALA A N 1
ATOM 6779 C CA . ALA A 1 860 ? -16.435 61.482 -19.914 1.00 32.75 860 ALA A CA 1
ATOM 6780 C C . ALA A 1 860 ? -16.413 62.332 -21.225 1.00 32.75 860 ALA A C 1
ATOM 6782 O O . ALA A 1 860 ? -16.884 63.469 -21.190 1.00 32.75 860 ALA A O 1
ATOM 6783 N N . ARG A 1 861 ? -15.996 61.799 -22.398 1.00 29.23 861 ARG A N 1
ATOM 6784 C CA . ARG A 1 861 ? -16.483 62.258 -23.735 1.00 29.23 861 ARG A CA 1
ATOM 6785 C C . ARG A 1 861 ? -16.175 61.288 -24.898 1.00 29.23 861 ARG A C 1
ATOM 6787 O O . ARG A 1 861 ? -15.442 60.326 -24.720 1.00 29.23 861 ARG A O 1
ATOM 6794 N N . MET A 1 862 ? -16.799 61.524 -26.061 1.00 32.97 862 MET A N 1
ATOM 6795 C CA . MET A 1 862 ? -16.931 60.578 -27.189 1.00 32.97 862 MET A CA 1
ATOM 6796 C C . MET A 1 862 ? -16.095 60.920 -28.437 1.00 32.97 862 MET A C 1
ATOM 6798 O O . MET A 1 862 ? -15.841 62.090 -28.712 1.00 32.97 862 MET A O 1
ATOM 6802 N N . GLY A 1 863 ? -15.870 59.904 -29.280 1.00 27.17 863 GLY A N 1
ATOM 6803 C CA . GLY A 1 863 ? -15.637 60.020 -30.726 1.00 27.17 863 GLY A CA 1
ATOM 6804 C C . GLY A 1 863 ? -16.107 58.747 -31.454 1.00 27.17 863 GLY A C 1
ATOM 6805 O O . GLY A 1 863 ? -16.002 57.657 -30.898 1.00 27.17 863 GLY A O 1
ATOM 6806 N N . ARG A 1 864 ? -16.655 58.863 -32.673 1.00 35.84 864 ARG A N 1
ATOM 6807 C CA . ARG A 1 864 ? -17.018 57.732 -33.560 1.00 35.84 864 ARG A CA 1
ATOM 6808 C C . ARG A 1 864 ? -16.317 57.910 -34.908 1.00 35.84 864 ARG A C 1
ATOM 6810 O O . ARG A 1 864 ? -16.337 59.035 -35.392 1.00 35.84 864 ARG A O 1
ATOM 6817 N N . HIS A 1 865 ? -15.863 56.831 -35.556 1.00 29.33 865 HIS A N 1
ATOM 6818 C CA . HIS A 1 865 ? -16.270 56.469 -36.931 1.00 29.33 865 HIS A CA 1
ATOM 6819 C C . HIS A 1 865 ? -15.711 55.096 -37.389 1.00 29.33 865 HIS A C 1
ATOM 6821 O O . HIS A 1 865 ? -14.726 54.620 -36.841 1.00 29.33 865 HIS A O 1
ATOM 6827 N N . ARG A 1 866 ? -16.423 54.496 -38.363 1.00 37.81 866 ARG A N 1
ATOM 6828 C CA . ARG A 1 866 ? -16.080 53.442 -39.364 1.00 37.81 866 ARG A CA 1
ATOM 6829 C C . ARG A 1 866 ? -14.583 53.048 -39.505 1.00 37.81 866 ARG A C 1
ATOM 6831 O O . ARG A 1 866 ? -13.743 53.932 -39.445 1.00 37.81 866 ARG A O 1
ATOM 6838 N N . ASP A 1 867 ? -14.155 51.795 -39.730 1.00 31.84 867 ASP A N 1
ATOM 6839 C CA . ASP A 1 867 ? -14.547 50.795 -40.760 1.00 31.84 867 ASP A CA 1
ATOM 6840 C C . ASP A 1 867 ? -14.098 49.340 -40.384 1.00 31.84 867 ASP A C 1
ATOM 6842 O O . ASP A 1 867 ? -13.700 49.091 -39.248 1.00 31.84 867 ASP A O 1
ATOM 6846 N N . VAL A 1 868 ? -14.186 48.361 -41.308 1.00 37.72 868 VAL A N 1
ATOM 6847 C CA . VAL A 1 868 ? -13.980 46.899 -41.089 1.00 37.72 868 VAL A CA 1
ATOM 6848 C C . VAL A 1 868 ? -12.819 46.346 -41.945 1.00 37.72 868 VAL A C 1
ATOM 6850 O O . VAL A 1 868 ? -12.652 46.801 -43.077 1.00 37.72 868 VAL A O 1
ATOM 6853 N N . PRO A 1 869 ? -12.050 45.336 -41.476 1.00 40.91 869 PRO A N 1
ATOM 6854 C CA . PRO A 1 869 ? -12.031 44.072 -42.238 1.00 40.91 869 PRO A CA 1
ATOM 6855 C C . PRO A 1 869 ? -11.900 42.764 -41.414 1.00 40.91 869 PRO A C 1
ATOM 6857 O O . PRO A 1 869 ? -11.094 42.667 -40.498 1.00 40.91 869 PRO A O 1
ATOM 6860 N N . ALA A 1 870 ? -12.602 41.727 -41.900 1.00 28.53 870 ALA A N 1
ATOM 6861 C CA . ALA A 1 870 ? -12.355 40.278 -41.748 1.00 28.53 870 ALA A CA 1
ATOM 6862 C C . ALA A 1 870 ? -12.429 39.591 -40.356 1.00 28.53 870 ALA A C 1
ATOM 6864 O O . ALA A 1 870 ? -12.026 40.110 -39.323 1.00 28.53 870 ALA A O 1
ATOM 6865 N N . ALA A 1 871 ? -12.909 38.340 -40.373 1.00 32.88 871 ALA A N 1
ATOM 6866 C CA . ALA A 1 871 ? -13.013 37.425 -39.232 1.00 32.88 871 ALA A CA 1
ATOM 6867 C C . ALA A 1 871 ? -12.486 36.020 -39.611 1.00 32.88 871 ALA A C 1
ATOM 6869 O O . ALA A 1 871 ? -12.496 35.679 -40.798 1.00 32.88 871 ALA A O 1
ATOM 6870 N N . PRO A 1 872 ? -12.054 35.182 -38.646 1.00 34.81 872 PRO A N 1
ATOM 6871 C CA . PRO A 1 872 ? -11.764 33.769 -38.897 1.00 34.81 872 PRO A CA 1
ATOM 6872 C C . PRO A 1 872 ? -13.064 32.963 -39.128 1.00 34.81 872 PRO A C 1
ATOM 6874 O O . PRO A 1 872 ? -14.107 33.317 -38.574 1.00 34.81 872 PRO A O 1
ATOM 6877 N N . PRO A 1 873 ? -13.038 31.886 -39.937 1.00 37.12 873 PRO A N 1
ATOM 6878 C CA . PRO A 1 873 ? -14.251 31.199 -40.381 1.00 37.12 873 PRO A CA 1
ATOM 6879 C C . PRO A 1 873 ? -14.800 30.184 -39.367 1.00 37.12 873 PRO A C 1
ATOM 6881 O O . PRO A 1 873 ? -14.049 29.475 -38.697 1.00 37.12 873 PRO A O 1
ATOM 6884 N N . ALA A 1 874 ? -16.127 30.040 -39.346 1.00 32.47 874 ALA A N 1
ATOM 6885 C CA . ALA A 1 874 ? -16.817 28.906 -38.733 1.00 32.47 874 ALA A CA 1
ATOM 6886 C C . ALA A 1 874 ? -17.024 27.767 -39.761 1.00 32.47 874 ALA A C 1
ATOM 6888 O O . ALA A 1 874 ? -17.262 28.053 -40.938 1.00 32.47 874 ALA A O 1
ATOM 6889 N N . PRO A 1 875 ? -16.989 26.485 -39.351 1.00 33.38 875 PRO A N 1
ATOM 6890 C CA . PRO A 1 875 ? -17.297 25.359 -40.229 1.00 33.38 875 PRO A CA 1
ATOM 6891 C C . PRO A 1 875 ? -18.817 25.137 -40.332 1.00 33.38 875 PRO A C 1
ATOM 6893 O O . PRO A 1 875 ? -19.405 24.369 -39.570 1.00 33.38 875 PRO A O 1
ATOM 6896 N N . THR A 1 876 ? -19.470 25.796 -41.290 1.00 28.42 876 THR A N 1
ATOM 6897 C CA . THR A 1 876 ? -20.881 25.528 -41.627 1.00 28.42 876 THR A CA 1
ATOM 6898 C C . THR A 1 876 ? -20.998 24.281 -42.508 1.00 28.42 876 THR A C 1
ATOM 6900 O O . THR A 1 876 ? -20.258 24.134 -43.479 1.00 28.42 876 THR A O 1
ATOM 6903 N N . ALA A 1 877 ? -21.954 23.394 -42.221 1.00 36.16 877 ALA A N 1
ATOM 6904 C CA . ALA A 1 877 ? -22.224 22.220 -43.053 1.00 36.16 877 ALA A CA 1
ATOM 6905 C C . ALA A 1 877 ? -23.121 22.551 -44.264 1.00 36.16 877 ALA A C 1
ATOM 6907 O O . ALA A 1 877 ? -24.117 23.259 -44.124 1.00 36.16 877 ALA A O 1
ATOM 6908 N N . ALA A 1 878 ? -22.822 21.966 -45.430 1.00 28.36 878 ALA A N 1
ATOM 6909 C CA . ALA A 1 878 ? -23.732 21.891 -46.577 1.00 28.36 878 ALA A CA 1
ATOM 6910 C C . ALA A 1 878 ? -23.401 20.673 -47.462 1.00 28.36 878 ALA A C 1
ATOM 6912 O O . ALA A 1 878 ? -22.235 20.401 -47.736 1.00 28.36 878 ALA A O 1
ATOM 6913 N N . LEU A 1 879 ? -24.425 19.944 -47.923 1.00 31.62 879 LEU A N 1
ATOM 6914 C CA . LEU A 1 879 ? -24.284 18.804 -48.840 1.00 31.62 879 LEU A CA 1
ATOM 6915 C C . LEU A 1 879 ? -24.510 19.225 -50.299 1.00 31.62 879 LEU A C 1
ATOM 6917 O O . LEU A 1 879 ? -25.331 20.103 -50.565 1.00 31.62 879 LEU A O 1
ATOM 6921 N N . ARG A 1 880 ? -23.954 18.454 -51.245 1.00 26.56 880 ARG A N 1
ATOM 6922 C CA . ARG A 1 880 ? -24.684 18.017 -52.454 1.00 26.56 880 ARG A CA 1
ATOM 6923 C C . ARG A 1 880 ? -24.098 16.722 -53.033 1.00 26.56 880 ARG A C 1
ATOM 6925 O O . ARG A 1 880 ? -22.915 16.453 -52.869 1.00 26.56 880 ARG A O 1
ATOM 6932 N N . ALA A 1 881 ? -24.957 15.923 -53.666 1.00 31.78 881 ALA A N 1
ATOM 6933 C CA . ALA A 1 881 ? -24.654 14.610 -54.253 1.00 31.78 881 ALA A CA 1
ATOM 6934 C C . ALA A 1 881 ? -24.835 14.623 -55.787 1.00 31.78 881 ALA A C 1
ATOM 6936 O O . ALA A 1 881 ? -25.240 15.648 -56.345 1.00 31.78 881 ALA A O 1
ATOM 6937 N N . PRO A 1 882 ? -24.545 13.500 -56.468 1.00 42.34 882 PRO A N 1
ATOM 6938 C CA . PRO A 1 882 ? -25.631 12.640 -56.986 1.00 42.34 882 PRO A CA 1
ATOM 6939 C C . PRO A 1 882 ? -25.432 11.146 -56.608 1.00 42.34 882 PRO A C 1
ATOM 6941 O O . PRO A 1 882 ? -24.301 10.689 -56.526 1.00 42.34 882 PRO A O 1
ATOM 6944 N N . ALA A 1 883 ? -26.457 10.423 -56.122 1.00 30.98 883 ALA A N 1
ATOM 6945 C CA . ALA A 1 883 ? -27.484 9.638 -56.858 1.00 30.98 883 ALA A CA 1
ATOM 6946 C C . ALA A 1 883 ? -26.954 8.268 -57.373 1.00 30.98 883 ALA A C 1
ATOM 6948 O O . ALA A 1 883 ? -25.846 8.228 -57.888 1.00 30.98 883 ALA A O 1
ATOM 6949 N N . THR A 1 884 ? -27.628 7.106 -57.272 1.00 33.16 884 THR A N 1
ATOM 6950 C CA . THR A 1 884 ? -29.023 6.688 -56.922 1.00 33.16 884 THR A CA 1
ATOM 6951 C C . THR A 1 884 ? -29.013 5.374 -56.091 1.00 33.16 884 THR A C 1
ATOM 6953 O O . THR A 1 884 ? -28.021 4.662 -56.167 1.00 33.16 884 THR A O 1
ATOM 6956 N N . GLY A 1 885 ? -30.040 4.914 -55.346 1.00 27.73 885 GLY A N 1
ATOM 6957 C CA . GLY A 1 885 ? -31.422 5.379 -55.089 1.00 27.73 885 GLY A CA 1
ATOM 6958 C C . GLY A 1 885 ? -32.229 4.396 -54.179 1.00 27.73 885 GLY A C 1
ATOM 6959 O O . GLY A 1 885 ? -31.634 3.491 -53.610 1.00 27.73 885 GLY A O 1
ATOM 6960 N N . ALA A 1 886 ? -33.568 4.557 -54.094 1.00 29.00 886 ALA A N 1
ATOM 6961 C CA . ALA A 1 886 ? -34.591 3.654 -53.481 1.00 29.00 886 ALA A CA 1
ATOM 6962 C C . ALA A 1 886 ? -34.843 3.614 -51.929 1.00 29.00 886 ALA A C 1
ATOM 6964 O O . ALA A 1 886 ? -34.451 2.692 -51.226 1.00 29.00 886 ALA A O 1
ATOM 6965 N N . SER A 1 887 ? -35.625 4.595 -51.438 1.00 27.31 887 SER A N 1
ATOM 6966 C CA . SER A 1 887 ? -36.798 4.491 -50.509 1.00 27.31 887 SER A CA 1
ATOM 6967 C C . SER A 1 887 ? -36.851 3.568 -49.252 1.00 27.31 887 SER A C 1
ATOM 6969 O O . SER A 1 887 ? -37.150 2.384 -49.362 1.00 27.31 887 SER A O 1
ATOM 6971 N N . ALA A 1 888 ? -36.732 4.181 -48.053 1.00 30.41 888 ALA A N 1
ATOM 6972 C CA . ALA A 1 888 ? -37.775 4.487 -47.015 1.00 30.41 888 ALA A CA 1
ATOM 6973 C C . ALA A 1 888 ? -39.143 3.726 -47.007 1.00 30.41 888 ALA A C 1
ATOM 6975 O O . ALA A 1 888 ? -39.569 3.349 -48.097 1.00 30.41 888 ALA A O 1
ATOM 6976 N N . PRO A 1 889 ? -39.919 3.602 -45.875 1.00 42.31 889 PRO A N 1
ATOM 6977 C CA . PRO A 1 889 ? -40.112 4.519 -44.701 1.00 42.31 889 PRO A CA 1
ATOM 6978 C C . PRO A 1 889 ? -39.792 3.916 -43.290 1.00 42.31 889 PRO A C 1
ATOM 6980 O O . PRO A 1 889 ? -39.688 2.704 -43.174 1.00 42.31 889 PRO A O 1
ATOM 6983 N N . ARG A 1 890 ? -39.434 4.658 -42.209 1.00 29.28 890 ARG A N 1
ATOM 6984 C CA . ARG A 1 890 ? -40.121 5.675 -41.327 1.00 29.28 890 ARG A CA 1
ATOM 6985 C C . ARG A 1 890 ? -41.186 5.101 -40.353 1.00 29.28 890 ARG A C 1
ATOM 6987 O O . ARG A 1 890 ? -41.937 4.239 -40.778 1.00 29.28 890 ARG A O 1
ATOM 6994 N N . SER A 1 891 ? -41.386 5.579 -39.105 1.00 28.67 891 SER A N 1
ATOM 6995 C CA . SER A 1 891 ? -40.636 6.497 -38.193 1.00 28.67 891 SER A CA 1
ATOM 6996 C C . SER A 1 891 ? -41.234 6.494 -36.752 1.00 28.67 891 SER A C 1
ATOM 6998 O O . SER A 1 891 ? -42.337 5.995 -36.566 1.00 28.67 891 SER A O 1
ATOM 7000 N N . ALA A 1 892 ? -40.543 7.076 -35.751 1.00 31.84 892 ALA A N 1
ATOM 7001 C CA . ALA A 1 892 ? -41.013 7.256 -34.351 1.00 31.84 892 ALA A CA 1
ATOM 7002 C C . ALA A 1 892 ? -42.095 8.365 -34.182 1.00 31.84 892 ALA A C 1
ATOM 7004 O O . ALA A 1 892 ? -42.383 9.045 -35.173 1.00 31.84 892 ALA A O 1
ATOM 7005 N N . PRO A 1 893 ? -42.695 8.570 -32.975 1.00 40.44 893 PRO A N 1
ATOM 7006 C CA . PRO A 1 893 ? -42.155 9.576 -32.023 1.00 40.44 893 PRO A CA 1
ATOM 7007 C C . PRO A 1 893 ? -42.472 9.350 -30.504 1.00 40.44 893 PRO A C 1
ATOM 7009 O O . PRO A 1 893 ? -42.975 8.307 -30.100 1.00 40.44 893 PRO A O 1
ATOM 7012 N N . ALA A 1 894 ? -42.197 10.374 -29.678 1.00 35.78 894 ALA A N 1
ATOM 7013 C CA . ALA A 1 894 ? -42.695 10.652 -28.305 1.00 35.78 894 ALA A CA 1
ATOM 7014 C C . ALA A 1 894 ? -43.237 12.127 -28.276 1.00 35.78 894 ALA A C 1
ATOM 7016 O O . ALA A 1 894 ? -43.201 12.718 -29.362 1.00 35.78 894 ALA A O 1
ATOM 7017 N N . PRO A 1 895 ? -43.663 12.804 -27.164 1.00 56.09 895 PRO A N 1
ATOM 7018 C CA . PRO A 1 895 ? -43.738 12.430 -25.728 1.00 56.09 895 PRO A CA 1
ATOM 7019 C C . PRO A 1 895 ? -45.002 12.937 -24.929 1.00 56.09 895 PRO A C 1
ATOM 7021 O O . PRO A 1 895 ? -45.855 13.613 -25.486 1.00 56.09 895 PRO A O 1
ATOM 7024 N N . MET A 1 896 ? -45.019 12.715 -23.593 1.00 30.33 896 MET A N 1
ATOM 7025 C CA . MET A 1 896 ? -45.697 13.486 -22.497 1.00 30.33 896 MET A CA 1
ATOM 7026 C C . MET A 1 896 ? -47.249 13.641 -22.389 1.00 30.33 896 MET A C 1
ATOM 7028 O O . MET A 1 896 ? -47.980 13.506 -23.360 1.00 30.33 896 MET A O 1
ATOM 7032 N N . ALA A 1 897 ? -47.683 14.037 -21.167 1.00 27.89 897 ALA A N 1
ATOM 7033 C CA . ALA A 1 897 ? -48.994 14.569 -20.699 1.00 27.89 897 ALA A CA 1
ATOM 7034 C C . ALA A 1 897 ? -49.945 13.629 -19.895 1.00 27.89 897 ALA A C 1
ATOM 7036 O O . ALA A 1 897 ? -49.665 12.445 -19.724 1.00 27.89 897 ALA A O 1
ATOM 7037 N N . GLU A 1 898 ? -50.989 14.217 -19.279 1.00 27.47 898 GLU A N 1
ATOM 7038 C CA . GLU A 1 898 ? -51.639 13.777 -18.016 1.00 27.47 898 GLU A CA 1
ATOM 7039 C C . GLU A 1 898 ? -53.069 13.157 -18.145 1.00 27.47 898 GLU A C 1
ATOM 7041 O O . GLU A 1 898 ? -53.551 12.872 -19.238 1.00 27.47 898 GLU A O 1
ATOM 7046 N N . HIS A 1 899 ? -53.725 12.897 -16.997 1.00 37.03 899 HIS A N 1
ATOM 7047 C CA . HIS A 1 899 ? -55.030 12.220 -16.793 1.00 37.03 899 HIS A CA 1
ATOM 7048 C C . HIS A 1 899 ? -56.257 12.820 -17.524 1.00 37.03 899 HIS A C 1
ATOM 7050 O O . HIS A 1 899 ? -56.304 14.019 -17.800 1.00 37.03 899 HIS A O 1
ATOM 7056 N N . PRO A 1 900 ? -57.317 12.003 -17.736 1.00 35.66 900 PRO A N 1
ATOM 7057 C CA . PRO A 1 900 ? -58.511 12.087 -16.862 1.00 35.66 900 PRO A CA 1
ATOM 7058 C C . PRO A 1 900 ? -59.110 10.718 -16.428 1.00 35.66 900 PRO A C 1
ATOM 7060 O O . PRO A 1 900 ? -58.599 9.656 -16.777 1.00 35.66 900 PRO A O 1
ATOM 7063 N N . GLN A 1 901 ? -60.196 10.744 -15.637 1.00 29.72 901 GLN A N 1
ATOM 7064 C CA . GLN A 1 901 ? -60.906 9.575 -15.071 1.00 29.72 901 GLN A CA 1
ATOM 7065 C C . GLN A 1 901 ? -62.281 9.291 -15.739 1.00 29.72 901 GLN A C 1
ATOM 7067 O O . GLN A 1 901 ? -62.838 10.172 -16.384 1.00 29.72 901 GLN A O 1
ATOM 7072 N N . ALA A 1 902 ? -62.856 8.115 -15.407 1.00 28.98 902 ALA A N 1
ATOM 7073 C CA . ALA A 1 902 ? -64.293 7.832 -15.152 1.00 28.98 902 ALA A CA 1
ATOM 7074 C C . ALA A 1 902 ? -65.172 7.025 -16.165 1.00 28.98 902 ALA A C 1
ATOM 7076 O O . ALA A 1 902 ? -65.673 7.555 -17.147 1.00 28.98 902 ALA A O 1
ATOM 7077 N N . GLN A 1 903 ? -65.507 5.790 -15.730 1.00 28.28 903 GLN A N 1
ATOM 7078 C CA . GLN A 1 903 ? -66.868 5.200 -15.571 1.00 28.28 903 GLN A CA 1
ATOM 7079 C C . GLN A 1 903 ? -67.680 4.502 -16.709 1.00 28.28 903 GLN A C 1
ATOM 7081 O O . GLN A 1 903 ? -67.581 4.793 -17.895 1.00 28.28 903 GLN A O 1
ATOM 7086 N N . THR A 1 904 ? -68.571 3.606 -16.223 1.00 24.48 904 THR A N 1
ATOM 7087 C CA . THR A 1 904 ? -69.850 3.054 -16.769 1.00 24.48 904 THR A CA 1
ATOM 7088 C C . THR A 1 904 ? -69.915 1.887 -17.793 1.00 24.48 904 THR A C 1
ATOM 7090 O O . THR A 1 904 ? -70.027 2.094 -18.992 1.00 24.48 904 THR A O 1
ATOM 7093 N N . GLU A 1 905 ? -69.972 0.660 -17.237 1.00 28.70 905 GLU A N 1
ATOM 7094 C CA . GLU A 1 905 ? -71.129 -0.292 -17.210 1.00 28.70 905 GLU A CA 1
ATOM 7095 C C . GLU A 1 905 ? -71.664 -1.150 -18.400 1.00 28.70 905 GLU A C 1
ATOM 7097 O O . GLU A 1 905 ? -71.811 -0.707 -19.529 1.00 28.70 905 GLU A O 1
ATOM 7102 N N . GLU A 1 906 ? -72.101 -2.371 -18.002 1.00 30.19 906 GLU A N 1
ATOM 7103 C CA . GLU A 1 906 ? -73.053 -3.350 -18.607 1.00 30.19 906 GLU A CA 1
ATOM 7104 C C . GLU A 1 906 ? -72.753 -3.968 -20.007 1.00 30.19 906 GLU A C 1
ATOM 7106 O O . GLU A 1 906 ? -72.240 -3.322 -20.907 1.00 30.19 906 GLU A O 1
ATOM 7111 N N . ARG A 1 907 ? -73.059 -5.253 -20.298 1.00 28.16 907 ARG A N 1
ATOM 7112 C CA . ARG A 1 907 ? -74.241 -6.053 -19.880 1.00 28.16 907 ARG A CA 1
ATOM 7113 C C . ARG A 1 907 ? -74.045 -7.595 -19.895 1.00 28.16 907 ARG A C 1
ATOM 7115 O O . ARG A 1 907 ? -73.037 -8.099 -20.375 1.00 28.16 907 ARG A O 1
ATOM 7122 N N . ARG A 1 908 ? -75.030 -8.349 -19.367 1.00 33.66 908 ARG A N 1
ATOM 7123 C CA . ARG A 1 908 ? -75.033 -9.825 -19.136 1.00 33.66 908 ARG A CA 1
ATOM 7124 C C . ARG A 1 908 ? -75.761 -10.684 -20.192 1.00 33.66 908 ARG A C 1
ATOM 7126 O O . ARG A 1 908 ? -76.713 -10.212 -20.801 1.00 33.66 908 ARG A O 1
ATOM 7133 N N . VAL A 1 909 ? -75.423 -11.988 -20.218 1.00 27.05 909 VAL A N 1
ATOM 7134 C CA . VAL A 1 909 ? -76.198 -13.177 -20.690 1.00 27.05 909 VAL A CA 1
ATOM 7135 C C . VAL A 1 909 ? -75.470 -14.462 -20.186 1.00 27.05 909 VAL A C 1
ATOM 7137 O O . VAL A 1 909 ? -74.249 -14.414 -20.093 1.00 27.05 909 VAL A O 1
ATOM 7140 N N . MET A 1 910 ? -76.057 -15.635 -19.860 1.00 28.33 910 MET A N 1
ATOM 7141 C CA . MET A 1 910 ? -77.375 -16.000 -19.282 1.00 28.33 910 MET A CA 1
ATOM 7142 C C . MET A 1 910 ? -77.403 -17.505 -18.850 1.00 28.33 910 MET A C 1
ATOM 7144 O O . MET A 1 910 ? -76.851 -18.322 -19.576 1.00 28.33 910 MET A O 1
ATOM 7148 N N . THR A 1 911 ? -78.147 -17.882 -17.782 1.00 24.38 911 THR A N 1
ATOM 7149 C CA . THR A 1 911 ? -78.706 -19.252 -17.462 1.00 24.38 911 THR A CA 1
ATOM 7150 C C . THR A 1 911 ? -77.766 -20.482 -17.264 1.00 24.38 911 THR A C 1
ATOM 7152 O O . THR A 1 911 ? -76.650 -20.472 -17.754 1.00 24.38 911 THR A O 1
ATOM 7155 N N . ALA A 1 912 ? -78.132 -21.619 -16.622 1.00 26.66 912 ALA A N 1
ATOM 7156 C CA . ALA A 1 912 ? -79.095 -21.972 -15.538 1.00 26.66 912 ALA A CA 1
ATOM 7157 C C . ALA A 1 912 ? -78.833 -23.434 -14.993 1.00 26.66 912 ALA A C 1
ATOM 7159 O O . ALA A 1 912 ? -78.139 -24.184 -15.676 1.00 26.66 912 ALA A O 1
ATOM 7160 N N . PRO A 1 913 ? -79.343 -23.857 -13.799 1.00 63.94 913 PRO A N 1
ATOM 7161 C CA . PRO A 1 913 ? -78.990 -25.122 -13.086 1.00 63.94 913 PRO A CA 1
ATOM 7162 C C . PRO A 1 913 ? -80.177 -26.136 -12.953 1.00 63.94 913 PRO A C 1
ATOM 7164 O O . PRO A 1 913 ? -81.148 -25.934 -13.686 1.00 63.94 913 PRO A O 1
ATOM 7167 N N . PRO A 1 914 ? -80.181 -27.193 -12.069 1.00 55.31 914 PRO A N 1
ATOM 7168 C CA . PRO A 1 914 ? -80.552 -27.030 -10.626 1.00 55.31 914 PRO A CA 1
ATOM 7169 C C . PRO A 1 914 ? -80.139 -28.110 -9.545 1.00 55.31 914 PRO A C 1
ATOM 7171 O O . PRO A 1 914 ? -80.311 -29.298 -9.767 1.00 55.31 914 PRO A O 1
ATOM 7174 N N . ARG A 1 915 ? -79.786 -27.648 -8.314 1.00 38.72 915 ARG A N 1
ATOM 7175 C CA . ARG A 1 915 ? -80.302 -28.022 -6.935 1.00 38.72 915 ARG A CA 1
ATOM 7176 C C . ARG A 1 915 ? -80.302 -29.496 -6.412 1.00 38.72 915 ARG A C 1
ATOM 7178 O O . ARG A 1 915 ? -80.030 -30.404 -7.175 1.00 38.72 915 ARG A O 1
ATOM 7185 N N . GLN A 1 916 ? -80.569 -29.846 -5.129 1.00 36.19 916 GLN A N 1
ATOM 7186 C CA . GLN A 1 916 ? -80.894 -29.214 -3.797 1.00 36.19 916 GLN A CA 1
ATOM 7187 C C . GLN A 1 916 ? -80.357 -30.188 -2.670 1.00 36.19 916 GLN A C 1
ATOM 7189 O O . GLN A 1 916 ? -79.733 -31.163 -3.068 1.00 36.19 916 GLN A O 1
ATOM 7194 N N . GLU A 1 917 ? -80.434 -30.146 -1.315 1.00 31.98 917 GLU A N 1
ATOM 7195 C CA . GLU A 1 917 ? -81.036 -29.466 -0.113 1.00 31.98 917 GLU A CA 1
ATOM 7196 C C . GLU A 1 917 ? -80.048 -29.720 1.099 1.00 31.98 917 GLU A C 1
ATOM 7198 O O . GLU A 1 917 ? -79.103 -30.480 0.911 1.00 31.98 917 GLU A O 1
ATOM 7203 N N . ARG A 1 918 ? -80.183 -29.308 2.386 1.00 30.94 918 ARG A N 1
ATOM 7204 C CA . ARG A 1 918 ? -80.616 -28.062 3.093 1.00 30.94 918 ARG A CA 1
ATOM 7205 C C . ARG A 1 918 ? -80.756 -28.303 4.628 1.00 30.94 918 ARG A C 1
ATOM 7207 O O . ARG A 1 918 ? -81.665 -29.018 5.031 1.00 30.94 918 ARG A O 1
ATOM 7214 N N . MET A 1 919 ? -79.969 -27.647 5.498 1.00 33.38 919 MET A N 1
ATOM 7215 C CA . MET A 1 919 ? -80.234 -27.535 6.963 1.00 33.38 919 MET A CA 1
ATOM 7216 C C . MET A 1 919 ? -79.394 -26.392 7.595 1.00 33.38 919 MET A C 1
ATOM 7218 O O . MET A 1 919 ? -78.292 -26.181 7.102 1.00 33.38 919 MET A O 1
ATOM 7222 N N . MET A 1 920 ? -79.766 -25.562 8.592 1.00 29.45 920 MET A N 1
ATOM 7223 C CA . MET A 1 920 ? -80.986 -25.308 9.409 1.00 29.45 920 MET A CA 1
ATOM 7224 C C . MET A 1 920 ? -81.059 -25.763 10.897 1.00 29.45 920 MET A C 1
ATOM 7226 O O . MET A 1 920 ? -82.034 -26.407 11.273 1.00 29.45 920 MET A O 1
ATOM 7230 N N . MET A 1 921 ? -80.127 -25.324 11.762 1.00 26.33 921 MET A N 1
ATOM 7231 C CA . MET A 1 921 ? -80.384 -24.987 13.193 1.00 26.33 921 MET A CA 1
ATOM 7232 C C . MET A 1 921 ? -79.273 -24.006 13.663 1.00 26.33 921 MET A C 1
ATOM 7234 O O . MET A 1 921 ? -78.104 -24.347 13.524 1.00 26.33 921 MET A O 1
ATOM 7238 N N . ASP A 1 922 ? -79.494 -22.701 13.904 1.00 28.12 922 ASP A N 1
ATOM 7239 C CA . ASP A 1 922 ? -80.246 -22.015 14.991 1.00 28.12 922 ASP A CA 1
ATOM 7240 C C . ASP A 1 922 ? -79.534 -22.180 16.362 1.00 28.12 922 ASP A C 1
ATOM 7242 O O . ASP A 1 922 ? -79.262 -23.310 16.748 1.00 28.12 922 ASP A O 1
ATOM 7246 N N . SER A 1 923 ? -79.144 -21.158 17.149 1.00 29.59 923 SER A N 1
ATOM 7247 C CA . SER A 1 923 ? -79.374 -19.684 17.183 1.00 29.59 923 SER A CA 1
ATOM 7248 C C . SER A 1 923 ? -78.194 -18.973 17.926 1.00 29.59 923 SER A C 1
ATOM 7250 O O . SER A 1 923 ? -77.261 -19.689 18.273 1.00 29.59 923 SER A O 1
ATOM 7252 N N . ARG A 1 924 ? -78.069 -17.670 18.285 1.00 27.81 924 ARG A N 1
ATOM 7253 C CA . ARG A 1 924 ? -78.689 -16.305 18.118 1.00 27.81 924 ARG A CA 1
ATOM 7254 C C . ARG A 1 924 ? -77.623 -15.288 18.674 1.00 27.81 924 ARG A C 1
ATOM 7256 O O . ARG A 1 924 ? -76.607 -15.759 19.168 1.00 27.81 924 ARG A O 1
ATOM 7263 N N . GLY A 1 925 ? -77.700 -13.944 18.689 1.00 25.78 925 GLY A N 1
ATOM 7264 C CA . GLY A 1 925 ? -78.631 -12.907 18.195 1.00 25.78 925 GLY A CA 1
ATOM 7265 C C . GLY A 1 925 ? -78.429 -11.560 18.956 1.00 25.78 925 GLY A C 1
ATOM 7266 O O . GLY A 1 925 ? -78.231 -11.622 20.161 1.00 25.78 925 GLY A O 1
ATOM 7267 N N . ALA A 1 926 ? -78.539 -10.395 18.278 1.00 28.95 926 ALA A N 1
ATOM 7268 C CA . ALA A 1 926 ? -78.316 -8.996 18.766 1.00 28.95 926 ALA A CA 1
ATOM 7269 C C . ALA A 1 926 ? -76.849 -8.620 19.140 1.00 28.95 926 ALA A C 1
ATOM 7271 O O . ALA A 1 926 ? -76.074 -9.515 19.460 1.00 28.95 926 ALA A O 1
ATOM 7272 N N . ALA A 1 927 ? -76.311 -7.392 19.007 1.00 32.97 927 ALA A N 1
ATOM 7273 C CA . ALA A 1 927 ? -76.784 -6.003 18.778 1.00 32.97 927 ALA A CA 1
ATOM 7274 C C . ALA A 1 927 ? -76.876 -5.092 20.031 1.00 32.97 927 ALA A C 1
ATOM 7276 O O . ALA A 1 927 ? -77.347 -5.530 21.074 1.00 32.97 927 ALA A O 1
ATOM 7277 N N . ASP A 1 928 ? -76.455 -3.836 19.814 1.00 28.97 928 ASP A N 1
ATOM 7278 C CA . ASP A 1 928 ? -76.534 -2.603 20.624 1.00 28.97 928 ASP A CA 1
ATOM 7279 C C . ASP A 1 928 ? -75.621 -2.402 21.872 1.00 28.97 928 ASP A C 1
ATOM 7281 O O . ASP A 1 928 ? -75.396 -3.301 22.674 1.00 28.97 928 ASP A O 1
ATOM 7285 N N . ASP A 1 929 ? -75.105 -1.162 21.934 1.00 28.52 929 ASP A N 1
ATOM 7286 C CA . ASP A 1 929 ? -74.708 -0.249 23.032 1.00 28.52 929 ASP A CA 1
ATOM 7287 C C . ASP A 1 929 ? -73.690 -0.565 24.171 1.00 28.52 929 ASP A C 1
ATOM 7289 O O . ASP A 1 929 ? -73.686 -1.603 24.823 1.00 28.52 929 ASP A O 1
ATOM 7293 N N . ASP A 1 930 ? -72.853 0.464 24.399 1.00 27.77 930 ASP A N 1
ATOM 7294 C CA . ASP A 1 930 ? -72.349 1.090 25.642 1.00 27.77 930 ASP A CA 1
ATOM 7295 C C . ASP A 1 930 ? -71.734 0.330 26.856 1.00 27.77 930 ASP A C 1
ATOM 7297 O O . ASP A 1 930 ? -72.375 -0.421 27.581 1.00 27.77 930 ASP A O 1
ATOM 7301 N N . ASP A 1 931 ? -70.502 0.780 27.156 1.00 29.48 931 ASP A N 1
ATOM 7302 C CA . ASP A 1 931 ? -69.939 1.216 28.458 1.00 29.48 931 ASP A CA 1
ATOM 7303 C C . ASP A 1 931 ? -69.559 0.239 29.615 1.00 29.48 931 ASP A C 1
ATOM 7305 O O . ASP A 1 931 ? -70.091 -0.844 29.817 1.00 29.48 931 ASP A O 1
ATOM 7309 N N . ASP A 1 932 ? -68.563 0.717 30.376 1.00 29.61 932 ASP A N 1
ATOM 7310 C CA . ASP A 1 932 ? -68.214 0.535 31.799 1.00 29.61 932 ASP A CA 1
ATOM 7311 C C . ASP A 1 932 ? -68.027 -0.844 32.523 1.00 29.61 932 ASP A C 1
ATOM 7313 O O . ASP A 1 932 ? -68.908 -1.683 32.662 1.00 29.61 932 ASP A O 1
ATOM 7317 N N . ARG A 1 933 ? -66.858 -0.941 33.190 1.00 27.28 933 ARG A N 1
ATOM 7318 C CA . ARG A 1 933 ? -66.580 -1.469 34.562 1.00 27.28 933 ARG A CA 1
ATOM 7319 C C . ARG A 1 933 ? -66.994 -2.888 35.060 1.00 27.28 933 ARG A C 1
ATOM 7321 O O . ARG A 1 933 ? -68.076 -3.091 35.586 1.00 27.28 933 ARG A O 1
ATOM 7328 N N . ALA A 1 934 ? -65.939 -3.698 35.264 1.00 30.12 934 ALA A N 1
ATOM 7329 C CA . ALA A 1 934 ? -65.416 -4.171 36.578 1.00 30.12 934 ALA A CA 1
ATOM 7330 C C . ALA A 1 934 ? -66.107 -5.272 37.451 1.00 30.12 934 ALA A C 1
ATOM 7332 O O . ALA A 1 934 ? -67.308 -5.486 37.415 1.00 30.12 934 ALA A O 1
ATOM 7333 N N . ALA A 1 935 ? -65.264 -5.855 38.333 1.00 29.47 935 ALA A N 1
ATOM 7334 C CA . ALA A 1 935 ? -65.526 -6.526 39.631 1.00 29.47 935 ALA A CA 1
ATOM 7335 C C . ALA A 1 935 ? -65.960 -8.027 39.730 1.00 29.47 935 ALA A C 1
ATOM 7337 O O . ALA A 1 935 ? -67.070 -8.412 39.394 1.00 29.47 935 ALA A O 1
ATOM 7338 N N . GLU A 1 936 ? -65.034 -8.831 40.288 1.00 29.02 936 GLU A N 1
ATOM 7339 C CA . GLU A 1 936 ? -65.137 -9.655 41.529 1.00 29.02 936 GLU A CA 1
ATOM 7340 C C . GLU A 1 936 ? -66.087 -10.890 41.700 1.00 29.02 936 GLU A C 1
ATOM 7342 O O . GLU A 1 936 ? -67.300 -10.785 41.801 1.00 29.02 936 GLU A O 1
ATOM 7347 N N . GLU A 1 937 ? -65.427 -12.054 41.887 1.00 30.56 937 GLU A N 1
ATOM 7348 C CA . GLU A 1 937 ? -65.512 -13.029 43.016 1.00 30.56 937 GLU A CA 1
ATOM 7349 C C . GLU A 1 937 ? -66.613 -14.125 43.246 1.00 30.56 937 GLU A C 1
ATOM 7351 O O . GLU A 1 937 ? -67.817 -13.907 43.257 1.00 30.56 937 GLU A O 1
ATOM 7356 N N . GLU A 1 938 ? -66.075 -15.327 43.559 1.00 33.72 938 GLU A N 1
ATOM 7357 C CA . GLU A 1 938 ? -66.434 -16.356 44.579 1.00 33.72 938 GLU A CA 1
ATOM 7358 C C . GLU A 1 938 ? -67.693 -17.288 44.549 1.00 33.72 938 GLU A C 1
ATOM 7360 O O . GLU A 1 938 ? -68.800 -16.953 44.950 1.00 33.72 938 GLU A O 1
ATOM 7365 N N . MET A 1 939 ? -67.394 -18.577 44.282 1.00 30.92 939 MET A N 1
ATOM 7366 C CA . MET A 1 939 ? -67.467 -19.746 45.207 1.00 30.92 939 MET A CA 1
ATOM 7367 C C . MET A 1 939 ? -68.802 -20.360 45.722 1.00 30.92 939 MET A C 1
ATOM 7369 O O . MET A 1 939 ? -69.511 -19.773 46.530 1.00 30.92 939 MET A O 1
ATOM 7373 N N . ALA A 1 940 ? -68.981 -21.677 45.465 1.00 28.95 940 ALA A N 1
ATOM 7374 C CA . ALA A 1 940 ? -69.498 -22.712 46.403 1.00 28.95 940 ALA A CA 1
ATOM 7375 C C . ALA A 1 940 ? -69.361 -24.154 45.818 1.00 28.95 940 ALA A C 1
ATOM 7377 O O . ALA A 1 940 ? -69.150 -24.311 44.620 1.00 28.95 940 ALA A O 1
ATOM 7378 N N . ALA A 1 941 ? -69.629 -25.248 46.555 1.00 32.72 941 ALA A N 1
ATOM 7379 C CA . ALA A 1 941 ? -68.756 -25.916 47.546 1.00 32.72 941 ALA A CA 1
ATOM 7380 C C . ALA A 1 941 ? -69.295 -27.330 47.926 1.00 32.72 941 ALA A C 1
ATOM 7382 O O . ALA A 1 941 ? -70.496 -27.465 48.148 1.00 32.72 941 ALA A O 1
ATOM 7383 N N . SER A 1 942 ? -68.445 -28.375 48.057 1.00 28.95 942 SER A N 1
ATOM 7384 C CA . SER A 1 942 ? -68.717 -29.650 48.794 1.00 28.95 942 SER A CA 1
ATOM 7385 C C . SER A 1 942 ? -67.493 -30.604 48.877 1.00 28.95 942 SER A C 1
ATOM 7387 O O . SER A 1 942 ? -66.556 -30.483 48.092 1.00 28.95 942 SER A O 1
ATOM 7389 N N . ARG A 1 943 ? -67.474 -31.531 49.857 1.00 35.09 943 ARG A N 1
ATOM 7390 C CA . ARG A 1 943 ? -66.358 -32.444 50.270 1.00 35.09 943 ARG A CA 1
ATOM 7391 C C . ARG A 1 943 ? -66.941 -33.683 51.014 1.00 35.09 943 ARG A C 1
ATOM 7393 O O . ARG A 1 943 ? -68.103 -33.544 51.398 1.00 35.09 943 ARG A O 1
ATOM 7400 N N . PRO A 1 944 ? -66.241 -34.835 51.274 1.00 42.09 944 PRO A N 1
ATOM 7401 C CA . PRO A 1 944 ? -65.034 -34.909 52.150 1.00 42.09 944 PRO A CA 1
ATOM 7402 C C . PRO A 1 944 ? -64.034 -36.121 52.016 1.00 42.09 944 PRO A C 1
ATOM 7404 O O . PRO A 1 944 ? -64.330 -37.107 51.363 1.00 42.09 944 PRO A O 1
ATOM 7407 N N . ALA A 1 945 ? -62.906 -36.050 52.766 1.00 26.56 945 ALA A N 1
ATOM 7408 C CA . ALA A 1 945 ? -62.112 -37.135 53.431 1.00 26.56 945 ALA A CA 1
ATOM 7409 C C . ALA A 1 945 ? -61.488 -38.343 52.647 1.00 26.56 945 ALA A C 1
ATOM 7411 O O . ALA A 1 945 ? -62.025 -38.776 51.642 1.00 26.56 945 ALA A O 1
ATOM 7412 N N . ALA A 1 946 ? -60.397 -39.019 53.085 1.00 29.97 946 ALA A N 1
ATOM 7413 C CA . ALA A 1 946 ? -59.245 -38.657 53.951 1.00 29.97 946 ALA A CA 1
ATOM 7414 C C . ALA A 1 946 ? -58.077 -39.706 53.905 1.00 29.97 946 ALA A C 1
ATOM 7416 O O . ALA A 1 946 ? -58.330 -40.900 53.843 1.00 29.97 946 ALA A O 1
ATOM 7417 N N . ALA A 1 947 ? -56.825 -39.219 54.017 1.00 28.42 947 ALA A N 1
ATOM 7418 C CA . ALA A 1 947 ? -55.575 -39.801 54.585 1.00 28.42 947 ALA A CA 1
ATOM 7419 C C . ALA A 1 947 ? -55.113 -41.282 54.394 1.00 28.42 947 ALA A C 1
ATOM 7421 O O . ALA A 1 947 ? -55.775 -42.210 54.838 1.00 28.42 947 ALA A O 1
ATOM 7422 N N . MET A 1 948 ? -53.832 -41.464 54.000 1.00 29.34 948 MET A N 1
ATOM 7423 C CA . MET A 1 948 ? -52.811 -42.265 54.734 1.00 29.34 948 MET A CA 1
ATOM 7424 C C . MET A 1 948 ? -51.360 -41.917 54.285 1.00 29.34 948 MET A C 1
ATOM 7426 O O . MET A 1 948 ? -51.184 -41.031 53.451 1.00 29.34 948 MET A O 1
ATOM 7430 N N . ALA A 1 949 ? -50.324 -42.499 54.917 1.00 29.77 949 ALA A N 1
ATOM 7431 C CA . ALA A 1 949 ? -48.983 -41.893 55.076 1.00 29.77 949 ALA A CA 1
ATOM 7432 C C . ALA A 1 949 ? -47.793 -42.609 54.368 1.00 29.77 949 ALA A C 1
ATOM 7434 O O . ALA A 1 949 ? -47.886 -43.803 54.082 1.00 29.77 949 ALA A O 1
ATOM 7435 N N . PRO A 1 950 ? -46.647 -41.918 54.144 1.00 37.12 950 PRO A N 1
ATOM 7436 C CA . PRO A 1 950 ? -45.398 -42.511 53.642 1.00 37.12 950 PRO A CA 1
ATOM 7437 C C . PRO A 1 950 ? -44.521 -43.151 54.751 1.00 37.12 950 PRO A C 1
ATOM 7439 O O . PRO A 1 950 ? -44.610 -42.744 55.912 1.00 37.12 950 PRO A O 1
ATOM 7442 N N . PRO A 1 951 ? -43.632 -44.112 54.415 1.00 34.78 951 PRO A N 1
ATOM 7443 C CA . PRO A 1 951 ? -42.698 -44.732 55.363 1.00 34.78 951 PRO A CA 1
ATOM 7444 C C . PRO A 1 951 ? -41.469 -43.845 55.690 1.00 34.78 951 PRO A C 1
ATOM 7446 O O . PRO A 1 951 ? -41.131 -42.948 54.915 1.00 34.78 951 PRO A O 1
ATOM 7449 N N . PRO A 1 952 ? -40.781 -44.071 56.832 1.00 35.62 952 PRO A N 1
ATOM 7450 C CA . PRO A 1 952 ? -39.809 -43.125 57.390 1.00 35.62 952 PRO A CA 1
ATOM 7451 C C . PRO A 1 952 ? -38.351 -43.346 56.950 1.00 35.62 952 PRO A C 1
ATOM 7453 O O . PRO A 1 952 ? -37.908 -44.466 56.705 1.00 35.62 952 PRO A O 1
ATOM 7456 N N . ALA A 1 953 ? -37.563 -42.267 56.978 1.00 38.00 953 ALA A N 1
ATOM 7457 C CA . ALA A 1 953 ? -36.107 -42.308 56.834 1.00 38.00 953 ALA A CA 1
ATOM 7458 C C . ALA A 1 953 ? -35.388 -42.624 58.165 1.00 38.00 953 ALA A C 1
ATOM 7460 O O . ALA A 1 953 ? -35.890 -42.320 59.250 1.00 38.00 953 ALA A O 1
ATOM 7461 N N . ARG A 1 954 ? -34.154 -43.144 58.087 1.00 29.41 954 ARG A N 1
ATOM 7462 C CA . ARG A 1 954 ? -33.199 -43.164 59.210 1.00 29.41 954 ARG A CA 1
ATOM 7463 C C . ARG A 1 954 ? -31.801 -42.743 58.751 1.00 29.41 954 ARG A C 1
ATOM 7465 O O . ARG A 1 954 ? -31.451 -42.888 57.586 1.00 29.41 954 ARG A O 1
ATOM 7472 N N . LEU A 1 955 ? -31.048 -42.142 59.671 1.00 35.12 955 LEU A N 1
ATOM 7473 C CA . LEU A 1 955 ? -29.865 -41.338 59.368 1.00 35.12 955 LEU A CA 1
ATOM 7474 C C . LEU A 1 955 ? -28.648 -42.179 58.953 1.00 35.12 955 LEU A C 1
ATOM 7476 O O . LEU A 1 955 ? -28.284 -43.122 59.649 1.00 35.12 955 LEU A O 1
ATOM 7480 N N . MET A 1 956 ? -27.904 -41.668 57.971 1.00 29.55 956 MET A N 1
ATOM 7481 C CA . MET A 1 956 ? -26.449 -41.535 58.087 1.00 29.55 956 MET A CA 1
ATOM 7482 C C . MET A 1 956 ? -26.073 -40.093 57.747 1.00 29.55 956 MET A C 1
ATOM 7484 O O . MET A 1 956 ? -26.343 -39.619 56.648 1.00 29.55 956 MET A O 1
ATOM 7488 N N . ALA A 1 957 ? -25.485 -39.378 58.704 1.00 37.34 957 ALA A N 1
ATOM 7489 C CA . ALA A 1 957 ? -25.082 -37.985 58.537 1.00 37.34 957 ALA A CA 1
ATOM 7490 C C . ALA A 1 957 ? -23.558 -37.884 58.430 1.00 37.34 957 ALA A C 1
ATOM 7492 O O . ALA A 1 957 ? -22.852 -38.392 59.301 1.00 37.34 957 ALA A O 1
ATOM 7493 N N . ARG A 1 958 ? -23.043 -37.162 57.425 1.00 31.08 958 ARG A N 1
ATOM 7494 C CA . ARG A 1 958 ? -21.668 -36.643 57.465 1.00 31.08 958 ARG A CA 1
ATOM 7495 C C . ARG A 1 958 ? -21.475 -35.392 56.607 1.00 31.08 958 ARG A C 1
ATOM 7497 O O . ARG A 1 958 ? -21.818 -35.382 55.435 1.00 31.08 958 ARG A O 1
ATOM 7504 N N . SER A 1 959 ? -20.886 -34.377 57.245 1.00 31.19 959 SER A N 1
ATOM 7505 C CA . SER A 1 959 ? -20.170 -33.223 56.671 1.00 31.19 959 SER A CA 1
ATOM 7506 C C . SER A 1 959 ? -20.793 -32.494 55.472 1.00 31.19 959 SER A C 1
ATOM 7508 O O . SER A 1 959 ? -20.695 -32.937 54.331 1.00 31.19 959 SER A O 1
ATOM 7510 N N . ALA A 1 960 ? -21.256 -31.264 55.716 1.00 42.19 960 ALA A N 1
ATOM 7511 C CA . ALA A 1 960 ? -21.460 -30.267 54.669 1.00 42.19 960 ALA A CA 1
ATOM 7512 C C . ALA A 1 960 ? -20.112 -29.859 54.035 1.00 42.19 960 ALA A C 1
ATOM 7514 O O . ALA A 1 960 ? -19.461 -28.905 54.465 1.00 42.19 960 ALA A O 1
ATOM 7515 N N . GLY A 1 961 ? -19.689 -30.591 53.004 1.00 29.33 961 GLY A N 1
ATOM 7516 C CA . GLY A 1 961 ? -18.598 -30.185 52.126 1.00 29.33 961 GLY A CA 1
ATOM 7517 C C . GLY A 1 961 ? -19.032 -28.974 51.307 1.00 29.33 961 GLY A C 1
ATOM 7518 O O . GLY A 1 961 ? -19.794 -29.108 50.352 1.00 29.33 961 GLY A O 1
ATOM 7519 N N . ARG A 1 962 ? -18.570 -27.778 51.685 1.00 35.50 962 ARG A N 1
ATOM 7520 C CA . ARG A 1 962 ? -18.828 -26.538 50.942 1.00 35.50 962 ARG A CA 1
ATOM 7521 C C . ARG A 1 962 ? -18.058 -26.589 49.623 1.00 35.50 962 ARG A C 1
ATOM 7523 O O . ARG A 1 962 ? -16.925 -26.121 49.563 1.00 35.50 962 ARG A O 1
ATOM 7530 N N . ALA A 1 963 ? -18.674 -27.169 48.593 1.00 31.33 963 ALA A N 1
ATOM 7531 C CA . ALA A 1 963 ? -18.152 -27.196 47.234 1.00 31.33 963 ALA A CA 1
ATOM 7532 C C . ALA A 1 963 ? -18.003 -25.756 46.725 1.00 31.33 963 ALA A C 1
ATOM 7534 O O . ALA A 1 963 ? -18.944 -25.146 46.215 1.00 31.33 963 ALA A O 1
ATOM 7535 N N . ALA A 1 964 ? -16.819 -25.183 46.933 1.00 32.97 964 ALA A N 1
ATOM 7536 C CA . ALA A 1 964 ? -16.450 -23.930 46.317 1.00 32.97 964 ALA A CA 1
ATOM 7537 C C . ALA A 1 964 ? -16.452 -24.162 44.807 1.00 32.97 964 ALA A C 1
ATOM 7539 O O . ALA A 1 964 ? -15.727 -25.025 44.316 1.00 32.97 964 ALA A O 1
ATOM 7540 N N . GLN A 1 965 ? -17.260 -23.393 44.077 1.00 35.62 965 GLN A N 1
ATOM 7541 C CA . GLN A 1 965 ? -17.066 -23.261 42.641 1.00 35.62 965 GLN A CA 1
ATOM 7542 C C . GLN A 1 965 ? -15.637 -22.756 42.442 1.00 35.62 965 GLN A C 1
ATOM 7544 O O . GLN A 1 965 ? -15.322 -21.626 42.832 1.00 35.62 965 GLN A O 1
ATOM 7549 N N . GLU A 1 966 ? -14.762 -23.599 41.893 1.00 32.12 966 GLU A N 1
ATOM 7550 C CA . GLU A 1 966 ? -13.450 -23.141 41.461 1.00 32.12 966 GLU A CA 1
ATOM 7551 C C . GLU A 1 966 ? -13.683 -21.994 40.480 1.00 32.12 966 GLU A C 1
ATOM 7553 O O . GLU A 1 966 ? -14.373 -22.156 39.470 1.00 32.12 966 GLU A O 1
ATOM 7558 N N . LYS A 1 967 ? -13.145 -20.807 40.790 1.00 36.22 967 LYS A N 1
ATOM 7559 C CA . LYS A 1 967 ? -13.172 -19.708 39.825 1.00 36.22 967 LYS A CA 1
ATOM 7560 C C . LYS A 1 967 ? -12.492 -20.226 38.556 1.00 36.22 967 LYS A C 1
ATOM 7562 O O . LYS A 1 967 ? -11.360 -20.706 38.679 1.00 36.22 967 LYS A O 1
ATOM 7567 N N . PRO A 1 968 ? -13.133 -20.149 37.373 1.00 47.03 968 PRO A N 1
ATOM 7568 C CA . PRO A 1 968 ? -12.537 -20.661 36.146 1.00 47.03 968 PRO A CA 1
ATOM 7569 C C . PRO A 1 968 ? -11.147 -20.046 35.994 1.00 47.03 968 PRO A C 1
ATOM 7571 O O . PRO A 1 968 ? -11.003 -18.825 36.106 1.00 47.03 968 PRO A O 1
ATOM 7574 N N . ARG A 1 969 ? -10.122 -20.900 35.839 1.00 50.56 969 ARG A N 1
ATOM 7575 C CA . ARG A 1 969 ? -8.711 -20.480 35.832 1.00 50.56 969 ARG A CA 1
ATOM 7576 C C . ARG A 1 969 ? -8.557 -19.314 34.865 1.00 50.56 969 ARG A C 1
ATOM 7578 O O . ARG A 1 969 ? -8.798 -19.483 33.675 1.00 50.56 969 ARG A O 1
ATOM 7585 N N . GLN A 1 970 ? -8.186 -18.142 35.379 1.00 65.12 970 GLN A N 1
ATOM 7586 C CA . GLN A 1 970 ? -8.204 -16.910 34.598 1.00 65.12 970 GLN A CA 1
ATOM 7587 C C . GLN A 1 970 ? -7.119 -16.963 33.516 1.00 65.12 970 GLN A C 1
ATOM 7589 O O . GLN A 1 970 ? -5.940 -16.716 33.771 1.00 65.12 970 GLN A O 1
ATOM 7594 N N . ILE A 1 971 ? -7.525 -17.351 32.307 1.00 78.44 971 ILE A N 1
ATOM 7595 C CA . ILE A 1 971 ? -6.651 -17.473 31.145 1.00 78.44 971 ILE A CA 1
ATOM 7596 C C . ILE A 1 971 ? -6.140 -16.077 30.777 1.00 78.44 971 ILE A C 1
ATOM 7598 O O . ILE A 1 971 ? -6.938 -15.183 30.504 1.00 78.44 971 ILE A O 1
ATOM 7602 N N . SER A 1 972 ? -4.813 -15.904 30.734 1.00 84.88 972 SER A N 1
ATOM 7603 C CA . SER A 1 972 ? -4.197 -14.701 30.161 1.00 84.88 972 SER A CA 1
ATOM 7604 C C . SER A 1 972 ? -4.709 -14.498 28.729 1.00 84.88 972 SER A C 1
ATOM 7606 O O . SER A 1 972 ? -4.508 -15.395 27.903 1.00 84.88 972 SER A O 1
ATOM 7608 N N . PRO A 1 973 ? -5.314 -13.341 28.401 1.00 86.81 973 PRO A N 1
ATOM 7609 C CA . PRO A 1 973 ? -5.728 -13.033 27.037 1.00 86.81 973 PRO A CA 1
ATOM 7610 C C . PRO A 1 973 ? -4.548 -12.719 26.114 1.00 86.81 973 PRO A C 1
ATOM 7612 O O . PRO A 1 973 ? -4.758 -12.525 24.923 1.00 86.81 973 PRO A O 1
ATOM 7615 N N . TRP A 1 974 ? -3.313 -12.671 26.619 1.00 89.81 974 TRP A N 1
ATOM 7616 C CA . TRP A 1 974 ? -2.115 -12.338 25.847 1.00 89.81 974 TRP A CA 1
ATOM 7617 C C . TRP A 1 974 ? -1.109 -13.490 25.852 1.00 89.81 974 TRP A C 1
ATOM 7619 O O . TRP A 1 974 ? -0.992 -14.214 26.848 1.00 89.81 974 TRP A O 1
ATOM 7629 N N . ILE A 1 975 ? -0.349 -13.617 24.759 1.00 86.94 975 ILE A N 1
ATOM 7630 C CA . ILE A 1 975 ? 0.731 -14.600 24.585 1.00 86.94 975 ILE A CA 1
ATOM 7631 C C . ILE A 1 975 ? 2.028 -13.927 24.099 1.00 86.94 975 ILE A C 1
ATOM 7633 O O . ILE A 1 975 ? 2.010 -12.797 23.603 1.00 86.94 975 ILE A O 1
ATOM 7637 N N . GLY A 1 976 ? 3.156 -14.632 24.239 1.00 88.88 976 GLY A N 1
ATOM 7638 C CA . GLY A 1 976 ? 4.472 -14.210 23.741 1.00 88.88 976 GLY A CA 1
ATOM 7639 C C . GLY A 1 976 ? 4.909 -12.816 24.208 1.00 88.88 976 GLY A C 1
ATOM 7640 O O . GLY A 1 976 ? 4.548 -12.365 25.296 1.00 88.88 976 GLY A O 1
ATOM 7641 N N . LYS A 1 977 ? 5.631 -12.099 23.338 1.00 91.50 977 LYS A N 1
ATOM 7642 C CA . LYS A 1 977 ? 6.197 -10.769 23.623 1.00 91.50 977 LYS A CA 1
ATOM 7643 C C . LYS A 1 977 ? 5.166 -9.743 24.096 1.00 91.50 977 LYS A C 1
ATOM 7645 O O . LYS A 1 977 ? 5.491 -8.869 24.895 1.00 91.50 977 LYS A O 1
ATOM 7650 N N . TYR A 1 978 ? 3.916 -9.842 23.640 1.00 92.19 978 TYR A N 1
ATOM 7651 C CA . TYR A 1 978 ? 2.870 -8.937 24.111 1.00 92.19 978 TYR A CA 1
ATOM 7652 C C . TYR A 1 978 ? 2.466 -9.238 25.559 1.00 92.19 978 TYR A C 1
ATOM 7654 O O . TYR A 1 978 ? 2.294 -8.307 26.339 1.00 92.19 978 TYR A O 1
ATOM 7662 N N . ALA A 1 979 ? 2.399 -10.512 25.963 1.00 92.44 979 ALA A N 1
ATOM 7663 C CA . ALA A 1 979 ? 2.197 -10.875 27.368 1.00 92.44 979 ALA A CA 1
ATOM 7664 C C . ALA A 1 979 ? 3.348 -10.393 28.264 1.00 92.44 979 ALA A C 1
ATOM 7666 O O . ALA A 1 979 ? 3.092 -9.885 29.352 1.00 92.44 979 ALA A O 1
ATOM 7667 N N . GLU A 1 980 ? 4.598 -10.493 27.801 1.00 94.75 980 GLU A N 1
ATOM 7668 C CA . GLU A 1 980 ? 5.772 -9.964 28.514 1.00 94.75 980 GLU A CA 1
ATOM 7669 C C . GLU A 1 980 ? 5.668 -8.442 28.710 1.00 94.75 980 GLU A C 1
ATOM 7671 O O . GLU A 1 980 ? 5.778 -7.951 29.834 1.00 94.75 980 GLU A O 1
ATOM 7676 N N . PHE A 1 981 ? 5.370 -7.697 27.640 1.00 95.75 981 PHE A N 1
ATOM 7677 C CA . PHE A 1 981 ? 5.143 -6.250 27.685 1.00 95.75 981 PHE A CA 1
ATOM 7678 C C . PHE A 1 981 ? 4.003 -5.863 28.642 1.00 95.75 981 PHE A C 1
ATOM 7680 O O . PHE A 1 981 ? 4.174 -4.988 29.495 1.00 95.75 981 PHE A O 1
ATOM 7687 N N . ARG A 1 982 ? 2.852 -6.540 28.547 1.00 93.56 982 ARG A N 1
ATOM 7688 C CA . ARG A 1 982 ? 1.700 -6.295 29.425 1.00 93.56 982 ARG A CA 1
ATOM 7689 C C . ARG A 1 982 ? 2.028 -6.605 30.886 1.00 93.56 982 ARG A C 1
ATOM 7691 O O . ARG A 1 982 ? 1.750 -5.771 31.738 1.00 93.56 982 ARG A O 1
ATOM 7698 N N . ALA A 1 983 ? 2.742 -7.693 31.171 1.00 93.75 983 ALA A N 1
ATOM 7699 C CA . ALA A 1 983 ? 3.189 -8.030 32.523 1.00 93.75 983 ALA A CA 1
ATOM 7700 C C . ALA A 1 983 ? 4.202 -7.029 33.121 1.00 93.75 983 ALA A C 1
ATOM 7702 O O . ALA A 1 983 ? 4.352 -6.987 34.343 1.00 93.75 983 ALA A O 1
ATOM 7703 N N . LEU A 1 984 ? 4.898 -6.226 32.306 1.00 95.94 984 LEU A N 1
ATOM 7704 C CA . LEU A 1 984 ? 5.712 -5.097 32.780 1.00 95.94 984 LEU A CA 1
ATOM 7705 C C . LEU A 1 984 ? 4.843 -3.868 33.097 1.00 95.94 984 LEU A C 1
ATOM 7707 O O . LEU A 1 984 ? 5.040 -3.241 34.139 1.00 95.94 984 LEU A O 1
ATOM 7711 N N . LEU A 1 985 ? 3.841 -3.564 32.260 1.00 92.38 985 LEU A N 1
ATOM 7712 C CA . LEU A 1 985 ? 2.864 -2.500 32.533 1.00 92.38 985 LEU A CA 1
ATOM 7713 C C . LEU A 1 985 ? 2.005 -2.788 33.772 1.00 92.38 985 LEU A C 1
ATOM 7715 O O . LEU A 1 985 ? 1.789 -1.888 34.579 1.00 92.38 985 LEU A O 1
ATOM 7719 N N . ASP A 1 986 ? 1.562 -4.032 33.958 1.00 88.88 986 ASP A N 1
ATOM 7720 C CA . ASP A 1 986 ? 0.736 -4.450 35.098 1.00 88.88 986 ASP A CA 1
ATOM 7721 C C . ASP A 1 986 ? 1.538 -4.440 36.424 1.00 88.88 986 ASP A C 1
ATOM 7723 O O . ASP A 1 986 ? 0.963 -4.309 37.503 1.00 88.88 986 ASP A O 1
ATOM 7727 N N . LYS A 1 987 ? 2.879 -4.497 36.348 1.00 93.75 987 LYS A N 1
ATOM 7728 C CA . LYS A 1 987 ? 3.822 -4.240 37.461 1.00 93.75 987 LYS A CA 1
ATOM 7729 C C . LYS A 1 987 ? 4.197 -2.758 37.625 1.00 93.75 987 LYS A C 1
ATOM 7731 O O . LYS A 1 987 ? 5.008 -2.435 38.489 1.00 93.75 987 LYS A O 1
ATOM 7736 N N . ALA A 1 988 ? 3.647 -1.874 36.792 1.00 92.88 988 ALA A N 1
ATOM 7737 C CA . ALA A 1 988 ? 3.985 -0.454 36.682 1.00 92.88 988 ALA A CA 1
ATOM 7738 C C . ALA A 1 988 ? 5.458 -0.132 36.325 1.00 92.88 988 ALA A C 1
ATOM 7740 O O . ALA A 1 988 ? 5.883 1.015 36.476 1.00 92.88 988 ALA A O 1
ATOM 7741 N N . ASP A 1 989 ? 6.235 -1.080 35.781 1.00 95.81 989 ASP A N 1
ATOM 7742 C CA . ASP A 1 989 ? 7.590 -0.799 35.279 1.00 95.81 989 ASP A CA 1
ATOM 7743 C C . ASP A 1 989 ? 7.540 -0.232 33.851 1.00 95.81 989 ASP A C 1
ATOM 7745 O O . ASP A 1 989 ? 7.854 -0.883 32.849 1.00 95.81 989 ASP A O 1
ATOM 7749 N N . ILE A 1 990 ? 7.135 1.037 33.769 1.00 95.88 990 ILE A N 1
ATOM 7750 C CA . ILE A 1 990 ? 7.021 1.795 32.516 1.00 95.88 990 ILE A CA 1
ATOM 7751 C C . ILE A 1 990 ? 8.387 1.945 31.813 1.00 95.88 990 ILE A C 1
ATOM 7753 O O . ILE A 1 990 ? 8.439 2.128 30.594 1.00 95.88 990 ILE A O 1
ATOM 7757 N N . LYS A 1 991 ? 9.509 1.834 32.541 1.00 96.56 991 LYS A N 1
ATOM 7758 C CA . LYS A 1 991 ? 10.860 1.948 31.971 1.00 96.56 991 LYS A CA 1
ATOM 7759 C C . LYS A 1 991 ? 11.287 0.650 31.287 1.00 96.56 991 LYS A C 1
ATOM 7761 O O . LYS A 1 991 ? 11.758 0.698 30.149 1.00 96.56 991 LYS A O 1
ATOM 7766 N N . ALA A 1 992 ? 11.096 -0.501 31.932 1.00 96.94 992 ALA A N 1
ATOM 7767 C CA . ALA A 1 992 ? 11.340 -1.797 31.306 1.00 96.94 992 ALA A CA 1
ATOM 7768 C C . ALA A 1 992 ? 10.371 -2.047 30.143 1.00 96.94 992 ALA A C 1
ATOM 7770 O O . ALA A 1 992 ? 10.820 -2.447 29.070 1.00 96.94 992 ALA A O 1
ATOM 7771 N N . ALA A 1 993 ? 9.079 -1.732 30.309 1.00 97.12 993 ALA A N 1
ATOM 7772 C CA . ALA A 1 993 ? 8.082 -1.849 29.242 1.00 97.12 993 ALA A CA 1
ATOM 7773 C C . ALA A 1 993 ? 8.464 -1.021 28.000 1.00 97.12 993 ALA A C 1
ATOM 7775 O O . ALA A 1 993 ? 8.399 -1.524 26.878 1.00 97.12 993 ALA A O 1
ATOM 7776 N N . GLY A 1 994 ? 8.940 0.214 28.195 1.00 96.56 994 GLY A N 1
ATOM 7777 C CA . GLY A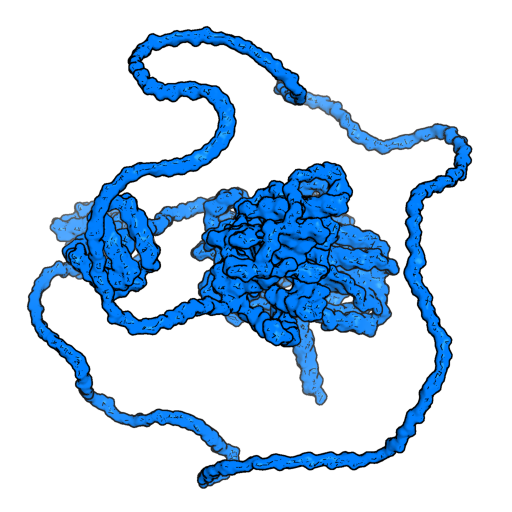 1 994 ? 9.419 1.076 27.111 1.00 96.56 994 GLY A CA 1
ATOM 7778 C C . GLY A 1 994 ? 10.663 0.551 26.404 1.00 96.56 994 GLY A C 1
ATOM 7779 O O . GLY A 1 994 ? 10.704 0.506 25.174 1.00 96.56 994 GLY A O 1
ATOM 7780 N N . ASN A 1 995 ? 11.664 0.104 27.169 1.00 96.56 995 ASN A N 1
ATOM 7781 C CA . ASN A 1 995 ? 12.862 -0.525 26.611 1.00 96.56 995 ASN A CA 1
ATOM 7782 C C . ASN A 1 995 ? 12.504 -1.770 25.783 1.00 96.56 995 ASN A C 1
ATOM 7784 O O . ASN A 1 995 ? 13.017 -1.941 24.678 1.00 96.56 995 ASN A O 1
ATOM 7788 N N . PHE A 1 996 ? 11.598 -2.608 26.293 1.00 97.25 996 PHE A N 1
ATOM 7789 C CA . PHE A 1 996 ? 11.126 -3.816 25.623 1.00 97.25 996 PHE A CA 1
ATOM 7790 C C . PHE A 1 996 ? 10.384 -3.495 24.316 1.00 97.25 996 PHE A C 1
ATOM 7792 O O . PHE A 1 996 ? 10.755 -4.010 23.262 1.00 97.25 996 PHE A O 1
ATOM 7799 N N . ALA A 1 997 ? 9.391 -2.599 24.354 1.00 96.38 997 ALA A N 1
ATOM 7800 C CA . ALA A 1 997 ? 8.617 -2.207 23.174 1.00 96.38 997 ALA A CA 1
ATOM 7801 C C . ALA A 1 997 ? 9.505 -1.591 22.078 1.00 96.38 997 ALA A C 1
ATOM 7803 O O . ALA A 1 997 ? 9.379 -1.941 20.903 1.00 96.38 997 ALA A O 1
ATOM 7804 N N . GLN A 1 998 ? 10.465 -0.736 22.455 1.00 94.62 998 GLN A N 1
ATOM 7805 C CA . GLN A 1 998 ? 11.425 -0.169 21.506 1.00 94.62 998 GLN A CA 1
ATOM 7806 C C . GLN A 1 998 ? 12.345 -1.232 20.891 1.00 94.62 998 GLN A C 1
ATOM 7808 O O . GLN A 1 998 ? 12.540 -1.213 19.677 1.00 94.62 998 GLN A O 1
ATOM 7813 N N . GLN A 1 999 ? 12.885 -2.164 21.685 1.00 94.88 999 GLN A N 1
ATOM 7814 C CA . GLN A 1 999 ? 13.747 -3.240 21.175 1.00 94.88 999 GLN A CA 1
ATOM 7815 C C . GLN A 1 999 ? 12.992 -4.247 20.300 1.00 94.88 999 GLN A C 1
ATOM 7817 O O . GLN A 1 999 ? 13.575 -4.794 19.364 1.00 94.88 999 GLN A O 1
ATOM 7822 N N . TRP A 1 1000 ? 11.713 -4.500 20.588 1.00 93.75 1000 TRP A N 1
ATOM 7823 C CA . TRP A 1 1000 ? 10.861 -5.345 19.752 1.00 93.75 1000 TRP A CA 1
ATOM 7824 C C . TRP A 1 1000 ? 10.605 -4.674 18.400 1.00 93.75 1000 TRP A C 1
ATOM 7826 O O . TRP A 1 1000 ? 10.948 -5.254 17.372 1.00 93.75 1000 TRP A O 1
ATOM 7836 N N . HIS A 1 1001 ? 10.124 -3.428 18.389 1.00 92.38 1001 HIS A N 1
ATOM 7837 C CA . HIS A 1 1001 ? 9.904 -2.680 17.147 1.00 92.38 1001 HIS A CA 1
ATOM 7838 C C . HIS A 1 1001 ? 11.200 -2.517 16.331 1.00 92.38 1001 HIS A C 1
ATOM 7840 O O . HIS A 1 1001 ? 11.186 -2.737 15.127 1.00 92.38 1001 HIS A O 1
ATOM 7846 N N . GLN A 1 1002 ? 12.351 -2.253 16.961 1.00 89.06 1002 GLN A N 1
ATOM 7847 C CA . GLN A 1 1002 ? 13.644 -2.170 16.259 1.00 89.06 1002 GLN A CA 1
ATOM 7848 C C . GLN A 1 1002 ? 14.088 -3.477 15.577 1.00 89.06 1002 GLN A C 1
ATOM 7850 O O . GLN A 1 1002 ? 14.888 -3.421 14.647 1.00 89.06 1002 GLN A O 1
ATOM 7855 N N . LYS A 1 1003 ? 13.600 -4.640 16.027 1.00 86.56 1003 LYS A N 1
ATOM 7856 C CA . LYS A 1 1003 ? 13.857 -5.946 15.392 1.00 86.56 1003 LYS A CA 1
ATOM 7857 C C . LYS A 1 1003 ? 12.788 -6.325 14.365 1.00 86.56 1003 LYS A C 1
ATOM 7859 O O . LYS A 1 1003 ? 13.058 -7.118 13.473 1.00 86.56 1003 LYS A O 1
ATOM 7864 N N . GLU A 1 1004 ? 11.581 -5.783 14.505 1.00 85.44 1004 GLU A N 1
ATOM 7865 C CA . GLU A 1 1004 ? 10.387 -6.152 13.745 1.00 85.44 1004 GLU A CA 1
ATOM 7866 C C . GLU A 1 1004 ? 9.585 -4.885 13.396 1.00 85.44 1004 GLU A C 1
ATOM 7868 O O . GLU A 1 1004 ? 8.498 -4.645 13.925 1.00 85.44 1004 GLU A O 1
ATOM 7873 N N . LEU A 1 1005 ? 10.146 -4.040 12.523 1.00 87.81 1005 LEU A N 1
ATOM 7874 C CA . LEU A 1 1005 ? 9.671 -2.665 12.293 1.00 87.81 1005 LEU A CA 1
ATOM 7875 C C . LEU A 1 1005 ? 8.185 -2.586 11.900 1.00 87.81 1005 LEU A C 1
ATOM 7877 O O . LEU A 1 1005 ? 7.454 -1.750 12.431 1.00 87.81 1005 LEU A O 1
ATOM 7881 N N . ALA A 1 1006 ? 7.731 -3.503 11.043 1.00 85.69 1006 ALA A N 1
ATOM 7882 C CA . ALA A 1 1006 ? 6.346 -3.596 10.580 1.00 85.69 1006 ALA A CA 1
ATOM 7883 C C . ALA A 1 1006 ? 5.423 -4.462 11.471 1.00 85.69 1006 ALA A C 1
ATOM 7885 O O . ALA A 1 1006 ? 4.271 -4.691 11.102 1.00 85.69 1006 ALA A O 1
ATOM 7886 N N . ASN A 1 1007 ? 5.882 -4.987 12.617 1.00 86.81 1007 ASN A N 1
ATOM 7887 C CA . ASN A 1 1007 ? 5.025 -5.817 13.471 1.00 86.81 1007 ASN A CA 1
ATOM 7888 C C . ASN A 1 1007 ? 3.947 -4.956 14.150 1.00 86.81 1007 ASN A C 1
ATOM 7890 O O . ASN A 1 1007 ? 4.238 -4.090 14.979 1.00 86.81 1007 ASN A O 1
ATOM 7894 N N . VAL A 1 1008 ? 2.687 -5.252 13.819 1.00 88.19 1008 VAL A N 1
ATOM 7895 C CA . VAL A 1 1008 ? 1.485 -4.594 14.350 1.00 88.19 1008 VAL A CA 1
ATOM 7896 C C . VAL A 1 1008 ? 1.500 -4.541 15.878 1.00 88.19 1008 VAL A C 1
ATOM 7898 O O . VAL A 1 1008 ? 1.270 -3.482 16.454 1.00 88.19 1008 VAL A O 1
ATOM 7901 N N . MET A 1 1009 ? 1.835 -5.644 16.551 1.00 90.44 1009 MET A N 1
ATOM 7902 C CA . MET A 1 1009 ? 1.834 -5.704 18.013 1.00 90.44 1009 MET A CA 1
ATOM 7903 C C . MET A 1 1009 ? 3.021 -4.986 18.657 1.00 90.44 1009 MET A C 1
ATOM 7905 O O . MET A 1 1009 ? 2.866 -4.447 19.752 1.00 90.44 1009 MET A O 1
ATOM 7909 N N . ALA A 1 1010 ? 4.166 -4.901 17.974 1.00 93.12 1010 ALA A N 1
ATOM 7910 C CA . ALA A 1 1010 ? 5.283 -4.072 18.423 1.00 93.12 1010 ALA A CA 1
ATOM 7911 C C . ALA A 1 1010 ? 4.934 -2.573 18.345 1.00 93.12 1010 ALA A C 1
ATOM 7913 O O . ALA A 1 1010 ? 5.235 -1.817 19.269 1.00 93.12 1010 ALA A O 1
ATOM 7914 N N . LEU A 1 1011 ? 4.239 -2.151 17.280 1.00 95.44 1011 LEU A N 1
ATOM 7915 C CA . LEU A 1 1011 ? 3.739 -0.782 17.114 1.00 95.44 1011 LEU A CA 1
ATOM 7916 C C . LEU A 1 1011 ? 2.621 -0.438 18.114 1.00 95.44 1011 LEU A C 1
ATOM 7918 O O . LEU A 1 1011 ? 2.638 0.651 18.686 1.00 95.44 1011 LEU A O 1
ATOM 7922 N N . ILE A 1 1012 ? 1.698 -1.369 18.391 1.00 94.50 1012 ILE A N 1
ATOM 7923 C CA . ILE A 1 1012 ? 0.685 -1.210 19.449 1.00 94.50 1012 ILE A CA 1
ATOM 7924 C C . ILE A 1 1012 ? 1.347 -1.095 20.829 1.00 94.50 1012 ILE A C 1
ATOM 7926 O O . ILE A 1 1012 ? 1.018 -0.174 21.570 1.00 94.50 1012 ILE A O 1
ATOM 7930 N N . ALA A 1 1013 ? 2.316 -1.954 21.166 1.00 96.06 1013 ALA A N 1
ATOM 7931 C CA . ALA A 1 1013 ? 3.047 -1.867 22.434 1.00 96.06 1013 ALA A CA 1
ATOM 7932 C C . ALA A 1 1013 ? 3.827 -0.544 22.573 1.00 96.06 1013 ALA A C 1
ATOM 7934 O O . ALA A 1 1013 ? 3.841 0.066 23.641 1.00 96.06 1013 ALA A O 1
ATOM 7935 N N . LEU A 1 1014 ? 4.435 -0.057 21.486 1.00 96.81 1014 LEU A N 1
ATOM 7936 C CA . LEU A 1 1014 ? 5.107 1.243 21.458 1.00 96.81 1014 LEU A CA 1
ATOM 7937 C C . LEU A 1 1014 ? 4.118 2.402 21.693 1.00 96.81 1014 LEU A C 1
ATOM 7939 O O . LEU A 1 1014 ? 4.431 3.320 22.449 1.00 96.81 1014 LEU A O 1
ATOM 7943 N N . GLY A 1 1015 ? 2.924 2.344 21.092 1.00 96.75 1015 GLY A N 1
ATOM 7944 C CA . GLY A 1 1015 ? 1.844 3.314 21.305 1.00 96.75 1015 GLY A CA 1
ATOM 7945 C C . GLY A 1 1015 ? 1.286 3.296 22.731 1.00 96.75 1015 GLY A C 1
ATOM 7946 O O . GLY A 1 1015 ? 1.253 4.340 23.380 1.00 96.75 1015 GLY A O 1
ATOM 7947 N N . GLU A 1 1016 ? 0.941 2.116 23.258 1.00 96.00 1016 GLU A N 1
ATOM 7948 C CA . GLU A 1 1016 ? 0.456 1.947 24.638 1.00 96.00 1016 GLU A CA 1
ATOM 7949 C C . GLU A 1 1016 ? 1.499 2.406 25.670 1.00 96.00 1016 GLU A C 1
ATOM 7951 O O . GLU A 1 1016 ? 1.141 2.986 26.694 1.00 96.00 1016 GLU A O 1
ATOM 7956 N N . TRP A 1 1017 ? 2.794 2.207 25.405 1.00 97.31 1017 TRP A N 1
ATOM 7957 C CA . TRP A 1 1017 ? 3.855 2.749 26.255 1.00 97.31 1017 TRP A CA 1
ATOM 7958 C C . TRP A 1 1017 ? 3.885 4.285 26.243 1.00 97.31 1017 TRP A C 1
ATOM 7960 O O . TRP A 1 1017 ? 3.907 4.894 27.314 1.00 97.31 1017 TRP A O 1
ATOM 7970 N N . TYR A 1 1018 ? 3.833 4.912 25.062 1.00 96.56 1018 TYR A N 1
ATOM 7971 C CA . TYR A 1 1018 ? 3.798 6.373 24.943 1.00 96.56 1018 TYR A CA 1
ATOM 7972 C C . TYR A 1 1018 ? 2.552 6.993 25.601 1.00 96.56 1018 TYR A C 1
ATOM 7974 O O . TYR A 1 1018 ? 2.653 8.048 26.228 1.00 96.56 1018 TYR A O 1
ATOM 7982 N N . GLU A 1 1019 ? 1.397 6.317 25.554 1.00 95.06 1019 GLU A N 1
ATOM 7983 C CA . GLU A 1 1019 ? 0.216 6.697 26.342 1.00 95.06 1019 GLU A CA 1
ATOM 7984 C C . GLU A 1 1019 ? 0.501 6.690 27.850 1.00 95.06 1019 GLU A C 1
ATOM 7986 O O . GLU A 1 1019 ? 0.155 7.646 28.544 1.00 95.06 1019 GLU A O 1
ATOM 7991 N N . LYS A 1 1020 ? 1.169 5.650 28.378 1.00 94.38 1020 LYS A N 1
ATOM 7992 C CA . LYS A 1 1020 ? 1.529 5.586 29.809 1.00 94.38 1020 LYS A CA 1
ATOM 7993 C C . LYS A 1 1020 ? 2.572 6.623 30.228 1.00 94.38 1020 LYS A C 1
ATOM 7995 O O . LYS A 1 1020 ? 2.622 6.950 31.411 1.00 94.38 1020 LYS A O 1
ATOM 8000 N N . THR A 1 1021 ? 3.363 7.171 29.304 1.00 94.69 1021 THR A N 1
ATOM 8001 C CA . THR A 1 1021 ? 4.241 8.324 29.579 1.00 94.69 1021 THR A CA 1
ATOM 8002 C C . THR A 1 1021 ? 3.579 9.681 29.309 1.00 94.69 1021 THR A C 1
ATOM 8004 O O . THR A 1 1021 ? 4.223 10.707 29.508 1.00 94.69 1021 THR A O 1
ATOM 8007 N N . GLY A 1 1022 ? 2.320 9.715 28.855 1.00 94.75 1022 GLY A N 1
ATOM 8008 C CA . GLY A 1 1022 ? 1.594 10.945 28.514 1.00 94.75 1022 GLY A CA 1
ATOM 8009 C C . GLY A 1 1022 ? 2.004 11.596 27.185 1.00 94.75 1022 GLY A C 1
ATOM 8010 O O . GLY A 1 1022 ? 1.516 12.676 26.861 1.00 94.75 1022 GLY A O 1
ATOM 8011 N N . ASP A 1 1023 ? 2.865 10.953 26.391 1.00 95.75 1023 ASP A N 1
ATOM 8012 C CA . ASP A 1 1023 ? 3.307 11.456 25.088 1.00 95.75 1023 ASP A CA 1
ATOM 8013 C C . ASP A 1 1023 ? 2.333 10.994 23.992 1.00 95.75 1023 ASP A C 1
ATOM 8015 O O . ASP A 1 1023 ? 2.643 10.164 23.131 1.00 95.75 1023 ASP A O 1
ATOM 8019 N N . THR A 1 1024 ? 1.111 11.537 24.023 1.00 95.88 1024 THR A N 1
ATOM 8020 C CA . THR A 1 1024 ? 0.094 11.247 22.996 1.00 95.88 1024 THR A CA 1
ATOM 8021 C C . THR A 1 1024 ? 0.567 11.657 21.599 1.00 95.88 1024 THR A C 1
ATOM 8023 O O . THR A 1 1024 ? 0.126 11.097 20.595 1.00 95.88 1024 THR A O 1
ATOM 8026 N N . ALA A 1 1025 ? 1.517 12.593 21.516 1.00 94.50 1025 ALA A N 1
ATOM 8027 C CA . ALA A 1 1025 ? 2.099 13.064 20.274 1.00 94.50 1025 ALA A CA 1
ATOM 8028 C C . ALA A 1 1025 ? 3.009 12.016 19.608 1.00 94.50 1025 ALA A C 1
ATOM 8030 O O . ALA A 1 1025 ? 3.025 11.952 18.375 1.00 94.50 1025 ALA A O 1
ATOM 8031 N N . GLN A 1 1026 ? 3.733 11.203 20.379 1.00 95.38 1026 GLN A N 1
ATOM 8032 C CA . GLN A 1 1026 ? 4.469 10.037 19.886 1.00 95.38 1026 GLN A CA 1
ATOM 8033 C C . GLN A 1 1026 ? 3.590 8.787 19.774 1.00 95.38 1026 GLN A C 1
ATOM 8035 O O . GLN A 1 1026 ? 3.762 8.039 18.810 1.00 95.38 1026 GLN A O 1
ATOM 8040 N N . ALA A 1 1027 ? 2.599 8.594 20.654 1.00 97.06 1027 ALA A N 1
ATOM 8041 C CA . ALA A 1 1027 ? 1.602 7.530 20.494 1.00 97.06 1027 ALA A CA 1
ATOM 8042 C C . ALA A 1 1027 ? 0.864 7.659 19.147 1.00 97.06 1027 ALA A C 1
ATOM 8044 O O . ALA A 1 1027 ? 0.768 6.694 18.391 1.00 97.06 1027 ALA A O 1
ATOM 8045 N N . ALA A 1 1028 ? 0.461 8.878 18.767 1.00 97.06 1028 ALA A N 1
ATOM 8046 C CA . ALA A 1 1028 ? -0.153 9.157 17.470 1.00 97.06 1028 ALA A CA 1
ATOM 8047 C C . ALA A 1 1028 ? 0.759 8.833 16.268 1.00 97.06 1028 ALA A C 1
ATOM 8049 O O . ALA A 1 1028 ? 0.246 8.463 15.212 1.00 97.06 1028 ALA A O 1
ATOM 8050 N N . ARG A 1 1029 ? 2.094 8.934 16.401 1.00 96.88 1029 ARG A N 1
ATOM 8051 C CA . ARG A 1 1029 ? 3.051 8.490 15.362 1.00 96.88 1029 ARG A CA 1
ATOM 8052 C C . ARG A 1 1029 ? 3.222 6.966 15.371 1.00 96.88 1029 ARG A C 1
ATOM 8054 O O . ARG A 1 1029 ? 3.251 6.357 14.305 1.00 96.88 1029 ARG A O 1
ATOM 8061 N N . ALA A 1 1030 ? 3.252 6.319 16.537 1.00 97.06 1030 ALA A N 1
ATOM 8062 C CA . ALA A 1 1030 ? 3.259 4.855 16.625 1.00 97.06 1030 ALA A CA 1
ATOM 8063 C C . ALA A 1 1030 ? 2.012 4.244 15.951 1.00 97.06 1030 ALA A C 1
ATOM 8065 O O . ALA A 1 1030 ? 2.141 3.360 15.108 1.00 97.06 1030 ALA A O 1
ATOM 8066 N N . TYR A 1 1031 ? 0.820 4.792 16.208 1.00 97.12 1031 TYR A N 1
ATOM 8067 C CA . TYR A 1 1031 ? -0.415 4.362 15.542 1.00 97.12 1031 TYR A CA 1
ATOM 8068 C C . TYR A 1 1031 ? -0.490 4.788 14.067 1.00 97.12 1031 TYR A C 1
ATOM 8070 O O . TYR A 1 1031 ? -0.938 4.005 13.233 1.00 97.12 1031 TYR A O 1
ATOM 8078 N N . GLY A 1 1032 ? 0.030 5.965 13.700 1.00 97.38 1032 GLY A N 1
ATOM 8079 C CA . GLY A 1 1032 ? 0.183 6.364 12.296 1.00 97.38 1032 GLY A CA 1
ATOM 8080 C C . GLY A 1 1032 ? 1.092 5.427 11.487 1.00 97.38 1032 GLY A C 1
ATOM 8081 O O . GLY A 1 1032 ? 0.870 5.228 10.298 1.00 97.38 1032 GLY A O 1
ATOM 8082 N N . SER A 1 1033 ? 2.050 4.760 12.132 1.00 97.31 1033 SER A N 1
ATOM 8083 C CA . SER A 1 1033 ? 2.925 3.766 11.486 1.00 97.31 1033 SER A CA 1
ATOM 8084 C C . SER A 1 1033 ? 2.162 2.533 10.982 1.00 97.31 1033 SER A C 1
ATOM 8086 O O . SER A 1 1033 ? 2.574 1.911 10.007 1.00 97.31 1033 SER A O 1
ATOM 8088 N N . LEU A 1 1034 ? 1.021 2.195 11.598 1.00 94.44 1034 LEU A N 1
ATOM 8089 C CA . LEU A 1 1034 ? 0.130 1.134 11.112 1.00 94.44 1034 LEU A CA 1
ATOM 8090 C C . LEU A 1 1034 ? -0.524 1.514 9.773 1.00 94.44 1034 LEU A C 1
ATOM 8092 O O . LEU A 1 1034 ? -0.709 0.660 8.908 1.00 94.44 1034 LEU A O 1
ATOM 8096 N N . ILE A 1 1035 ? -0.841 2.800 9.589 1.00 95.56 1035 ILE A N 1
ATOM 8097 C CA . ILE A 1 1035 ? -1.372 3.345 8.332 1.00 95.56 1035 ILE A CA 1
ATOM 8098 C C . ILE A 1 1035 ? -0.289 3.322 7.244 1.00 95.56 1035 ILE A C 1
ATOM 8100 O O . ILE A 1 1035 ? -0.602 3.075 6.080 1.00 95.56 1035 ILE A O 1
ATOM 8104 N N . ASP A 1 1036 ? 0.970 3.534 7.635 1.00 95.00 1036 ASP A N 1
ATOM 8105 C CA . ASP A 1 1036 ? 2.119 3.570 6.731 1.00 95.00 1036 ASP A CA 1
ATOM 8106 C C . ASP A 1 1036 ? 2.524 2.193 6.191 1.00 95.00 1036 ASP A C 1
ATOM 8108 O O . ASP A 1 1036 ? 2.691 2.016 4.988 1.00 95.00 1036 ASP A O 1
ATOM 8112 N N . TYR A 1 1037 ? 2.620 1.190 7.069 1.00 89.44 1037 TYR A N 1
ATOM 8113 C CA . TYR A 1 1037 ? 2.966 -0.175 6.665 1.00 89.44 1037 TYR A CA 1
ATOM 8114 C C . TYR A 1 1037 ? 1.811 -0.928 5.989 1.00 89.44 1037 TYR A C 1
ATOM 8116 O O . TYR A 1 1037 ? 2.060 -1.892 5.261 1.00 89.44 1037 TYR A O 1
ATOM 8124 N N . PHE A 1 1038 ? 0.553 -0.520 6.210 1.00 86.62 1038 PHE A N 1
ATOM 8125 C CA . PHE A 1 1038 ? -0.629 -1.247 5.727 1.00 86.62 1038 PHE A CA 1
ATOM 8126 C C . PHE A 1 1038 ? -1.693 -0.355 5.042 1.00 86.62 1038 PHE A C 1
ATOM 8128 O O . PHE A 1 1038 ? -2.885 -0.483 5.340 1.00 86.62 1038 PHE A O 1
ATOM 8135 N N . PRO A 1 1039 ? -1.331 0.511 4.072 1.00 87.50 1039 PRO A N 1
ATOM 8136 C CA . PRO A 1 1039 ? -2.225 1.544 3.541 1.00 87.50 1039 PRO A CA 1
ATOM 8137 C C . PRO A 1 1039 ? -3.443 0.999 2.774 1.00 87.50 1039 PRO A C 1
ATOM 8139 O O . PRO A 1 1039 ? -4.458 1.699 2.682 1.00 87.50 1039 PRO A O 1
ATOM 8142 N N . ALA A 1 1040 ? -3.378 -0.232 2.255 1.00 82.62 1040 ALA A N 1
ATOM 8143 C CA . ALA A 1 1040 ? -4.481 -0.922 1.578 1.00 82.62 1040 ALA A CA 1
ATOM 8144 C C . ALA A 1 1040 ? -5.377 -1.788 2.501 1.00 82.62 1040 ALA A C 1
ATOM 8146 O O . ALA A 1 1040 ? -6.300 -2.440 2.005 1.00 82.62 1040 ALA A O 1
ATOM 8147 N N . ARG A 1 1041 ? -5.117 -1.831 3.820 1.00 82.31 1041 ARG A N 1
ATOM 8148 C CA . ARG A 1 1041 ? -5.919 -2.582 4.807 1.00 82.31 1041 ARG A CA 1
ATOM 8149 C C . ARG A 1 1041 ? -6.951 -1.665 5.468 1.00 82.31 1041 ARG A C 1
ATOM 8151 O O . ARG A 1 1041 ? -6.597 -0.755 6.217 1.00 82.31 1041 ARG A O 1
ATOM 8158 N N . ALA A 1 1042 ? -8.234 -1.920 5.219 1.00 86.25 1042 ALA A N 1
ATOM 8159 C CA . ALA A 1 1042 ? -9.330 -1.130 5.783 1.00 86.25 1042 ALA A CA 1
ATOM 8160 C C . ALA A 1 1042 ? -9.531 -1.400 7.288 1.00 86.25 1042 ALA A C 1
ATOM 8162 O O . ALA A 1 1042 ? -9.819 -0.479 8.043 1.00 86.25 1042 ALA A O 1
ATOM 8163 N N . ASP A 1 1043 ? -9.319 -2.645 7.714 1.00 84.06 1043 ASP A N 1
ATOM 8164 C CA . ASP A 1 1043 ? -9.143 -3.085 9.105 1.00 84.06 1043 ASP A CA 1
ATOM 8165 C C . ASP A 1 1043 ? -7.895 -2.438 9.740 1.00 84.06 1043 ASP A C 1
ATOM 8167 O O . ASP A 1 1043 ? -8.004 -1.802 10.787 1.00 84.06 1043 ASP A O 1
ATOM 8171 N N . ILE A 1 1044 ? -6.768 -2.466 9.004 1.00 87.94 1044 ILE A N 1
ATOM 8172 C CA . ILE A 1 1044 ? -5.539 -1.667 9.200 1.00 87.94 1044 ILE A CA 1
ATOM 8173 C C . ILE A 1 1044 ? -5.854 -0.272 9.773 1.00 87.94 1044 ILE A C 1
ATOM 8175 O O . ILE A 1 1044 ? -5.553 0.136 10.899 1.00 87.94 1044 ILE A O 1
ATOM 8179 N N . ARG A 1 1045 ? -6.564 0.457 8.910 1.00 93.25 1045 ARG A N 1
ATOM 8180 C CA . ARG A 1 1045 ? -6.971 1.848 9.070 1.00 93.25 1045 ARG A CA 1
ATOM 8181 C C . ARG A 1 1045 ? -8.024 2.075 10.154 1.00 93.25 1045 ARG A C 1
ATOM 8183 O O . ARG A 1 1045 ? -7.982 3.141 10.774 1.00 93.25 1045 ARG A O 1
ATOM 8190 N N . ARG A 1 1046 ? -8.934 1.123 10.403 1.00 92.56 1046 ARG A N 1
ATOM 8191 C CA . ARG A 1 1046 ? -9.924 1.213 11.493 1.00 92.56 1046 ARG A CA 1
ATOM 8192 C C . ARG A 1 1046 ? -9.251 1.100 12.860 1.00 92.56 1046 ARG A C 1
ATOM 8194 O O . ARG A 1 1046 ? -9.381 2.043 13.633 1.00 92.56 1046 ARG A O 1
ATOM 8201 N N . TRP A 1 1047 ? -8.410 0.093 13.115 1.00 90.00 1047 TRP A N 1
ATOM 8202 C CA . TRP A 1 1047 ? -7.675 0.005 14.392 1.00 90.00 1047 TRP A CA 1
ATOM 8203 C C . TRP A 1 1047 ? -6.768 1.209 14.648 1.00 90.00 1047 TRP A C 1
ATOM 8205 O O . TRP A 1 1047 ? -6.758 1.743 15.756 1.00 90.00 1047 TRP A O 1
ATOM 8215 N N . ALA A 1 1048 ? -6.042 1.689 13.633 1.00 94.62 1048 ALA A N 1
ATOM 8216 C CA . ALA A 1 1048 ? -5.238 2.902 13.781 1.00 94.62 1048 ALA A CA 1
ATOM 8217 C C . ALA A 1 1048 ? -6.103 4.116 14.176 1.00 94.62 1048 ALA A C 1
ATOM 8219 O O . ALA A 1 1048 ? -5.720 4.898 15.045 1.00 94.62 1048 ALA A O 1
ATOM 8220 N N . ALA A 1 1049 ? -7.296 4.252 13.592 1.00 95.38 1049 ALA A N 1
ATOM 8221 C CA . ALA A 1 1049 ? -8.231 5.326 13.905 1.00 95.38 1049 ALA A CA 1
ATOM 8222 C C . ALA A 1 1049 ? -8.895 5.194 15.286 1.00 95.38 1049 ALA A C 1
ATOM 8224 O O . ALA A 1 1049 ? -9.063 6.208 15.961 1.00 95.38 1049 ALA A O 1
ATOM 8225 N N . GLU A 1 1050 ? -9.231 3.978 15.725 1.00 93.94 1050 GLU A N 1
ATOM 8226 C CA . GLU A 1 1050 ? -9.749 3.677 17.070 1.00 93.94 1050 GLU A CA 1
ATOM 8227 C C . GLU A 1 1050 ? -8.735 4.064 18.154 1.00 93.94 1050 GLU A C 1
ATOM 8229 O O . GLU A 1 1050 ? -9.087 4.715 19.137 1.00 93.94 1050 GLU A O 1
ATOM 8234 N N . ARG A 1 1051 ? -7.457 3.732 17.931 1.00 94.88 1051 ARG A N 1
ATOM 8235 C CA . ARG A 1 1051 ? -6.338 4.103 18.808 1.00 94.88 1051 ARG A CA 1
ATOM 8236 C C . ARG A 1 1051 ? -6.078 5.614 18.828 1.00 94.88 1051 ARG A C 1
ATOM 8238 O O . ARG A 1 1051 ? -5.808 6.177 19.885 1.00 94.88 1051 ARG A O 1
ATOM 8245 N N . LEU A 1 1052 ? -6.214 6.293 17.685 1.00 95.62 1052 LEU A N 1
ATOM 8246 C CA . LEU A 1 1052 ? -6.141 7.760 17.600 1.00 95.62 1052 LEU A CA 1
ATOM 8247 C C . LEU A 1 1052 ? -7.331 8.452 18.297 1.00 95.62 1052 LEU A C 1
ATOM 8249 O O . LEU A 1 1052 ? -7.157 9.525 18.876 1.00 95.62 1052 LEU A O 1
ATOM 8253 N N . LEU A 1 1053 ? -8.521 7.837 18.290 1.00 94.06 1053 LEU A N 1
ATOM 8254 C CA . LEU A 1 1053 ? -9.705 8.332 19.005 1.00 94.06 1053 LEU A CA 1
ATOM 8255 C C . LEU A 1 1053 ? -9.554 8.199 20.526 1.00 94.06 1053 LEU A C 1
ATOM 8257 O O . LEU A 1 1053 ? -9.854 9.157 21.236 1.00 94.06 1053 LEU A O 1
ATOM 8261 N N . SER A 1 1054 ? -9.024 7.081 21.041 1.00 93.50 1054 SER A N 1
ATOM 8262 C CA . SER A 1 1054 ? -8.813 6.907 22.490 1.00 93.50 1054 SER A CA 1
ATOM 8263 C C . SER A 1 1054 ? -7.797 7.878 23.101 1.00 93.50 1054 SER A C 1
ATOM 8265 O O . SER A 1 1054 ? -7.888 8.168 24.291 1.00 93.50 1054 SER A O 1
ATOM 8267 N N . ILE A 1 1055 ? -6.868 8.423 22.305 1.00 94.38 1055 ILE A N 1
ATOM 8268 C CA . ILE A 1 1055 ? -5.911 9.457 22.748 1.00 94.38 1055 ILE A CA 1
ATOM 8269 C C . ILE A 1 1055 ? -6.318 10.891 22.362 1.00 94.38 1055 ILE A C 1
ATOM 8271 O O . ILE A 1 1055 ? -5.576 11.827 22.661 1.00 94.38 1055 ILE A O 1
ATOM 8275 N N . ASN A 1 1056 ? -7.442 11.062 21.651 1.00 90.25 1056 ASN A N 1
ATOM 8276 C CA . ASN A 1 1056 ? -7.958 12.322 21.090 1.00 90.25 1056 ASN A CA 1
ATOM 8277 C C . ASN A 1 1056 ? -6.865 13.286 20.570 1.00 90.25 1056 ASN A C 1
ATOM 8279 O O . ASN A 1 1056 ? -6.834 14.472 20.896 1.00 90.25 1056 ASN A O 1
ATOM 8283 N N . THR A 1 1057 ? -5.913 12.749 19.802 1.00 90.75 1057 THR A N 1
ATOM 8284 C CA . THR A 1 1057 ? -4.722 13.464 19.317 1.00 90.75 1057 THR A CA 1
ATOM 8285 C C . THR A 1 1057 ? -4.542 13.170 17.826 1.00 90.75 1057 THR A C 1
ATOM 8287 O O . THR A 1 1057 ? -4.714 12.034 17.397 1.00 90.75 1057 THR A O 1
ATOM 8290 N N . GLU A 1 1058 ? -4.210 14.190 17.023 1.00 91.06 1058 GLU A N 1
ATOM 8291 C CA . GLU A 1 1058 ? -4.207 14.117 15.547 1.00 91.06 1058 GLU A CA 1
ATOM 8292 C C . GLU A 1 1058 ? -5.555 13.644 14.954 1.00 91.06 1058 GLU A C 1
ATOM 8294 O O . GLU A 1 1058 ? -5.592 12.832 14.031 1.00 91.06 1058 GLU A O 1
ATOM 8299 N N . SER A 1 1059 ? -6.691 14.153 15.448 1.00 91.25 1059 SER A N 1
ATOM 8300 C CA . SER A 1 1059 ? -8.043 13.678 15.079 1.00 91.25 1059 SER A CA 1
ATOM 8301 C C . SER A 1 1059 ? -8.341 13.723 13.565 1.00 91.25 1059 SER A C 1
ATOM 8303 O O . SER A 1 1059 ? -9.158 12.948 13.067 1.00 91.25 1059 SER A O 1
ATOM 8305 N N . TRP A 1 1060 ? -7.636 14.568 12.799 1.00 94.94 1060 TRP A N 1
ATOM 8306 C CA . TRP A 1 1060 ? -7.688 14.579 11.329 1.00 94.94 1060 TRP A CA 1
ATOM 8307 C C . TRP A 1 1060 ? -7.175 13.273 10.697 1.00 94.94 1060 TRP A C 1
ATOM 8309 O O . TRP A 1 1060 ? -7.692 12.870 9.658 1.00 94.94 1060 TRP A O 1
ATOM 8319 N N . LEU A 1 1061 ? -6.189 12.606 11.309 1.00 96.94 1061 LEU A N 1
ATOM 8320 C CA . LEU A 1 1061 ? -5.599 11.358 10.819 1.00 96.94 1061 LEU A CA 1
ATOM 8321 C C . LEU A 1 1061 ? -6.546 10.182 11.068 1.00 96.94 1061 LEU A C 1
ATOM 8323 O O . LEU A 1 1061 ? -6.671 9.313 10.211 1.00 96.94 1061 LEU A O 1
ATOM 8327 N N . SER A 1 1062 ? -7.280 10.201 12.187 1.00 96.44 1062 SER A N 1
ATOM 8328 C CA . SER A 1 1062 ? -8.390 9.269 12.418 1.00 96.44 1062 SER A CA 1
ATOM 8329 C C . SER A 1 1062 ? -9.458 9.420 11.326 1.00 96.44 1062 SER A C 1
ATOM 8331 O O . SER A 1 1062 ? -9.799 8.441 10.663 1.00 96.44 1062 SER A O 1
ATOM 8333 N N . ILE A 1 1063 ? -9.897 10.653 11.034 1.00 98.00 1063 ILE A N 1
ATOM 8334 C CA . ILE A 1 1063 ? -10.856 10.945 9.952 1.00 98.00 1063 ILE A CA 1
ATOM 8335 C C . ILE A 1 1063 ? -10.333 10.494 8.576 1.00 98.00 1063 ILE A C 1
ATOM 8337 O O . ILE A 1 1063 ? -11.069 9.845 7.837 1.00 98.00 1063 ILE A O 1
ATOM 8341 N N . ASP A 1 1064 ? -9.087 10.815 8.212 1.00 97.62 1064 ASP A N 1
ATOM 8342 C CA . ASP A 1 1064 ? -8.487 10.417 6.926 1.00 97.62 1064 ASP A CA 1
ATOM 8343 C C . ASP A 1 1064 ? -8.388 8.890 6.785 1.00 97.62 1064 ASP A C 1
ATOM 8345 O O . ASP A 1 1064 ? -8.761 8.318 5.757 1.00 97.62 1064 ASP A O 1
ATOM 8349 N N . SER A 1 1065 ? -7.954 8.219 7.853 1.00 97.06 1065 SER A N 1
ATOM 8350 C CA . SER A 1 1065 ? -7.873 6.763 7.923 1.00 97.06 1065 SER A CA 1
ATOM 8351 C C . SER A 1 1065 ? -9.254 6.115 7.771 1.00 97.06 1065 SER A C 1
ATOM 8353 O O . SER A 1 1065 ? -9.419 5.198 6.966 1.00 97.06 1065 SER A O 1
ATOM 8355 N N . LEU A 1 1066 ? -10.271 6.638 8.464 1.00 97.62 1066 LEU A N 1
ATOM 8356 C CA . LEU A 1 1066 ? -11.648 6.139 8.412 1.00 97.62 1066 LEU A CA 1
ATOM 8357 C C . LEU A 1 1066 ? -12.333 6.407 7.072 1.00 97.62 1066 LEU A C 1
ATOM 8359 O O . LEU A 1 1066 ? -13.007 5.513 6.564 1.00 97.62 1066 LEU A O 1
ATOM 8363 N N . LYS A 1 1067 ? -12.111 7.574 6.450 1.00 97.50 1067 LYS A N 1
ATOM 8364 C CA . LYS A 1 1067 ? -12.537 7.832 5.065 1.00 97.50 1067 LYS A CA 1
ATOM 8365 C C . LYS A 1 1067 ? -11.994 6.761 4.126 1.00 97.50 1067 LYS A C 1
ATOM 8367 O O . LYS A 1 1067 ? -12.772 6.096 3.451 1.00 97.50 1067 LYS A O 1
ATOM 8372 N N . LYS A 1 1068 ? -10.675 6.547 4.136 1.00 94.62 1068 LYS A N 1
ATOM 8373 C CA . LYS A 1 1068 ? -10.010 5.565 3.269 1.00 94.62 1068 LYS A CA 1
ATOM 8374 C C . LYS A 1 1068 ? -10.459 4.134 3.577 1.00 94.62 1068 LYS A C 1
ATOM 8376 O O . LYS A 1 1068 ? -10.619 3.339 2.658 1.00 94.62 1068 LYS A O 1
ATOM 8381 N N . ALA A 1 1069 ? -10.750 3.806 4.837 1.00 93.38 1069 ALA A N 1
ATOM 8382 C CA . ALA A 1 1069 ? -11.336 2.518 5.211 1.00 93.38 1069 ALA A CA 1
ATOM 8383 C C . ALA A 1 1069 ? -12.771 2.331 4.677 1.00 93.38 1069 ALA A C 1
ATOM 8385 O O . ALA A 1 1069 ? -13.108 1.233 4.238 1.00 93.38 1069 ALA A O 1
ATOM 8386 N N . VAL A 1 1070 ? -13.602 3.380 4.684 1.00 94.88 1070 VAL A N 1
ATOM 8387 C CA . VAL A 1 1070 ? -14.961 3.375 4.110 1.00 94.88 1070 VAL A CA 1
ATOM 8388 C C . VAL A 1 1070 ? -14.927 3.346 2.579 1.00 94.88 1070 VAL A C 1
ATOM 8390 O O . VAL A 1 1070 ? -15.716 2.635 1.970 1.00 94.88 1070 VAL A O 1
ATOM 8393 N N . GLU A 1 1071 ? -13.991 4.048 1.944 1.00 89.94 1071 GLU A N 1
ATOM 8394 C CA . GLU A 1 1071 ? -13.758 4.001 0.493 1.00 89.94 1071 GLU A CA 1
ATOM 8395 C C . GLU A 1 1071 ? -13.295 2.596 0.048 1.00 89.94 1071 GLU A C 1
ATOM 8397 O O . GLU A 1 1071 ? -13.737 2.086 -0.981 1.00 89.94 1071 GLU A O 1
ATOM 8402 N N . GLN A 1 1072 ? -12.458 1.926 0.851 1.00 84.81 1072 GLN A N 1
ATOM 8403 C CA . GLN A 1 1072 ? -11.978 0.562 0.592 1.00 84.81 1072 GLN A CA 1
ATOM 8404 C C . GLN A 1 1072 ? -13.014 -0.536 0.902 1.00 84.81 1072 GLN A C 1
ATOM 8406 O O . GLN A 1 1072 ? -13.022 -1.555 0.204 1.00 84.81 1072 GLN A O 1
ATOM 8411 N N . ARG A 1 1073 ? -13.843 -0.354 1.942 1.00 85.50 1073 ARG A N 1
ATOM 8412 C CA . ARG A 1 1073 ? -14.871 -1.296 2.434 1.00 85.50 1073 ARG A CA 1
ATOM 8413 C C . ARG A 1 1073 ? -16.185 -0.564 2.779 1.00 85.50 1073 ARG A C 1
ATOM 8415 O O . ARG A 1 1073 ? -16.542 -0.436 3.955 1.00 85.50 1073 ARG A O 1
ATOM 8422 N N . PRO A 1 1074 ? -16.932 -0.073 1.769 1.00 89.06 1074 PRO A N 1
ATOM 8423 C CA . PRO A 1 1074 ? -18.166 0.695 1.975 1.00 89.06 1074 PRO A CA 1
ATOM 8424 C C . PRO A 1 1074 ? -19.348 -0.163 2.457 1.00 89.06 1074 PRO A C 1
ATOM 8426 O O . PRO A 1 1074 ? -20.414 0.372 2.772 1.00 89.06 1074 PRO A O 1
ATOM 8429 N N . ASP A 1 1075 ? -19.160 -1.478 2.497 1.00 84.88 1075 ASP A N 1
ATOM 8430 C CA . ASP A 1 1075 ? -20.027 -2.517 3.046 1.00 84.88 1075 ASP A CA 1
ATOM 8431 C C . ASP A 1 1075 ? -19.873 -2.709 4.569 1.00 84.88 1075 ASP A C 1
ATOM 8433 O O . ASP A 1 1075 ? -20.681 -3.409 5.173 1.00 84.88 1075 ASP A O 1
ATOM 8437 N N . HIS A 1 1076 ? -18.873 -2.085 5.209 1.00 87.44 1076 HIS A N 1
ATOM 8438 C CA . HIS A 1 1076 ? -18.588 -2.283 6.634 1.00 87.44 1076 HIS A CA 1
ATOM 8439 C C . HIS A 1 1076 ? -19.209 -1.182 7.523 1.00 87.44 1076 HIS A C 1
ATOM 8441 O O . HIS A 1 1076 ? -18.722 -0.045 7.514 1.00 87.44 1076 HIS A O 1
ATOM 8447 N N . PRO A 1 1077 ? -20.260 -1.460 8.322 1.00 90.69 1077 PRO A N 1
ATOM 8448 C CA . PRO A 1 1077 ? -21.003 -0.425 9.049 1.00 90.69 1077 PRO A CA 1
ATOM 8449 C C . PRO A 1 1077 ? -20.176 0.248 10.152 1.00 90.69 1077 PRO A C 1
ATOM 8451 O O . PRO A 1 1077 ? -20.340 1.446 10.381 1.00 90.69 1077 PRO A O 1
ATOM 8454 N N . SER A 1 1078 ? -19.247 -0.478 10.784 1.00 90.69 1078 SER A N 1
ATOM 8455 C CA . SER A 1 1078 ? -18.345 0.050 11.820 1.00 90.69 1078 SER A CA 1
ATOM 8456 C C . SER A 1 1078 ? -17.456 1.182 11.292 1.00 90.69 1078 SER A C 1
ATOM 8458 O O . SER A 1 1078 ? -17.179 2.133 12.016 1.00 90.69 1078 SER A O 1
ATOM 8460 N N . GLY A 1 1079 ? -17.079 1.146 10.004 1.00 93.75 1079 GLY A N 1
ATOM 8461 C CA . GLY A 1 1079 ? -16.312 2.219 9.363 1.00 93.75 1079 GLY A CA 1
ATOM 8462 C C . GLY A 1 1079 ? -17.112 3.517 9.229 1.00 93.75 1079 GLY A C 1
ATOM 8463 O O . GLY A 1 1079 ? -16.623 4.580 9.603 1.00 93.75 1079 GLY A O 1
ATOM 8464 N N . HIS A 1 1080 ? -18.364 3.428 8.764 1.00 96.25 1080 HIS A N 1
ATOM 8465 C CA . HIS A 1 1080 ? -19.277 4.580 8.683 1.00 96.25 1080 HIS A CA 1
ATOM 8466 C C . HIS A 1 1080 ? -19.608 5.141 10.070 1.00 96.25 1080 HIS A C 1
ATOM 8468 O O . HIS A 1 1080 ? -19.631 6.356 10.258 1.00 96.25 1080 HIS A O 1
ATOM 8474 N N . TYR A 1 1081 ? -19.828 4.256 11.047 1.00 95.94 1081 TYR A N 1
ATOM 8475 C CA . TYR A 1 1081 ? -20.073 4.623 12.439 1.00 95.94 1081 TYR A CA 1
ATOM 8476 C C . TYR A 1 1081 ? -18.891 5.399 13.034 1.00 95.94 1081 TYR A C 1
ATOM 8478 O O . TYR A 1 1081 ? -19.065 6.529 13.489 1.00 95.94 1081 TYR A O 1
ATOM 8486 N N . LEU A 1 1082 ? -17.682 4.827 12.982 1.00 95.94 1082 LEU A N 1
ATOM 8487 C CA . LEU A 1 1082 ? -16.468 5.466 13.491 1.00 95.94 1082 LEU A CA 1
ATOM 8488 C C . LEU A 1 1082 ? -16.188 6.792 12.779 1.00 95.94 1082 LEU A C 1
ATOM 8490 O O . LEU A 1 1082 ? -15.851 7.764 13.448 1.00 95.94 1082 LEU A O 1
ATOM 8494 N N . LEU A 1 1083 ? -16.371 6.869 11.455 1.00 98.00 1083 LEU A N 1
ATOM 8495 C CA . LEU A 1 1083 ? -16.191 8.111 10.695 1.00 98.00 1083 LEU A CA 1
ATOM 8496 C C . LEU A 1 1083 ? -17.158 9.211 11.160 1.00 98.00 1083 LEU A C 1
ATOM 8498 O O . LEU A 1 1083 ? -16.757 10.367 11.297 1.00 98.00 1083 LEU A O 1
ATOM 8502 N N . ALA A 1 1084 ? -18.411 8.859 11.457 1.00 98.06 1084 ALA A N 1
ATOM 8503 C CA . ALA A 1 1084 ? -19.383 9.802 11.997 1.00 98.06 1084 ALA A CA 1
ATOM 8504 C C . ALA A 1 1084 ? -19.025 10.281 13.414 1.00 98.06 1084 ALA A C 1
ATOM 8506 O O . ALA A 1 1084 ? -19.130 11.480 13.675 1.00 98.06 1084 ALA A O 1
ATOM 8507 N N . ILE A 1 1085 ? -18.559 9.396 14.309 1.00 96.56 1085 ILE A N 1
ATOM 8508 C CA . ILE A 1 1085 ? -18.076 9.820 15.636 1.00 96.56 1085 ILE A CA 1
ATOM 8509 C C . ILE A 1 1085 ? -16.812 10.684 15.498 1.00 96.56 1085 ILE A C 1
ATOM 8511 O O . ILE A 1 1085 ? -16.747 11.755 16.087 1.00 96.56 1085 ILE A O 1
ATOM 8515 N N . ALA A 1 1086 ? -15.849 10.308 14.652 1.00 96.81 1086 ALA A N 1
ATOM 8516 C CA . ALA A 1 1086 ? -14.637 11.095 14.421 1.00 96.81 1086 ALA A CA 1
ATOM 8517 C C . ALA A 1 1086 ? -14.943 12.503 13.869 1.00 96.81 1086 ALA A C 1
ATOM 8519 O O . ALA A 1 1086 ? -14.322 13.480 14.289 1.00 96.81 1086 ALA A O 1
ATOM 8520 N N . TYR A 1 1087 ? -15.942 12.643 12.987 1.00 97.81 1087 TYR A N 1
ATOM 8521 C CA . TYR A 1 1087 ? -16.451 13.959 12.587 1.00 97.81 1087 TYR A CA 1
ATOM 8522 C C . TYR A 1 1087 ? -17.153 14.704 13.728 1.00 97.81 1087 TYR A C 1
ATOM 8524 O O . TYR A 1 1087 ? -17.024 15.925 13.799 1.00 97.81 1087 TYR A O 1
ATOM 8532 N N . TRP A 1 1088 ? -17.888 14.011 14.600 1.00 96.00 1088 TRP A N 1
ATOM 8533 C CA . TRP A 1 1088 ? -18.586 14.614 15.736 1.00 96.00 1088 TRP A CA 1
ATOM 8534 C C . TRP A 1 1088 ? -17.612 15.178 16.780 1.00 96.00 1088 TRP A C 1
ATOM 8536 O O . TRP A 1 1088 ? -17.706 16.360 17.106 1.00 96.00 1088 TRP A O 1
ATOM 8546 N N . GLU A 1 1089 ? -16.626 14.388 17.218 1.00 94.25 1089 GLU A N 1
ATOM 8547 C CA . GLU A 1 1089 ? -15.581 14.828 18.159 1.00 94.25 1089 GLU A CA 1
ATOM 8548 C C . GLU A 1 1089 ? -14.720 15.964 17.575 1.00 94.25 1089 GLU A C 1
ATOM 8550 O O . GLU A 1 1089 ? -14.293 16.868 18.290 1.00 94.25 1089 GLU A O 1
ATOM 8555 N N . ALA A 1 1090 ? -14.524 15.987 16.250 1.00 94.56 1090 ALA A N 1
ATOM 8556 C CA . ALA A 1 1090 ? -13.859 17.084 15.544 1.00 94.56 1090 ALA A CA 1
ATOM 8557 C C . ALA A 1 1090 ? -14.770 18.302 15.249 1.00 94.56 1090 ALA A C 1
ATOM 8559 O O . ALA A 1 1090 ? -14.396 19.158 14.443 1.00 94.56 1090 ALA A O 1
ATOM 8560 N N . GLY A 1 1091 ? -15.977 18.374 15.827 1.00 94.75 1091 GLY A N 1
ATOM 8561 C CA . GLY A 1 1091 ? -16.925 19.487 15.662 1.00 94.75 1091 GLY A CA 1
ATOM 8562 C C . GLY A 1 1091 ? -17.556 19.617 14.266 1.00 94.75 1091 GLY A C 1
ATOM 8563 O O . GLY A 1 1091 ? -18.284 20.570 13.991 1.00 94.75 1091 GLY A O 1
ATOM 8564 N N . GLN A 1 1092 ? -17.312 18.669 13.360 1.00 97.00 1092 GLN A N 1
ATOM 8565 C CA . GLN A 1 1092 ? -17.797 18.668 11.975 1.00 97.00 1092 GLN A CA 1
ATOM 8566 C C . GLN A 1 1092 ? -19.204 18.052 11.879 1.00 97.00 1092 GLN A C 1
ATOM 8568 O O . GLN A 1 1092 ? -19.468 17.191 11.036 1.00 97.00 1092 GLN A O 1
ATOM 8573 N N . TYR A 1 1093 ? -20.125 18.515 12.732 1.00 96.88 1093 TYR A N 1
ATOM 8574 C CA . TYR A 1 1093 ? -21.449 17.915 12.957 1.00 96.88 1093 TYR A CA 1
ATOM 8575 C C . TYR A 1 1093 ? -22.259 17.667 11.676 1.00 96.88 1093 TYR A C 1
ATOM 8577 O O . TYR A 1 1093 ? -22.936 16.645 11.571 1.00 96.88 1093 TYR A O 1
ATOM 8585 N N . LYS A 1 1094 ? -22.148 18.558 10.676 1.00 97.31 1094 LYS A N 1
ATOM 8586 C CA . LYS A 1 1094 ? -22.795 18.374 9.369 1.00 97.31 1094 LYS A CA 1
ATOM 8587 C C . LYS A 1 1094 ? -22.376 17.055 8.713 1.00 97.31 1094 LYS A C 1
ATOM 8589 O O . LYS A 1 1094 ? -23.227 16.253 8.344 1.00 97.31 1094 LYS A O 1
ATOM 8594 N N . LYS A 1 1095 ? -21.064 16.804 8.643 1.00 98.12 1095 LYS A N 1
ATOM 8595 C CA . LYS A 1 1095 ? -20.490 15.591 8.046 1.00 98.12 1095 LYS A CA 1
ATOM 8596 C C . LYS A 1 1095 ? -20.793 14.350 8.880 1.00 98.12 1095 LYS A C 1
ATOM 8598 O O . LYS A 1 1095 ? -21.022 13.297 8.299 1.00 98.12 1095 LYS A O 1
ATOM 8603 N N . ALA A 1 1096 ? -20.837 14.465 10.210 1.00 98.00 1096 ALA A N 1
ATOM 8604 C CA . ALA A 1 1096 ? -21.228 13.361 11.090 1.00 98.00 1096 ALA A CA 1
ATOM 8605 C C . ALA A 1 1096 ? -22.655 12.872 10.778 1.00 98.00 1096 ALA A C 1
ATOM 8607 O O . ALA A 1 1096 ? -22.864 11.691 10.502 1.00 98.00 1096 ALA A O 1
ATOM 8608 N N . VAL A 1 1097 ? -23.618 13.800 10.726 1.00 97.94 1097 VAL A N 1
ATOM 8609 C CA . VAL A 1 1097 ? -25.013 13.513 10.359 1.00 97.94 1097 VAL A CA 1
ATOM 8610 C C . VAL A 1 1097 ? -25.115 12.978 8.928 1.00 97.94 1097 VAL A C 1
ATOM 8612 O O . VAL A 1 1097 ? -25.731 11.937 8.719 1.00 97.94 1097 VAL A O 1
ATOM 8615 N N . GLU A 1 1098 ? -24.481 13.629 7.949 1.00 97.25 1098 GLU A N 1
ATOM 8616 C CA . GLU A 1 1098 ? -24.556 13.215 6.537 1.00 97.25 1098 GLU A CA 1
ATOM 8617 C C . GLU A 1 1098 ? -23.901 11.845 6.283 1.00 97.25 1098 GLU A C 1
ATOM 8619 O O . GLU A 1 1098 ? -24.423 11.066 5.486 1.00 97.25 1098 GLU A O 1
ATOM 8624 N N . THR A 1 1099 ? -22.844 11.492 7.026 1.00 98.31 1099 THR A N 1
ATOM 8625 C CA . THR A 1 1099 ? -22.241 10.145 7.001 1.00 98.31 1099 THR A CA 1
ATOM 8626 C C . THR A 1 1099 ? -23.227 9.088 7.503 1.00 98.31 1099 THR A C 1
ATOM 8628 O O . THR A 1 1099 ? -23.392 8.055 6.860 1.00 98.31 1099 THR A O 1
ATOM 8631 N N . LEU A 1 1100 ? -23.938 9.342 8.611 1.00 97.94 1100 LEU A N 1
ATOM 8632 C CA . LEU A 1 1100 ? -24.943 8.400 9.125 1.00 97.94 1100 LEU A CA 1
ATOM 8633 C C . LEU A 1 1100 ? -26.175 8.291 8.214 1.00 97.94 1100 LEU A C 1
ATOM 8635 O O . LEU A 1 1100 ? -26.711 7.193 8.075 1.00 97.94 1100 LEU A O 1
ATOM 8639 N N . GLN A 1 1101 ? -26.606 9.381 7.564 1.00 95.94 1101 GLN A N 1
ATOM 8640 C CA . GLN A 1 1101 ? -27.673 9.332 6.553 1.00 95.94 1101 GLN A CA 1
ATOM 8641 C C . GLN A 1 1101 ? -27.269 8.424 5.377 1.00 95.94 1101 GLN A C 1
ATOM 8643 O O . GLN A 1 1101 ? -27.939 7.425 5.117 1.00 95.94 1101 GLN A O 1
ATOM 8648 N N . ALA A 1 1102 ? -26.120 8.698 4.748 1.00 95.81 1102 ALA A N 1
ATOM 8649 C CA . ALA A 1 1102 ? -25.613 7.923 3.612 1.00 95.81 1102 ALA A CA 1
ATOM 8650 C C . ALA A 1 1102 ? -25.262 6.461 3.964 1.00 95.81 1102 ALA A C 1
ATOM 8652 O O . ALA A 1 1102 ? -25.211 5.607 3.078 1.00 95.81 1102 ALA A O 1
ATOM 8653 N N . ALA A 1 1103 ? -25.019 6.156 5.244 1.00 96.50 1103 ALA A N 1
ATOM 8654 C CA . ALA A 1 1103 ? -24.843 4.796 5.749 1.00 96.50 1103 ALA A CA 1
ATOM 8655 C C . ALA A 1 1103 ? -26.180 4.044 5.910 1.00 96.50 1103 ALA A C 1
ATOM 8657 O O . ALA A 1 1103 ? -26.266 2.865 5.577 1.00 96.50 1103 ALA A O 1
ATOM 8658 N N . LEU A 1 1104 ? -27.246 4.705 6.374 1.00 95.62 1104 LEU A N 1
ATOM 8659 C CA . LEU A 1 1104 ? -28.569 4.087 6.566 1.00 95.62 1104 LEU A CA 1
ATOM 8660 C C . LEU A 1 1104 ? -29.245 3.655 5.252 1.00 95.62 1104 LEU A C 1
ATOM 8662 O O . LEU A 1 1104 ? -29.993 2.668 5.230 1.00 95.62 1104 LEU A O 1
ATOM 8666 N N . GLU A 1 1105 ? -28.948 4.368 4.166 1.00 94.12 1105 GLU A N 1
ATOM 8667 C CA . GLU A 1 1105 ? -29.389 4.061 2.799 1.00 94.12 1105 GLU A CA 1
ATOM 8668 C C . GLU A 1 1105 ? -28.761 2.772 2.238 1.00 94.12 1105 GLU A C 1
ATOM 8670 O O . GLU A 1 1105 ? -29.357 2.116 1.384 1.00 94.12 1105 GLU A O 1
ATOM 8675 N N . ARG A 1 1106 ? -27.584 2.361 2.734 1.00 91.88 1106 ARG A N 1
ATOM 8676 C CA . ARG A 1 1106 ? -26.875 1.153 2.270 1.00 91.88 1106 ARG A CA 1
ATOM 8677 C C . ARG A 1 1106 ? -27.563 -0.109 2.770 1.00 91.88 1106 ARG A C 1
ATOM 8679 O O . ARG A 1 1106 ? -28.291 -0.075 3.760 1.00 91.88 1106 ARG A O 1
ATOM 8686 N N . ASP A 1 1107 ? -27.310 -1.242 2.126 1.00 86.75 1107 ASP A N 1
ATOM 8687 C CA . ASP A 1 1107 ? -27.658 -2.546 2.693 1.00 86.75 1107 ASP A CA 1
ATOM 8688 C C . ASP A 1 1107 ? -26.448 -3.191 3.384 1.00 86.75 1107 ASP A C 1
ATOM 8690 O O . ASP A 1 1107 ? -25.304 -2.991 2.974 1.00 86.75 1107 ASP A O 1
ATOM 8694 N N . TYR A 1 1108 ? -26.716 -3.963 4.436 1.00 85.25 1108 TYR A N 1
ATOM 8695 C CA . TYR A 1 1108 ? -25.712 -4.624 5.268 1.00 85.25 1108 TYR A CA 1
ATOM 8696 C C . TYR A 1 1108 ? -26.133 -6.076 5.591 1.00 85.25 1108 TYR A C 1
ATOM 8698 O O . TYR A 1 1108 ? -26.390 -6.380 6.759 1.00 85.25 1108 TYR A O 1
ATOM 8706 N N . PRO A 1 1109 ? -26.194 -7.004 4.609 1.00 78.38 1109 PRO A N 1
ATOM 8707 C CA . PRO A 1 1109 ? -26.793 -8.335 4.796 1.00 78.38 1109 PRO A CA 1
ATOM 8708 C C . PRO A 1 1109 ? -26.218 -9.163 5.956 1.00 78.38 1109 PRO A C 1
ATOM 8710 O O . PRO A 1 1109 ? -26.942 -9.930 6.592 1.00 78.38 1109 PRO A O 1
ATOM 8713 N N . ARG A 1 1110 ? -24.921 -8.999 6.262 1.00 75.88 1110 ARG A N 1
ATOM 8714 C CA . ARG A 1 1110 ? -24.257 -9.668 7.396 1.00 75.88 1110 ARG A CA 1
ATOM 8715 C C . ARG A 1 1110 ? -24.592 -9.032 8.750 1.00 75.88 1110 ARG A C 1
ATOM 8717 O O . ARG A 1 1110 ? -24.692 -9.735 9.751 1.00 75.88 1110 ARG A O 1
ATOM 8724 N N . PHE A 1 1111 ? -24.802 -7.719 8.793 1.00 79.88 1111 PHE A N 1
ATOM 8725 C CA . PHE A 1 1111 ? -24.861 -6.935 10.027 1.00 79.88 1111 PHE A CA 1
ATOM 8726 C C . PHE A 1 1111 ? -26.303 -6.546 10.372 1.00 79.88 1111 PHE A C 1
ATOM 8728 O O . PHE A 1 1111 ? -26.690 -5.380 10.300 1.00 79.88 1111 PHE A O 1
ATOM 8735 N N . LYS A 1 1112 ? -27.111 -7.531 10.786 1.00 76.19 1112 LYS A N 1
ATOM 8736 C CA . LYS A 1 1112 ? -28.560 -7.376 11.053 1.00 76.19 1112 LYS A CA 1
ATOM 8737 C C . LYS A 1 1112 ? -28.921 -6.203 11.986 1.00 76.19 1112 LYS A C 1
ATOM 8739 O O . LYS A 1 1112 ? -29.997 -5.628 11.857 1.00 76.19 1112 LYS A O 1
ATOM 8744 N N . ALA A 1 1113 ? -28.028 -5.826 12.905 1.00 81.44 1113 ALA A N 1
ATOM 8745 C CA . ALA A 1 1113 ? -28.222 -4.712 13.836 1.00 81.44 1113 ALA A CA 1
ATOM 8746 C C . ALA A 1 1113 ? -27.753 -3.334 13.312 1.00 81.44 1113 ALA A C 1
ATOM 8748 O O . ALA A 1 1113 ? -28.071 -2.317 13.931 1.00 81.44 1113 ALA A O 1
ATOM 8749 N N . ALA A 1 1114 ? -27.025 -3.262 12.189 1.00 88.00 1114 ALA A N 1
ATOM 8750 C CA . ALA A 1 1114 ? -26.337 -2.047 11.739 1.00 88.00 1114 ALA A CA 1
ATOM 8751 C C . ALA A 1 1114 ? -27.279 -0.853 11.536 1.00 88.00 1114 ALA A C 1
ATOM 8753 O O . ALA A 1 1114 ? -27.018 0.230 12.059 1.00 88.00 1114 ALA A O 1
ATOM 8754 N N . LYS A 1 1115 ? -28.414 -1.044 10.848 1.00 90.69 1115 LYS A N 1
ATOM 8755 C CA . LYS A 1 1115 ? -29.378 0.047 10.621 1.00 90.69 1115 LYS A CA 1
ATOM 8756 C C . LYS A 1 1115 ? -29.961 0.586 11.930 1.00 90.69 1115 LYS A C 1
ATOM 8758 O O . LYS A 1 1115 ? -30.089 1.797 12.079 1.00 90.69 1115 LYS A O 1
ATOM 8763 N N . ARG A 1 1116 ? -30.225 -0.282 12.916 1.00 90.94 1116 ARG A N 1
ATOM 8764 C CA . ARG A 1 1116 ? -30.658 0.135 14.260 1.00 90.94 1116 ARG A CA 1
ATOM 8765 C C . ARG A 1 1116 ? -29.559 0.918 14.986 1.00 90.94 1116 ARG A C 1
ATOM 8767 O O . ARG A 1 1116 ? -29.821 2.008 15.487 1.00 90.94 1116 ARG A O 1
ATOM 8774 N N . MET A 1 1117 ? -28.334 0.390 14.999 1.00 91.44 1117 MET A N 1
ATOM 8775 C CA . MET A 1 1117 ? -27.168 1.015 15.632 1.00 91.44 1117 MET A CA 1
ATOM 8776 C C . MET A 1 1117 ? -26.920 2.436 15.099 1.00 91.44 1117 MET A C 1
ATOM 8778 O O . MET A 1 1117 ? -26.759 3.372 15.890 1.00 91.44 1117 MET A O 1
ATOM 8782 N N . LEU A 1 1118 ? -26.913 2.591 13.770 1.00 94.69 1118 LEU A N 1
ATOM 8783 C CA . LEU A 1 1118 ? -26.710 3.860 13.066 1.00 94.69 1118 LEU A CA 1
ATOM 8784 C C . LEU A 1 1118 ? -27.870 4.837 13.325 1.00 94.69 1118 LEU A C 1
ATOM 8786 O O . LEU A 1 1118 ? -27.619 5.988 13.681 1.00 94.69 1118 LEU A O 1
ATOM 8790 N N . ALA A 1 1119 ? -29.126 4.382 13.232 1.00 94.50 1119 ALA A N 1
ATOM 8791 C CA . ALA A 1 1119 ? -30.309 5.226 13.421 1.00 94.50 1119 ALA A CA 1
ATOM 8792 C C . ALA A 1 1119 ? -30.449 5.756 14.857 1.00 94.50 1119 ALA A C 1
ATOM 8794 O O . ALA A 1 1119 ? -30.718 6.940 15.046 1.00 94.50 1119 ALA A O 1
ATOM 8795 N N . GLU A 1 1120 ? -30.211 4.919 15.874 1.00 92.69 1120 GLU A N 1
ATOM 8796 C CA . GLU A 1 1120 ? -30.190 5.359 17.278 1.00 92.69 1120 GLU A CA 1
ATOM 8797 C C . GLU A 1 1120 ? -29.084 6.406 17.527 1.00 92.69 1120 GLU A C 1
ATOM 8799 O O . GLU A 1 1120 ? -29.286 7.357 18.278 1.00 92.69 1120 GLU A O 1
ATOM 8804 N N . THR A 1 1121 ? -27.931 6.284 16.860 1.00 94.94 1121 THR A N 1
ATOM 8805 C CA . THR A 1 1121 ? -26.822 7.253 16.979 1.00 94.94 1121 THR A CA 1
ATOM 8806 C C . THR A 1 1121 ? -27.151 8.576 16.292 1.00 94.94 1121 THR A C 1
ATOM 8808 O O . THR A 1 1121 ? -26.938 9.642 16.869 1.00 94.94 1121 THR A O 1
ATOM 8811 N N . LEU A 1 1122 ? -27.739 8.519 15.095 1.00 96.88 1122 LEU A N 1
ATOM 8812 C CA . LEU A 1 1122 ? -28.209 9.697 14.373 1.00 96.88 1122 LEU A CA 1
ATOM 8813 C C . LEU A 1 1122 ? -29.293 10.439 15.171 1.00 96.88 1122 LEU A C 1
ATOM 8815 O O . LEU A 1 1122 ? -29.222 11.657 15.311 1.00 96.88 1122 LEU A O 1
ATOM 8819 N N . ALA A 1 1123 ? -30.249 9.720 15.767 1.00 95.56 1123 ALA A N 1
ATOM 8820 C CA . ALA A 1 1123 ? -31.284 10.305 16.619 1.00 95.56 1123 ALA A CA 1
ATOM 8821 C C . ALA A 1 1123 ? -30.702 11.037 17.845 1.00 95.56 1123 ALA A C 1
ATOM 8823 O O . ALA A 1 1123 ? -31.188 12.109 18.212 1.00 95.56 1123 ALA A O 1
ATOM 8824 N N . LEU A 1 1124 ? -29.637 10.506 18.454 1.00 95.12 1124 LEU A N 1
ATOM 8825 C CA . LEU A 1 1124 ? -28.916 11.175 19.540 1.00 95.12 1124 LEU A CA 1
ATOM 8826 C C . LEU A 1 1124 ? -28.214 12.462 19.071 1.00 95.12 1124 LEU A C 1
ATOM 8828 O O . LEU A 1 1124 ? -28.380 13.509 19.701 1.00 95.12 1124 LEU A O 1
ATOM 8832 N N . MET A 1 1125 ? -27.494 12.415 17.944 1.00 95.81 1125 MET A N 1
ATOM 8833 C CA . MET A 1 1125 ? -26.832 13.591 17.361 1.00 95.81 1125 MET A CA 1
ATOM 8834 C C . MET A 1 1125 ? -27.837 14.693 16.991 1.00 95.81 1125 MET A C 1
ATOM 8836 O O . MET A 1 1125 ? -27.651 15.847 17.375 1.00 95.81 1125 MET A O 1
ATOM 8840 N N . LEU A 1 1126 ? -28.936 14.344 16.312 1.00 96.25 1126 LEU A N 1
ATOM 8841 C CA . LEU A 1 1126 ? -29.999 15.287 15.940 1.00 96.25 1126 LEU A CA 1
ATOM 8842 C C . LEU A 1 1126 ? -30.671 15.909 17.172 1.00 96.25 1126 LEU A C 1
ATOM 8844 O O . LEU A 1 1126 ? -30.860 17.124 17.212 1.00 96.25 1126 LEU A O 1
ATOM 8848 N N . THR A 1 1127 ? -30.953 15.109 18.210 1.00 95.06 1127 THR A N 1
ATOM 8849 C CA . THR A 1 1127 ? -31.490 15.617 19.488 1.00 95.06 1127 THR A CA 1
ATOM 8850 C C . THR A 1 1127 ? -30.548 16.652 20.106 1.00 95.06 1127 THR A C 1
ATOM 8852 O O . THR A 1 1127 ? -31.000 17.707 20.550 1.00 95.06 1127 THR A O 1
ATOM 8855 N N . ARG A 1 1128 ? -29.233 16.396 20.097 1.00 94.00 1128 ARG A N 1
ATOM 8856 C CA . ARG A 1 1128 ? -28.247 17.332 20.646 1.00 94.00 1128 ARG A CA 1
ATOM 8857 C C . ARG A 1 1128 ? -28.146 18.624 19.824 1.00 94.00 1128 ARG A C 1
ATOM 8859 O O . ARG A 1 1128 ? -28.153 19.705 20.411 1.00 94.00 1128 ARG A O 1
ATOM 8866 N N . LEU A 1 1129 ? -28.116 18.539 18.492 1.00 94.31 1129 LEU A N 1
ATOM 8867 C CA . LEU A 1 1129 ? -28.089 19.725 17.624 1.00 94.31 1129 LEU A CA 1
ATOM 8868 C C . LEU A 1 1129 ? -29.362 20.574 17.748 1.00 94.31 1129 LEU A C 1
ATOM 8870 O O . LEU A 1 1129 ? -29.283 21.800 17.680 1.00 94.31 1129 LEU A O 1
ATOM 8874 N N . GLU A 1 1130 ? -30.524 19.954 17.967 1.00 93.50 1130 GLU A N 1
ATOM 8875 C CA . GLU A 1 1130 ? -31.769 20.677 18.243 1.00 93.50 1130 GLU A CA 1
ATOM 8876 C C . GLU A 1 1130 ? -31.737 21.363 19.618 1.00 93.50 1130 GLU A C 1
ATOM 8878 O O . GLU A 1 1130 ? -32.052 22.547 19.718 1.00 93.50 1130 GLU A O 1
ATOM 8883 N N . GLN A 1 1131 ? -31.274 20.670 20.666 1.00 92.31 1131 GLN A N 1
ATOM 8884 C CA . GLN A 1 1131 ? -31.109 21.243 22.011 1.00 92.31 1131 GLN A CA 1
ATOM 8885 C C . GLN A 1 1131 ? -30.125 22.423 22.049 1.00 92.31 1131 GLN A C 1
ATOM 8887 O O . GLN A 1 1131 ? -30.265 23.314 22.883 1.00 92.31 1131 GLN A O 1
ATOM 8892 N N . GLN A 1 1132 ? -29.147 22.455 21.139 1.00 92.25 1132 GLN A N 1
ATOM 8893 C CA . GLN A 1 1132 ? -28.231 23.585 20.951 1.00 92.25 1132 GLN A CA 1
ATOM 8894 C C . GLN A 1 1132 ? -28.768 24.664 19.991 1.00 92.25 1132 GLN A C 1
ATOM 8896 O O . GLN A 1 1132 ? -28.066 25.641 19.744 1.00 92.25 1132 GLN A O 1
ATOM 8901 N N . GLN A 1 1133 ? -29.973 24.494 19.432 1.00 94.12 1133 GLN A N 1
ATOM 8902 C CA . GLN A 1 1133 ? -30.575 25.348 18.393 1.00 94.12 1133 GLN A CA 1
ATOM 8903 C C . GLN A 1 1133 ? -29.729 25.450 17.103 1.00 94.12 1133 GLN A C 1
ATOM 8905 O O . GLN A 1 1133 ? -29.924 26.339 16.279 1.00 94.12 1133 GLN A O 1
ATOM 8910 N N . GLN A 1 1134 ? -28.804 24.508 16.896 1.00 94.69 1134 GLN A N 1
ATOM 8911 C CA . GLN A 1 1134 ? -27.885 24.470 15.755 1.00 94.69 1134 GLN A CA 1
ATOM 8912 C C . GLN A 1 1134 ? -28.450 23.705 14.553 1.00 94.69 1134 GLN A C 1
ATOM 8914 O O . GLN A 1 1134 ? -27.999 23.935 13.433 1.00 94.69 1134 GLN A O 1
ATOM 8919 N N . LEU A 1 1135 ? -29.431 22.815 14.755 1.00 93.94 1135 LEU A N 1
ATOM 8920 C CA . LEU A 1 1135 ? -29.926 21.910 13.709 1.00 93.94 1135 LEU A CA 1
ATOM 8921 C C . LEU A 1 1135 ? -30.349 22.653 12.427 1.00 93.94 1135 LEU A C 1
ATOM 8923 O O . LEU A 1 1135 ? -29.807 22.371 11.362 1.00 93.94 1135 LEU A O 1
ATOM 8927 N N . GLY A 1 1136 ? -31.237 23.647 12.538 1.00 93.81 1136 GLY A N 1
ATOM 8928 C CA . GLY A 1 1136 ? -31.701 24.443 11.391 1.00 93.81 1136 GLY A CA 1
ATOM 8929 C C . GLY A 1 1136 ? -30.649 25.397 10.808 1.00 93.81 1136 GLY A C 1
ATOM 8930 O O . GLY A 1 1136 ? -30.750 25.774 9.648 1.00 93.81 1136 GLY A O 1
ATOM 8931 N N . ALA A 1 1137 ? -29.610 25.758 11.569 1.00 95.06 1137 ALA A N 1
ATOM 8932 C CA . ALA A 1 1137 ? -28.501 26.574 11.065 1.00 95.06 1137 ALA A CA 1
ATOM 8933 C C . ALA A 1 1137 ? -27.490 25.745 10.248 1.00 95.06 1137 ALA A C 1
ATOM 8935 O O . ALA A 1 1137 ? -26.883 26.248 9.307 1.00 95.06 1137 ALA A O 1
ATOM 8936 N N . ILE A 1 1138 ? -27.315 24.465 10.595 1.00 95.56 1138 ILE A N 1
ATOM 8937 C CA . ILE A 1 1138 ? -26.460 23.516 9.863 1.00 95.56 1138 ILE A CA 1
ATOM 8938 C C . ILE A 1 1138 ? -27.200 22.938 8.640 1.00 95.56 1138 ILE A C 1
ATOM 8940 O O . ILE A 1 1138 ? -26.579 22.629 7.615 1.00 95.56 1138 ILE A O 1
ATOM 8944 N N . PHE A 1 1139 ? -28.524 22.803 8.751 1.00 95.88 1139 PHE A N 1
ATOM 8945 C CA . PHE A 1 1139 ? -29.406 22.177 7.771 1.00 95.88 1139 PHE A CA 1
ATOM 8946 C C . PHE A 1 1139 ? -30.689 23.001 7.531 1.00 95.88 1139 PHE A C 1
ATOM 8948 O O . PHE A 1 1139 ? -31.771 22.558 7.918 1.00 95.88 1139 PHE A O 1
ATOM 8955 N N . PRO A 1 1140 ? -30.605 24.181 6.888 1.00 91.88 1140 PRO A N 1
ATOM 8956 C CA . PRO A 1 1140 ? -31.787 25.002 6.611 1.00 91.88 1140 PRO A CA 1
ATOM 8957 C C . PRO A 1 1140 ? -32.796 24.297 5.687 1.00 91.88 1140 PRO A C 1
ATOM 8959 O O . PRO A 1 1140 ? -33.999 24.386 5.911 1.00 91.88 1140 PRO A O 1
ATOM 8962 N N . ASP A 1 1141 ? -32.309 23.534 4.702 1.00 92.31 1141 ASP A N 1
ATOM 8963 C CA . ASP A 1 1141 ? -33.134 22.922 3.647 1.00 92.31 1141 ASP A CA 1
ATOM 8964 C C . ASP A 1 1141 ? -33.519 21.449 3.914 1.00 92.31 1141 ASP A C 1
ATOM 8966 O O . ASP A 1 1141 ? -34.024 20.771 3.019 1.00 92.31 1141 ASP A O 1
ATOM 8970 N N . LYS A 1 1142 ? -33.260 20.907 5.117 1.00 88.75 1142 LYS A N 1
ATOM 8971 C CA . LYS A 1 1142 ? -33.615 19.518 5.482 1.00 88.75 1142 LYS A CA 1
ATOM 8972 C C . LYS A 1 1142 ? -34.496 19.476 6.730 1.00 88.75 1142 LYS A C 1
ATOM 8974 O O . LYS A 1 1142 ? -34.047 19.798 7.828 1.00 88.75 1142 LYS A O 1
ATOM 8979 N N . SER A 1 1143 ? -35.712 18.955 6.588 1.00 86.38 1143 SER A N 1
ATOM 8980 C CA . SER A 1 1143 ? -36.490 18.463 7.725 1.00 86.38 1143 SER A CA 1
ATOM 8981 C C . SER A 1 1143 ? -36.003 17.067 8.136 1.00 86.38 1143 SER A C 1
ATOM 8983 O O . SER A 1 1143 ? -35.684 16.224 7.299 1.00 86.38 1143 SER A O 1
ATOM 8985 N N . PHE A 1 1144 ? -35.946 16.811 9.443 1.00 91.94 1144 PHE A N 1
ATOM 8986 C CA . PHE A 1 1144 ? -35.609 15.502 10.004 1.00 91.94 1144 PHE A CA 1
ATOM 8987 C C . PHE A 1 1144 ? -36.781 15.004 10.850 1.00 91.94 1144 PHE A C 1
ATOM 8989 O O . PHE A 1 1144 ? -37.346 15.764 11.633 1.00 91.94 1144 PHE A O 1
ATOM 8996 N N . ASN A 1 1145 ? -37.109 13.716 10.743 1.00 91.31 1145 ASN A N 1
ATOM 8997 C CA . ASN A 1 1145 ? -38.055 13.044 11.631 1.00 91.31 1145 ASN A CA 1
ATOM 8998 C C . ASN A 1 1145 ? -37.297 11.982 12.440 1.00 91.31 1145 ASN A C 1
ATOM 9000 O O . ASN A 1 1145 ? -36.750 11.042 11.865 1.00 91.31 1145 ASN A O 1
ATOM 9004 N N . TRP A 1 1146 ? -37.222 12.149 13.761 1.00 94.56 1146 TRP A N 1
ATOM 9005 C CA . TRP A 1 1146 ? -36.538 11.218 14.658 1.00 94.56 1146 TRP A CA 1
ATOM 9006 C C . TRP A 1 1146 ? -37.193 11.193 16.042 1.00 94.56 1146 TRP A C 1
ATOM 9008 O O . TRP A 1 1146 ? -37.774 12.180 16.500 1.00 94.56 1146 TRP A O 1
ATOM 9018 N N . LYS A 1 1147 ? -37.061 10.066 16.751 1.00 91.56 1147 LYS A N 1
ATOM 9019 C CA . LYS A 1 1147 ? -37.474 9.974 18.155 1.00 91.56 1147 LYS A CA 1
ATOM 9020 C C . LYS A 1 1147 ? -36.444 10.691 19.031 1.00 91.56 1147 LYS A C 1
ATOM 9022 O O . LYS A 1 1147 ? -35.338 10.190 19.224 1.00 91.56 1147 LYS A O 1
ATOM 9027 N N . LYS A 1 1148 ? -36.819 11.858 19.555 1.00 90.38 1148 LYS A N 1
ATOM 9028 C CA . LYS A 1 1148 ? -35.979 12.680 20.436 1.00 90.38 1148 LYS A CA 1
ATOM 9029 C C . LYS A 1 1148 ? -35.648 11.942 21.735 1.00 90.38 1148 LYS A C 1
ATOM 9031 O O . LYS A 1 1148 ? -36.524 11.319 22.337 1.00 90.38 1148 LYS A O 1
ATOM 9036 N N . ALA A 1 1149 ? -34.400 12.037 22.187 1.00 89.44 1149 ALA A N 1
ATOM 9037 C CA . ALA A 1 1149 ? -33.983 11.486 23.473 1.00 89.44 1149 ALA A CA 1
ATOM 9038 C C . ALA A 1 1149 ? -34.306 12.467 24.616 1.00 89.44 1149 ALA A C 1
ATOM 9040 O O . ALA A 1 1149 ? -33.668 13.504 24.763 1.00 89.44 1149 ALA A O 1
ATOM 9041 N N . THR A 1 1150 ? -35.313 12.143 25.429 1.00 88.56 1150 THR A N 1
ATOM 9042 C CA . THR A 1 1150 ? -35.728 12.943 26.601 1.00 88.56 1150 THR A CA 1
ATOM 9043 C C . THR A 1 1150 ? -35.066 12.498 27.907 1.00 88.56 1150 THR A C 1
ATOM 9045 O O . THR A 1 1150 ? -35.010 13.264 28.865 1.00 88.56 1150 THR A O 1
ATOM 9048 N N . GLN A 1 1151 ? -34.564 11.264 27.945 1.00 91.00 1151 GLN A N 1
ATOM 9049 C CA . GLN A 1 1151 ? -33.983 10.599 29.112 1.00 91.00 1151 GLN A CA 1
ATOM 9050 C C . GLN A 1 1151 ? -32.482 10.355 28.918 1.00 91.00 1151 GLN A C 1
ATOM 9052 O O . GLN A 1 1151 ? -31.987 10.350 27.788 1.00 91.00 1151 GLN A O 1
ATOM 9057 N N . ARG A 1 1152 ? -31.776 10.085 30.023 1.00 93.31 1152 ARG A N 1
ATOM 9058 C CA . ARG A 1 1152 ? -30.400 9.566 30.002 1.00 93.31 1152 ARG A CA 1
ATOM 9059 C C . ARG A 1 1152 ? -30.324 8.283 29.171 1.00 93.31 1152 ARG A C 1
ATOM 9061 O O . ARG A 1 1152 ? -31.207 7.431 29.290 1.00 93.31 1152 ARG A O 1
ATOM 9068 N N . GLN A 1 1153 ? -29.264 8.107 28.386 1.00 94.00 1153 GLN A N 1
ATOM 9069 C CA . GLN A 1 1153 ? -28.971 6.838 27.710 1.00 94.00 1153 GLN A CA 1
ATOM 9070 C C . GLN A 1 1153 ? -27.498 6.464 27.867 1.00 94.00 1153 GLN A C 1
ATOM 9072 O O . GLN A 1 1153 ? -26.619 7.316 27.759 1.00 94.00 1153 GLN A O 1
ATOM 9077 N N . LEU A 1 1154 ? -27.233 5.175 28.060 1.00 94.56 1154 LEU A N 1
ATOM 9078 C CA . LEU A 1 1154 ? -25.898 4.589 27.981 1.00 94.56 1154 LEU A CA 1
ATOM 9079 C C . LEU A 1 1154 ? -25.905 3.544 26.869 1.00 94.56 1154 LEU A C 1
ATOM 9081 O O . LEU A 1 1154 ? -26.685 2.592 26.910 1.00 94.56 1154 LEU A O 1
ATOM 9085 N N . ARG A 1 1155 ? -25.043 3.724 25.869 1.00 93.88 1155 ARG A N 1
ATOM 9086 C CA . ARG A 1 1155 ? -24.878 2.787 24.757 1.00 93.88 1155 ARG A CA 1
ATOM 9087 C C . ARG A 1 1155 ? -23.440 2.293 24.745 1.00 93.88 1155 ARG A C 1
ATOM 9089 O O . ARG A 1 1155 ? -22.501 3.080 24.781 1.00 93.88 1155 ARG A O 1
ATOM 9096 N N . LEU A 1 1156 ? -23.289 0.979 24.737 1.00 94.44 1156 LEU A N 1
ATOM 9097 C CA . LEU A 1 1156 ? -22.020 0.272 24.755 1.00 94.44 1156 LEU A CA 1
ATOM 9098 C C . LEU A 1 1156 ? -21.908 -0.459 23.419 1.00 94.44 1156 LEU A C 1
ATOM 9100 O O . LEU A 1 1156 ? -22.802 -1.236 23.074 1.00 94.44 1156 LEU A O 1
ATOM 9104 N N . LEU A 1 1157 ? -20.860 -0.178 22.650 1.00 92.88 1157 LEU A N 1
ATOM 9105 C CA . LEU A 1 1157 ? -20.648 -0.753 21.326 1.00 92.88 1157 LEU A CA 1
ATOM 9106 C C . LEU A 1 1157 ? -19.299 -1.462 21.296 1.00 92.88 1157 LEU A C 1
ATOM 9108 O O . LEU A 1 1157 ? -18.260 -0.805 21.340 1.00 92.88 1157 LEU A O 1
ATOM 9112 N N . LEU A 1 1158 ? -19.324 -2.791 21.234 1.00 91.81 1158 LEU A N 1
ATOM 9113 C CA . LEU A 1 1158 ? -18.139 -3.621 21.064 1.00 91.81 1158 LEU A CA 1
ATOM 9114 C C . LEU A 1 1158 ? -17.920 -3.857 19.570 1.00 91.81 1158 LEU A C 1
ATOM 9116 O O . LEU A 1 1158 ? -18.786 -4.396 18.884 1.00 91.81 1158 LEU A O 1
ATOM 9120 N N . MET A 1 1159 ? -16.769 -3.444 19.056 1.00 89.31 1159 MET A N 1
ATOM 9121 C CA . MET A 1 1159 ? -16.410 -3.565 17.644 1.00 89.31 1159 MET A CA 1
ATOM 9122 C C . MET A 1 1159 ? -15.083 -4.309 17.540 1.00 89.31 1159 MET A C 1
ATOM 9124 O O . MET A 1 1159 ? -14.192 -4.070 18.349 1.00 89.31 1159 MET A O 1
ATOM 9128 N N . TRP A 1 1160 ? -14.951 -5.214 16.571 1.00 85.69 1160 TRP A N 1
ATOM 9129 C CA . TRP A 1 1160 ? -13.718 -5.951 16.289 1.00 85.69 1160 TRP A CA 1
ATOM 9130 C C . TRP A 1 1160 ? -13.623 -6.258 14.795 1.00 85.69 1160 TRP A C 1
ATOM 9132 O O . TRP A 1 1160 ? -14.639 -6.444 14.122 1.00 85.69 1160 TRP A O 1
ATOM 9142 N N . GLU A 1 1161 ? -12.395 -6.295 14.280 1.00 72.56 1161 GLU A N 1
ATOM 9143 C CA . GLU A 1 1161 ? -12.122 -6.202 12.833 1.00 72.56 1161 GLU A CA 1
ATOM 9144 C C . GLU A 1 1161 ? -11.354 -7.420 12.286 1.00 72.56 1161 GLU A C 1
ATOM 9146 O O . GLU A 1 1161 ? -10.584 -7.320 11.333 1.00 72.56 1161 GLU A O 1
ATOM 9151 N N . THR A 1 1162 ? -11.540 -8.581 12.921 1.00 67.19 1162 THR A N 1
ATOM 9152 C CA . THR A 1 1162 ? -10.871 -9.848 12.576 1.00 67.19 1162 THR A CA 1
ATOM 9153 C C . THR A 1 1162 ? -11.855 -10.880 12.028 1.00 67.19 1162 THR A C 1
ATOM 9155 O O . THR A 1 1162 ? -12.970 -11.048 12.529 1.00 67.19 1162 THR A O 1
ATOM 9158 N N . ASP A 1 1163 ? -11.435 -11.542 10.954 1.00 64.38 1163 ASP A N 1
ATOM 9159 C CA . ASP A 1 1163 ? -12.261 -12.438 10.151 1.00 64.38 1163 ASP A CA 1
ATOM 9160 C C . ASP A 1 1163 ? -12.404 -13.833 10.780 1.00 64.38 1163 ASP A C 1
ATOM 9162 O O . ASP A 1 1163 ? -11.432 -14.417 11.250 1.00 64.38 1163 ASP A O 1
ATOM 9166 N N . ALA A 1 1164 ? -13.616 -14.395 10.731 1.00 62.72 1164 ALA A N 1
ATOM 9167 C CA . ALA A 1 1164 ? -13.982 -15.690 11.327 1.00 62.72 1164 ALA A CA 1
ATOM 9168 C C . ALA A 1 1164 ? -13.779 -15.825 12.859 1.00 62.72 1164 ALA A C 1
ATOM 9170 O O . ALA A 1 1164 ? -13.763 -16.946 13.375 1.00 62.72 1164 ALA A O 1
ATOM 9171 N N . ASN A 1 1165 ? -13.688 -14.703 13.578 1.00 71.31 1165 ASN A N 1
ATOM 9172 C CA . ASN A 1 1165 ? -13.669 -14.642 15.042 1.00 71.31 1165 ASN A CA 1
ATOM 9173 C C . ASN A 1 1165 ? -15.079 -14.778 15.656 1.00 71.31 1165 ASN A C 1
ATOM 9175 O O . ASN A 1 1165 ? -16.083 -14.523 14.986 1.00 71.31 1165 ASN A O 1
ATOM 9179 N N . ASP A 1 1166 ? -15.138 -15.159 16.936 1.00 76.19 1166 ASP A N 1
ATOM 9180 C CA . ASP A 1 1166 ? -16.368 -15.268 17.738 1.00 76.19 1166 ASP A CA 1
ATOM 9181 C C . ASP A 1 1166 ? -16.150 -14.633 19.126 1.00 76.19 1166 ASP A C 1
ATOM 9183 O O . ASP A 1 1166 ? -15.215 -15.011 19.847 1.00 76.19 1166 ASP A O 1
ATOM 9187 N N . VAL A 1 1167 ? -16.953 -13.611 19.448 1.00 81.12 1167 VAL A N 1
ATOM 9188 C CA . VAL A 1 1167 ? -16.661 -12.607 20.487 1.00 81.12 1167 VAL A CA 1
ATOM 9189 C C . VAL A 1 1167 ? -17.928 -12.227 21.253 1.00 81.12 1167 VAL A C 1
ATOM 9191 O O . VAL A 1 1167 ? -18.639 -11.298 20.875 1.00 81.12 1167 VAL A O 1
ATOM 9194 N N . ASP A 1 1168 ? -18.185 -12.899 22.372 1.00 85.44 1168 ASP A N 1
ATOM 9195 C CA . ASP A 1 1168 ? -19.319 -12.552 23.229 1.00 85.44 1168 ASP A CA 1
ATOM 9196 C C . ASP A 1 1168 ? -19.089 -11.213 23.938 1.00 85.44 1168 ASP A C 1
ATOM 9198 O O . ASP A 1 1168 ? -18.050 -10.984 24.577 1.00 85.44 1168 ASP A O 1
ATOM 9202 N N . PHE A 1 1169 ? -20.122 -10.371 23.936 1.00 90.62 1169 PHE A N 1
ATOM 9203 C CA . PHE A 1 1169 ? -20.173 -9.174 24.763 1.00 90.62 1169 PHE A CA 1
ATOM 9204 C C . PHE A 1 1169 ? -20.846 -9.453 26.118 1.00 90.62 1169 PHE A C 1
ATOM 9206 O O . PHE A 1 1169 ? -22.035 -9.767 26.189 1.00 90.62 1169 PHE A O 1
ATOM 9213 N N . HIS A 1 1170 ? -20.095 -9.310 27.215 1.00 92.69 1170 HIS A N 1
ATOM 9214 C CA . HIS A 1 1170 ? -20.570 -9.563 28.580 1.00 92.69 1170 HIS A CA 1
ATOM 9215 C C . HIS A 1 1170 ? -20.709 -8.253 29.374 1.00 92.69 1170 HIS A C 1
ATOM 9217 O O . HIS A 1 1170 ? -19.733 -7.524 29.571 1.00 92.69 1170 HIS A O 1
ATOM 9223 N N . ILE A 1 1171 ? -21.906 -7.983 29.900 1.00 94.19 1171 ILE A N 1
ATOM 9224 C CA . ILE A 1 1171 ? -22.209 -6.804 30.724 1.00 94.19 1171 ILE A CA 1
ATOM 9225 C C . ILE A 1 1171 ? -22.762 -7.261 32.076 1.00 94.19 1171 ILE A C 1
ATOM 9227 O O . ILE A 1 1171 ? -23.684 -8.073 32.126 1.00 94.19 1171 ILE A O 1
ATOM 9231 N N . TYR A 1 1172 ? -22.231 -6.711 33.168 1.00 94.88 1172 TYR A N 1
ATOM 9232 C CA . TYR A 1 1172 ? -22.708 -6.948 34.531 1.00 94.88 1172 TYR A CA 1
ATOM 9233 C C . TYR A 1 1172 ? -23.142 -5.635 35.179 1.00 94.88 1172 TYR A C 1
ATOM 9235 O O . TYR A 1 1172 ? -22.449 -4.626 35.034 1.00 94.88 1172 TYR A O 1
ATOM 9243 N N . ASP A 1 1173 ? -24.247 -5.645 35.922 1.00 94.00 1173 ASP A N 1
ATOM 9244 C CA . ASP A 1 1173 ? -24.662 -4.499 36.740 1.00 94.00 1173 ASP A CA 1
ATOM 9245 C C . ASP A 1 1173 ? -24.061 -4.526 38.159 1.00 94.00 1173 ASP A C 1
ATOM 9247 O O . ASP A 1 1173 ? -23.343 -5.454 38.550 1.00 94.00 1173 ASP A O 1
ATOM 9251 N N . ASN A 1 1174 ? -24.340 -3.488 38.952 1.00 92.38 1174 ASN A N 1
ATOM 9252 C CA . ASN A 1 1174 ? -23.851 -3.397 40.329 1.00 92.38 1174 ASN A CA 1
ATOM 9253 C C . ASN A 1 1174 ? -24.407 -4.481 41.280 1.00 92.38 1174 ASN A C 1
ATOM 9255 O O . ASN A 1 1174 ? -23.786 -4.747 42.308 1.00 92.38 1174 ASN A O 1
ATOM 9259 N N . GLN A 1 1175 ? -25.498 -5.163 40.914 1.00 92.44 1175 GLN A N 1
ATOM 9260 C CA . GLN A 1 1175 ? -26.092 -6.299 41.634 1.00 92.44 1175 GLN A CA 1
ATOM 9261 C C . GLN A 1 1175 ? -25.571 -7.663 41.138 1.00 92.44 1175 GLN A C 1
ATOM 9263 O O . GLN A 1 1175 ? -25.976 -8.700 41.653 1.00 92.44 1175 GLN A O 1
ATOM 9268 N N . GLN A 1 1176 ? -24.616 -7.665 40.198 1.00 91.06 1176 GLN A N 1
ATOM 9269 C CA . GLN A 1 1176 ? -24.047 -8.847 39.536 1.00 91.06 1176 GLN A CA 1
ATOM 9270 C C . GLN A 1 1176 ? -25.028 -9.614 38.634 1.00 91.06 1176 GLN A C 1
ATOM 9272 O O . GLN A 1 1176 ? -24.724 -10.738 38.229 1.00 91.06 1176 GLN A O 1
ATOM 9277 N N . HIS A 1 1177 ? -26.154 -9.012 38.231 1.00 92.56 1177 HIS A N 1
ATOM 9278 C CA . HIS A 1 1177 ? -26.908 -9.554 37.102 1.00 92.56 1177 HIS A CA 1
ATOM 9279 C C . HIS A 1 1177 ? -26.059 -9.462 35.836 1.00 92.56 1177 HIS A C 1
ATOM 9281 O O . HIS A 1 1177 ? -25.317 -8.499 35.645 1.00 92.56 1177 HIS A O 1
ATOM 9287 N N . HIS A 1 1178 ? -26.189 -10.457 34.962 1.00 93.69 1178 HIS A N 1
ATOM 9288 C CA . HIS A 1 1178 ? -25.328 -10.648 33.800 1.00 93.69 1178 HIS A CA 1
ATOM 9289 C C . HIS A 1 1178 ? -26.158 -10.680 32.514 1.00 93.69 1178 HIS A C 1
ATOM 9291 O O . HIS A 1 1178 ? -27.172 -11.374 32.445 1.00 93.69 1178 HIS A O 1
ATOM 9297 N N . ALA A 1 1179 ? -25.719 -9.936 31.498 1.00 92.00 1179 ALA A N 1
ATOM 9298 C CA . ALA A 1 1179 ? -26.240 -10.010 30.141 1.00 92.00 1179 ALA A CA 1
ATOM 9299 C C . ALA A 1 1179 ? -25.143 -10.375 29.130 1.00 92.00 1179 ALA A C 1
ATOM 9301 O O . ALA A 1 1179 ? -24.017 -9.882 29.216 1.00 92.00 1179 ALA A O 1
ATOM 9302 N N . TYR A 1 1180 ? -25.501 -11.264 28.200 1.00 89.81 1180 TYR A N 1
ATOM 9303 C CA . TYR A 1 1180 ? -24.654 -11.875 27.164 1.00 89.81 1180 TYR A CA 1
ATOM 9304 C C . TYR A 1 1180 ? -25.544 -12.539 26.090 1.00 89.81 1180 TYR A C 1
ATOM 9306 O O . TYR A 1 1180 ? -26.762 -12.334 26.104 1.00 89.81 1180 TYR A O 1
ATOM 9314 N N . TYR A 1 1181 ? -24.990 -13.326 25.155 1.00 83.62 1181 TYR A N 1
ATOM 9315 C CA . TYR A 1 1181 ? -25.747 -13.860 24.008 1.00 83.62 1181 TYR A CA 1
ATOM 9316 C C . TYR A 1 1181 ? -26.990 -14.690 24.370 1.00 83.62 1181 TYR A C 1
ATOM 9318 O O . TYR A 1 1181 ? -27.958 -14.671 23.614 1.00 83.62 1181 TYR A O 1
ATOM 9326 N N . SER A 1 1182 ? -27.014 -15.432 25.482 1.00 85.00 1182 SER A N 1
ATOM 9327 C CA . SER A 1 1182 ? -28.215 -16.193 25.864 1.00 85.00 1182 SER A CA 1
ATOM 9328 C C . SER A 1 1182 ? -29.182 -15.313 26.666 1.00 85.00 1182 SER A C 1
ATOM 9330 O O . SER A 1 1182 ? -30.365 -15.209 26.334 1.00 85.00 1182 SER A O 1
ATOM 9332 N N . GLN A 1 1183 ? -28.667 -14.583 27.659 1.00 91.00 1183 GLN A N 1
ATOM 9333 C CA . GLN A 1 1183 ? -29.422 -13.657 28.498 1.00 91.00 1183 GLN A CA 1
ATOM 9334 C C . GLN A 1 1183 ? -29.271 -12.215 27.991 1.00 91.00 1183 GLN A C 1
ATOM 9336 O O . GLN A 1 1183 ? -28.555 -11.397 28.559 1.00 91.00 1183 GLN A O 1
ATOM 9341 N N . LYS A 1 1184 ? -29.972 -11.864 26.909 1.00 90.81 1184 LYS A N 1
ATOM 9342 C CA . LYS A 1 1184 ? -29.797 -10.569 26.214 1.00 90.81 1184 LYS A CA 1
ATOM 9343 C C . LYS A 1 1184 ? -30.338 -9.323 26.948 1.00 90.81 1184 LYS A C 1
ATOM 9345 O O . LYS A 1 1184 ? -30.491 -8.276 26.319 1.00 90.81 1184 LYS A O 1
ATOM 9350 N N . ARG A 1 1185 ? -30.677 -9.392 28.243 1.00 93.19 1185 ARG A N 1
ATOM 9351 C CA . ARG A 1 1185 ? -31.266 -8.284 29.030 1.00 93.19 1185 ARG A CA 1
ATOM 9352 C C . ARG A 1 1185 ? -30.812 -8.312 30.491 1.00 93.19 1185 ARG A C 1
ATOM 9354 O O . ARG A 1 1185 ? -30.702 -9.387 31.074 1.00 93.19 1185 ARG A O 1
ATOM 9361 N N . LEU A 1 1186 ? -30.649 -7.130 31.088 1.00 91.62 1186 LEU A N 1
ATOM 9362 C CA . LEU A 1 1186 ? -30.445 -6.962 32.533 1.00 91.62 1186 LEU A CA 1
ATOM 9363 C C . LEU A 1 1186 ? -31.775 -6.620 33.237 1.00 91.62 1186 LEU A C 1
ATOM 9365 O O . LEU A 1 1186 ? -32.551 -5.836 32.684 1.00 91.62 1186 LEU A O 1
ATOM 9369 N N . PRO A 1 1187 ? -32.028 -7.112 34.468 1.00 89.75 1187 PRO A N 1
ATOM 9370 C CA . PRO A 1 1187 ? -33.158 -6.669 35.296 1.00 89.75 1187 PRO A CA 1
ATOM 9371 C C . PRO A 1 1187 ? -33.112 -5.169 35.620 1.00 89.75 1187 PRO A C 1
ATOM 9373 O O . PRO A 1 1187 ? -34.151 -4.519 35.683 1.00 89.75 1187 PRO A O 1
ATOM 9376 N N . SER A 1 1188 ? -31.909 -4.598 35.738 1.00 88.50 1188 SER A N 1
ATOM 9377 C CA . SER A 1 1188 ? -31.668 -3.155 35.892 1.00 88.50 1188 SER A CA 1
ATOM 9378 C C . SER A 1 1188 ? -31.936 -2.315 34.632 1.00 88.50 1188 SER A C 1
ATOM 9380 O O . SER A 1 1188 ? -31.751 -1.097 34.656 1.00 88.50 1188 SER A O 1
ATOM 9382 N N . GLY A 1 1189 ? -32.389 -2.943 33.543 1.00 88.25 1189 GLY A N 1
ATOM 9383 C CA . GLY A 1 1189 ? -32.713 -2.298 32.277 1.00 88.25 1189 GLY A CA 1
ATOM 9384 C C . GLY A 1 1189 ? -31.609 -2.405 31.223 1.00 88.25 1189 GLY A C 1
ATOM 9385 O O . GLY A 1 1189 ? -30.419 -2.510 31.514 1.00 88.25 1189 GLY A O 1
ATOM 9386 N N . GLY A 1 1190 ? -32.033 -2.348 29.961 1.00 89.56 1190 GLY A N 1
ATOM 9387 C CA . GLY A 1 1190 ? -31.169 -2.431 28.783 1.00 89.56 1190 GLY A CA 1
ATOM 9388 C C . GLY A 1 1190 ? -31.140 -3.804 28.110 1.00 89.56 1190 GLY A C 1
ATOM 9389 O O . GLY A 1 1190 ? -31.572 -4.815 28.670 1.00 89.56 1190 GLY A O 1
ATOM 9390 N N . SER A 1 1191 ? -30.673 -3.826 26.859 1.00 90.50 1191 SER A N 1
ATOM 9391 C CA . SER A 1 1191 ? -30.682 -5.029 26.018 1.00 90.50 1191 SER A CA 1
ATOM 9392 C C . SER A 1 1191 ? -29.510 -5.110 25.044 1.00 90.50 1191 SER A C 1
ATOM 9394 O O . SER A 1 1191 ? -29.209 -4.118 24.372 1.00 90.50 1191 SER A O 1
ATOM 9396 N N . LEU A 1 1192 ? -28.968 -6.319 24.884 1.00 87.06 1192 LEU A N 1
ATOM 9397 C CA . LEU A 1 1192 ? -28.108 -6.731 23.776 1.00 87.06 1192 LEU A CA 1
ATOM 9398 C C . LEU A 1 1192 ? -29.001 -7.018 22.559 1.00 87.06 1192 LEU A C 1
ATOM 9400 O O . LEU A 1 1192 ? -29.975 -7.763 22.674 1.00 87.06 1192 LEU A O 1
ATOM 9404 N N . TYR A 1 1193 ? -28.711 -6.426 21.399 1.00 76.31 1193 TYR A N 1
ATOM 9405 C CA . TYR A 1 1193 ? -29.530 -6.624 20.186 1.00 76.31 1193 TYR A CA 1
ATOM 9406 C C . TYR A 1 1193 ? -28.743 -7.046 18.935 1.00 76.31 1193 TYR A C 1
ATOM 9408 O O . TYR A 1 1193 ? -29.277 -7.046 17.826 1.00 76.31 1193 TYR A O 1
ATOM 9416 N N . ALA A 1 1194 ? -27.495 -7.455 19.135 1.00 67.81 1194 ALA A N 1
ATOM 9417 C CA . ALA A 1 1194 ? -26.637 -8.134 18.173 1.00 67.81 1194 ALA A CA 1
ATOM 9418 C C . ALA A 1 1194 ? -26.036 -9.382 18.849 1.00 67.81 1194 ALA A C 1
ATOM 9420 O O . ALA A 1 1194 ? -26.128 -9.518 20.065 1.00 67.81 1194 ALA A O 1
ATOM 9421 N N . ASP A 1 1195 ? -25.558 -10.325 18.044 1.00 70.44 1195 ASP A N 1
ATOM 9422 C CA . ASP A 1 1195 ? -25.027 -11.642 18.431 1.00 70.44 1195 ASP A CA 1
ATOM 9423 C C . ASP A 1 1195 ? -24.339 -12.166 17.162 1.00 70.44 1195 ASP A C 1
ATOM 9425 O O . ASP A 1 1195 ? -25.036 -12.556 16.216 1.00 70.44 1195 ASP A O 1
ATOM 9429 N N . ILE A 1 1196 ? -23.017 -11.979 17.047 1.00 69.88 1196 ILE A N 1
ATOM 9430 C CA . ILE A 1 1196 ? -22.283 -12.106 15.772 1.00 69.88 1196 ILE A CA 1
ATOM 9431 C C . ILE A 1 1196 ? -21.122 -13.104 15.877 1.00 69.88 1196 ILE A C 1
ATOM 9433 O O . ILE A 1 1196 ? -19.969 -12.747 16.090 1.00 69.88 1196 ILE A O 1
ATOM 9437 N N . ARG A 1 1197 ? -21.437 -14.374 15.610 1.00 64.62 1197 ARG A N 1
ATOM 9438 C CA . ARG A 1 1197 ? -20.525 -15.524 15.775 1.00 64.62 1197 ARG A CA 1
ATOM 9439 C C . ARG A 1 1197 ? -19.732 -15.917 14.522 1.00 64.62 1197 ARG A C 1
ATOM 9441 O O . ARG A 1 1197 ? -19.388 -17.082 14.335 1.00 64.62 1197 ARG A O 1
ATOM 9448 N N . THR A 1 1198 ? -19.568 -14.999 13.566 1.00 55.66 1198 THR A N 1
ATOM 9449 C CA . THR A 1 1198 ? -19.088 -15.327 12.203 1.00 55.66 1198 THR A CA 1
ATOM 9450 C C . THR A 1 1198 ? -18.128 -14.288 11.610 1.00 55.66 1198 THR A C 1
ATOM 9452 O O . THR A 1 1198 ? -18.164 -14.019 10.408 1.00 55.66 1198 THR A O 1
ATOM 9455 N N . GLY A 1 1199 ? -17.239 -13.718 12.427 1.00 67.31 1199 GLY A N 1
ATOM 9456 C CA . GLY A 1 1199 ? -16.285 -12.680 12.026 1.00 67.31 1199 GLY A CA 1
ATOM 9457 C C . GLY A 1 1199 ? -16.631 -11.314 12.607 1.00 67.31 1199 GLY A C 1
ATOM 9458 O O . GLY A 1 1199 ? -16.984 -11.219 13.776 1.00 67.31 1199 GLY A O 1
ATOM 9459 N N . TYR A 1 1200 ? -16.491 -10.268 11.793 1.00 72.25 1200 TYR A N 1
ATOM 9460 C CA . TYR A 1 1200 ? -16.619 -8.852 12.153 1.00 72.25 1200 TYR A CA 1
ATOM 9461 C C . TYR A 1 1200 ? -17.782 -8.481 13.090 1.00 72.25 1200 TYR A C 1
ATOM 9463 O O . TYR A 1 1200 ? -18.937 -8.819 12.827 1.00 72.25 1200 TYR A O 1
ATOM 9471 N N . GLY A 1 1201 ? -17.485 -7.655 14.099 1.00 73.69 1201 GLY A N 1
ATOM 9472 C CA . GLY A 1 1201 ? -18.497 -6.933 14.879 1.00 73.69 1201 GLY A CA 1
ATOM 9473 C C . GLY A 1 1201 ? -19.250 -5.878 14.038 1.00 73.69 1201 GLY A C 1
ATOM 9474 O O . GLY A 1 1201 ? -18.881 -5.629 12.889 1.00 73.69 1201 GLY A O 1
ATOM 9475 N N . PRO A 1 1202 ? -20.284 -5.205 14.583 1.00 85.12 1202 PRO A N 1
ATOM 9476 C CA . PRO A 1 1202 ? -20.330 -4.797 15.986 1.00 85.12 1202 PRO A CA 1
ATOM 9477 C C . PRO A 1 1202 ? -21.487 -5.387 16.804 1.00 85.12 1202 PRO A C 1
ATOM 9479 O O . PRO A 1 1202 ? -22.608 -5.551 16.312 1.00 85.12 1202 PRO A O 1
ATOM 9482 N N . GLU A 1 1203 ? -21.246 -5.575 18.100 1.00 87.31 1203 GLU A N 1
ATOM 9483 C CA . GLU A 1 1203 ? -22.291 -5.811 19.093 1.00 87.31 1203 GLU A CA 1
ATOM 9484 C C . GLU A 1 1203 ? -22.650 -4.546 19.871 1.00 87.31 1203 GLU A C 1
ATOM 9486 O O . GLU A 1 1203 ? -21.799 -3.710 20.171 1.00 87.31 1203 GLU A O 1
ATOM 9491 N N . CYS A 1 1204 ? -23.936 -4.384 20.198 1.00 89.56 1204 CYS A N 1
ATOM 9492 C CA . CYS A 1 1204 ? -24.425 -3.215 20.920 1.00 89.56 1204 CYS A CA 1
ATOM 9493 C C . CYS A 1 1204 ? -25.373 -3.594 22.059 1.00 89.56 1204 CYS A C 1
ATOM 9495 O O . CYS A 1 1204 ? -26.389 -4.270 21.855 1.00 89.56 1204 CYS A O 1
ATOM 9497 N N . PHE A 1 1205 ? -25.048 -3.081 23.246 1.00 92.25 1205 PHE A N 1
ATOM 9498 C CA . PHE A 1 1205 ? -25.911 -3.042 24.417 1.00 92.25 1205 PHE A CA 1
ATOM 9499 C C . PHE A 1 1205 ? -26.387 -1.601 24.622 1.00 92.25 1205 PHE A C 1
ATOM 9501 O O . PHE A 1 1205 ? -25.580 -0.673 24.623 1.00 92.25 1205 PHE A O 1
ATOM 9508 N N . SER A 1 1206 ? -27.690 -1.378 24.779 1.00 91.88 1206 SER A N 1
ATOM 9509 C CA . SER A 1 1206 ? -28.247 -0.035 25.015 1.00 91.88 1206 SER A CA 1
ATOM 9510 C C . SER A 1 1206 ? -29.171 -0.027 26.228 1.00 91.88 1206 SER A C 1
ATOM 9512 O O . SER A 1 1206 ? -30.023 -0.907 26.356 1.00 91.88 1206 SER A O 1
ATOM 9514 N N . ILE A 1 1207 ? -29.002 0.973 27.097 1.00 92.94 1207 ILE A N 1
ATOM 9515 C CA . ILE A 1 1207 ? -29.729 1.182 28.354 1.00 92.94 1207 ILE A CA 1
ATOM 9516 C C . ILE A 1 1207 ? -30.381 2.570 28.321 1.00 92.94 1207 ILE A C 1
ATOM 9518 O O . ILE A 1 1207 ? -29.691 3.580 28.167 1.00 92.94 1207 ILE A O 1
ATOM 9522 N N . SER A 1 1208 ? -31.698 2.623 28.516 1.00 90.38 1208 SER A N 1
ATOM 9523 C CA . SER A 1 1208 ? -32.434 3.861 28.806 1.00 90.38 1208 SER A CA 1
ATOM 9524 C C . SER A 1 1208 ? -32.523 4.053 30.318 1.00 90.38 1208 SER A C 1
ATOM 9526 O O . SER A 1 1208 ? -32.806 3.094 31.028 1.00 90.38 1208 SER A O 1
ATOM 9528 N N . GLU A 1 1209 ? -32.296 5.276 30.801 1.00 91.88 1209 GLU A N 1
ATOM 9529 C CA . GLU A 1 1209 ? -32.181 5.605 32.231 1.00 91.88 1209 GLU A CA 1
ATOM 9530 C C . GLU A 1 1209 ? -31.263 4.651 33.028 1.00 91.88 1209 GLU A C 1
ATOM 9532 O O . GLU A 1 1209 ? -31.724 3.997 33.970 1.00 91.88 1209 GLU A O 1
ATOM 9537 N N . PRO A 1 1210 ? -29.962 4.565 32.683 1.00 91.56 1210 PRO A N 1
ATOM 9538 C CA . PRO A 1 1210 ? -29.000 3.768 33.442 1.00 91.56 1210 PRO A CA 1
ATOM 9539 C C . PRO A 1 1210 ? -28.954 4.216 34.912 1.00 91.56 1210 PRO A C 1
ATOM 9541 O O . PRO A 1 1210 ? -28.791 5.400 35.210 1.00 91.56 1210 PRO A O 1
ATOM 9544 N N . LYS A 1 1211 ? -29.128 3.251 35.824 1.00 91.38 1211 LYS A N 1
ATOM 9545 C CA . LYS A 1 1211 ? -29.238 3.461 37.284 1.00 91.38 1211 LYS A CA 1
ATOM 9546 C C . LYS A 1 1211 ? -28.377 2.499 38.108 1.00 91.38 1211 LYS A C 1
ATOM 9548 O O . LYS A 1 1211 ? -28.050 2.805 39.247 1.00 91.38 1211 LYS A O 1
ATOM 9553 N N . ALA A 1 1212 ? -27.984 1.351 37.552 1.00 93.19 1212 ALA A N 1
ATOM 9554 C CA . ALA A 1 1212 ? -27.266 0.294 38.270 1.00 93.19 1212 ALA A CA 1
ATOM 9555 C C . ALA A 1 1212 ? -25.738 0.384 38.095 1.00 93.19 1212 ALA A C 1
ATOM 9557 O O . ALA A 1 1212 ? -25.054 -0.618 37.878 1.00 93.19 1212 ALA A O 1
ATOM 9558 N N . PHE A 1 1213 ? -25.205 1.605 38.180 1.00 91.38 1213 PHE A N 1
ATOM 9559 C CA . PHE A 1 1213 ? -23.770 1.869 38.108 1.00 91.38 1213 PHE A CA 1
ATOM 9560 C C . PHE A 1 1213 ? -23.022 1.314 39.341 1.00 91.38 1213 PHE A C 1
ATOM 9562 O O . PHE A 1 1213 ? -23.562 1.348 40.451 1.00 91.38 1213 PHE A O 1
ATOM 9569 N N . PRO A 1 1214 ? -21.765 0.853 39.197 1.00 93.94 1214 PRO A N 1
ATOM 9570 C CA . PRO A 1 1214 ? -21.002 0.777 37.955 1.00 93.94 1214 PRO A CA 1
ATOM 9571 C C . PRO A 1 1214 ? -21.314 -0.491 37.147 1.00 93.94 1214 PRO A C 1
ATOM 9573 O O . PRO A 1 1214 ? -21.335 -1.592 37.696 1.00 93.94 1214 PRO A O 1
ATOM 9576 N N . TYR A 1 1215 ? -21.452 -0.350 35.828 1.00 94.56 1215 TYR A N 1
ATOM 9577 C CA . TYR A 1 1215 ? -21.557 -1.496 34.922 1.00 94.56 1215 TYR A CA 1
ATOM 9578 C C . TYR A 1 1215 ? -20.153 -2.047 34.634 1.00 94.56 1215 TYR A C 1
ATOM 9580 O O . TYR A 1 1215 ? -19.286 -1.303 34.175 1.00 94.56 1215 TYR A O 1
ATOM 9588 N N . ARG A 1 1216 ? -19.896 -3.331 34.903 1.00 95.62 1216 ARG A N 1
ATOM 9589 C CA . ARG A 1 1216 ? -18.621 -4.004 34.581 1.00 95.62 1216 ARG A CA 1
ATOM 9590 C C . ARG A 1 1216 ? -18.743 -4.689 33.225 1.00 95.62 1216 ARG A C 1
ATOM 9592 O O . ARG A 1 1216 ? -19.746 -5.348 32.968 1.00 95.62 1216 ARG A O 1
ATOM 9599 N N . ILE A 1 1217 ? -17.732 -4.544 32.373 1.00 95.38 1217 ILE A N 1
ATOM 9600 C CA . ILE A 1 1217 ? -17.802 -4.983 30.976 1.00 95.38 1217 ILE A CA 1
ATOM 9601 C C . ILE A 1 1217 ? -16.624 -5.905 30.659 1.00 95.38 1217 ILE A C 1
ATOM 9603 O O . ILE A 1 1217 ? -15.481 -5.598 30.998 1.00 95.38 1217 ILE A O 1
ATOM 9607 N N . GLN A 1 1218 ? -16.901 -7.021 29.987 1.00 93.25 1218 GLN A N 1
ATOM 9608 C CA . GLN A 1 1218 ? -15.899 -7.941 29.451 1.00 93.25 1218 GLN A CA 1
ATOM 9609 C C . GLN A 1 1218 ? -16.194 -8.260 27.978 1.00 93.25 1218 GLN A C 1
ATOM 9611 O O . GLN A 1 1218 ? -17.349 -8.246 27.550 1.00 93.25 1218 GLN A O 1
ATOM 9616 N N . ALA A 1 1219 ? -15.151 -8.610 27.230 1.00 89.88 1219 ALA A N 1
ATOM 9617 C CA . ALA A 1 1219 ? -15.275 -9.386 25.996 1.00 89.88 1219 ALA A CA 1
ATOM 9618 C C . ALA A 1 1219 ? -14.719 -10.794 26.240 1.00 89.88 1219 ALA A C 1
ATOM 9620 O O . ALA A 1 1219 ? -13.700 -10.934 26.923 1.00 89.88 1219 ALA A O 1
ATOM 9621 N N . HIS A 1 1220 ? -15.368 -11.819 25.690 1.00 87.31 1220 HIS A N 1
ATOM 9622 C CA . HIS A 1 1220 ? -14.933 -13.213 25.795 1.00 87.31 1220 HIS A CA 1
ATOM 9623 C C . HIS A 1 1220 ? -14.698 -13.796 24.401 1.00 87.31 1220 HIS A C 1
ATOM 9625 O O . HIS A 1 1220 ? -15.577 -13.760 23.544 1.00 87.31 1220 HIS A O 1
ATOM 9631 N N . TYR A 1 1221 ? -13.487 -14.303 24.166 1.00 81.31 1221 TYR A N 1
ATOM 9632 C CA . TYR A 1 1221 ? -13.079 -14.866 22.881 1.00 81.31 1221 TYR A CA 1
ATOM 9633 C C . TYR A 1 1221 ? -13.296 -16.378 22.859 1.00 81.31 1221 TYR A C 1
ATOM 9635 O O . TYR A 1 1221 ? -12.543 -17.110 23.497 1.00 81.31 1221 TYR A O 1
ATOM 9643 N N . TYR A 1 1222 ? -14.282 -16.856 22.099 1.00 75.62 1222 TYR A N 1
ATOM 9644 C CA . TYR A 1 1222 ? -14.479 -18.298 21.876 1.00 75.62 1222 TYR A CA 1
ATOM 9645 C C . TYR A 1 1222 ? -13.584 -18.826 20.760 1.00 75.62 1222 TYR A C 1
ATOM 9647 O O . TYR A 1 1222 ? -13.109 -19.957 20.832 1.00 75.62 1222 TYR A O 1
ATOM 9655 N N . ASN A 1 1223 ? -13.371 -18.005 19.732 1.00 72.75 1223 ASN A N 1
ATOM 9656 C CA . ASN A 1 1223 ? -12.588 -18.352 18.558 1.00 72.75 1223 ASN A CA 1
ATOM 9657 C C . ASN A 1 1223 ? -11.816 -17.118 18.072 1.00 72.75 1223 ASN A C 1
ATOM 9659 O O . ASN A 1 1223 ? -12.401 -16.116 17.658 1.00 72.75 1223 ASN A O 1
ATOM 9663 N N . MET A 1 1224 ? -10.493 -17.222 18.108 1.00 66.94 1224 MET A N 1
ATOM 9664 C CA . MET A 1 1224 ? -9.515 -16.224 17.677 1.00 66.94 1224 MET A CA 1
ATOM 9665 C C . MET A 1 1224 ? -9.395 -16.082 16.149 1.00 66.94 1224 MET A C 1
ATOM 9667 O O . MET A 1 1224 ? -8.728 -15.162 15.668 1.00 66.94 1224 MET A O 1
ATOM 9671 N N . GLY A 1 1225 ? -10.010 -16.992 15.389 1.00 65.94 1225 GLY A N 1
ATOM 9672 C CA . GLY A 1 1225 ? -9.917 -17.036 13.934 1.00 65.94 1225 GLY A CA 1
ATOM 9673 C C . GLY A 1 1225 ? -8.502 -17.361 13.423 1.00 65.94 1225 GLY A C 1
ATOM 9674 O O . GLY A 1 1225 ? -7.560 -17.575 14.195 1.00 65.94 1225 GLY A O 1
ATOM 9675 N N . PRO A 1 1226 ? -8.297 -17.384 12.093 1.00 58.59 1226 PRO A N 1
ATOM 9676 C CA . PRO A 1 1226 ? -6.978 -17.605 11.498 1.00 58.59 1226 PRO A CA 1
ATOM 9677 C C . PRO A 1 1226 ? -5.996 -16.451 11.761 1.00 58.59 1226 PRO A C 1
ATOM 9679 O O . PRO A 1 1226 ? -4.796 -16.590 11.501 1.00 58.59 1226 PRO A O 1
ATOM 9682 N N . MET A 1 1227 ? -6.480 -15.312 12.272 1.00 63.41 1227 MET A N 1
ATOM 9683 C CA . MET A 1 1227 ? -5.682 -14.109 12.503 1.00 63.41 1227 MET A CA 1
ATOM 9684 C C . MET A 1 1227 ? -4.668 -14.239 13.651 1.00 63.41 1227 MET A C 1
ATOM 9686 O O . MET A 1 1227 ? -3.709 -13.476 13.697 1.00 63.41 1227 MET A O 1
ATOM 9690 N N . GLY A 1 1228 ? -4.824 -15.203 14.567 1.00 66.00 1228 GLY A N 1
ATOM 9691 C CA . GLY A 1 1228 ? -3.867 -15.416 15.667 1.00 66.00 1228 GLY A CA 1
ATOM 9692 C C . GLY A 1 1228 ? -3.833 -14.305 16.729 1.00 66.00 1228 GLY A C 1
ATOM 9693 O O . GLY A 1 1228 ? -3.099 -14.416 17.708 1.00 66.00 1228 GLY A O 1
ATOM 9694 N N . TYR A 1 1229 ? -4.653 -13.273 16.554 1.00 72.81 1229 TYR A N 1
ATOM 9695 C CA . TYR A 1 1229 ? -5.089 -12.324 17.565 1.00 72.81 1229 TYR A CA 1
ATOM 9696 C C . TYR A 1 1229 ? -6.501 -11.841 17.220 1.00 72.81 1229 TYR A C 1
ATOM 9698 O O . TYR A 1 1229 ? -6.988 -12.011 16.103 1.00 72.81 1229 TYR A O 1
ATOM 9706 N N . GLY A 1 1230 ? -7.132 -11.189 18.185 1.00 77.50 1230 GLY A N 1
ATOM 9707 C CA . GLY A 1 1230 ? -8.326 -10.378 18.051 1.00 77.50 1230 GLY A CA 1
ATOM 9708 C C . GLY A 1 1230 ? -8.053 -8.960 18.533 1.00 77.50 1230 GLY A C 1
ATOM 9709 O O . GLY A 1 1230 ? -7.420 -8.764 19.573 1.00 77.50 1230 GLY A O 1
ATOM 9710 N N . MET A 1 1231 ? -8.532 -7.970 17.785 1.00 84.62 1231 MET A N 1
ATOM 9711 C CA . MET A 1 1231 ? -8.409 -6.555 18.133 1.00 84.62 1231 MET A CA 1
ATOM 9712 C C . MET A 1 1231 ? -9.667 -5.774 17.775 1.00 84.62 1231 MET A C 1
ATOM 9714 O O . MET A 1 1231 ? -10.392 -6.106 16.827 1.00 84.62 1231 MET A O 1
ATOM 9718 N N . GLY A 1 1232 ? -9.898 -4.716 18.546 1.00 87.94 1232 GLY A N 1
ATOM 9719 C CA . GLY A 1 1232 ? -11.057 -3.852 18.412 1.00 87.94 1232 GLY A CA 1
ATOM 9720 C C . GLY A 1 1232 ? -11.167 -2.834 19.541 1.00 87.94 1232 GLY A C 1
ATOM 9721 O O . GLY A 1 1232 ? -10.212 -2.595 20.288 1.00 87.94 1232 GLY A O 1
ATOM 9722 N N . VAL A 1 1233 ? -12.361 -2.265 19.692 1.00 92.81 1233 VAL A N 1
ATOM 9723 C CA . VAL A 1 1233 ? -12.659 -1.206 20.656 1.00 92.81 1233 VAL A CA 1
ATOM 9724 C C . VAL A 1 1233 ? -14.036 -1.394 21.286 1.00 92.81 1233 VAL A C 1
ATOM 9726 O O . VAL A 1 1233 ? -14.998 -1.792 20.630 1.00 92.81 1233 VAL A O 1
ATOM 9729 N N . LEU A 1 1234 ? -14.142 -1.058 22.569 1.00 95.06 1234 LEU A N 1
ATOM 9730 C CA . LEU A 1 1234 ? -15.411 -0.712 23.196 1.00 95.06 1234 LEU A CA 1
ATOM 9731 C C . LEU A 1 1234 ? -15.591 0.806 23.124 1.00 95.06 1234 LEU A C 1
ATOM 9733 O O . LEU A 1 1234 ? -14.827 1.547 23.742 1.00 95.06 1234 LEU A O 1
ATOM 9737 N N . HIS A 1 1235 ? -16.610 1.265 22.404 1.00 95.75 1235 HIS A N 1
ATOM 9738 C CA . HIS A 1 1235 ? -17.069 2.648 22.468 1.00 95.75 1235 HIS A CA 1
ATOM 9739 C C . HIS A 1 1235 ? -18.218 2.763 23.480 1.00 95.75 1235 HIS A C 1
ATOM 9741 O O . HIS A 1 1235 ? -19.262 2.120 23.344 1.00 95.75 1235 HIS A O 1
ATOM 9747 N N . VAL A 1 1236 ? -18.007 3.578 24.510 1.00 96.25 1236 VAL A N 1
ATOM 9748 C CA . VAL A 1 1236 ? -18.987 3.933 25.537 1.00 96.25 1236 VAL A CA 1
ATOM 9749 C C . VAL A 1 1236 ? -19.545 5.307 25.178 1.00 96.25 1236 VAL A C 1
ATOM 9751 O O . VAL A 1 1236 ? -18.866 6.318 25.336 1.00 96.25 1236 VAL A O 1
ATOM 9754 N N . LEU A 1 1237 ? -20.785 5.339 24.693 1.00 95.19 1237 LEU A N 1
ATOM 9755 C CA . LEU A 1 1237 ? -21.492 6.561 24.322 1.00 95.19 1237 LEU A CA 1
ATOM 9756 C C . LEU A 1 1237 ? -22.559 6.875 25.377 1.00 95.19 1237 LEU A C 1
ATOM 9758 O O . LEU A 1 1237 ? -23.593 6.202 25.459 1.00 95.19 1237 LEU A O 1
ATOM 9762 N N . LYS A 1 1238 ? -22.313 7.911 26.181 1.00 94.62 1238 LYS A N 1
ATOM 9763 C CA . LYS A 1 1238 ? -23.282 8.462 27.136 1.00 94.62 1238 LYS A CA 1
ATOM 9764 C C . LYS A 1 1238 ? -24.062 9.605 26.493 1.00 94.62 1238 LYS A C 1
ATOM 9766 O O . LYS A 1 1238 ? -23.473 10.478 25.859 1.00 94.62 1238 LYS A O 1
ATOM 9771 N N . TYR A 1 1239 ? -25.374 9.633 26.712 1.00 94.62 1239 TYR A N 1
ATOM 9772 C CA . TYR A 1 1239 ? -26.228 10.784 26.432 1.00 94.62 1239 TYR A CA 1
ATOM 9773 C C . TYR A 1 1239 ? -26.902 11.283 27.709 1.00 94.62 1239 TYR A C 1
ATOM 9775 O O . TYR A 1 1239 ? -27.643 10.549 28.364 1.00 94.62 1239 TYR A O 1
ATOM 9783 N N . GLU A 1 1240 ? -26.699 12.562 28.002 1.00 91.00 1240 GLU A N 1
ATOM 9784 C CA . GLU A 1 1240 ? -27.289 13.293 29.118 1.00 91.00 1240 GLU A CA 1
ATOM 9785 C C . GLU A 1 1240 ? -28.072 14.503 28.579 1.00 91.00 1240 GLU A C 1
ATOM 9787 O O . GLU A 1 1240 ? -27.471 15.363 27.927 1.00 91.00 1240 GLU A O 1
ATOM 9792 N N . PRO A 1 1241 ? -29.372 14.672 28.898 1.00 86.44 1241 PRO A N 1
ATOM 9793 C CA . PRO A 1 1241 ? -30.174 15.797 28.397 1.00 86.44 1241 PRO A CA 1
ATOM 9794 C C . PRO A 1 1241 ? -29.641 17.205 28.725 1.00 86.44 1241 PRO A C 1
ATOM 9796 O O . PRO A 1 1241 ? -30.058 18.175 28.098 1.00 86.44 1241 PRO A O 1
ATOM 9799 N N . LYS A 1 1242 ? -28.733 17.339 29.706 1.00 79.38 1242 LYS A N 1
ATOM 9800 C CA . LYS A 1 1242 ? -28.113 18.619 30.100 1.00 79.38 1242 LYS A CA 1
ATOM 9801 C C . LYS A 1 1242 ? -26.740 18.850 29.457 1.00 79.38 1242 LYS A C 1
ATOM 9803 O O . LYS A 1 1242 ? -26.487 19.937 28.942 1.00 79.38 1242 LYS A O 1
ATOM 9808 N N . THR A 1 1243 ? -25.849 17.859 29.489 1.00 79.69 1243 THR A N 1
ATOM 9809 C CA . THR A 1 1243 ? -24.455 18.002 29.022 1.00 79.69 1243 THR A CA 1
ATOM 9810 C C . THR A 1 1243 ? -24.250 17.564 27.568 1.00 79.69 1243 THR A C 1
ATOM 9812 O O . THR A 1 1243 ? -23.357 18.090 26.908 1.00 79.69 1243 THR A O 1
ATOM 9815 N N . GLY A 1 1244 ? -25.125 16.716 27.018 1.00 84.06 1244 GLY A N 1
ATOM 9816 C CA . GLY A 1 1244 ? -25.100 16.270 25.624 1.00 84.06 1244 GLY A CA 1
ATOM 9817 C C . GLY A 1 1244 ? -24.548 14.856 25.457 1.00 84.06 1244 GLY A C 1
ATOM 9818 O O . GLY A 1 1244 ? -24.895 13.961 26.223 1.00 84.06 1244 GLY A O 1
ATOM 9819 N N . LEU A 1 1245 ? -23.732 14.652 24.420 1.00 91.25 1245 LEU A N 1
ATOM 9820 C CA . LEU A 1 1245 ? -23.054 13.381 24.154 1.00 91.25 1245 LEU A CA 1
ATOM 9821 C C . LEU A 1 1245 ? -21.634 13.398 24.726 1.00 91.25 1245 LEU A C 1
ATOM 9823 O O . LEU A 1 1245 ? -20.950 14.417 24.648 1.00 91.25 1245 LEU A O 1
ATOM 9827 N N . ASN A 1 1246 ? -21.211 12.266 25.282 1.00 91.56 1246 ASN A N 1
ATOM 9828 C CA . ASN A 1 1246 ? -19.854 12.018 25.757 1.00 91.56 1246 ASN A CA 1
ATOM 9829 C C . ASN A 1 1246 ? -19.403 10.633 25.265 1.00 91.56 1246 ASN A C 1
ATOM 9831 O O . ASN A 1 1246 ? -20.140 9.654 25.420 1.00 91.56 1246 ASN A O 1
ATOM 9835 N N . SER A 1 1247 ? -18.216 10.593 24.664 1.00 92.38 1247 SER A N 1
ATOM 9836 C CA . SER A 1 1247 ? -17.638 9.439 23.976 1.00 92.38 1247 SER A CA 1
ATOM 9837 C C . SER A 1 1247 ? -16.366 8.991 24.698 1.00 92.38 1247 SER A C 1
ATOM 9839 O O . SER A 1 1247 ? -15.424 9.772 24.836 1.00 92.38 1247 SER A O 1
ATOM 9841 N N . GLU A 1 1248 ? -16.303 7.734 25.133 1.00 94.69 1248 GLU A N 1
ATOM 9842 C CA . GLU A 1 1248 ? -15.093 7.119 25.693 1.00 94.69 1248 GLU A CA 1
ATOM 9843 C C . GLU A 1 1248 ? -14.737 5.858 24.889 1.00 94.69 1248 GLU A C 1
ATOM 9845 O O . GLU A 1 1248 ? -15.570 4.972 24.695 1.00 94.69 1248 GLU A O 1
ATOM 9850 N N . PHE A 1 1249 ? -13.489 5.760 24.426 1.00 94.56 1249 PHE A N 1
ATOM 9851 C CA . PHE A 1 1249 ? -12.989 4.625 23.648 1.00 94.56 1249 PHE A CA 1
ATOM 9852 C C . PHE A 1 1249 ? -12.023 3.781 24.479 1.00 94.56 1249 PHE A C 1
ATOM 9854 O O . PHE A 1 1249 ? -11.050 4.298 25.027 1.00 94.56 1249 PHE A O 1
ATOM 9861 N N . ARG A 1 1250 ? -12.263 2.468 24.532 1.00 94.56 1250 ARG A N 1
ATOM 9862 C CA . ARG A 1 1250 ? -11.428 1.484 25.236 1.00 94.56 1250 ARG A CA 1
ATOM 9863 C C . ARG A 1 1250 ? -10.954 0.402 24.260 1.00 94.56 1250 ARG A C 1
ATOM 9865 O O . ARG A 1 1250 ? -11.668 -0.585 24.061 1.00 94.56 1250 ARG A O 1
ATOM 9872 N N . PRO A 1 1251 ? -9.799 0.594 23.598 1.00 92.62 1251 PRO A N 1
ATOM 9873 C CA . PRO A 1 1251 ? -9.218 -0.408 22.711 1.00 92.62 1251 PRO A CA 1
ATOM 9874 C C . PRO A 1 1251 ? -8.820 -1.671 23.476 1.00 92.62 1251 PRO A C 1
ATOM 9876 O O . PRO A 1 1251 ? -8.430 -1.598 24.643 1.00 92.62 1251 PRO A O 1
ATOM 9879 N N . PHE A 1 1252 ? -8.873 -2.826 22.817 1.00 90.31 1252 PHE A N 1
ATOM 9880 C CA . PHE A 1 1252 ? -8.480 -4.101 23.410 1.00 90.31 1252 PHE A CA 1
ATOM 9881 C C . PHE A 1 1252 ? -7.727 -5.009 22.434 1.00 90.31 1252 PHE A C 1
ATOM 9883 O O . PHE A 1 1252 ? -7.769 -4.841 21.214 1.00 90.31 1252 PHE A O 1
ATOM 9890 N N . VAL A 1 1253 ? -7.014 -5.977 23.012 1.00 89.12 1253 VAL A N 1
ATOM 9891 C CA . VAL A 1 1253 ? -6.242 -7.005 22.309 1.00 89.12 1253 VAL A CA 1
ATOM 9892 C C . VAL A 1 1253 ? -6.407 -8.322 23.057 1.00 89.12 1253 VAL A C 1
ATOM 9894 O O . VAL A 1 1253 ? -6.337 -8.342 24.288 1.00 89.12 1253 VAL A O 1
ATOM 9897 N N . VAL A 1 1254 ? -6.583 -9.412 22.319 1.00 86.62 1254 VAL A N 1
ATOM 9898 C CA . VAL A 1 1254 ? -6.672 -10.786 22.826 1.00 86.62 1254 VAL A CA 1
ATOM 9899 C C . VAL A 1 1254 ? -6.021 -11.746 21.828 1.00 86.62 1254 VAL A C 1
ATOM 9901 O O . VAL A 1 1254 ? -5.953 -11.458 20.642 1.00 86.62 1254 VAL A O 1
ATOM 9904 N N . MET A 1 1255 ? -5.447 -12.845 22.305 1.00 83.69 1255 MET A N 1
ATOM 9905 C CA . MET A 1 1255 ? -4.559 -13.736 21.543 1.00 83.69 1255 MET A CA 1
ATOM 9906 C C . MET A 1 1255 ? -4.720 -15.206 21.957 1.00 83.69 1255 MET A C 1
ATOM 9908 O O . MET A 1 1255 ? -3.782 -15.997 21.846 1.00 83.69 1255 MET A O 1
ATOM 9912 N N . LYS A 1 1256 ? -5.870 -15.562 22.539 1.00 83.94 1256 LYS A N 1
ATOM 9913 C CA . LYS A 1 1256 ? -6.119 -16.905 23.060 1.00 83.94 1256 LYS A CA 1
ATOM 9914 C C . LYS A 1 1256 ? -7.612 -17.208 23.161 1.00 83.94 1256 LYS A C 1
ATOM 9916 O O . LYS A 1 1256 ? -8.378 -16.377 23.641 1.00 83.94 1256 LYS A O 1
ATOM 9921 N N . ASP A 1 1257 ? -7.988 -18.412 22.751 1.00 82.69 1257 ASP A N 1
ATOM 9922 C CA . ASP A 1 1257 ? -9.348 -18.941 22.868 1.00 82.69 1257 ASP A CA 1
ATOM 9923 C C . ASP A 1 1257 ? -9.714 -19.236 24.336 1.00 82.69 1257 ASP A C 1
ATOM 9925 O O . ASP A 1 1257 ? -8.861 -19.607 25.151 1.00 82.69 1257 ASP A O 1
ATOM 9929 N N . GLY A 1 1258 ? -10.985 -19.038 24.688 1.00 83.06 1258 GLY A N 1
ATOM 9930 C CA . GLY A 1 1258 ? -11.506 -19.113 26.058 1.00 83.06 1258 GLY A CA 1
ATOM 9931 C C . GLY A 1 1258 ? -11.055 -17.970 26.979 1.00 83.06 1258 GLY A C 1
ATOM 9932 O O . GLY A 1 1258 ? -11.218 -18.064 28.197 1.00 83.06 1258 GLY A O 1
ATOM 9933 N N . ALA A 1 1259 ? -10.436 -16.912 26.442 1.00 87.12 1259 ALA A N 1
ATOM 9934 C CA . ALA A 1 1259 ? -9.894 -15.820 27.244 1.00 87.12 1259 ALA A CA 1
ATOM 9935 C C . ALA A 1 1259 ? -10.874 -14.646 27.389 1.00 87.12 1259 ALA A C 1
ATOM 9937 O O . ALA A 1 1259 ? -11.503 -14.203 26.425 1.00 87.12 1259 ALA A O 1
ATOM 9938 N N . TYR A 1 1260 ? -10.947 -14.105 28.606 1.00 89.00 1260 TYR A N 1
ATOM 9939 C CA . TYR A 1 1260 ? -11.725 -12.912 28.938 1.00 89.00 1260 TYR A CA 1
ATOM 9940 C C . TYR A 1 1260 ? -10.813 -11.684 28.999 1.00 89.00 1260 TYR A C 1
ATOM 9942 O O . TYR A 1 1260 ? -9.755 -11.720 29.630 1.00 89.00 1260 TYR A O 1
ATOM 9950 N N . VAL A 1 1261 ? -11.260 -10.573 28.414 1.00 89.75 1261 VAL A N 1
ATOM 9951 C CA . VAL A 1 1261 ? -10.643 -9.252 28.586 1.00 89.75 1261 VAL A CA 1
ATOM 9952 C C . VAL A 1 1261 ? -11.561 -8.385 29.441 1.00 89.75 1261 VAL A C 1
ATOM 9954 O O . VAL A 1 1261 ? -12.716 -8.166 29.078 1.00 89.75 1261 VAL A O 1
ATOM 9957 N N . GLU A 1 1262 ? -11.056 -7.853 30.557 1.00 91.12 1262 GLU A N 1
ATOM 9958 C CA . GLU A 1 1262 ? -11.748 -6.791 31.299 1.00 91.12 1262 GLU A CA 1
ATOM 9959 C C . GLU A 1 1262 ? -11.687 -5.484 30.497 1.00 91.12 1262 GLU A C 1
ATOM 9961 O O . GLU A 1 1262 ? -10.612 -4.925 30.286 1.00 91.12 1262 GLU A O 1
ATOM 9966 N N . LEU A 1 1263 ? -12.846 -4.948 30.117 1.00 93.19 1263 LEU A N 1
ATOM 9967 C CA . LEU A 1 1263 ? -12.989 -3.640 29.461 1.00 93.19 1263 LEU A CA 1
ATOM 9968 C C . LEU A 1 1263 ? -13.318 -2.531 30.486 1.00 93.19 1263 LEU A C 1
ATOM 9970 O O . LEU A 1 1263 ? -13.820 -1.449 30.162 1.00 93.19 1263 LEU A O 1
ATOM 9974 N N . GLY A 1 1264 ? -13.012 -2.813 31.755 1.00 92.44 1264 GLY A N 1
ATOM 9975 C CA . GLY A 1 1264 ? -13.174 -1.923 32.894 1.00 92.44 1264 GLY A CA 1
ATOM 9976 C C . GLY A 1 1264 ? -14.611 -1.814 33.407 1.00 92.44 1264 GLY A C 1
ATOM 9977 O O . GLY A 1 1264 ? -15.468 -2.673 33.192 1.00 92.44 1264 GLY A O 1
ATOM 9978 N N . LYS A 1 1265 ? -14.858 -0.721 34.130 1.00 94.75 1265 LYS A N 1
ATOM 9979 C CA . LYS A 1 1265 ? -16.170 -0.344 34.663 1.00 94.75 1265 LYS A CA 1
ATOM 9980 C C . LYS A 1 1265 ? -16.622 0.959 34.025 1.00 94.75 1265 LYS A C 1
ATOM 9982 O O . LYS A 1 1265 ? -15.792 1.831 33.801 1.00 94.75 1265 LYS A O 1
ATOM 9987 N N . VAL A 1 1266 ? -17.909 1.096 33.740 1.00 93.19 1266 VAL A N 1
ATOM 9988 C CA . VAL A 1 1266 ? -18.541 2.375 33.410 1.00 93.19 1266 VAL A CA 1
ATOM 9989 C C . VAL A 1 1266 ? -19.243 2.857 34.672 1.00 93.19 1266 VAL A C 1
ATOM 9991 O O . VAL A 1 1266 ? -20.167 2.205 35.159 1.00 93.19 1266 VAL A O 1
ATOM 9994 N N . ASN A 1 1267 ? -18.762 3.971 35.216 1.00 90.62 1267 ASN A N 1
ATOM 9995 C CA . ASN A 1 1267 ? -19.377 4.686 36.337 1.00 90.62 1267 ASN A CA 1
ATOM 9996 C C . ASN A 1 1267 ? -20.476 5.634 35.811 1.00 90.62 1267 ASN A C 1
ATOM 9998 O O . ASN A 1 1267 ? -20.638 5.738 34.589 1.00 90.62 1267 ASN A O 1
ATOM 10002 N N . GLU A 1 1268 ? -21.206 6.317 36.703 1.00 83.88 1268 GLU A N 1
ATOM 10003 C CA . GLU A 1 1268 ? -22.228 7.320 36.324 1.00 83.88 1268 GLU A CA 1
ATOM 10004 C C . GLU A 1 1268 ? -21.687 8.406 35.380 1.00 83.88 1268 GLU A C 1
ATOM 10006 O O . GLU A 1 1268 ? -20.483 8.740 35.460 1.00 83.88 1268 GLU A O 1
#

pLDDT: mean 73.73, std 24.49, range [23.62, 98.31]